Protein AF-0000000078795365 (afdb_homodimer)

pLDDT: mean 94.88, std 12.01, range [21.12, 98.94]

Radius of gyration: 37.44 Å; Cα contacts (8 Å, |Δi|>4): 2704; chains: 2; bounding box: 113×120×120 Å

Nearest PDB structures (foldseek):
  4bei-assembly1_H  TM=3.657E-01  e=3.769E-03  Vibrio cholerae MJ-1236
  5n1t-assembly1_W  TM=3.906E-01  e=2.318E-02  Thioalkalivibrio paradoxus ARh 1
  3bcf-assembly1_A  TM=5.497E-01  e=1.347E-01  Halothermothrix orenii H 168
  4be6-assembly1_A  TM=3.485E-01  e=9.347E-03  Vibrio cholerae MJ-1236
  5n1t-assembly1_M  TM=3.881E-01  e=8.554E-02  Thioalkalivibrio paradoxus ARh 1

Foldseek 3Di:
DPPPPPPPPPPPPPPPPVPQDKAKAFEWAPAVLPFDDDPPIFTDWQWWKDQLFAIDTAHPRRMDMDGHDAQTKIFTAADAQWAADAPPLQFGDTIDTHHQCAADPDFPAGFGHHPHDRDPHDYGHIHGHHADLWAKEWEFEALAAADDVSLVLLLLFALVVQFVNPRHAEYEYQENLYALCLVCLVVSSNRSSRSPHRYAYAYDLRNFRLPDPADSRRCRSVCRRRNDNWDWYDHNLEIETHDEQWGPPDPVPRHGIAGGHDPSNLSRLLNVVVSRDQAGEYEYRHADFLDDDPPRRHDLVRSLSVLQSNLSHQHYEYEYENQLAWDWDWADVVSNRDYPGTYIYIHDHHSCRLPQFAFQDPSRGHQNHHLQRHTHWIWMWIGRRRDIDIQTDHTPDDSQPQKDWDWDQEAEAQDDDQTKIKIQRRHADQPWWKWKDKPPDDIDTWHWDKDWDVVVVVRQVCVVPDPDDGPGHRGDHHDIDRRMTIDGDDRHDDFDKMKMKMWIQHPVRDIHIDMDIHGYDYDD/DPPPCPPPPPPPPPPPPVPQDKAKAFEWAPAVLPFDDDPPIFTDWQWWKDQLFAIDTAHPRRMDMDGHDAQTKIFTAADAQWAADAPPLQFGDTIDTHHQCAADPDFPAGFGHHPHDRDPHDYGHIHGHHADLWAKEWEFEALAAADDVSLVLLLLFALVVQFCNPRHAEYEYQENLYALCLVCLVVSSNRNSRSPHRYAYAYDLRNFRLPDPADSRRCRSVCRRRNDNWDWYDHNLEIETHDEQWGPPDPVPRHGIAGGHDPSNLSRLLNVVVSRDQAGEYEYRHADFLDDDPPRRHDLVRSLSVLQSNLSHQHYEYEYENQLAWDWDWADVVSNRDYPGTYIYIHDHHSCRLPQFAFQDPSRGHQNHHLQRHTHWIWMWIGRRRDIDIQTDHTPDDSQPQKDWDWDQEAEAQDDDQTKIKIQRRHADQPWWKWKDKPPDDTDTWHWDKDWDVVVVVRQVCVVPDPDDGPGHRGDHHDIDRRMTIDGDDRHDDFDKMKMKMWIQHPVRDIHIDMDIHGYDYDD

Structure (mmCIF, N/CA/C/O backbone):
data_AF-0000000078795365-model_v1
#
loop_
_entity.id
_entity.type
_entity.pdbx_description
1 polymer 'Calcineurin-like phosphoesterase'
#
loop_
_atom_site.group_PDB
_atom_site.id
_atom_site.type_symbol
_atom_site.label_atom_id
_atom_site.label_alt_id
_atom_site.label_comp_id
_atom_site.label_asym_id
_atom_site.label_entity_id
_atom_site.label_seq_id
_atom_site.pdbx_PDB_ins_code
_atom_site.Cartn_x
_atom_site.Cartn_y
_atom_site.Cartn_z
_atom_site.occupancy
_atom_site.B_iso_or_equiv
_atom_site.auth_seq_id
_atom_site.auth_comp_id
_atom_site.auth_asym_id
_atom_site.auth_atom_id
_atom_site.pdbx_PDB_model_num
ATOM 1 N N . MET A 1 1 ? -77.75 29.719 0.81 1 22.11 1 MET A N 1
ATOM 2 C CA . MET A 1 1 ? -77.25 31.109 0.881 1 22.11 1 MET A CA 1
ATOM 3 C C . MET A 1 1 ? -76.688 31.422 2.264 1 22.11 1 MET A C 1
ATOM 5 O O . MET A 1 1 ? -76.562 32.594 2.637 1 22.11 1 MET A O 1
ATOM 9 N N . LYS A 1 2 ? -76.938 30.375 3.191 1 27.14 2 LYS A N 1
ATOM 10 C CA . LYS A 1 2 ? -76.375 30.547 4.531 1 27.14 2 LYS A CA 1
ATOM 11 C C . LYS A 1 2 ? -74.938 30.984 4.469 1 27.14 2 LYS A C 1
ATOM 13 O O . LYS A 1 2 ? -74.062 30.234 3.975 1 27.14 2 LYS A O 1
ATOM 18 N N . LYS A 1 3 ? -74.75 32.312 4.152 1 28.48 3 LYS A N 1
ATOM 19 C CA . LYS A 1 3 ? -73.75 33.312 3.922 1 28.48 3 LYS A CA 1
ATOM 20 C C . LYS A 1 3 ? -72.75 33.375 5.113 1 28.48 3 LYS A C 1
ATOM 22 O O . LYS A 1 3 ? -73.125 33.844 6.188 1 28.48 3 LYS A O 1
ATOM 27 N N . LEU A 1 4 ? -72.125 32.219 5.43 1 30.64 4 LEU A N 1
ATOM 28 C CA . LEU A 1 4 ? -71.062 31.984 6.414 1 30.64 4 LEU A CA 1
ATOM 29 C C . LEU A 1 4 ? -70.062 33.125 6.41 1 30.64 4 LEU A C 1
ATOM 31 O O . LEU A 1 4 ? -69.438 33.406 5.383 1 30.64 4 LEU A O 1
ATOM 35 N N . GLN A 1 5 ? -70.375 34.25 7.109 1 31.66 5 GLN A N 1
ATOM 36 C CA . GLN A 1 5 ? -69.5 35.344 7.414 1 31.66 5 GLN A CA 1
ATOM 37 C C . GLN A 1 5 ? -68.188 34.875 7.949 1 31.66 5 GLN A C 1
ATOM 39 O O . GLN A 1 5 ? -68.125 34.312 9.047 1 31.66 5 GLN A O 1
ATOM 44 N N . ILE A 1 6 ? -67.375 34.188 7.109 1 34.75 6 ILE A N 1
ATOM 45 C CA . ILE A 1 6 ? -66.062 33.781 7.449 1 34.75 6 ILE A CA 1
ATOM 46 C C . ILE A 1 6 ? -65.25 35 7.914 1 34.75 6 ILE A C 1
ATOM 48 O O . ILE A 1 6 ? -65.062 35.969 7.152 1 34.75 6 ILE A O 1
ATOM 52 N N . LEU A 1 7 ? -65.562 35.438 9.188 1 35.25 7 LEU A N 1
ATOM 53 C CA . LEU A 1 7 ? -64.688 36.406 9.859 1 35.25 7 LEU A CA 1
ATOM 54 C C . LEU A 1 7 ? -63.219 36.094 9.625 1 35.25 7 LEU A C 1
ATOM 56 O O . LEU A 1 7 ? -62.75 35.031 9.961 1 35.25 7 LEU A O 1
ATOM 60 N N . LEU A 1 8 ? -62.625 36.75 8.617 1 33.62 8 LEU A N 1
ATOM 61 C CA . LEU A 1 8 ? -61.219 36.812 8.289 1 33.62 8 LEU A CA 1
ATOM 62 C C . LEU A 1 8 ? -60.406 37.375 9.461 1 33.62 8 LEU A C 1
ATOM 64 O O . LEU A 1 8 ? -60.5 38.594 9.742 1 33.62 8 LEU A O 1
ATOM 68 N N . ILE A 1 9 ? -60.5 36.875 10.648 1 36 9 ILE A N 1
ATOM 69 C CA . ILE A 1 9 ? -59.531 37.281 11.648 1 36 9 ILE A CA 1
ATOM 70 C C . ILE A 1 9 ? -58.125 37.188 11.078 1 36 9 ILE A C 1
ATOM 72 O O . ILE A 1 9 ? -57.656 36.094 10.742 1 36 9 ILE A O 1
ATOM 76 N N . ALA A 1 10 ? -57.719 38.219 10.297 1 34.53 10 ALA A N 1
ATOM 77 C CA . ALA A 1 10 ? -56.312 38.438 9.914 1 34.53 10 ALA A CA 1
ATOM 78 C C . ALA A 1 10 ? -55.406 38.406 11.133 1 34.53 10 ALA A C 1
ATOM 80 O O . ALA A 1 10 ? -55.531 39.25 12.039 1 34.53 10 ALA A O 1
ATOM 81 N N . LEU A 1 11 ? -55.062 37.25 11.633 1 34.78 11 LEU A N 1
ATOM 82 C CA . LEU A 1 11 ? -53.938 37.094 12.547 1 34.78 11 LEU A CA 1
ATOM 83 C C . LEU A 1 11 ? -52.75 37.906 12.109 1 34.78 11 LEU A C 1
ATOM 85 O O . LEU A 1 11 ? -52.188 37.688 11.039 1 34.78 11 LEU A O 1
ATOM 89 N N . PHE A 1 12 ? -52.781 39.25 12.391 1 35.5 12 PHE A N 1
ATOM 90 C CA . PHE A 1 12 ? -51.562 40.031 12.367 1 35.5 12 PHE A CA 1
ATOM 91 C C . PHE A 1 12 ? -50.438 39.312 13.078 1 35.5 12 PHE A C 1
ATOM 93 O O . PHE A 1 12 ? -50.438 39.188 14.305 1 35.5 12 PHE A O 1
ATOM 100 N N . LEU A 1 13 ? -49.969 38.219 12.547 1 34.09 13 LEU A N 1
ATOM 101 C CA . LEU A 1 13 ? -48.656 37.781 12.953 1 34.09 13 LEU A CA 1
ATOM 102 C C . LEU A 1 13 ? -47.656 38.938 12.961 1 34.09 13 LEU A C 1
ATOM 104 O O . LEU A 1 13 ? -47.281 39.438 11.906 1 34.09 13 LEU A O 1
ATOM 108 N N . THR A 1 14 ? -47.812 39.906 13.883 1 34.31 14 THR A N 1
ATOM 109 C CA . THR A 1 14 ? -46.656 40.75 14.133 1 34.31 14 THR A CA 1
ATOM 110 C C . THR A 1 14 ? -45.375 39.969 14.102 1 34.31 14 THR A C 1
ATOM 112 O O . THR A 1 14 ? -45.156 39.062 14.922 1 34.31 14 THR A O 1
ATOM 115 N N . SER A 1 15 ? -44.969 39.656 12.953 1 35.16 15 SER A N 1
ATOM 116 C CA . SER A 1 15 ? -43.562 39.312 12.891 1 35.16 15 SER A CA 1
ATOM 117 C C . SER A 1 15 ? -42.719 40.219 13.766 1 35.16 15 SER A C 1
ATOM 119 O O . SER A 1 15 ? -42.594 41.406 13.508 1 35.16 15 SER A O 1
ATOM 121 N N . LEU A 1 16 ? -42.812 40.188 15.07 1 32.62 16 LEU A N 1
ATOM 122 C CA . LEU A 1 16 ? -41.688 40.75 15.797 1 32.62 16 LEU A CA 1
ATOM 123 C C . LEU A 1 16 ? -40.375 40.531 15.008 1 32.62 16 LEU A C 1
ATOM 125 O O . LEU A 1 16 ? -39.906 39.406 14.859 1 32.62 16 LEU A O 1
ATOM 129 N N . ALA A 1 17 ? -40.281 41.188 13.984 1 39.09 17 ALA A N 1
ATOM 130 C CA . ALA A 1 17 ? -38.906 41.344 13.492 1 39.09 17 ALA A CA 1
ATOM 131 C C . ALA A 1 17 ? -37.906 41.5 14.648 1 39.09 17 ALA A C 1
ATOM 133 O O . ALA A 1 17 ? -37.875 42.531 15.305 1 39.09 17 ALA A O 1
ATOM 134 N N . LEU A 1 18 ? -37.844 40.594 15.5 1 42.47 18 LEU A N 1
ATOM 135 C CA . LEU A 1 18 ? -36.719 40.656 16.422 1 42.47 18 LEU A CA 1
ATOM 136 C C . LEU A 1 18 ? -35.562 41.5 15.844 1 42.47 18 LEU A C 1
ATOM 138 O O . LEU A 1 18 ? -35.031 41.156 14.789 1 42.47 18 LEU A O 1
ATOM 142 N N . ALA A 1 19 ? -35.625 42.75 15.891 1 53.66 19 ALA A N 1
ATOM 143 C CA . ALA A 1 19 ? -34.594 43.719 15.516 1 53.66 19 ALA A CA 1
ATOM 144 C C . ALA A 1 19 ? -33.219 43.125 15.773 1 53.66 19 ALA A C 1
ATOM 146 O O . ALA A 1 19 ? -32.875 42.75 16.906 1 53.66 19 ALA A O 1
ATOM 147 N N . GLN A 1 20 ? -32.625 42.688 14.781 1 75.88 20 GLN A N 1
ATOM 148 C CA . GLN A 1 20 ? -31.266 42.156 14.859 1 75.88 20 GLN A CA 1
ATOM 149 C C . GLN A 1 20 ? -30.344 43.156 15.547 1 75.88 20 GLN A C 1
ATOM 151 O O . GLN A 1 20 ? -30.281 44.344 15.156 1 75.88 20 GLN A O 1
ATOM 156 N N . GLU A 1 21 ? -29.859 42.875 16.719 1 90.81 21 GLU A N 1
ATOM 157 C CA . GLU A 1 21 ? -28.891 43.688 17.438 1 90.81 21 GLU A CA 1
ATOM 158 C C . GLU A 1 21 ? -27.688 44.031 16.562 1 90.81 21 GLU A C 1
ATOM 160 O O . GLU A 1 21 ? -27.281 43.219 15.719 1 90.81 21 GLU A O 1
ATOM 165 N N . LYS A 1 22 ? -27.266 45.312 16.578 1 96.75 22 LYS A N 1
ATOM 166 C CA . LYS A 1 22 ? -26.109 45.781 15.805 1 96.75 22 LYS A CA 1
ATOM 167 C C . LYS A 1 22 ? -24.969 46.188 16.719 1 96.75 22 LYS A C 1
ATOM 169 O O . LYS A 1 22 ? -25.188 46.844 17.75 1 96.75 22 LYS A O 1
ATOM 174 N N . ALA A 1 23 ? -23.812 45.781 16.406 1 98.12 23 ALA A N 1
ATOM 175 C CA . ALA A 1 23 ? -22.594 46.25 17.047 1 98.12 23 ALA A CA 1
ATOM 176 C C . ALA A 1 23 ? -21.969 47.406 16.25 1 98.12 23 ALA A C 1
ATOM 178 O O . ALA A 1 23 ? -21.984 47.375 15.023 1 98.12 23 ALA A O 1
ATOM 179 N N . SER A 1 24 ? -21.5 48.406 16.906 1 98.19 24 SER A N 1
ATOM 180 C CA . SER A 1 24 ? -20.781 49.5 16.297 1 98.19 24 SER A CA 1
ATOM 181 C C . SER A 1 24 ? -19.484 49.781 17.047 1 98.19 24 SER A C 1
ATOM 183 O O . SER A 1 24 ? -19.344 49.438 18.219 1 98.19 24 SER A O 1
ATOM 185 N N . GLY A 1 25 ? -18.578 50.344 16.375 1 98.38 25 GLY A N 1
ATOM 186 C CA . GLY A 1 25 ? -17.312 50.719 16.969 1 98.38 25 GLY A CA 1
ATOM 187 C C . GLY A 1 25 ? -16.375 51.438 16.016 1 98.38 25 GLY A C 1
ATOM 188 O O . GLY A 1 25 ? -16.797 51.906 14.961 1 98.38 25 GLY A O 1
ATOM 189 N N . ILE A 1 26 ? -15.211 51.688 16.484 1 98.38 26 ILE A N 1
ATOM 190 C CA . ILE A 1 26 ? -14.195 52.406 15.703 1 98.38 26 ILE A CA 1
ATOM 191 C C . ILE A 1 26 ? -12.906 51.594 15.672 1 98.38 26 ILE A C 1
ATOM 193 O O . ILE A 1 26 ? -12.5 51.031 16.703 1 98.38 26 ILE A O 1
ATOM 197 N N . VAL A 1 27 ? -12.328 51.406 14.531 1 98.81 27 VAL A N 1
ATOM 198 C CA . VAL A 1 27 ? -10.945 50.938 14.398 1 98.81 27 VAL A CA 1
ATOM 199 C C . VAL A 1 27 ? -10.008 52.156 14.32 1 98.81 27 VAL A C 1
ATOM 201 O O . VAL A 1 27 ? -10.211 53.031 13.492 1 98.81 27 VAL A O 1
ATOM 204 N N . TYR A 1 28 ? -9.008 52.188 15.195 1 98.38 28 TYR A N 1
ATOM 205 C CA . TYR A 1 28 ? -8.227 53.406 15.297 1 98.38 28 TYR A CA 1
ATOM 206 C C . TYR A 1 28 ? -6.746 53.094 15.477 1 98.38 28 TYR A C 1
ATOM 208 O O . TYR A 1 28 ? -6.371 51.969 15.789 1 98.38 28 TYR A O 1
ATOM 216 N N . GLU A 1 29 ? -5.922 54.125 15.211 1 98 29 GLU A N 1
ATOM 217 C CA . GLU A 1 29 ? -4.488 54.031 15.469 1 98 29 GLU A CA 1
ATOM 218 C C . GLU A 1 29 ? -4.18 54.25 16.953 1 98 29 GLU A C 1
ATOM 220 O O . GLU A 1 29 ? -4.199 55.406 17.438 1 98 29 GLU A O 1
ATOM 225 N N . ASP A 1 30 ? -3.861 53.219 17.625 1 97.31 30 ASP A N 1
ATOM 226 C CA . ASP A 1 30 ? -3.523 53.312 19.031 1 97.31 30 ASP A CA 1
ATOM 227 C C . ASP A 1 30 ? -2.049 53.688 19.219 1 97.31 30 ASP A C 1
ATOM 229 O O . ASP A 1 30 ? -1.241 52.812 19.578 1 97.31 30 ASP A O 1
ATOM 233 N N . LEU A 1 31 ? -1.741 54.875 19.203 1 95.56 31 LEU A N 1
ATOM 234 C CA . LEU A 1 31 ? -0.369 55.375 19.141 1 95.56 31 LEU A CA 1
ATOM 235 C C . LEU A 1 31 ? 0.346 55.156 20.469 1 95.56 31 LEU A C 1
ATOM 237 O O . LEU A 1 31 ? 1.56 54.938 20.5 1 95.56 31 LEU A O 1
ATOM 241 N N . ASN A 1 32 ? -0.431 55.312 21.562 1 94.75 32 ASN A N 1
ATOM 242 C CA . ASN A 1 32 ? 0.206 55.156 22.875 1 94.75 32 ASN A CA 1
ATOM 243 C C . ASN A 1 32 ? 0.044 53.719 23.406 1 94.75 32 ASN A C 1
ATOM 245 O O . ASN A 1 32 ? 0.467 53.438 24.531 1 94.75 32 ASN A O 1
ATOM 249 N N . LYS A 1 33 ? -0.676 52.812 22.672 1 94.81 33 LYS A N 1
ATOM 250 C CA . LYS A 1 33 ? -0.798 51.375 22.891 1 94.81 33 LYS A CA 1
ATOM 251 C C . LYS A 1 33 ? -1.441 51.094 24.25 1 94.81 33 LYS A C 1
ATOM 253 O O . LYS A 1 33 ? -0.994 50.188 24.969 1 94.81 33 LYS A O 1
ATOM 258 N N . ASN A 1 34 ? -2.484 51.938 24.594 1 93.12 34 ASN A N 1
ATOM 259 C CA . ASN A 1 34 ? -3.117 51.719 25.891 1 93.12 34 ASN A CA 1
ATOM 260 C C . ASN A 1 34 ? -4.5 51.094 25.75 1 93.12 34 ASN A C 1
ATOM 262 O O . ASN A 1 34 ? -5.215 50.938 26.75 1 93.12 34 ASN A O 1
ATOM 266 N N . GLY A 1 35 ? -4.945 50.844 24.516 1 91.75 35 GLY A N 1
ATOM 267 C CA . GLY A 1 35 ? -6.191 50.125 24.266 1 91.75 35 GLY A CA 1
ATOM 268 C C . GLY A 1 35 ? -7.41 51.031 24.359 1 91.75 35 GLY A C 1
ATOM 269 O O . GLY A 1 35 ? -8.547 50.531 24.266 1 91.75 35 GLY A O 1
ATOM 270 N N . LYS A 1 36 ? -7.145 52.281 24.5 1 93.06 36 LYS A N 1
ATOM 271 C CA . LYS A 1 36 ? -8.219 53.281 24.562 1 93.06 36 LYS A CA 1
ATOM 272 C C . LYS A 1 36 ? -8.031 54.344 23.5 1 93.06 36 LYS A C 1
ATOM 274 O O . LYS A 1 36 ? -6.918 54.844 23.281 1 93.06 36 LYS A O 1
ATOM 279 N N . LYS A 1 37 ? -9.125 54.625 22.891 1 93.38 37 LYS A N 1
ATOM 280 C CA . LYS A 1 37 ? -9.039 55.656 21.859 1 93.38 37 LYS A CA 1
ATOM 281 C C . LYS A 1 37 ? -9.008 57.062 22.469 1 93.38 37 LYS A C 1
ATOM 283 O O . LYS A 1 37 ? -9.969 57.469 23.125 1 93.38 37 LYS A O 1
ATOM 288 N N . GLU A 1 38 ? -7.988 57.719 22.188 1 92.62 38 GLU A N 1
ATOM 289 C CA . GLU A 1 38 ? -7.91 59.125 22.547 1 92.62 38 GLU A CA 1
ATOM 290 C C . GLU A 1 38 ? -8.414 60.031 21.406 1 92.62 38 GLU A C 1
ATOM 292 O O . GLU A 1 38 ? -8.492 59.594 20.266 1 92.62 38 GLU A O 1
ATOM 297 N N . ARG A 1 39 ? -8.641 61.25 21.797 1 92 39 ARG A N 1
ATOM 298 C CA . ARG A 1 39 ? -9.203 62.188 20.844 1 92 39 ARG A CA 1
ATOM 299 C C . ARG A 1 39 ? -8.266 62.406 19.656 1 92 39 ARG A C 1
ATOM 301 O O . ARG A 1 39 ? -8.719 62.562 18.516 1 92 39 ARG A O 1
ATOM 308 N N . ARG A 1 40 ? -7.02 62.344 19.906 1 93.25 40 ARG A N 1
ATOM 309 C CA . ARG A 1 40 ? -6.047 62.656 18.859 1 93.25 40 ARG A CA 1
ATOM 310 C C . ARG A 1 40 ? -5.77 61.438 17.984 1 93.25 40 ARG A C 1
ATOM 312 O O . ARG A 1 40 ? -5.164 61.562 16.906 1 93.25 40 ARG A O 1
ATOM 319 N N . GLU A 1 41 ? -6.176 60.312 18.391 1 95.75 41 GLU A N 1
ATOM 320 C CA . GLU A 1 41 ? -5.957 59.125 17.594 1 95.75 41 GLU A CA 1
ATOM 321 C C . GLU A 1 41 ? -6.98 59 16.469 1 95.75 41 GLU A C 1
ATOM 323 O O . GLU A 1 41 ? -8.18 59.156 16.688 1 95.75 41 GLU A O 1
ATOM 328 N N . LYS A 1 42 ? -6.496 58.781 15.312 1 96.12 42 LYS A N 1
ATOM 329 C CA . LYS A 1 42 ? -7.332 58.781 14.117 1 96.12 42 LYS A CA 1
ATOM 330 C C . LYS A 1 42 ? -7.961 57.406 13.875 1 96.12 42 LYS A C 1
ATOM 332 O O . LYS A 1 42 ? -7.34 56.375 14.148 1 96.12 42 LYS A O 1
ATOM 337 N N . GLY A 1 43 ? -9.148 57.5 13.281 1 97.69 43 GLY A N 1
ATOM 338 C CA . GLY A 1 43 ? -9.75 56.281 12.75 1 97.69 43 GLY A CA 1
ATOM 339 C C . GLY A 1 43 ? -9.078 55.781 11.492 1 97.69 43 GLY A C 1
ATOM 340 O O . GLY A 1 43 ? -8.555 56.562 10.703 1 97.69 43 GLY A O 1
ATOM 341 N N . ILE A 1 44 ? -9.078 54.5 11.344 1 98.31 44 ILE A N 1
ATOM 342 C CA . ILE A 1 44 ? -8.453 53.906 10.172 1 98.31 44 ILE A CA 1
ATOM 343 C C . ILE A 1 44 ? -9.523 53.5 9.164 1 98.31 44 ILE A C 1
ATOM 345 O O . ILE A 1 44 ? -10.344 52.625 9.43 1 98.31 44 ILE A O 1
ATOM 349 N N . PRO A 1 45 ? -9.562 54.094 7.957 1 98.19 45 PRO A N 1
ATOM 350 C CA . PRO A 1 45 ? -10.562 53.75 6.945 1 98.19 45 PRO A CA 1
ATOM 351 C C . PRO A 1 45 ? -10.25 52.438 6.227 1 98.19 45 PRO A C 1
ATOM 353 O O . PRO A 1 45 ? -9.078 52.125 6.027 1 98.19 45 PRO A O 1
ATOM 356 N N . GLY A 1 46 ? -11.258 51.719 5.852 1 98.19 46 GLY A N 1
ATOM 357 C CA . GLY A 1 46 ? -11.133 50.594 4.938 1 98.19 46 GLY A CA 1
ATOM 358 C C . GLY A 1 46 ? -10.648 49.312 5.617 1 98.19 46 GLY A C 1
ATOM 359 O O . GLY A 1 46 ? -10.117 48.438 4.961 1 98.19 46 GLY A O 1
ATOM 360 N N . VAL A 1 47 ? -10.742 49.312 6.918 1 98.62 47 VAL A N 1
ATOM 361 C CA . VAL A 1 47 ? -10.359 48.094 7.641 1 98.62 47 VAL A CA 1
ATOM 362 C C . VAL A 1 47 ? -11.562 47.156 7.762 1 98.62 47 VAL A C 1
ATOM 364 O O . VAL A 1 47 ? -12.664 47.625 8.094 1 98.62 47 VAL A O 1
ATOM 367 N N . ALA A 1 48 ? -11.328 45.906 7.445 1 98.88 48 ALA A N 1
ATOM 368 C CA . ALA A 1 48 ? -12.414 44.906 7.5 1 98.88 48 ALA A CA 1
ATOM 369 C C . ALA A 1 48 ? -12.68 44.469 8.938 1 98.88 48 ALA A C 1
ATOM 371 O O . ALA A 1 48 ? -11.742 44.25 9.703 1 98.88 48 ALA A O 1
ATOM 372 N N . VAL A 1 49 ? -13.914 44.406 9.367 1 98.88 49 VAL A N 1
ATOM 373 C CA . VAL A 1 49 ? -14.414 43.875 10.641 1 98.88 49 VAL A CA 1
ATOM 374 C C . VAL A 1 49 ? -15.477 42.812 10.383 1 98.88 49 VAL A C 1
ATOM 376 O O . VAL A 1 49 ? -16.312 42.969 9.484 1 98.88 49 VAL A O 1
ATOM 379 N N . SER A 1 50 ? -15.477 41.75 11.156 1 98.88 50 SER A N 1
ATOM 380 C CA . SER A 1 50 ? -16.406 40.656 10.898 1 98.88 50 SER A CA 1
ATOM 381 C C . SER A 1 50 ? -17.031 40.156 12.195 1 98.88 50 SER A C 1
ATOM 383 O O . SER A 1 50 ? -16.438 40.281 13.273 1 98.88 50 SER A O 1
ATOM 385 N N . ASN A 1 51 ? -18.266 39.688 12.078 1 98.38 51 ASN A N 1
ATOM 386 C CA . ASN A 1 51 ? -18.938 39 13.172 1 98.38 51 ASN A CA 1
ATOM 387 C C . ASN A 1 51 ? -18.875 37.469 13 1 98.38 51 ASN A C 1
ATOM 389 O O . ASN A 1 51 ? -19.625 36.75 13.656 1 98.38 51 ASN A O 1
ATOM 393 N N . GLY A 1 52 ? -18.031 37.031 12.031 1 97.94 52 GLY A N 1
ATOM 394 C CA . GLY A 1 52 ? -17.922 35.594 11.758 1 97.94 52 GLY A CA 1
ATOM 395 C C . GLY A 1 52 ? -18.75 35.156 10.57 1 97.94 52 GLY A C 1
ATOM 396 O O . GLY A 1 52 ? -18.672 34 10.156 1 97.94 52 GLY A O 1
ATOM 397 N N . ILE A 1 53 ? -19.547 36.031 10.023 1 98.12 53 ILE A N 1
ATOM 398 C CA . ILE A 1 53 ? -20.359 35.781 8.836 1 98.12 53 ILE A CA 1
ATOM 399 C C . ILE A 1 53 ? -20.219 36.938 7.852 1 98.12 53 ILE A C 1
ATOM 401 O O . ILE A 1 53 ? -19.656 36.781 6.773 1 98.12 53 ILE A O 1
ATOM 405 N N . GLN A 1 54 ? -20.656 38.031 8.289 1 98.38 54 GLN A N 1
ATOM 406 C CA . GLN A 1 54 ? -20.562 39.25 7.477 1 98.38 54 GLN A CA 1
ATOM 407 C C . GLN A 1 54 ? -19.203 39.906 7.652 1 98.38 54 GLN A C 1
ATOM 409 O O . GLN A 1 54 ? -18.562 39.75 8.695 1 98.38 54 GLN A O 1
ATOM 414 N N . VAL A 1 55 ? -18.797 40.625 6.684 1 98.88 55 VAL A N 1
ATOM 415 C CA . VAL A 1 55 ? -17.594 41.469 6.699 1 98.88 55 VAL A CA 1
ATOM 416 C C . VAL A 1 55 ? -17.938 42.875 6.227 1 98.88 55 VAL A C 1
ATOM 418 O O . VAL A 1 55 ? -18.578 43.031 5.188 1 98.88 55 VAL A O 1
ATOM 421 N N . VAL A 1 56 ? -17.594 43.844 6.98 1 98.75 56 VAL A N 1
ATOM 422 C CA . VAL A 1 56 ? -17.812 45.25 6.602 1 98.75 56 VAL A CA 1
ATOM 423 C C . VAL A 1 56 ? -16.5 46.031 6.656 1 98.75 56 VAL A C 1
ATOM 425 O O . VAL A 1 56 ? -15.547 45.594 7.301 1 98.75 56 VAL A O 1
ATOM 428 N N . LEU A 1 57 ? -16.453 47.156 6.012 1 98.81 57 LEU A N 1
ATOM 429 C CA . LEU A 1 57 ? -15.289 48.031 6.043 1 98.81 57 LEU A CA 1
ATOM 430 C C . LEU A 1 57 ? -15.57 49.281 6.867 1 98.81 57 LEU A C 1
ATOM 432 O O . LEU A 1 57 ? -16.672 49.812 6.836 1 98.81 57 LEU A O 1
ATOM 436 N N . THR A 1 58 ? -14.602 49.719 7.559 1 98.81 58 THR A N 1
ATOM 437 C CA . THR A 1 58 ? -14.719 50.969 8.273 1 98.81 58 THR A CA 1
ATOM 438 C C . THR A 1 58 ? -14.844 52.156 7.297 1 98.81 58 THR A C 1
ATOM 440 O O . THR A 1 58 ? -14.32 52.094 6.184 1 98.81 58 THR A O 1
ATOM 443 N N . ASP A 1 59 ? -15.5 53.219 7.707 1 98.56 59 ASP A N 1
ATOM 444 C CA . ASP A 1 59 ? -15.641 54.406 6.887 1 98.56 59 ASP A CA 1
ATOM 445 C C . ASP A 1 59 ? -14.43 55.312 7.039 1 98.56 59 ASP A C 1
ATOM 447 O O . ASP A 1 59 ? -13.391 54.906 7.555 1 98.56 59 ASP A O 1
ATOM 451 N N . ASP A 1 60 ? -14.531 56.531 6.574 1 98 60 ASP A N 1
ATOM 452 C CA . ASP A 1 60 ? -13.422 57.469 6.527 1 98 60 ASP A CA 1
ATOM 453 C C . ASP A 1 60 ? -12.953 57.844 7.934 1 98 60 ASP A C 1
ATOM 455 O O . ASP A 1 60 ? -11.828 58.312 8.117 1 98 60 ASP A O 1
ATOM 459 N N . LYS A 1 61 ? -13.828 57.625 8.953 1 97.62 61 LYS A N 1
ATOM 460 C CA . LYS A 1 61 ? -13.484 57.938 10.336 1 97.62 61 LYS A CA 1
ATOM 461 C C . LYS A 1 61 ? -13.141 56.688 11.133 1 97.62 61 LYS A C 1
ATOM 463 O O . LYS A 1 61 ? -12.977 56.75 12.359 1 97.62 61 LYS A O 1
ATOM 468 N N . GLY A 1 62 ? -13.102 55.531 10.445 1 98.56 62 GLY A N 1
ATOM 469 C CA . GLY A 1 62 ? -12.766 54.281 11.094 1 98.56 62 GLY A CA 1
ATOM 470 C C . GLY A 1 62 ? -13.961 53.594 11.75 1 98.56 62 GLY A C 1
ATOM 471 O O . GLY A 1 62 ? -13.805 52.625 12.469 1 98.56 62 GLY A O 1
ATOM 472 N N . LYS A 1 63 ? -15.172 54.156 11.516 1 98.56 63 LYS A N 1
ATOM 473 C CA . LYS A 1 63 ? -16.375 53.625 12.156 1 98.56 63 LYS A CA 1
ATOM 474 C C . LYS A 1 63 ? -16.953 52.438 11.375 1 98.56 63 LYS A C 1
ATOM 476 O O . LYS A 1 63 ? -16.844 52.406 10.148 1 98.56 63 LYS A O 1
ATOM 481 N N . TYR A 1 64 ? -17.5 51.531 12.078 1 98.69 64 TYR A N 1
ATOM 482 C CA . TYR A 1 64 ? -18.172 50.406 11.453 1 98.69 64 TYR A CA 1
ATOM 483 C C . TYR A 1 64 ? -19.469 50.062 12.188 1 98.69 64 TYR A C 1
ATOM 485 O O . TYR A 1 64 ? -19.672 50.469 13.336 1 98.69 64 TYR A O 1
ATOM 493 N N . GLU A 1 65 ? -20.406 49.438 11.516 1 98.56 65 GLU A N 1
ATOM 494 C CA . GLU A 1 65 ? -21.641 48.844 12.031 1 98.56 65 GLU A CA 1
ATOM 495 C C . GLU A 1 65 ? -21.891 47.469 11.406 1 98.56 65 GLU A C 1
ATOM 497 O O . GLU A 1 65 ? -21.719 47.312 10.203 1 98.56 65 GLU A O 1
ATOM 502 N N . ILE A 1 66 ? -22.25 46.531 12.234 1 98.44 66 ILE A N 1
ATOM 503 C CA . ILE A 1 66 ? -22.438 45.156 11.75 1 98.44 66 ILE A CA 1
ATOM 504 C C . ILE A 1 66 ? -23.469 44.438 12.609 1 98.44 66 ILE A C 1
ATOM 506 O O . ILE A 1 66 ? -23.547 44.688 13.82 1 98.44 66 ILE A O 1
ATOM 510 N N . PRO A 1 67 ? -24.297 43.594 12.008 1 97.94 67 PRO A N 1
ATOM 511 C CA . PRO A 1 67 ? -25.203 42.812 12.859 1 97.94 67 PRO A CA 1
ATOM 512 C C . PRO A 1 67 ? -24.453 41.906 13.836 1 97.94 67 PRO A C 1
ATOM 514 O O . PRO A 1 67 ? -23.344 41.438 13.523 1 97.94 67 PRO A O 1
ATOM 517 N N . ILE A 1 68 ? -25 41.688 15.008 1 97 68 ILE A N 1
ATOM 518 C CA . ILE A 1 68 ? -24.359 40.781 15.961 1 97 68 ILE A CA 1
ATOM 519 C C . ILE A 1 68 ? -25.422 39.938 16.672 1 97 68 ILE A C 1
ATOM 521 O O . ILE A 1 68 ? -26.5 40.438 17 1 97 68 ILE A O 1
ATOM 525 N N . ALA A 1 69 ? -25.188 38.688 16.781 1 95.56 69 ALA A N 1
ATOM 526 C CA . ALA A 1 69 ? -26.047 37.781 17.516 1 95.56 69 ALA A CA 1
ATOM 527 C C . ALA A 1 69 ? -25.312 37.156 18.703 1 95.56 69 ALA A C 1
ATOM 529 O O . ALA A 1 69 ? -24.078 37.219 18.781 1 95.56 69 ALA A O 1
ATOM 530 N N . GLU A 1 70 ? -26.109 36.656 19.609 1 94.06 70 GLU A N 1
ATOM 531 C CA . GLU A 1 70 ? -25.5 35.969 20.766 1 94.06 70 GLU A CA 1
ATOM 532 C C . GLU A 1 70 ? -24.594 34.812 20.312 1 94.06 70 GLU A C 1
ATOM 534 O O . GLU A 1 70 ? -24.938 34.094 19.391 1 94.06 70 GLU A O 1
ATOM 539 N N . HIS A 1 71 ? -23.391 34.719 20.922 1 93.69 71 HIS A N 1
ATOM 540 C CA . HIS A 1 71 ? -22.406 33.656 20.734 1 93.69 71 HIS A CA 1
ATOM 541 C C . HIS A 1 71 ? -21.516 33.938 19.531 1 93.69 71 HIS A C 1
ATOM 543 O O . HIS A 1 71 ? -20.781 33.062 19.094 1 93.69 71 HIS A O 1
ATOM 549 N N . GLN A 1 72 ? -21.641 35.125 18.984 1 96.38 72 GLN A N 1
ATOM 550 C CA . GLN A 1 72 ? -20.703 35.5 17.938 1 96.38 72 GLN A CA 1
ATOM 551 C C . GLN A 1 72 ? -19.5 36.25 18.516 1 96.38 72 GLN A C 1
ATOM 553 O O . GLN A 1 72 ? -19.547 36.781 19.609 1 96.38 72 GLN A O 1
ATOM 558 N N . THR A 1 73 ? -18.438 36.156 17.828 1 97.94 73 THR A N 1
ATOM 559 C CA . THR A 1 73 ? -17.219 36.906 18.141 1 97.94 73 THR A CA 1
ATOM 560 C C . THR A 1 73 ? -16.953 37.938 17.047 1 97.94 73 THR A C 1
ATOM 562 O O . THR A 1 73 ? -16.891 37.594 15.859 1 97.94 73 THR A O 1
ATOM 565 N N . LEU A 1 74 ? -16.891 39.188 17.453 1 98.25 74 LEU A N 1
ATOM 566 C CA . LEU A 1 74 ? -16.484 40.25 16.562 1 98.25 74 LEU A CA 1
ATOM 567 C C . LEU A 1 74 ? -14.961 40.344 16.484 1 98.25 74 LEU A C 1
ATOM 569 O O . LEU A 1 74 ? -14.273 40.25 17.5 1 98.25 74 LEU A O 1
ATOM 573 N N . PHE A 1 75 ? -14.445 40.562 15.289 1 98.81 75 PHE A N 1
ATOM 574 C CA . PHE A 1 75 ? -12.992 40.688 15.203 1 98.81 75 PHE A CA 1
ATOM 575 C C . PHE A 1 75 ? -12.594 41.594 14.039 1 98.81 75 PHE A C 1
ATOM 577 O O . PHE A 1 75 ? -13.344 41.75 13.07 1 98.81 75 PHE A O 1
ATOM 584 N N . VAL A 1 76 ? -11.492 42.219 14.164 1 98.75 76 VAL A N 1
ATOM 585 C CA . VAL A 1 76 ? -10.914 43.031 13.086 1 98.75 76 VAL A CA 1
ATOM 586 C C . VAL A 1 76 ? -9.977 42.156 12.25 1 98.75 76 VAL A C 1
ATOM 588 O O . VAL A 1 76 ? -9.266 41.312 12.781 1 98.75 76 VAL A O 1
ATOM 591 N N . ILE A 1 77 ? -10.023 42.281 10.977 1 98.88 77 ILE A N 1
ATOM 592 C CA . ILE A 1 77 ? -9.086 41.625 10.078 1 98.88 77 ILE A CA 1
ATOM 593 C C . ILE A 1 77 ? -7.855 42.5 9.875 1 98.88 77 ILE A C 1
ATOM 595 O O . ILE A 1 77 ? -7.934 43.531 9.203 1 98.88 77 ILE A O 1
ATOM 599 N N . LYS A 1 78 ? -6.777 42.094 10.492 1 98.12 78 LYS A N 1
ATOM 600 C CA . LYS A 1 78 ? -5.543 42.875 10.547 1 98.12 78 LYS A CA 1
ATOM 601 C C . LYS A 1 78 ? -5.145 43.375 9.156 1 98.12 78 LYS A C 1
ATOM 603 O O . LYS A 1 78 ? -5.031 42.562 8.219 1 98.12 78 LYS A O 1
ATOM 608 N N . PRO A 1 79 ? -4.961 44.688 8.977 1 97.69 79 PRO A N 1
ATOM 609 C CA . PRO A 1 79 ? -4.359 45.156 7.727 1 97.69 79 PRO A CA 1
ATOM 610 C C . PRO A 1 79 ? -2.844 44.969 7.695 1 97.69 79 PRO A C 1
ATOM 612 O O . PRO A 1 79 ? -2.211 44.844 8.75 1 97.69 79 PRO A O 1
ATOM 615 N N . SER A 1 80 ? -2.242 45.031 6.594 1 97.25 80 SER A N 1
ATOM 616 C CA . SER A 1 80 ? -0.837 44.688 6.41 1 97.25 80 SER A CA 1
ATOM 617 C C . SER A 1 80 ? 0.079 45.781 6.984 1 97.25 80 SER A C 1
ATOM 619 O O . SER A 1 80 ? 1.257 45.5 7.242 1 97.25 80 SER A O 1
ATOM 621 N N . ASP A 1 81 ? -0.409 46.969 7.148 1 96.81 81 ASP A N 1
ATOM 622 C CA . ASP A 1 81 ? 0.439 48.062 7.598 1 96.81 81 ASP A CA 1
ATOM 623 C C . ASP A 1 81 ? 0.193 48.375 9.07 1 96.81 81 ASP A C 1
ATOM 625 O O . ASP A 1 81 ? 0.535 49.469 9.547 1 96.81 81 ASP A O 1
ATOM 629 N N . TYR A 1 82 ? -0.438 47.469 9.82 1 97.38 82 TYR A N 1
ATOM 630 C CA . TYR A 1 82 ? -0.664 47.594 11.25 1 97.38 82 TYR A CA 1
ATOM 631 C C . TYR A 1 82 ? -0.35 46.312 11.969 1 97.38 82 TYR A C 1
ATOM 633 O O . TYR A 1 82 ? -0.393 45.219 11.359 1 97.38 82 TYR A O 1
ATOM 641 N N . ASN A 1 83 ? -0.01 46.406 13.188 1 97.31 83 ASN A N 1
ATOM 642 C CA . ASN A 1 83 ? 0.114 45.25 14.078 1 97.31 83 ASN A CA 1
ATOM 643 C C . ASN A 1 83 ? -1.018 45.219 15.102 1 97.31 83 ASN A C 1
ATOM 645 O O . ASN A 1 83 ? -1.646 46.25 15.375 1 97.31 83 ASN A O 1
ATOM 649 N N . LEU A 1 84 ? -1.281 44.094 15.586 1 97.94 84 LEU A N 1
ATOM 650 C CA . LEU A 1 84 ? -2.293 43.875 16.609 1 97.94 84 LEU A CA 1
ATOM 651 C C . LEU A 1 84 ? -1.686 43.969 18.016 1 97.94 84 LEU A C 1
ATOM 653 O O . LEU A 1 84 ? -0.507 43.688 18.203 1 97.94 84 LEU A O 1
ATOM 657 N N . PRO A 1 85 ? -2.449 44.406 18.984 1 97 85 PRO A N 1
ATOM 658 C CA . PRO A 1 85 ? -2.008 44.219 20.359 1 97 85 PRO A CA 1
ATOM 659 C C . PRO A 1 85 ? -1.91 42.719 20.75 1 97 85 PRO A C 1
ATOM 661 O O . PRO A 1 85 ? -2.529 41.875 20.094 1 97 85 PRO A O 1
ATOM 664 N N . HIS A 1 86 ? -1.08 42.438 21.703 1 95.88 86 HIS A N 1
ATOM 665 C CA . HIS A 1 86 ? -0.917 41.062 22.156 1 95.88 86 HIS A CA 1
ATOM 666 C C . HIS A 1 86 ? -0.982 40.969 23.672 1 95.88 86 HIS A C 1
ATOM 668 O O . HIS A 1 86 ? -0.771 41.969 24.375 1 95.88 86 HIS A O 1
ATOM 674 N N . ASP A 1 87 ? -1.239 39.812 24.188 1 96.38 87 ASP A N 1
ATOM 675 C CA . ASP A 1 87 ? -1.127 39.594 25.625 1 96.38 87 ASP A CA 1
ATOM 676 C C . ASP A 1 87 ? 0.313 39.281 26.016 1 96.38 87 ASP A C 1
ATOM 678 O O . ASP A 1 87 ? 1.234 39.438 25.219 1 96.38 87 ASP A O 1
ATOM 682 N N . GLU A 1 88 ? 0.527 38.875 27.234 1 96.62 88 GLU A N 1
ATOM 683 C CA . GLU A 1 88 ? 1.87 38.656 27.766 1 96.62 88 GLU A CA 1
ATOM 684 C C . GLU A 1 88 ? 2.572 37.5 27.078 1 96.62 88 GLU A C 1
ATOM 686 O O . GLU A 1 88 ? 3.799 37.375 27.125 1 96.62 88 GLU A O 1
ATOM 691 N N . ASN A 1 89 ? 1.806 36.594 26.438 1 97.69 89 ASN A N 1
ATOM 692 C CA . ASN A 1 89 ? 2.375 35.438 25.75 1 97.69 89 ASN A CA 1
ATOM 693 C C . ASN A 1 89 ? 2.406 35.656 24.234 1 97.69 89 ASN A C 1
ATOM 695 O O . ASN A 1 89 ? 2.562 34.719 23.469 1 97.69 89 ASN A O 1
ATOM 699 N N . ASN A 1 90 ? 2.193 36.875 23.812 1 97.25 90 ASN A N 1
ATOM 700 C CA . ASN A 1 90 ? 2.252 37.281 22.406 1 97.25 90 ASN A CA 1
ATOM 701 C C . ASN A 1 90 ? 1.07 36.719 21.609 1 97.25 90 ASN A C 1
ATOM 703 O O . ASN A 1 90 ? 1.165 36.531 20.406 1 97.25 90 ASN A O 1
ATOM 707 N N . ILE A 1 91 ? -0.014 36.438 22.266 1 98.19 91 ILE A N 1
ATOM 708 C CA . ILE A 1 91 ? -1.249 36.031 21.594 1 98.19 91 ILE A CA 1
ATOM 709 C C . ILE A 1 91 ? -2.008 37.281 21.141 1 98.19 91 ILE A C 1
ATOM 711 O O . ILE A 1 91 ? -2.348 38.156 21.969 1 98.19 91 ILE A O 1
ATOM 715 N N . PRO A 1 92 ? -2.34 37.344 19.906 1 98.12 92 PRO A N 1
ATOM 716 C CA . PRO A 1 92 ? -2.998 38.562 19.391 1 98.12 92 PRO A CA 1
ATOM 717 C C . PRO A 1 92 ? -4.371 38.812 20.016 1 98.12 92 PRO A C 1
ATOM 719 O O . PRO A 1 92 ? -5.129 37.844 20.219 1 98.12 92 PRO A O 1
ATOM 722 N N . GLN A 1 93 ? -4.621 40.062 20.328 1 97.12 93 GLN A N 1
ATOM 723 C CA . GLN A 1 93 ? -5.898 40.5 20.875 1 97.12 93 GLN A CA 1
ATOM 724 C C . GLN A 1 93 ? -6.668 41.344 19.859 1 97.12 93 GLN A C 1
ATOM 726 O O . GLN A 1 93 ? -6.527 42.562 19.844 1 97.12 93 GLN A O 1
ATOM 731 N N . PHE A 1 94 ? -7.535 40.781 19.094 1 98 94 PHE A N 1
ATOM 732 C CA . PHE A 1 94 ? -8.148 41.469 17.953 1 98 94 PHE A CA 1
ATOM 733 C C . PHE A 1 94 ? -9.648 41.188 17.906 1 98 94 PHE A C 1
ATOM 735 O O . PHE A 1 94 ? -10.273 41.344 16.859 1 98 94 PHE A O 1
ATOM 742 N N . TYR A 1 95 ? -10.234 40.812 19.031 1 98.5 95 TYR A N 1
ATOM 743 C CA . TYR A 1 95 ? -11.617 40.344 18.984 1 98.5 95 TYR A CA 1
ATOM 744 C C . TYR A 1 95 ? -12.375 40.781 20.234 1 98.5 95 TYR A C 1
ATOM 746 O O . TYR A 1 95 ? -11.773 41.219 21.219 1 98.5 95 TYR A O 1
ATOM 754 N N . TYR A 1 96 ? -13.656 40.719 20.109 1 98.31 96 TYR A N 1
ATOM 755 C CA . TYR A 1 96 ? -14.625 40.875 21.188 1 98.31 96 TYR A CA 1
ATOM 756 C C . TYR A 1 96 ? -15.633 39.719 21.172 1 98.31 96 TYR A C 1
ATOM 758 O O . TYR A 1 96 ? -16.359 39.531 20.188 1 98.31 96 TYR A O 1
ATOM 766 N N . ILE A 1 97 ? -15.633 39 22.266 1 98.44 97 ILE A N 1
ATOM 767 C CA . ILE A 1 97 ? -16.578 37.875 22.375 1 98.44 97 ILE A CA 1
ATOM 768 C C . ILE A 1 97 ? -17.922 38.406 22.875 1 98.44 97 ILE A C 1
ATOM 770 O O . ILE A 1 97 ? -17.984 39.062 23.922 1 98.44 97 ILE A O 1
ATOM 774 N N . HIS A 1 98 ? -19.016 38.156 22.062 1 98.12 98 HIS A N 1
ATOM 775 C CA . HIS A 1 98 ? -20.359 38.562 22.469 1 98.12 98 HIS A CA 1
ATOM 776 C C . HIS A 1 98 ? -21.156 37.375 22.984 1 98.12 98 HIS A C 1
ATOM 778 O O . HIS A 1 98 ? -21.859 36.719 22.219 1 98.12 98 HIS A O 1
ATOM 784 N N . LYS A 1 99 ? -20.984 37.188 24.281 1 97.38 99 LYS A N 1
ATOM 785 C CA . LYS A 1 99 ? -21.734 36.156 24.984 1 97.38 99 LYS A CA 1
ATOM 786 C C . LYS A 1 99 ? -22.312 36.719 26.281 1 97.38 99 LYS A C 1
ATOM 788 O O . LYS A 1 99 ? -21.891 36.312 27.375 1 97.38 99 LYS A O 1
ATOM 793 N N . PRO A 1 100 ? -23.391 37.438 26.094 1 97.44 100 PRO A N 1
ATOM 794 C CA . PRO A 1 100 ? -23.922 38.125 27.266 1 97.44 100 PRO A CA 1
ATOM 795 C C . PRO A 1 100 ? -24.25 37.188 28.422 1 97.44 100 PRO A C 1
ATOM 797 O O . PRO A 1 100 ? -24.109 37.562 29.594 1 97.44 100 PRO A O 1
ATOM 800 N N . ASN A 1 101 ? -24.641 35.969 28.141 1 96.25 101 ASN A N 1
ATOM 801 C CA . ASN A 1 101 ? -25 35.031 29.172 1 96.25 101 ASN A CA 1
ATOM 802 C C . ASN A 1 101 ? -23.922 33.938 29.344 1 96.25 101 ASN A C 1
ATOM 804 O O . ASN A 1 101 ? -24.125 32.969 30.047 1 96.25 101 ASN A O 1
ATOM 808 N N . GLY A 1 102 ? -22.812 34.125 28.672 1 96.88 102 GLY A N 1
ATOM 809 C CA . GLY A 1 102 ? -21.703 33.188 28.766 1 96.88 102 GLY A CA 1
ATOM 810 C C . GLY A 1 102 ? -21.938 31.922 27.953 1 96.88 102 GLY A C 1
ATOM 811 O O . GLY A 1 102 ? -22.938 31.812 27.25 1 96.88 102 GLY A O 1
ATOM 812 N N . SER A 1 103 ? -20.969 31.016 28.031 1 96.19 103 SER A N 1
ATOM 813 C CA . SER A 1 103 ? -21.062 29.703 27.406 1 96.19 103 SER A CA 1
ATOM 814 C C . SER A 1 103 ? -22.062 28.812 28.141 1 96.19 103 SER A C 1
ATOM 816 O O . SER A 1 103 ? -22.406 29.078 29.297 1 96.19 103 SER A O 1
ATOM 818 N N . PRO A 1 104 ? -22.5 27.766 27.438 1 93.81 104 PRO A N 1
ATOM 819 C CA . PRO A 1 104 ? -23.375 26.828 28.141 1 93.81 104 PRO A CA 1
ATOM 820 C C . PRO A 1 104 ? -22.781 26.281 29.438 1 93.81 104 PRO A C 1
ATOM 822 O O . PRO A 1 104 ? -21.562 26.031 29.5 1 93.81 104 PRO A O 1
ATOM 825 N N . SER A 1 105 ? -23.625 26.109 30.391 1 90.31 105 SER A N 1
ATOM 826 C CA . SER A 1 105 ? -23.188 25.594 31.688 1 90.31 105 SER A CA 1
ATOM 827 C C . SER A 1 105 ? -22.969 24.078 31.641 1 90.31 105 SER A C 1
ATOM 829 O O . SER A 1 105 ? -23.562 23.391 30.797 1 90.31 105 SER A O 1
ATOM 831 N N . GLY A 1 106 ? -22.062 23.562 32.469 1 91 106 GLY A N 1
ATOM 832 C CA . GLY A 1 106 ? -21.953 22.125 32.656 1 91 106 GLY A CA 1
ATOM 833 C C . GLY A 1 106 ? -20.875 21.5 31.766 1 91 106 GLY A C 1
ATOM 834 O O . GLY A 1 106 ? -20.734 20.266 31.75 1 91 106 GLY A O 1
ATOM 835 N N . LEU A 1 107 ? -20.25 22.297 30.969 1 94.38 107 LEU A N 1
ATOM 836 C CA . LEU A 1 107 ? -19.141 21.75 30.172 1 94.38 107 LEU A CA 1
ATOM 837 C C . LEU A 1 107 ? -18.016 21.266 31.094 1 94.38 107 LEU A C 1
ATOM 839 O O . LEU A 1 107 ? -17.719 21.922 32.094 1 94.38 107 LEU A O 1
ATOM 843 N N . ASN A 1 108 ? -17.391 20.125 30.734 1 96.81 108 ASN A N 1
ATOM 844 C CA . ASN A 1 108 ? -16.25 19.609 31.484 1 96.81 108 ASN A CA 1
ATOM 845 C C . ASN A 1 108 ? -15.133 20.641 31.594 1 96.81 108 ASN A C 1
ATOM 847 O O . ASN A 1 108 ? -14.492 20.766 32.625 1 96.81 108 ASN A O 1
ATOM 851 N N . TYR A 1 109 ? -14.844 21.281 30.5 1 97.56 109 TYR A N 1
ATOM 852 C CA . TYR A 1 109 ? -13.93 22.422 30.469 1 97.56 109 TYR A CA 1
ATOM 853 C C . TYR A 1 109 ? -14.68 23.719 30.203 1 97.56 109 TYR A C 1
ATOM 855 O O . TYR A 1 109 ? -15.359 23.859 29.172 1 97.56 109 TYR A O 1
ATOM 863 N N . PRO A 1 110 ? -14.555 24.625 31.047 1 95.94 110 PRO A N 1
ATOM 864 C CA . PRO A 1 110 ? -15.359 25.859 30.938 1 95.94 110 PRO A CA 1
ATOM 865 C C . PRO A 1 110 ? -15.008 26.688 29.703 1 95.94 110 PRO A C 1
ATOM 867 O O . PRO A 1 110 ? -13.867 26.656 29.25 1 95.94 110 PRO A O 1
ATOM 870 N N . GLY A 1 111 ? -16.062 27.391 29.172 1 97.19 111 GLY A N 1
ATOM 871 C CA . GLY A 1 111 ? -15.867 28.328 28.078 1 97.19 111 GLY A CA 1
ATOM 872 C C . GLY A 1 111 ? -15.766 29.781 28.547 1 97.19 111 GLY A C 1
ATOM 873 O O . GLY A 1 111 ? -15.016 30.078 29.469 1 97.19 111 GLY A O 1
ATOM 874 N N . VAL A 1 112 ? -16.531 30.562 27.875 1 97.5 112 VAL A N 1
ATOM 875 C CA . VAL A 1 112 ? -16.469 32 28.078 1 97.5 112 VAL A CA 1
ATOM 876 C C . VAL A 1 112 ? -17.438 32.406 29.203 1 97.5 112 VAL A C 1
ATOM 878 O O . VAL A 1 112 ? -18.594 31.969 29.219 1 97.5 112 VAL A O 1
ATOM 881 N N . SER A 1 113 ? -16.938 33.156 30.188 1 97 113 SER A N 1
ATOM 882 C CA . SER A 1 113 ? -17.812 33.75 31.203 1 97 113 SER A CA 1
ATOM 883 C C . SER A 1 113 ? -18.75 34.781 30.578 1 97 113 SER A C 1
ATOM 885 O O . SER A 1 113 ? -18.453 35.375 29.531 1 97 113 SER A O 1
ATOM 887 N N . PRO A 1 114 ? -19.906 35.031 31.203 1 97.69 114 PRO A N 1
ATOM 888 C CA . PRO A 1 114 ? -20.812 36.031 30.656 1 97.69 114 PRO A CA 1
ATOM 889 C C . PRO A 1 114 ? -20.109 37.375 30.391 1 97.69 114 PRO A C 1
ATOM 891 O O . PRO A 1 114 ? -19.438 37.906 31.266 1 97.69 114 PRO A O 1
ATOM 894 N N . THR A 1 115 ? -20.266 37.938 29.172 1 97.5 115 THR A N 1
ATOM 895 C CA . THR A 1 115 ? -19.609 39.156 28.781 1 97.5 115 THR A CA 1
ATOM 896 C C . THR A 1 115 ? -20.438 40.375 29.219 1 97.5 115 THR A C 1
ATOM 898 O O . THR A 1 115 ? -19.953 41.5 29.234 1 97.5 115 THR A O 1
ATOM 901 N N . GLY A 1 116 ? -21.719 40.094 29.594 1 97.25 116 GLY A N 1
ATOM 902 C CA . GLY A 1 116 ? -22.641 41.219 29.797 1 97.25 116 GLY A CA 1
ATOM 903 C C . GLY A 1 116 ? -23.203 41.781 28.516 1 97.25 116 GLY A C 1
ATOM 904 O O . GLY A 1 116 ? -22.953 41.25 27.438 1 97.25 116 GLY A O 1
ATOM 905 N N . PRO A 1 117 ? -24.016 42.844 28.609 1 96.06 117 PRO A N 1
ATOM 906 C CA . PRO A 1 117 ? -24.641 43.406 27.406 1 96.06 117 PRO A CA 1
ATOM 907 C C . PRO A 1 117 ? -23.609 44 26.438 1 96.06 117 PRO A C 1
ATOM 909 O O . PRO A 1 117 ? -22.5 44.344 26.844 1 96.06 117 PRO A O 1
ATOM 912 N N . LEU A 1 118 ? -24 44.062 25.203 1 97.38 118 LEU A N 1
ATOM 913 C CA . LEU A 1 118 ? -23.156 44.656 24.172 1 97.38 118 LEU A CA 1
ATOM 914 C C . LEU A 1 118 ? -22.766 46.094 24.562 1 97.38 118 LEU A C 1
ATOM 916 O O . LEU A 1 118 ? -23.625 46.906 24.906 1 97.38 118 LEU A O 1
ATOM 920 N N . PRO A 1 119 ? -21.547 46.406 24.594 1 96.94 119 PRO A N 1
ATOM 921 C CA . PRO A 1 119 ? -21.141 47.781 24.906 1 96.94 119 PRO A CA 1
ATOM 922 C C . PRO A 1 119 ? -21.578 48.781 23.844 1 96.94 119 PRO A C 1
ATOM 924 O O . PRO A 1 119 ? -21.906 48.375 22.719 1 96.94 119 PRO A O 1
ATOM 927 N N . LYS A 1 120 ? -21.562 50.031 24.25 1 96.25 120 LYS A N 1
ATOM 928 C CA . LYS A 1 120 ? -21.969 51.094 23.328 1 96.25 120 LYS A CA 1
ATOM 929 C C . LYS A 1 120 ? -21.062 51.125 22.094 1 96.25 120 LYS A C 1
ATOM 931 O O . LYS A 1 120 ? -21.516 51.5 21 1 96.25 120 LYS A O 1
ATOM 936 N N . SER A 1 121 ? -19.812 50.781 22.328 1 97.38 121 SER A N 1
ATOM 937 C CA . SER A 1 121 ? -18.844 50.75 21.25 1 97.38 121 SER A CA 1
ATOM 938 C C . SER A 1 121 ? -17.844 49.625 21.469 1 97.38 121 SER A C 1
ATOM 940 O O . SER A 1 121 ? -17.344 49.406 22.578 1 97.38 121 SER A O 1
ATOM 942 N N . VAL A 1 122 ? -17.672 48.844 20.438 1 98.06 122 VAL A N 1
ATOM 943 C CA . VAL A 1 122 ? -16.578 47.875 20.422 1 98.06 122 VAL A CA 1
ATOM 944 C C . VAL A 1 122 ? -15.453 48.375 19.531 1 98.06 122 VAL A C 1
ATOM 946 O O . VAL A 1 122 ? -15.523 48.281 18.297 1 98.06 122 VAL A O 1
ATOM 949 N N . ASP A 1 123 ? -14.398 48.875 20.172 1 98.25 123 ASP A N 1
ATOM 950 C CA . ASP A 1 123 ? -13.328 49.531 19.438 1 98.25 123 ASP A CA 1
ATOM 951 C C . ASP A 1 123 ? -12.102 48.625 19.328 1 98.25 123 ASP A C 1
ATOM 953 O O . ASP A 1 123 ? -11.844 47.781 20.219 1 98.25 123 ASP A O 1
ATOM 957 N N . PHE A 1 124 ? -11.422 48.75 18.234 1 98.56 124 PHE A N 1
ATOM 958 C CA . PHE A 1 124 ? -10.188 48 18 1 98.56 124 PHE A CA 1
ATOM 959 C C . PHE A 1 124 ? -9.023 48.969 17.75 1 98.56 124 PHE A C 1
ATOM 961 O O . PHE A 1 124 ? -9.016 49.719 16.766 1 98.56 124 PHE A O 1
ATOM 968 N N . GLY A 1 125 ? -8.031 48.969 18.672 1 98.31 125 GLY A N 1
ATOM 969 C CA . GLY A 1 125 ? -6.812 49.75 18.469 1 98.31 125 GLY A CA 1
ATOM 970 C C . GLY A 1 125 ? -5.719 48.938 17.781 1 98.31 125 GLY A C 1
ATOM 971 O O . GLY A 1 125 ? -5.422 47.812 18.156 1 98.31 125 GLY A O 1
ATOM 972 N N . LEU A 1 126 ? -5.184 49.531 16.719 1 98.38 126 LEU A N 1
ATOM 973 C CA . LEU A 1 126 ? -4.102 48.906 15.969 1 98.38 126 LEU A CA 1
ATOM 974 C C . LEU A 1 126 ? -2.822 49.719 16.062 1 98.38 126 LEU A C 1
ATOM 976 O O . LEU A 1 126 ? -2.875 50.938 16.344 1 98.38 126 LEU A O 1
ATOM 980 N N . TYR A 1 127 ? -1.701 49.094 15.883 1 97.62 127 TYR A N 1
ATOM 981 C CA . TYR A 1 127 ? -0.399 49.75 15.93 1 97.62 127 TYR A CA 1
ATOM 982 C C . TYR A 1 127 ? 0.152 49.969 14.523 1 97.62 127 TYR A C 1
ATOM 984 O O . TYR A 1 127 ? 0.458 49 13.812 1 97.62 127 TYR A O 1
ATOM 992 N N . PRO A 1 128 ? 0.344 51.219 14.203 1 96.06 128 PRO A N 1
ATOM 993 C CA . PRO A 1 128 ? 0.938 51.438 12.883 1 96.06 128 PRO A CA 1
ATOM 994 C C . PRO A 1 128 ? 2.271 50.719 12.703 1 96.06 128 PRO A C 1
ATOM 996 O O . PRO A 1 128 ? 3.076 50.656 13.633 1 96.06 128 PRO A O 1
ATOM 999 N N . SER A 1 129 ? 2.385 50.156 11.523 1 95.5 129 SER A N 1
ATOM 1000 C CA . SER A 1 129 ? 3.598 49.406 11.172 1 95.5 129 SER A CA 1
ATOM 1001 C C . SER A 1 129 ? 3.877 49.5 9.672 1 95.5 129 SER A C 1
ATOM 1003 O O . SER A 1 129 ? 3.004 49.875 8.891 1 95.5 129 SER A O 1
ATOM 1005 N N . GLU A 1 130 ? 5.094 49.156 9.336 1 94.25 130 GLU A N 1
ATOM 1006 C CA . GLU A 1 130 ? 5.449 49.125 7.922 1 94.25 130 GLU A CA 1
ATOM 1007 C C . GLU A 1 130 ? 5.016 47.812 7.289 1 94.25 130 GLU A C 1
ATOM 1009 O O . GLU A 1 130 ? 5.16 46.75 7.898 1 94.25 130 GLU A O 1
ATOM 1014 N N . LYS A 1 131 ? 4.469 47.969 6.145 1 94.31 131 LYS A N 1
ATOM 1015 C CA . LYS A 1 131 ? 4.16 46.75 5.375 1 94.31 131 LYS A CA 1
ATOM 1016 C C . LYS A 1 131 ? 5.434 46.062 4.898 1 94.31 131 LYS A C 1
ATOM 1018 O O . LYS A 1 131 ? 6.277 46.688 4.25 1 94.31 131 LYS A O 1
ATOM 1023 N N . LYS A 1 132 ? 5.586 44.812 5.172 1 92.81 132 LYS A N 1
ATOM 1024 C CA . LYS A 1 132 ? 6.73 44.031 4.738 1 92.81 132 LYS A CA 1
ATOM 1025 C C . LYS A 1 132 ? 6.367 43.156 3.541 1 92.81 132 LYS A C 1
ATOM 1027 O O . LYS A 1 132 ? 5.57 42.219 3.668 1 92.81 132 LYS A O 1
ATOM 1032 N N . SER A 1 133 ? 6.961 43.438 2.434 1 92.88 133 SER A N 1
ATOM 1033 C CA . SER A 1 133 ? 6.672 42.656 1.225 1 92.88 133 SER A CA 1
ATOM 1034 C C . SER A 1 133 ? 7.258 41.25 1.306 1 92.88 133 SER A C 1
ATOM 1036 O O . SER A 1 133 ? 6.75 40.344 0.669 1 92.88 133 SER A O 1
ATOM 1038 N N . SER A 1 134 ? 8.375 41.094 2.004 1 98 134 SER A N 1
ATOM 1039 C CA . SER A 1 134 ? 8.992 39.812 2.254 1 98 134 SER A CA 1
ATOM 1040 C C . SER A 1 134 ? 9.039 39.5 3.746 1 98 134 SER A C 1
ATOM 1042 O O . SER A 1 134 ? 9.43 40.344 4.551 1 98 134 SER A O 1
ATOM 1044 N N . PHE A 1 135 ? 8.57 38.312 4.094 1 98.31 135 PHE A N 1
ATOM 1045 C CA . PHE A 1 135 ? 8.578 37.938 5.496 1 98.31 135 PHE A CA 1
ATOM 1046 C C . PHE A 1 135 ? 8.562 36.406 5.629 1 98.31 135 PHE A C 1
ATOM 1048 O O . PHE A 1 135 ? 8.328 35.688 4.652 1 98.31 135 PHE A O 1
ATOM 1055 N N . THR A 1 136 ? 8.898 35.906 6.789 1 98.75 136 THR A N 1
ATOM 1056 C CA . THR A 1 136 ? 8.867 34.469 7.113 1 98.75 136 THR A CA 1
ATOM 1057 C C . THR A 1 136 ? 7.949 34.219 8.305 1 98.75 136 THR A C 1
ATOM 1059 O O . THR A 1 136 ? 7.969 34.969 9.281 1 98.75 136 THR A O 1
ATOM 1062 N N . ALA A 1 137 ? 7.094 33.281 8.164 1 98.88 137 ALA A N 1
ATOM 1063 C CA . ALA A 1 137 ? 6.281 32.781 9.273 1 98.88 137 ALA A CA 1
ATOM 1064 C C . ALA A 1 137 ? 6.758 31.406 9.734 1 98.88 137 ALA A C 1
ATOM 1066 O O . ALA A 1 137 ? 7.348 30.656 8.961 1 98.88 137 ALA A O 1
ATOM 1067 N N . LEU A 1 138 ? 6.602 31.125 10.961 1 98.88 138 LEU A N 1
ATOM 1068 C CA . LEU A 1 138 ? 6.914 29.828 11.555 1 98.88 138 LEU A CA 1
ATOM 1069 C C . LEU A 1 138 ? 5.641 29.031 11.812 1 98.88 138 LEU A C 1
ATOM 1071 O O . LEU A 1 138 ? 4.77 29.469 12.57 1 98.88 138 LEU A O 1
ATOM 1075 N N . ILE A 1 139 ? 5.508 27.844 11.18 1 98.94 139 ILE A N 1
ATOM 1076 C CA . ILE A 1 139 ? 4.258 27.094 11.227 1 98.94 139 ILE A CA 1
ATOM 1077 C C . ILE A 1 139 ? 4.484 25.766 11.953 1 98.94 139 ILE A C 1
ATOM 1079 O O . ILE A 1 139 ? 5.344 24.969 11.57 1 98.94 139 ILE A O 1
ATOM 1083 N N . PHE A 1 140 ? 3.738 25.609 13.062 1 98.81 140 PHE A N 1
ATOM 1084 C CA . PHE A 1 140 ? 3.703 24.359 13.797 1 98.81 140 PHE A CA 1
ATOM 1085 C C . PHE A 1 140 ? 2.459 23.547 13.438 1 98.81 140 PHE A C 1
ATOM 1087 O O . PHE A 1 140 ? 1.373 24.125 13.289 1 98.81 140 PHE A O 1
ATOM 1094 N N . GLY A 1 141 ? 2.656 22.344 13.266 1 97.56 141 GLY A N 1
ATOM 1095 C CA . GLY A 1 141 ? 1.486 21.469 13.281 1 97.56 141 GLY A CA 1
ATOM 1096 C C . GLY A 1 141 ? 1.081 21.047 14.68 1 97.56 141 GLY A C 1
ATOM 1097 O O . GLY A 1 141 ? 0.933 21.875 15.578 1 97.56 141 GLY A O 1
ATOM 1098 N N . ASP A 1 142 ? 0.596 20.094 15.078 1 98 142 ASP A N 1
ATOM 1099 C CA . ASP A 1 142 ? 0.074 19.375 16.234 1 98 142 ASP A CA 1
ATOM 1100 C C . ASP A 1 142 ? 1.112 19.312 17.359 1 98 142 ASP A C 1
ATOM 1102 O O . ASP A 1 142 ? 1.748 18.281 17.562 1 98 142 ASP A O 1
ATOM 1106 N N . PRO A 1 143 ? 1.228 20.328 18.25 1 98.75 143 PRO A N 1
ATOM 1107 C CA . PRO A 1 143 ? 1.97 20.094 19.484 1 98.75 143 PRO A CA 1
ATOM 1108 C C . PRO A 1 143 ? 1.378 18.969 20.328 1 98.75 143 PRO A C 1
ATOM 1110 O O . PRO A 1 143 ? 2.107 18.078 20.766 1 98.75 143 PRO A O 1
ATOM 1113 N N . GLN A 1 144 ? 0.189 18.922 20.656 1 98.81 144 GLN A N 1
ATOM 1114 C CA . GLN A 1 144 ? -0.764 17.922 21.141 1 98.81 144 GLN A CA 1
ATOM 1115 C C . GLN A 1 144 ? -0.244 17.219 22.391 1 98.81 144 GLN A C 1
ATOM 1117 O O . GLN A 1 144 ? -0.225 15.984 22.453 1 98.81 144 GLN A O 1
ATOM 1122 N N . PRO A 1 145 ? 0.199 17.938 23.406 1 98.75 145 PRO A N 1
ATOM 1123 C CA . PRO A 1 145 ? 0.542 17.281 24.688 1 98.75 145 PRO A CA 1
ATOM 1124 C C . PRO A 1 145 ? -0.684 16.75 25.422 1 98.75 145 PRO A C 1
ATOM 1126 O O . PRO A 1 145 ? -1.693 17.453 25.531 1 98.75 145 PRO A O 1
ATOM 1129 N N . TYR A 1 146 ? -0.611 15.586 25.922 1 97.94 146 TYR A N 1
ATOM 1130 C CA . TYR A 1 146 ? -1.697 14.969 26.688 1 97.94 146 TYR A CA 1
ATOM 1131 C C . TYR A 1 146 ? -1.424 15.023 28.172 1 97.94 146 TYR A C 1
ATOM 1133 O O . TYR A 1 146 ? -2.328 14.812 28.984 1 97.94 146 TYR A O 1
ATOM 1141 N N . ASN A 1 147 ? -0.172 15.266 28.578 1 97.75 147 ASN A N 1
ATOM 1142 C CA . ASN A 1 147 ? 0.22 15.344 29.984 1 97.75 147 ASN A CA 1
ATOM 1143 C C . ASN A 1 147 ? 1.389 16.297 30.188 1 97.75 147 ASN A C 1
ATOM 1145 O O . ASN A 1 147 ? 1.917 16.859 29.219 1 97.75 147 ASN A O 1
ATOM 1149 N N . GLU A 1 148 ? 1.812 16.5 31.359 1 98.12 148 GLU A N 1
ATOM 1150 C CA . GLU A 1 148 ? 2.824 17.484 31.703 1 98.12 148 GLU A CA 1
ATOM 1151 C C . GLU A 1 148 ? 4.18 17.125 31.109 1 98.12 148 GLU A C 1
ATOM 1153 O O . GLU A 1 148 ? 4.941 18 30.688 1 98.12 148 GLU A O 1
ATOM 1158 N N . ASN A 1 149 ? 4.512 15.828 31.078 1 97.5 149 ASN A N 1
ATOM 1159 C CA . ASN A 1 149 ? 5.762 15.398 30.453 1 97.5 149 ASN A CA 1
ATOM 1160 C C . ASN A 1 149 ? 5.816 15.781 28.984 1 97.5 149 ASN A C 1
ATOM 1162 O O . ASN A 1 149 ? 6.863 16.203 28.484 1 97.5 149 ASN A O 1
ATOM 1166 N N . GLU A 1 150 ? 4.699 15.641 28.359 1 98.5 150 GLU A N 1
ATOM 1167 C CA . GLU A 1 150 ? 4.648 15.953 26.938 1 98.5 150 GLU A CA 1
ATOM 1168 C C . GLU A 1 150 ? 4.711 17.453 26.703 1 98.5 150 GLU A C 1
ATOM 1170 O O . GLU A 1 150 ? 5.258 17.906 25.688 1 98.5 150 GLU A O 1
ATOM 1175 N N . LEU A 1 151 ? 4.203 18.297 27.656 1 98.69 151 LEU A N 1
ATOM 1176 C CA . LEU A 1 151 ? 4.43 19.734 27.609 1 98.69 151 LEU A CA 1
ATOM 1177 C C . LEU A 1 151 ? 5.918 20.047 27.672 1 98.69 151 LEU A C 1
ATOM 1179 O O . LEU A 1 151 ? 6.418 20.891 26.922 1 98.69 151 LEU A O 1
ATOM 1183 N N . ASP A 1 152 ? 6.609 19.312 28.562 1 98.56 152 ASP A N 1
ATOM 1184 C CA . ASP A 1 152 ? 8.055 19.5 28.703 1 98.56 152 ASP A CA 1
ATOM 1185 C C . ASP A 1 152 ? 8.789 19.094 27.422 1 98.56 152 ASP A C 1
ATOM 1187 O O . ASP A 1 152 ? 9.719 19.781 27 1 98.56 152 ASP A O 1
ATOM 1191 N N . TRP A 1 153 ? 8.367 17.969 26.859 1 98.69 153 TRP A N 1
ATOM 1192 C CA . TRP A 1 153 ? 9 17.5 25.641 1 98.69 153 TRP A CA 1
ATOM 1193 C C . TRP A 1 153 ? 8.75 18.469 24.484 1 98.69 153 TRP A C 1
ATOM 1195 O O . TRP A 1 153 ? 9.609 18.672 23.625 1 98.69 153 TRP A O 1
ATOM 1205 N N . PHE A 1 154 ? 7.559 19.078 24.484 1 98.69 154 PHE A N 1
ATOM 1206 C CA . PHE A 1 154 ? 7.258 20.094 23.484 1 98.69 154 PHE A CA 1
ATOM 1207 C C . PHE A 1 154 ? 8.219 21.281 23.609 1 98.69 154 PHE A C 1
ATOM 1209 O O . PHE A 1 154 ? 8.789 21.719 22.609 1 98.69 154 PHE A O 1
ATOM 1216 N N . TYR A 1 155 ? 8.406 21.734 24.734 1 98.69 155 TYR A N 1
ATOM 1217 C CA . TYR A 1 155 ? 9.344 22.828 24.938 1 98.69 155 TYR A CA 1
ATOM 1218 C C . TYR A 1 155 ? 10.766 22.406 24.594 1 98.69 155 TYR A C 1
ATOM 1220 O O . TYR A 1 155 ? 11.414 23.031 23.75 1 98.69 155 TYR A O 1
ATOM 1228 N N . GLU A 1 156 ? 11.273 21.266 25.156 1 98.44 156 GLU A N 1
ATOM 1229 C CA . GLU A 1 156 ? 12.672 20.844 25.047 1 98.44 156 GLU A CA 1
ATOM 1230 C C . GLU A 1 156 ? 13.008 20.422 23.625 1 98.44 156 GLU A C 1
ATOM 1232 O O . GLU A 1 156 ? 14.117 20.656 23.141 1 98.44 156 GLU A O 1
ATOM 1237 N N . GLY A 1 157 ? 12.023 19.859 22.969 1 97.81 157 GLY A N 1
ATOM 1238 C CA . GLY A 1 157 ? 12.305 19.25 21.688 1 97.81 157 GLY A CA 1
ATOM 1239 C C . GLY A 1 157 ? 12.016 20.188 20.516 1 97.81 157 GLY A C 1
ATOM 1240 O O . GLY A 1 157 ? 12.469 19.938 19.391 1 97.81 157 GLY A O 1
ATOM 1241 N N . ILE A 1 158 ? 11.227 21.234 20.719 1 98.44 158 ILE A N 1
ATOM 1242 C CA . ILE A 1 158 ? 10.781 22.062 19.594 1 98.44 158 ILE A CA 1
ATOM 1243 C C . ILE A 1 158 ? 10.984 23.531 19.922 1 98.44 158 ILE A C 1
ATOM 1245 O O . ILE A 1 158 ? 11.836 24.188 19.328 1 98.44 158 ILE A O 1
ATOM 1249 N N . VAL A 1 159 ? 10.312 24.078 20.969 1 98.75 159 VAL A N 1
ATOM 1250 C CA . VAL A 1 159 ? 10.211 25.516 21.203 1 98.75 159 VAL A CA 1
ATOM 1251 C C . VAL A 1 159 ? 11.57 26.062 21.625 1 98.75 159 VAL A C 1
ATOM 1253 O O . VAL A 1 159 ? 11.938 27.172 21.234 1 98.75 159 VAL A O 1
ATOM 1256 N N . LYS A 1 160 ? 12.312 25.297 22.359 1 98.25 160 LYS A N 1
ATOM 1257 C CA . LYS A 1 160 ? 13.617 25.734 22.844 1 98.25 160 LYS A CA 1
ATOM 1258 C C . LYS A 1 160 ? 14.523 26.125 21.672 1 98.25 160 LYS A C 1
ATOM 1260 O O . LYS A 1 160 ? 15.266 27.109 21.766 1 98.25 160 LYS A O 1
ATOM 1265 N N . GLU A 1 161 ? 14.406 25.391 20.594 1 96.94 161 GLU A N 1
ATOM 1266 C CA . GLU A 1 161 ? 15.281 25.641 19.453 1 96.94 161 GLU A CA 1
ATOM 1267 C C . GLU A 1 161 ? 14.906 26.922 18.719 1 96.94 161 GLU A C 1
ATOM 1269 O O . GLU A 1 161 ? 15.75 27.531 18.062 1 96.94 161 GLU A O 1
ATOM 1274 N N . VAL A 1 162 ? 13.695 27.391 18.875 1 98.19 162 VAL A N 1
ATOM 1275 C CA . VAL A 1 162 ? 13.266 28.594 18.156 1 98.19 162 VAL A CA 1
ATOM 1276 C C . VAL A 1 162 ? 12.93 29.703 19.156 1 98.19 162 VAL A C 1
ATOM 1278 O O . VAL A 1 162 ? 12.297 30.703 18.797 1 98.19 162 VAL A O 1
ATOM 1281 N N . ALA A 1 163 ? 13.289 29.547 20.422 1 98.31 163 ALA A N 1
ATOM 1282 C CA . ALA A 1 163 ? 13.07 30.578 21.422 1 98.31 163 ALA A CA 1
ATOM 1283 C C . ALA A 1 163 ? 13.828 31.859 21.062 1 98.31 163 ALA A C 1
ATOM 1285 O O . ALA A 1 163 ? 15.047 31.828 20.875 1 98.31 163 ALA A O 1
ATOM 1286 N N . GLY A 1 164 ? 13.148 32.938 20.906 1 97.38 164 GLY A N 1
ATOM 1287 C CA . GLY A 1 164 ? 13.773 34.219 20.609 1 97.38 164 GLY A CA 1
ATOM 1288 C C . GLY A 1 164 ? 14.305 34.281 19.188 1 97.38 164 GLY A C 1
ATOM 1289 O O . GLY A 1 164 ? 15.164 35.125 18.891 1 97.38 164 GLY A O 1
ATOM 1290 N N . ILE A 1 165 ? 13.781 33.438 18.375 1 96.25 165 ILE A N 1
ATOM 1291 C CA . ILE A 1 165 ? 14.258 33.375 17 1 96.25 165 ILE A CA 1
ATOM 1292 C C . ILE A 1 165 ? 14.039 34.75 16.328 1 96.25 165 ILE A C 1
ATOM 1294 O O . ILE A 1 165 ? 13.039 35.406 16.578 1 96.25 165 ILE A O 1
ATOM 1298 N N . GLN A 1 166 ? 14.938 35.125 15.453 1 97.19 166 GLN A N 1
ATOM 1299 C CA . GLN A 1 166 ? 14.867 36.406 14.734 1 97.19 166 GLN A CA 1
ATOM 1300 C C . GLN A 1 166 ? 14.406 36.188 13.297 1 97.19 166 GLN A C 1
ATOM 1302 O O . GLN A 1 166 ? 14.508 35.094 12.758 1 97.19 166 GLN A O 1
ATOM 1307 N N . GLY A 1 167 ? 13.875 37.219 12.773 1 96.88 167 GLY A N 1
ATOM 1308 C CA . GLY A 1 167 ? 13.508 37.188 11.367 1 96.88 167 GLY A CA 1
ATOM 1309 C C . GLY A 1 167 ? 12.156 36.562 11.109 1 96.88 167 GLY A C 1
ATOM 1310 O O . GLY A 1 167 ? 11.805 36.281 9.961 1 96.88 167 GLY A O 1
ATOM 1311 N N . ILE A 1 168 ? 11.453 36.281 12.141 1 98.31 168 ILE A N 1
ATOM 1312 C CA . ILE A 1 168 ? 10.125 35.688 12.031 1 98.31 168 ILE A CA 1
ATOM 1313 C C . ILE A 1 168 ? 9.055 36.719 12.312 1 98.31 168 ILE A C 1
ATOM 1315 O O . ILE A 1 168 ? 9.125 37.438 13.32 1 98.31 168 ILE A O 1
ATOM 1319 N N . SER A 1 169 ? 8.07 36.812 11.453 1 98.06 169 SER A N 1
ATOM 1320 C CA . SER A 1 169 ? 7.035 37.844 11.586 1 98.06 169 SER A CA 1
ATOM 1321 C C . SER A 1 169 ? 5.922 37.406 12.531 1 98.06 169 SER A C 1
ATOM 1323 O O . SER A 1 169 ? 5.379 38.188 13.289 1 98.06 169 SER A O 1
ATOM 1325 N N . PHE A 1 170 ? 5.57 36.125 12.414 1 98.44 170 PHE A N 1
ATOM 1326 C CA . PHE A 1 170 ? 4.562 35.531 13.281 1 98.44 170 PHE A CA 1
ATOM 1327 C C . PHE A 1 170 ? 4.613 34.031 13.203 1 98.44 170 PHE A C 1
ATOM 1329 O O . PHE A 1 170 ? 5.332 33.469 12.367 1 98.44 170 PHE A O 1
ATOM 1336 N N . GLY A 1 171 ? 3.988 33.375 14.109 1 98.75 171 GLY A N 1
ATOM 1337 C CA . GLY A 1 171 ? 3.836 31.938 14.07 1 98.75 171 GLY A CA 1
ATOM 1338 C C . GLY A 1 171 ? 2.387 31.484 14.094 1 98.75 171 GLY A C 1
ATOM 1339 O O . GLY A 1 171 ? 1.493 32.281 14.406 1 98.75 171 GLY A O 1
ATOM 1340 N N . VAL A 1 172 ? 2.17 30.25 13.688 1 98.88 172 VAL A N 1
ATOM 1341 C CA . VAL A 1 172 ? 0.842 29.641 13.703 1 98.88 172 VAL A CA 1
ATOM 1342 C C . VAL A 1 172 ? 0.941 28.188 14.141 1 98.88 172 VAL A C 1
ATOM 1344 O O . VAL A 1 172 ? 1.855 27.469 13.727 1 98.88 172 VAL A O 1
ATOM 1347 N N . SER A 1 173 ? 0.094 27.719 14.977 1 98.81 173 SER A N 1
ATOM 1348 C CA . SER A 1 173 ? -0.124 26.297 15.211 1 98.81 173 SER A CA 1
ATOM 1349 C C . SER A 1 173 ? -1.373 25.812 14.492 1 98.81 173 SER A C 1
ATOM 1351 O O . SER A 1 173 ? -2.459 26.359 14.672 1 98.81 173 SER A O 1
ATOM 1353 N N . LEU A 1 174 ? -1.217 24.734 13.742 1 98.88 174 LEU A N 1
ATOM 1354 C CA . LEU A 1 174 ? -2.283 24.281 12.859 1 98.88 174 LEU A CA 1
ATOM 1355 C C . LEU A 1 174 ? -3.195 23.281 13.562 1 98.88 174 LEU A C 1
ATOM 1357 O O . LEU A 1 174 ? -3.625 22.297 12.969 1 98.88 174 LEU A O 1
ATOM 1361 N N . GLY A 1 175 ? -3.455 23.516 14.805 1 98.69 175 GLY A N 1
ATOM 1362 C CA . GLY A 1 175 ? -4.465 22.734 15.5 1 98.69 175 GLY A CA 1
ATOM 1363 C C . GLY A 1 175 ? -3.881 21.594 16.328 1 98.69 175 GLY A C 1
ATOM 1364 O O . GLY A 1 175 ? -2.674 21.344 16.281 1 98.69 175 GLY A O 1
ATOM 1365 N N . ASP A 1 176 ? -4.816 20.953 17.141 1 98.81 176 ASP A N 1
ATOM 1366 C CA . ASP A 1 176 ? -4.371 19.984 18.141 1 98.81 176 ASP A CA 1
ATOM 1367 C C . ASP A 1 176 ? -3.236 20.562 19 1 98.81 176 ASP A C 1
ATOM 1369 O O . ASP A 1 176 ? -2.176 19.953 19.125 1 98.81 176 ASP A O 1
ATOM 1373 N N . ILE A 1 177 ? -3.625 21.734 19.469 1 98.5 177 ILE A N 1
ATOM 1374 C CA . ILE A 1 177 ? -2.725 22.484 20.328 1 98.5 177 ILE A CA 1
ATOM 1375 C C . ILE A 1 177 ? -2.471 21.688 21.609 1 98.5 177 ILE A C 1
ATOM 1377 O O . ILE A 1 177 ? -1.357 21.703 22.141 1 98.5 177 ILE A O 1
ATOM 1381 N N . VAL A 1 178 ? -3.537 21.062 22.078 1 98.56 178 VAL A N 1
ATOM 1382 C CA . VAL A 1 178 ? -3.473 20.141 23.203 1 98.56 178 VAL A CA 1
ATOM 1383 C C . VAL A 1 178 ? -4.145 18.828 22.828 1 98.56 178 VAL A C 1
ATOM 1385 O O . VAL A 1 178 ? -4.762 18.719 21.766 1 98.56 178 VAL A O 1
ATOM 1388 N N . GLY A 1 179 ? -3.926 17.812 23.719 1 98.5 179 GLY A N 1
ATOM 1389 C CA . GLY A 1 179 ? -4.555 16.516 23.516 1 98.5 179 GLY A CA 1
ATOM 1390 C C . GLY A 1 179 ? -5.742 16.281 24.438 1 98.5 179 GLY A C 1
ATOM 1391 O O . GLY A 1 179 ? -5.598 15.672 25.5 1 98.5 179 GLY A O 1
ATOM 1392 N N . ASP A 1 180 ? -6.875 16.703 24.016 1 97.88 180 ASP A N 1
ATOM 1393 C CA . ASP A 1 180 ? -8.125 16.516 24.75 1 97.88 180 ASP A CA 1
ATOM 1394 C C . ASP A 1 180 ? -8.062 17.156 26.125 1 97.88 180 ASP A C 1
ATOM 1396 O O . ASP A 1 180 ? -8.625 16.641 27.094 1 97.88 180 ASP A O 1
ATOM 1400 N N . ARG A 1 181 ? -7.188 18.141 26.266 1 97.94 181 ARG A N 1
ATOM 1401 C CA . ARG A 1 181 ? -6.945 18.828 27.531 1 97.94 181 ARG A CA 1
ATOM 1402 C C . ARG A 1 181 ? -7.027 20.344 27.375 1 97.94 181 ARG A C 1
ATOM 1404 O O . ARG A 1 181 ? -6.031 21.047 27.562 1 97.94 181 ARG A O 1
ATOM 1411 N N . PRO A 1 182 ? -8.242 20.875 27.172 1 98.25 182 PRO A N 1
ATOM 1412 C CA . PRO A 1 182 ? -8.344 22.344 27.062 1 98.25 182 PRO A CA 1
ATOM 1413 C C . PRO A 1 182 ? -7.805 23.062 28.297 1 98.25 182 PRO A C 1
ATOM 1415 O O . PRO A 1 182 ? -7.41 24.219 28.219 1 98.25 182 PRO A O 1
ATOM 1418 N N . ASP A 1 183 ? -7.77 22.375 29.422 1 98.06 183 ASP A N 1
ATOM 1419 C CA . ASP A 1 183 ? -7.211 22.953 30.641 1 98.06 183 ASP A CA 1
ATOM 1420 C C . ASP A 1 183 ? -5.711 23.188 30.5 1 98.06 183 ASP A C 1
ATOM 1422 O O . ASP A 1 183 ? -5.105 23.891 31.312 1 98.06 183 ASP A O 1
ATOM 1426 N N . PHE A 1 184 ? -5.035 22.688 29.406 1 98.62 184 PHE A N 1
ATOM 1427 C CA . PHE A 1 184 ? -3.607 22.859 29.172 1 98.62 184 PHE A CA 1
ATOM 1428 C C . PHE A 1 184 ? -3.338 24.094 28.328 1 98.62 184 PHE A C 1
ATOM 1430 O O . PHE A 1 184 ? -2.184 24.469 28.125 1 98.62 184 PHE A O 1
ATOM 1437 N N . PHE A 1 185 ? -4.395 24.875 27.891 1 98.62 185 PHE A N 1
ATOM 1438 C CA . PHE A 1 185 ? -4.199 26.047 27.031 1 98.62 185 PHE A CA 1
ATOM 1439 C C . PHE A 1 185 ? -3.301 27.062 27.719 1 98.62 185 PHE A C 1
ATOM 1441 O O . PHE A 1 185 ? -2.393 27.609 27.094 1 98.62 185 PHE A O 1
ATOM 1448 N N . PRO A 1 186 ? -3.451 27.344 29.047 1 98.25 186 PRO A N 1
ATOM 1449 C CA . PRO A 1 186 ? -2.551 28.312 29.672 1 98.25 186 PRO A CA 1
ATOM 1450 C C . PRO A 1 186 ? -1.092 27.859 29.656 1 98.25 186 PRO A C 1
ATOM 1452 O O . PRO A 1 186 ? -0.199 28.656 29.359 1 98.25 186 PRO A O 1
ATOM 1455 N N . ALA A 1 187 ? -0.867 26.594 29.969 1 98.62 187 ALA A N 1
ATOM 1456 C CA . ALA A 1 187 ? 0.498 26.062 29.938 1 98.62 187 ALA A CA 1
ATOM 1457 C C . ALA A 1 187 ? 1.088 26.141 28.531 1 98.62 187 ALA A C 1
ATOM 1459 O O . ALA A 1 187 ? 2.264 26.469 28.359 1 98.62 187 ALA A O 1
ATOM 1460 N N . TYR A 1 188 ? 0.292 25.781 27.594 1 98.5 188 TYR A N 1
ATOM 1461 C CA . TYR A 1 188 ? 0.714 25.891 26.203 1 98.5 188 TYR A CA 1
ATOM 1462 C C . TYR A 1 188 ? 1.089 27.328 25.859 1 98.5 188 TYR A C 1
ATOM 1464 O O . TYR A 1 188 ? 2.115 27.578 25.234 1 98.5 188 TYR A O 1
ATOM 1472 N N . LYS A 1 189 ? 0.249 28.359 26.25 1 98.62 189 LYS A N 1
ATOM 1473 C CA . LYS A 1 189 ? 0.528 29.781 26 1 98.62 189 LYS A CA 1
ATOM 1474 C C . LYS A 1 189 ? 1.879 30.172 26.594 1 98.62 189 LYS A C 1
ATOM 1476 O O . LYS A 1 189 ? 2.645 30.906 25.953 1 98.62 189 LYS A O 1
ATOM 1481 N N . ASP A 1 190 ? 2.141 29.656 27.734 1 98.56 190 ASP A N 1
ATOM 1482 C CA . ASP A 1 190 ? 3.404 29.969 28.391 1 98.56 190 ASP A CA 1
ATOM 1483 C C . ASP A 1 190 ? 4.59 29.469 27.578 1 98.56 190 ASP A C 1
ATOM 1485 O O . ASP A 1 190 ? 5.602 30.172 27.453 1 98.56 190 ASP A O 1
ATOM 1489 N N . ILE A 1 191 ? 4.453 28.297 27.016 1 98.75 191 ILE A N 1
ATOM 1490 C CA . ILE A 1 191 ? 5.543 27.672 26.266 1 98.75 191 ILE A CA 1
ATOM 1491 C C . ILE A 1 191 ? 5.711 28.375 24.922 1 98.75 191 ILE A C 1
ATOM 1493 O O . ILE A 1 191 ? 6.812 28.797 24.562 1 98.75 191 ILE A O 1
ATOM 1497 N N . ILE A 1 192 ? 4.582 28.547 24.203 1 98.56 192 ILE A N 1
ATOM 1498 C CA . ILE A 1 192 ? 4.648 29.094 22.844 1 98.56 192 ILE A CA 1
ATOM 1499 C C . ILE A 1 192 ? 5.105 30.547 22.891 1 98.56 192 ILE A C 1
ATOM 1501 O O . ILE A 1 192 ? 5.766 31.031 21.969 1 98.56 192 ILE A O 1
ATOM 1505 N N . GLY A 1 193 ? 4.754 31.234 23.984 1 98.56 193 GLY A N 1
ATOM 1506 C CA . GLY A 1 193 ? 5.152 32.625 24.156 1 98.56 193 GLY A CA 1
ATOM 1507 C C . GLY A 1 193 ? 6.656 32.812 24.141 1 98.56 193 GLY A C 1
ATOM 1508 O O . GLY A 1 193 ? 7.145 33.906 23.812 1 98.56 193 GLY A O 1
ATOM 1509 N N . LYS A 1 194 ? 7.379 31.766 24.438 1 98.56 194 LYS A N 1
ATOM 1510 C CA . LYS A 1 194 ? 8.836 31.859 24.5 1 98.56 194 LYS A CA 1
ATOM 1511 C C . LYS A 1 194 ? 9.445 32 23.109 1 98.56 194 LYS A C 1
ATOM 1513 O O . LYS A 1 194 ? 10.602 32.438 22.969 1 98.56 194 LYS A O 1
ATOM 1518 N N . VAL A 1 195 ? 8.656 31.641 22.062 1 98.56 195 VAL A N 1
ATOM 1519 C CA . VAL A 1 195 ? 9.156 31.859 20.719 1 98.56 195 VAL A CA 1
ATOM 1520 C C . VAL A 1 195 ? 9.414 33.344 20.5 1 98.56 195 VAL A C 1
ATOM 1522 O O . VAL A 1 195 ? 10.367 33.719 19.812 1 98.56 195 VAL A O 1
ATOM 1525 N N . GLY A 1 196 ? 8.484 34.188 21.062 1 98.06 196 GLY A N 1
ATOM 1526 C CA . GLY A 1 196 ? 8.766 35.594 21.109 1 98.06 196 GLY A CA 1
ATOM 1527 C C . GLY A 1 196 ? 8.148 36.375 19.953 1 98.06 196 GLY A C 1
ATOM 1528 O O . GLY A 1 196 ? 8.477 37.531 19.734 1 98.06 196 GLY A O 1
ATOM 1529 N N . VAL A 1 197 ? 7.301 35.781 19.203 1 97.94 197 VAL A N 1
ATOM 1530 C CA . VAL A 1 197 ? 6.613 36.469 18.109 1 97.94 197 VAL A CA 1
ATOM 1531 C C . VAL A 1 197 ? 5.102 36.312 18.266 1 97.94 197 VAL A C 1
ATOM 1533 O O . VAL A 1 197 ? 4.645 35.438 19.016 1 97.94 197 VAL A O 1
ATOM 1536 N N . SER A 1 198 ? 4.312 37.188 17.578 1 97.88 198 SER A N 1
ATOM 1537 C CA . SER A 1 198 ? 2.865 37.031 17.562 1 97.88 198 SER A CA 1
ATOM 1538 C C . SER A 1 198 ? 2.486 35.625 17.109 1 97.88 198 SER A C 1
ATOM 1540 O O . SER A 1 198 ? 3.027 35.125 16.125 1 97.88 198 SER A O 1
ATOM 1542 N N . TRP A 1 199 ? 1.626 34.969 17.828 1 98.69 199 TRP A N 1
ATOM 1543 C CA . TRP A 1 199 ? 1.336 33.562 17.531 1 98.69 199 TRP A CA 1
ATOM 1544 C C . TRP A 1 199 ? -0.162 33.344 17.328 1 98.69 199 TRP A C 1
ATOM 1546 O O . TRP A 1 199 ? -0.946 33.531 18.266 1 98.69 199 TRP A O 1
ATOM 1556 N N . PHE A 1 200 ? -0.594 32.938 16.141 1 98.62 200 PHE A N 1
ATOM 1557 C CA . PHE A 1 200 ? -1.982 32.656 15.805 1 98.62 200 PHE A CA 1
ATOM 1558 C C . PHE A 1 200 ? -2.285 31.172 15.992 1 98.62 200 PHE A C 1
ATOM 1560 O O . PHE A 1 200 ? -1.377 30.328 15.945 1 98.62 200 PHE A O 1
ATOM 1567 N N . GLN A 1 201 ? -3.586 30.859 16.219 1 98.25 201 GLN A N 1
ATOM 1568 C CA . GLN A 1 201 ? -3.977 29.484 16.5 1 98.25 201 GLN A CA 1
ATOM 1569 C C . GLN A 1 201 ? -5.059 29.016 15.539 1 98.25 201 GLN A C 1
ATOM 1571 O O . GLN A 1 201 ? -5.984 29.766 15.219 1 98.25 201 GLN A O 1
ATOM 1576 N N . VAL A 1 202 ? -4.875 27.812 15.078 1 98.81 202 VAL A N 1
ATOM 1577 C CA . VAL A 1 202 ? -5.926 27.031 14.438 1 98.81 202 VAL A CA 1
ATOM 1578 C C . VAL A 1 202 ? -6.457 25.984 15.414 1 98.81 202 VAL A C 1
ATOM 1580 O O . VAL A 1 202 ? -5.699 25.422 16.219 1 98.81 202 VAL A O 1
ATOM 1583 N N . MET A 1 203 ? -7.754 25.734 15.398 1 98.75 203 MET A N 1
ATOM 1584 C CA . MET A 1 203 ? -8.336 24.719 16.266 1 98.75 203 MET A CA 1
ATOM 1585 C C . MET A 1 203 ? -8.258 23.344 15.625 1 98.75 203 MET A C 1
ATOM 1587 O O . MET A 1 203 ? -8.516 23.203 14.43 1 98.75 203 MET A O 1
ATOM 1591 N N . GLY A 1 204 ? -7.875 22.359 16.391 1 98.75 204 GLY A N 1
ATOM 1592 C CA . GLY A 1 204 ? -7.914 20.969 15.961 1 98.75 204 GLY A CA 1
ATOM 1593 C C . GLY A 1 204 ? -8.953 20.141 16.703 1 98.75 204 GLY A C 1
ATOM 1594 O O . GLY A 1 204 ? -9.547 20.609 17.672 1 98.75 204 GLY A O 1
ATOM 1595 N N . ASN A 1 205 ? -9.195 18.891 16.25 1 98.38 205 ASN A N 1
ATOM 1596 C CA . ASN A 1 205 ? -10.266 18.062 16.812 1 98.38 205 ASN A CA 1
ATOM 1597 C C . ASN A 1 205 ? -9.953 17.641 18.234 1 98.38 205 ASN A C 1
ATOM 1599 O O . ASN A 1 205 ? -10.852 17.203 18.969 1 98.38 205 ASN A O 1
ATOM 1603 N N . HIS A 1 206 ? -8.734 17.812 18.703 1 98.69 206 HIS A N 1
ATOM 1604 C CA . HIS A 1 206 ? -8.398 17.453 20.078 1 98.69 206 HIS A CA 1
ATOM 1605 C C . HIS A 1 206 ? -8.383 18.688 20.984 1 98.69 206 HIS A C 1
ATOM 1607 O O . HIS A 1 206 ? -8.008 18.594 22.156 1 98.69 206 HIS A O 1
ATOM 1613 N N . ASP A 1 207 ? -8.836 19.797 20.453 1 98.69 207 ASP A N 1
ATOM 1614 C CA . ASP A 1 207 ? -8.938 21.047 21.188 1 98.69 207 ASP A CA 1
ATOM 1615 C C . ASP A 1 207 ? -10.383 21.328 21.594 1 98.69 207 ASP A C 1
ATOM 1617 O O . ASP A 1 207 ? -10.672 22.375 22.203 1 98.69 207 ASP A O 1
ATOM 1621 N N . MET A 1 208 ? -11.305 20.453 21.359 1 97.88 208 MET A N 1
ATOM 1622 C CA . MET A 1 208 ? -12.742 20.719 21.438 1 97.88 208 MET A CA 1
ATOM 1623 C C . MET A 1 208 ? -13.281 20.422 22.828 1 97.88 208 MET A C 1
ATOM 1625 O O . MET A 1 208 ? -12.633 19.734 23.609 1 97.88 208 MET A O 1
ATOM 1629 N N . ASN A 1 209 ? -14.5 20.984 23.047 1 97.56 209 ASN A N 1
ATOM 1630 C CA . ASN A 1 209 ? -15.391 20.484 24.094 1 97.56 209 ASN A CA 1
ATOM 1631 C C . ASN A 1 209 ? -16.188 19.281 23.625 1 97.56 209 ASN A C 1
ATOM 1633 O O . ASN A 1 209 ? -17.266 19.422 23.031 1 97.56 209 ASN A O 1
ATOM 1637 N N . PHE A 1 210 ? -15.766 18.125 23.969 1 95.75 210 PHE A N 1
ATOM 1638 C CA . PHE A 1 210 ? -16.359 16.906 23.438 1 95.75 210 PHE A CA 1
ATOM 1639 C C . PHE A 1 210 ? -17.766 16.703 23.984 1 95.75 210 PHE A C 1
ATOM 1641 O O . PHE A 1 210 ? -18.547 15.914 23.438 1 95.75 210 PHE A O 1
ATOM 1648 N N . ASP A 1 211 ? -18.062 17.312 25.094 1 95.31 211 ASP A N 1
ATOM 1649 C CA . ASP A 1 211 ? -19.375 17.156 25.719 1 95.31 211 ASP A CA 1
ATOM 1650 C C . ASP A 1 211 ? -20.344 18.234 25.219 1 95.31 211 ASP A C 1
ATOM 1652 O O . ASP A 1 211 ? -21.422 18.422 25.797 1 95.31 211 ASP A O 1
ATOM 1656 N N . ALA A 1 212 ? -19.969 18.984 24.156 1 93.62 212 ALA A N 1
ATOM 1657 C CA . ALA A 1 212 ? -20.875 19.953 23.562 1 93.62 212 ALA A CA 1
ATOM 1658 C C . ALA A 1 212 ? -22.047 19.266 22.859 1 93.62 212 ALA A C 1
ATOM 1660 O O . ALA A 1 212 ? -21.859 18.203 22.25 1 93.62 212 ALA A O 1
ATOM 1661 N N . SER A 1 213 ? -23.219 19.828 22.891 1 89.12 213 SER A N 1
ATOM 1662 C CA . SER A 1 213 ? -24.422 19.219 22.328 1 89.12 213 SER A CA 1
ATOM 1663 C C . SER A 1 213 ? -24.562 19.531 20.844 1 89.12 213 SER A C 1
ATOM 1665 O O . SER A 1 213 ? -25.281 18.844 20.125 1 89.12 213 SER A O 1
ATOM 1667 N N . SER A 1 214 ? -23.938 20.562 20.484 1 93.19 214 SER A N 1
ATOM 1668 C CA . SER A 1 214 ? -23.969 20.984 19.078 1 93.19 214 SER A CA 1
ATOM 1669 C C . SER A 1 214 ? -22.641 21.578 18.641 1 93.19 214 SER A C 1
ATOM 1671 O O . SER A 1 214 ? -21.828 21.969 19.484 1 93.19 214 SER A O 1
ATOM 1673 N N . ASP A 1 215 ? -22.453 21.641 17.375 1 96.12 215 ASP A N 1
ATOM 1674 C CA . ASP A 1 215 ? -21.188 22.031 16.781 1 96.12 215 ASP A CA 1
ATOM 1675 C C . ASP A 1 215 ? -20.797 23.453 17.203 1 96.12 215 ASP A C 1
ATOM 1677 O O . ASP A 1 215 ? -19.641 23.719 17.5 1 96.12 215 ASP A O 1
ATOM 1681 N N . GLU A 1 216 ? -21.688 24.359 17.266 1 92.56 216 GLU A N 1
ATOM 1682 C CA . GLU A 1 216 ? -21.422 25.781 17.531 1 92.56 216 GLU A CA 1
ATOM 1683 C C . GLU A 1 216 ? -20.828 25.969 18.922 1 92.56 216 GLU A C 1
ATOM 1685 O O . GLU A 1 216 ? -20.219 27 19.203 1 92.56 216 GLU A O 1
ATOM 1690 N N . PHE A 1 217 ? -20.969 24.922 19.812 1 95.12 217 PHE A N 1
ATOM 1691 C CA . PHE A 1 217 ? -20.469 25.031 21.188 1 95.12 217 PHE A CA 1
ATOM 1692 C C . PHE A 1 217 ? -19.281 24.109 21.406 1 95.12 217 PHE A C 1
ATOM 1694 O O . PHE A 1 217 ? -18.828 23.938 22.531 1 95.12 217 PHE A O 1
ATOM 1701 N N . SER A 1 218 ? -18.781 23.531 20.328 1 96.94 218 SER A N 1
ATOM 1702 C CA . SER A 1 218 ? -17.672 22.594 20.453 1 96.94 218 SER A CA 1
ATOM 1703 C C . SER A 1 218 ? -16.344 23.328 20.641 1 96.94 218 SER A C 1
ATOM 1705 O O . SER A 1 218 ? -15.328 22.703 20.969 1 96.94 218 SER A O 1
ATOM 1707 N N . ASP A 1 219 ? -16.312 24.688 20.5 1 97.75 219 ASP A N 1
ATOM 1708 C CA . ASP A 1 219 ? -15.055 25.438 20.578 1 97.75 219 ASP A CA 1
ATOM 1709 C C . ASP A 1 219 ? -15.086 26.438 21.734 1 97.75 219 ASP A C 1
ATOM 1711 O O . ASP A 1 219 ? -14.359 27.438 21.703 1 97.75 219 ASP A O 1
ATOM 1715 N N . GLU A 1 220 ? -15.859 26.219 22.75 1 97.94 220 GLU A N 1
ATOM 1716 C CA . GLU A 1 220 ? -16.078 27.203 23.812 1 97.94 220 GLU A CA 1
ATOM 1717 C C . GLU A 1 220 ? -14.781 27.469 24.578 1 97.94 220 GLU A C 1
ATOM 1719 O O . GLU A 1 220 ? -14.43 28.625 24.828 1 97.94 220 GLU A O 1
ATOM 1724 N N . SER A 1 221 ? -14.109 26.422 25.016 1 98.5 221 SER A N 1
ATOM 1725 C CA . SER A 1 221 ? -12.867 26.609 25.75 1 98.5 221 SER A CA 1
ATOM 1726 C C . SER A 1 221 ? -11.789 27.234 24.875 1 98.5 221 SER A C 1
ATOM 1728 O O . SER A 1 221 ? -10.984 28.047 25.344 1 98.5 221 SER A O 1
ATOM 1730 N N . PHE A 1 222 ? -11.727 26.812 23.594 1 98.69 222 PHE A N 1
ATOM 1731 C CA . PHE A 1 222 ? -10.781 27.391 22.656 1 98.69 222 PHE A CA 1
ATOM 1732 C C . PHE A 1 222 ? -11.039 28.891 22.484 1 98.69 222 PHE A C 1
ATOM 1734 O O . PHE A 1 222 ? -10.109 29.688 22.547 1 98.69 222 PHE A O 1
ATOM 1741 N N . THR A 1 223 ? -12.328 29.234 22.281 1 98.19 223 THR A N 1
ATOM 1742 C CA . THR A 1 223 ? -12.719 30.641 22.109 1 98.19 223 THR A CA 1
ATOM 1743 C C . THR A 1 223 ? -12.344 31.453 23.344 1 98.19 223 THR A C 1
ATOM 1745 O O . THR A 1 223 ? -11.859 32.594 23.219 1 98.19 223 THR A O 1
ATOM 1748 N N . ALA A 1 224 ? -12.531 30.875 24.469 1 97.94 224 ALA A N 1
ATOM 1749 C CA . ALA A 1 224 ? -12.188 31.578 25.703 1 97.94 224 ALA A CA 1
ATOM 1750 C C . ALA A 1 224 ? -10.688 31.844 25.781 1 97.94 224 ALA A C 1
ATOM 1752 O O . ALA A 1 224 ? -10.258 32.875 26.297 1 97.94 224 ALA A O 1
ATOM 1753 N N . ALA A 1 225 ? -9.938 30.953 25.281 1 97.94 225 ALA A N 1
ATOM 1754 C CA . ALA A 1 225 ? -8.484 31.031 25.422 1 97.94 225 ALA A CA 1
ATOM 1755 C C . ALA A 1 225 ? -7.859 31.875 24.312 1 97.94 225 ALA A C 1
ATOM 1757 O O . ALA A 1 225 ? -6.871 32.562 24.531 1 97.94 225 ALA A O 1
ATOM 1758 N N . PHE A 1 226 ? -8.43 31.781 23.047 1 98.19 226 PHE A N 1
ATOM 1759 C CA . PHE A 1 226 ? -7.668 32.281 21.922 1 98.19 226 PHE A CA 1
ATOM 1760 C C . PHE A 1 226 ? -8.531 33.188 21.047 1 98.19 226 PHE A C 1
ATOM 1762 O O . PHE A 1 226 ? -8.023 33.812 20.109 1 98.19 226 PHE A O 1
ATOM 1769 N N . GLY A 1 227 ? -9.883 33.281 21.312 1 97.62 227 GLY A N 1
ATOM 1770 C CA . GLY A 1 227 ? -10.766 34.062 20.453 1 97.62 227 GLY A CA 1
ATOM 1771 C C . GLY A 1 227 ? -11.414 33.188 19.375 1 97.62 227 GLY A C 1
ATOM 1772 O O . GLY A 1 227 ? -11.625 32 19.562 1 97.62 227 GLY A O 1
ATOM 1773 N N . PRO A 1 228 ? -11.82 33.812 18.25 1 97.69 228 PRO A N 1
ATOM 1774 C CA . PRO A 1 228 ? -12.547 33.062 17.219 1 97.69 228 PRO A CA 1
ATOM 1775 C C . PRO A 1 228 ? -11.727 31.938 16.625 1 97.69 228 PRO A C 1
ATOM 1777 O O . PRO A 1 228 ? -10.508 32.062 16.453 1 97.69 228 PRO A O 1
ATOM 1780 N N . ALA A 1 229 ? -12.445 30.875 16.266 1 98.12 229 ALA A N 1
ATOM 1781 C CA . ALA A 1 229 ? -11.797 29.719 15.656 1 98.12 229 ALA A CA 1
ATOM 1782 C C . ALA A 1 229 ? -11.75 29.844 14.141 1 98.12 229 ALA A C 1
ATOM 1784 O O . ALA A 1 229 ? -11 29.125 13.469 1 98.12 229 ALA A O 1
ATOM 1785 N N . THR A 1 230 ? -12.555 30.656 13.531 1 98.62 230 THR A N 1
ATOM 1786 C CA . THR A 1 230 ? -12.531 31.016 12.117 1 98.62 230 THR A CA 1
ATOM 1787 C C . THR A 1 230 ? -12.359 32.531 11.953 1 98.62 230 THR A C 1
ATOM 1789 O O . THR A 1 230 ? -13.172 33.312 12.453 1 98.62 230 THR A O 1
ATOM 1792 N N . TYR A 1 231 ? -11.312 32.938 11.336 1 98.81 231 TYR A N 1
ATOM 1793 C CA . TYR A 1 231 ? -10.992 34.344 11.156 1 98.81 231 TYR A CA 1
ATOM 1794 C C . TYR A 1 231 ? -9.984 34.562 10.031 1 98.81 231 TYR A C 1
ATOM 1796 O O . TYR A 1 231 ? -9.703 33.625 9.273 1 98.81 231 TYR A O 1
ATOM 1804 N N . ALA A 1 232 ? -9.516 35.812 9.875 1 98.94 232 ALA A N 1
ATOM 1805 C CA . ALA A 1 232 ? -8.531 36.125 8.828 1 98.94 232 ALA A CA 1
ATOM 1806 C C . ALA A 1 232 ? -7.633 37.281 9.242 1 98.94 232 ALA A C 1
ATOM 1808 O O . ALA A 1 232 ? -7.922 37.969 10.219 1 98.94 232 ALA A O 1
ATOM 1809 N N . PHE A 1 233 ? -6.523 37.406 8.609 1 98.75 233 PHE A N 1
ATOM 1810 C CA . PHE A 1 233 ? -5.629 38.562 8.797 1 98.75 233 PHE A CA 1
ATOM 1811 C C . PHE A 1 233 ? -4.727 38.75 7.582 1 98.75 233 PHE A C 1
ATOM 1813 O O . PHE A 1 233 ? -4.555 37.812 6.785 1 98.75 233 PHE A O 1
ATOM 1820 N N . ASN A 1 234 ? -4.25 39.938 7.418 1 98.44 234 ASN A N 1
ATOM 1821 C CA . ASN A 1 234 ? -3.287 40.25 6.367 1 98.44 234 ASN A CA 1
ATOM 1822 C C . ASN A 1 234 ? -1.876 40.406 6.926 1 98.44 234 ASN A C 1
ATOM 1824 O O . ASN A 1 234 ? -1.696 40.844 8.062 1 98.44 234 ASN A O 1
ATOM 1828 N N . HIS A 1 235 ? -0.946 40.031 6.195 1 98.31 235 HIS A N 1
ATOM 1829 C CA . HIS A 1 235 ? 0.466 40.344 6.379 1 98.31 235 HIS A CA 1
ATOM 1830 C C . HIS A 1 235 ? 1.188 40.438 5.039 1 98.31 235 HIS A C 1
ATOM 1832 O O . HIS A 1 235 ? 1.144 39.5 4.242 1 98.31 235 HIS A O 1
ATOM 1838 N N . GLY A 1 236 ? 1.846 41.562 4.805 1 97.75 236 GLY A N 1
ATOM 1839 C CA . GLY A 1 236 ? 2.398 41.75 3.475 1 97.75 236 GLY A CA 1
ATOM 1840 C C . GLY A 1 236 ? 1.36 41.625 2.375 1 97.75 236 GLY A C 1
ATOM 1841 O O . GLY A 1 236 ? 0.299 42.25 2.445 1 97.75 236 GLY A O 1
ATOM 1842 N N . ASP A 1 237 ? 1.666 40.969 1.351 1 98.12 237 ASP A N 1
ATOM 1843 C CA . ASP A 1 237 ? 0.759 40.781 0.223 1 98.12 237 ASP A CA 1
ATOM 1844 C C . ASP A 1 237 ? 0.071 39.406 0.295 1 98.12 237 ASP A C 1
ATOM 1846 O O . ASP A 1 237 ? -0.284 38.844 -0.735 1 98.12 237 ASP A O 1
ATOM 1850 N N . ALA A 1 238 ? -0.029 38.938 1.49 1 98.62 238 ALA A N 1
ATOM 1851 C CA . ALA A 1 238 ? -0.72 37.688 1.716 1 98.62 238 ALA A CA 1
ATOM 1852 C C . ALA A 1 238 ? -1.938 37.875 2.615 1 98.62 238 ALA A C 1
ATOM 1854 O O . ALA A 1 238 ? -1.901 38.656 3.559 1 98.62 238 ALA A O 1
ATOM 1855 N N . HIS A 1 239 ? -3.002 37.219 2.23 1 98.81 239 HIS A N 1
ATOM 1856 C CA . HIS A 1 239 ? -4.223 37.125 3.023 1 98.81 239 HIS A CA 1
ATOM 1857 C C . HIS A 1 239 ? -4.406 35.75 3.621 1 98.81 239 HIS A C 1
ATOM 1859 O O . HIS A 1 239 ? -4.562 34.781 2.889 1 98.81 239 HIS A O 1
ATOM 1865 N N . PHE A 1 240 ? -4.359 35.656 4.949 1 98.94 240 PHE A N 1
ATOM 1866 C CA . PHE A 1 240 ? -4.48 34.375 5.664 1 98.94 240 PHE A CA 1
ATOM 1867 C C . PHE A 1 240 ? -5.91 34.188 6.148 1 98.94 240 PHE A C 1
ATOM 1869 O O . PHE A 1 240 ? -6.52 35.094 6.719 1 98.94 240 PHE A O 1
ATOM 1876 N N . ILE A 1 241 ? -6.418 33.062 5.887 1 98.94 241 ILE A N 1
ATOM 1877 C CA . ILE A 1 241 ? -7.723 32.656 6.402 1 98.94 241 ILE A CA 1
ATOM 1878 C C . ILE A 1 241 ? -7.57 31.422 7.297 1 98.94 241 ILE A C 1
ATOM 1880 O O . ILE A 1 241 ? -7.078 30.375 6.852 1 98.94 241 ILE A O 1
ATOM 1884 N N . VAL A 1 242 ? -7.949 31.547 8.531 1 98.94 242 VAL A N 1
ATOM 1885 C CA . VAL A 1 242 ? -7.914 30.453 9.508 1 98.94 242 VAL A CA 1
ATOM 1886 C C . VAL A 1 242 ? -9.281 29.781 9.57 1 98.94 242 VAL A C 1
ATOM 1888 O O . VAL A 1 242 ? -10.297 30.438 9.797 1 98.94 242 VAL A O 1
ATOM 1891 N N . LEU A 1 243 ? -9.312 28.469 9.383 1 98.81 243 LEU A N 1
ATOM 1892 C CA . LEU A 1 243 ? -10.562 27.734 9.273 1 98.81 243 LEU A CA 1
ATOM 1893 C C . LEU A 1 243 ? -10.656 26.656 10.352 1 98.81 243 LEU A C 1
ATOM 1895 O O . LEU A 1 243 ? -9.836 25.734 10.391 1 98.81 243 LEU A O 1
ATOM 1899 N N . GLU A 1 244 ? -11.641 26.797 11.211 1 98.56 244 GLU A N 1
ATOM 1900 C CA . GLU A 1 244 ? -12.062 25.641 12 1 98.56 244 GLU A CA 1
ATOM 1901 C C . GLU A 1 244 ? -12.859 24.656 11.156 1 98.56 244 GLU A C 1
ATOM 1903 O O . GLU A 1 244 ? -14.07 24.828 10.961 1 98.56 244 GLU A O 1
ATOM 1908 N N . ASN A 1 245 ? -12.203 23.578 10.703 1 98.62 245 ASN A N 1
ATOM 1909 C CA . ASN A 1 245 ? -12.836 22.688 9.734 1 98.62 245 ASN A CA 1
ATOM 1910 C C . ASN A 1 245 ? -13.18 21.344 10.344 1 98.62 245 ASN A C 1
ATOM 1912 O O . ASN A 1 245 ? -12.883 20.297 9.758 1 98.62 245 ASN A O 1
ATOM 1916 N N . ILE A 1 246 ? -13.844 21.359 11.492 1 98.62 246 ILE A N 1
ATOM 1917 C CA . ILE A 1 246 ? -14.281 20.172 12.211 1 98.62 246 ILE A CA 1
ATOM 1918 C C . ILE A 1 246 ? -15.797 20.188 12.375 1 98.62 246 ILE A C 1
ATOM 1920 O O . ILE A 1 246 ? -16.344 21.109 13 1 98.62 246 ILE A O 1
ATOM 1924 N N . LEU A 1 247 ? -16.469 19.234 11.859 1 98.19 247 LEU A N 1
ATOM 1925 C CA . LEU A 1 247 ? -17.875 19.016 12.117 1 98.19 247 LEU A CA 1
ATOM 1926 C C . LEU A 1 247 ? -18.078 18.047 13.266 1 98.19 247 LEU A C 1
ATOM 1928 O O . LEU A 1 247 ? -17.688 16.875 13.172 1 98.19 247 LEU A O 1
ATOM 1932 N N . TYR A 1 248 ? -18.688 18.641 14.258 1 97.31 248 TYR A N 1
ATOM 1933 C CA . TYR A 1 248 ? -18.875 17.828 15.453 1 97.31 248 TYR A CA 1
ATOM 1934 C C . TYR A 1 248 ? -20.219 18.141 16.109 1 97.31 248 TYR A C 1
ATOM 1936 O O . TYR A 1 248 ? -20.578 19.297 16.297 1 97.31 248 TYR A O 1
ATOM 1944 N N . PRO A 1 249 ? -21.141 17.188 16.594 1 95.69 249 PRO A N 1
ATOM 1945 C CA . PRO A 1 249 ? -20.906 15.781 16.234 1 95.69 249 PRO A CA 1
ATOM 1946 C C . PRO A 1 249 ? -21.047 15.523 14.734 1 95.69 249 PRO A C 1
ATOM 1948 O O . PRO A 1 249 ? -21.641 16.328 14.016 1 95.69 249 PRO A O 1
ATOM 1951 N N . ASP A 1 250 ? -20.344 14.492 14.312 1 95.44 250 ASP A N 1
ATOM 1952 C CA . ASP A 1 250 ? -20.438 14.133 12.898 1 95.44 250 ASP A CA 1
ATOM 1953 C C . ASP A 1 250 ? -21.891 14.117 12.438 1 95.44 250 ASP A C 1
ATOM 1955 O O . ASP A 1 250 ? -22.719 13.344 12.945 1 95.44 250 ASP A O 1
ATOM 1959 N N . PRO A 1 251 ? -22.219 14.93 11.555 1 94.88 251 PRO A N 1
ATOM 1960 C CA . PRO A 1 251 ? -23.625 15.047 11.164 1 94.88 251 PRO A CA 1
ATOM 1961 C C . PRO A 1 251 ? -24.141 13.812 10.43 1 94.88 251 PRO A C 1
ATOM 1963 O O . PRO A 1 251 ? -25.344 13.68 10.211 1 94.88 251 PRO A O 1
ATOM 1966 N N . ARG A 1 252 ? -23.344 12.922 10.016 1 94.44 252 ARG A N 1
ATOM 1967 C CA . ARG A 1 252 ? -23.75 11.742 9.266 1 94.44 252 ARG A CA 1
ATOM 1968 C C . ARG A 1 252 ? -24.359 10.695 10.188 1 94.44 252 ARG A C 1
ATOM 1970 O O . ARG A 1 252 ? -25.344 10.039 9.828 1 94.44 252 ARG A O 1
ATOM 1977 N N . ASP A 1 253 ? -23.766 10.508 11.523 1 92.69 253 ASP A N 1
ATOM 1978 C CA . ASP A 1 253 ? -24.203 9.422 12.391 1 92.69 253 ASP A CA 1
ATOM 1979 C C . ASP A 1 253 ? -24.156 9.836 13.859 1 92.69 253 ASP A C 1
ATOM 1981 O O . ASP A 1 253 ? -24.531 9.062 14.742 1 92.69 253 ASP A O 1
ATOM 1985 N N . GLY A 1 254 ? -23.641 11.008 14.094 1 92 254 GLY A N 1
ATOM 1986 C CA . GLY A 1 254 ? -23.625 11.547 15.445 1 92 254 GLY A CA 1
ATOM 1987 C C . GLY A 1 254 ? -22.453 11.047 16.266 1 92 254 GLY A C 1
ATOM 1988 O O . GLY A 1 254 ? -22.344 11.375 17.453 1 92 254 GLY A O 1
ATOM 1989 N N . GLN A 1 255 ? -21.531 10.344 15.594 1 90.88 255 GLN A N 1
ATOM 1990 C CA . GLN A 1 255 ? -20.391 9.758 16.297 1 90.88 255 GLN A CA 1
ATOM 1991 C C . GLN A 1 255 ? -19.078 10.336 15.812 1 90.88 255 GLN A C 1
ATOM 1993 O O . GLN A 1 255 ? -18.797 10.336 14.609 1 90.88 255 GLN A O 1
ATOM 1998 N N . GLY A 1 256 ? -18.312 10.922 16.766 1 94.25 256 GLY A N 1
ATOM 1999 C CA . GLY A 1 256 ? -17.016 11.461 16.375 1 94.25 256 GLY A CA 1
ATOM 2000 C C . GLY A 1 256 ? -17.109 12.758 15.602 1 94.25 256 GLY A C 1
ATOM 2001 O O . GLY A 1 256 ? -17.984 13.578 15.859 1 94.25 256 GLY A O 1
ATOM 2002 N N . TYR A 1 257 ? -16.078 12.977 14.75 1 96.81 257 TYR A N 1
ATOM 2003 C CA . TYR A 1 257 ? -16.031 14.211 13.977 1 96.81 257 TYR A CA 1
ATOM 2004 C C . TYR A 1 257 ? -15.844 13.922 12.492 1 96.81 257 TYR A C 1
ATOM 2006 O O . TYR A 1 257 ? -15.547 12.781 12.109 1 96.81 257 TYR A O 1
ATOM 2014 N N . TRP A 1 258 ? -16.141 14.844 11.68 1 97.25 258 TRP A N 1
ATOM 2015 C CA . TRP A 1 258 ? -15.93 14.836 10.234 1 97.25 258 TRP A CA 1
ATOM 2016 C C . TRP A 1 258 ? -15.25 16.125 9.781 1 97.25 258 TRP A C 1
ATOM 2018 O O . TRP A 1 258 ? -15.367 17.156 10.43 1 97.25 258 TRP A O 1
ATOM 2028 N N . GLY A 1 259 ? -14.383 16.078 8.781 1 98.38 259 GLY A N 1
ATOM 2029 C CA . GLY A 1 259 ? -13.836 17.297 8.203 1 98.38 259 GLY A CA 1
ATOM 2030 C C . GLY A 1 259 ? -14.844 18.062 7.387 1 98.38 259 GLY A C 1
ATOM 2031 O O . GLY A 1 259 ? -15.617 17.484 6.625 1 98.38 259 GLY A O 1
ATOM 2032 N N . GLY A 1 260 ? -14.859 19.297 7.543 1 98.38 260 GLY A N 1
ATOM 2033 C CA . GLY A 1 260 ? -15.781 20.156 6.812 1 98.38 260 GLY A CA 1
ATOM 2034 C C . GLY A 1 260 ? -16.016 21.5 7.484 1 98.38 260 GLY A C 1
ATOM 2035 O O . GLY A 1 260 ? -15.328 21.844 8.445 1 98.38 260 GLY A O 1
ATOM 2036 N N . LEU A 1 261 ? -16.938 22.281 6.93 1 98.25 261 LEU A N 1
ATOM 2037 C CA . LEU A 1 261 ? -17.25 23.609 7.43 1 98.25 261 LEU A CA 1
ATOM 2038 C C . LEU A 1 261 ? -18.766 23.781 7.617 1 98.25 261 LEU A C 1
ATOM 2040 O O . LEU A 1 261 ? -19.547 23.281 6.816 1 98.25 261 LEU A O 1
ATOM 2044 N N . ARG A 1 262 ? -19.125 24.438 8.625 1 97.25 262 ARG A N 1
ATOM 2045 C CA . ARG A 1 262 ? -20.516 24.844 8.758 1 97.25 262 ARG A CA 1
ATOM 2046 C C . ARG A 1 262 ? -20.875 25.906 7.719 1 97.25 262 ARG A C 1
ATOM 2048 O O . ARG A 1 262 ? -19.984 26.531 7.141 1 97.25 262 ARG A O 1
ATOM 2055 N N . LYS A 1 263 ? -22.156 26.156 7.539 1 97.06 263 LYS A N 1
ATOM 2056 C CA . LYS A 1 263 ? -22.656 27.125 6.562 1 97.06 263 LYS A CA 1
ATOM 2057 C C . LYS A 1 263 ? -22.172 28.531 6.895 1 97.06 263 LYS A C 1
ATOM 2059 O O . LYS A 1 263 ? -21.859 29.312 6 1 97.06 263 LYS A O 1
ATOM 2064 N N . ASP A 1 264 ? -22.156 28.891 8.18 1 97.38 264 ASP A N 1
ATOM 2065 C CA . ASP A 1 264 ? -21.75 30.234 8.586 1 97.38 264 ASP A CA 1
ATOM 2066 C C . ASP A 1 264 ? -20.266 30.469 8.281 1 97.38 264 ASP A C 1
ATOM 2068 O O . ASP A 1 264 ? -19.875 31.562 7.883 1 97.38 264 ASP A O 1
ATOM 2072 N N . GLN A 1 265 ? -19.438 29.469 8.43 1 97.88 265 GLN A N 1
ATOM 2073 C CA . GLN A 1 265 ? -18.016 29.578 8.133 1 97.88 265 GLN A CA 1
ATOM 2074 C C . GLN A 1 265 ? -17.766 29.781 6.645 1 97.88 265 GLN A C 1
ATOM 2076 O O . GLN A 1 265 ? -16.938 30.609 6.25 1 97.88 265 GLN A O 1
ATOM 2081 N N . LEU A 1 266 ? -18.516 29.031 5.824 1 98.31 266 LEU A N 1
ATOM 2082 C CA . LEU A 1 266 ? -18.391 29.203 4.379 1 98.31 266 LEU A CA 1
ATOM 2083 C C . LEU A 1 266 ? -18.844 30.594 3.951 1 98.31 266 LEU A C 1
ATOM 2085 O O . LEU A 1 266 ? -18.219 31.203 3.072 1 98.31 266 LEU A O 1
ATOM 2089 N N . ALA A 1 267 ? -19.891 31.031 4.551 1 98.56 267 ALA A N 1
ATOM 2090 C CA . ALA A 1 267 ? -20.359 32.375 4.258 1 98.56 267 ALA A CA 1
ATOM 2091 C C . ALA A 1 267 ? -19.297 33.438 4.609 1 98.56 267 ALA A C 1
ATOM 2093 O O . ALA A 1 267 ? -19.094 34.375 3.861 1 98.56 267 ALA A O 1
ATOM 2094 N N . PHE A 1 268 ? -18.703 33.25 5.699 1 98.62 268 PHE A N 1
ATOM 2095 C CA . PHE A 1 268 ? -17.625 34.156 6.082 1 98.62 268 PHE A CA 1
ATOM 2096 C C . PHE A 1 268 ? -16.531 34.188 5.02 1 98.62 268 PHE A C 1
ATOM 2098 O O . PHE A 1 268 ? -16.062 35.25 4.617 1 98.62 268 PHE A O 1
ATOM 2105 N N . VAL A 1 269 ? -16.062 33 4.586 1 98.88 269 VAL A N 1
ATOM 2106 C CA . VAL A 1 269 ? -14.984 32.906 3.598 1 98.88 269 VAL A CA 1
ATOM 2107 C C . VAL A 1 269 ? -15.391 33.656 2.33 1 98.88 269 VAL A C 1
ATOM 2109 O O . VAL A 1 269 ? -14.602 34.438 1.788 1 98.88 269 VAL A O 1
ATOM 2112 N N . GLU A 1 270 ? -16.594 33.406 1.915 1 98.62 270 GLU A N 1
ATOM 2113 C CA . GLU A 1 270 ? -17.094 34.062 0.715 1 98.62 270 GLU A CA 1
ATOM 2114 C C . GLU A 1 270 ? -17.109 35.594 0.877 1 98.62 270 GLU A C 1
ATOM 2116 O O . GLU A 1 270 ? -16.578 36.312 0.033 1 98.62 270 GLU A O 1
ATOM 2121 N N . ASN A 1 271 ? -17.703 36.094 1.998 1 98.88 271 ASN A N 1
ATOM 2122 C CA . ASN A 1 271 ? -17.812 37.531 2.26 1 98.88 271 ASN A CA 1
ATOM 2123 C C . ASN A 1 271 ? -16.438 38.156 2.424 1 98.88 271 ASN A C 1
ATOM 2125 O O . ASN A 1 271 ? -16.219 39.281 1.961 1 98.88 271 ASN A O 1
ATOM 2129 N N . ASN A 1 272 ? -15.602 37.5 3.084 1 98.81 272 ASN A N 1
ATOM 2130 C CA . ASN A 1 272 ? -14.242 38 3.32 1 98.81 272 ASN A CA 1
ATOM 2131 C C . ASN A 1 272 ? -13.477 38.156 2.016 1 98.81 272 ASN A C 1
ATOM 2133 O O . ASN A 1 272 ? -12.859 39.219 1.785 1 98.81 272 ASN A O 1
ATOM 2137 N N . LEU A 1 273 ? -13.516 37.188 1.119 1 98.75 273 LEU A N 1
ATOM 2138 C CA . LEU A 1 273 ? -12.727 37.156 -0.108 1 98.75 273 LEU A CA 1
ATOM 2139 C C . LEU A 1 273 ? -13.211 38.219 -1.088 1 98.75 273 LEU A C 1
ATOM 2141 O O . LEU A 1 273 ? -12.492 38.594 -2.025 1 98.75 273 LEU A O 1
ATOM 2145 N N . GLU A 1 274 ? -14.414 38.75 -0.857 1 98 274 GLU A N 1
ATOM 2146 C CA . GLU A 1 274 ? -14.922 39.844 -1.695 1 98 274 GLU A CA 1
ATOM 2147 C C . GLU A 1 274 ? -14.055 41.094 -1.569 1 98 274 GLU A C 1
ATOM 2149 O O . GLU A 1 274 ? -13.953 41.875 -2.514 1 98 274 GLU A O 1
ATOM 2154 N N . PHE A 1 275 ? -13.422 41.188 -0.425 1 98.12 275 PHE A N 1
ATOM 2155 C CA . PHE A 1 275 ? -12.672 42.406 -0.159 1 98.12 275 PHE A CA 1
ATOM 2156 C C . PHE A 1 275 ? -11.172 42.188 -0.33 1 98.12 275 PHE A C 1
ATOM 2158 O O . PHE A 1 275 ? -10.359 43.031 0.026 1 98.12 275 PHE A O 1
ATOM 2165 N N . VAL A 1 276 ? -10.703 41.094 -0.864 1 98.5 276 VAL A N 1
ATOM 2166 C CA . VAL A 1 276 ? -9.297 40.75 -1.035 1 98.5 276 VAL A CA 1
ATOM 2167 C C . VAL A 1 276 ? -8.898 40.938 -2.498 1 98.5 276 VAL A C 1
ATOM 2169 O O . VAL A 1 276 ? -9.484 40.312 -3.389 1 98.5 276 VAL A O 1
ATOM 2172 N N . PRO A 1 277 ? -7.961 41.75 -2.732 1 97.69 277 PRO A N 1
ATOM 2173 C CA . PRO A 1 277 ? -7.5 41.906 -4.117 1 97.69 277 PRO A CA 1
ATOM 2174 C C . PRO A 1 277 ? -7.039 40.562 -4.719 1 97.69 277 PRO A C 1
ATOM 2176 O O . PRO A 1 277 ? -6.418 39.75 -4.027 1 97.69 277 PRO A O 1
ATOM 2179 N N . LYS A 1 278 ? -7.273 40.406 -5.984 1 97.19 278 LYS A N 1
ATOM 2180 C CA . LYS A 1 278 ? -7.125 39.125 -6.637 1 97.19 278 LYS A CA 1
ATOM 2181 C C . LYS A 1 278 ? -5.652 38.781 -6.879 1 97.19 278 LYS A C 1
ATOM 2183 O O . LYS A 1 278 ? -5.309 37.625 -7.172 1 97.19 278 LYS A O 1
ATOM 2188 N N . ASP A 1 279 ? -4.75 39.75 -6.727 1 96.5 279 ASP A N 1
ATOM 2189 C CA . ASP A 1 279 ? -3.328 39.531 -6.961 1 96.5 279 ASP A CA 1
ATOM 2190 C C . ASP A 1 279 ? -2.619 39.094 -5.68 1 96.5 279 ASP A C 1
ATOM 2192 O O . ASP A 1 279 ? -1.423 38.781 -5.699 1 96.5 279 ASP A O 1
ATOM 2196 N N . LYS A 1 280 ? -3.348 39.031 -4.535 1 97.69 280 LYS A N 1
ATOM 2197 C CA . LYS A 1 280 ? -2.768 38.625 -3.262 1 97.69 280 LYS A CA 1
ATOM 2198 C C . LYS A 1 280 ? -2.578 37.125 -3.217 1 97.69 280 LYS A C 1
ATOM 2200 O O . LYS A 1 280 ? -3.266 36.375 -3.922 1 97.69 280 LYS A O 1
ATOM 2205 N N . LEU A 1 281 ? -1.555 36.688 -2.443 1 98.5 281 LEU A N 1
ATOM 2206 C CA . LEU A 1 281 ? -1.474 35.281 -2.037 1 98.5 281 LEU A CA 1
ATOM 2207 C C . LEU A 1 281 ? -2.529 34.969 -0.986 1 98.5 281 LEU A C 1
ATOM 2209 O O . LEU A 1 281 ? -2.609 35.625 0.046 1 98.5 281 LEU A O 1
ATOM 2213 N N . VAL A 1 282 ? -3.414 34.031 -1.269 1 98.81 282 VAL A N 1
ATOM 2214 C CA . VAL A 1 282 ? -4.383 33.562 -0.28 1 98.81 282 VAL A CA 1
ATOM 2215 C C . VAL A 1 282 ? -3.881 32.281 0.373 1 98.81 282 VAL A C 1
ATOM 2217 O O . VAL A 1 282 ? -3.613 31.297 -0.313 1 98.81 282 VAL A O 1
ATOM 2220 N N . VAL A 1 283 ? -3.697 32.281 1.675 1 98.94 283 VAL A N 1
ATOM 2221 C CA . VAL A 1 283 ? -3.227 31.125 2.432 1 98.94 283 VAL A CA 1
ATOM 2222 C C . VAL A 1 283 ? -4.332 30.641 3.363 1 98.94 283 VAL A C 1
ATOM 2224 O O . VAL A 1 283 ? -4.781 31.375 4.246 1 98.94 283 VAL A O 1
ATOM 2227 N N . LEU A 1 284 ? -4.777 29.422 3.123 1 98.94 284 LEU A N 1
ATOM 2228 C CA . LEU A 1 284 ? -5.73 28.797 4.023 1 98.94 284 LEU A CA 1
ATOM 2229 C C . LEU A 1 284 ? -5.008 27.984 5.094 1 98.94 284 LEU A C 1
ATOM 2231 O O . LEU A 1 284 ? -4.164 27.141 4.777 1 98.94 284 LEU A O 1
ATOM 2235 N N . LEU A 1 285 ? -5.293 28.266 6.332 1 98.94 285 LEU A N 1
ATOM 2236 C CA . LEU A 1 285 ? -4.77 27.531 7.477 1 98.94 285 LEU A CA 1
ATOM 2237 C C . LEU A 1 285 ? -5.863 26.703 8.133 1 98.94 285 LEU A C 1
ATOM 2239 O O . LEU A 1 285 ? -6.895 27.234 8.547 1 98.94 285 LEU A O 1
ATOM 2243 N N . MET A 1 286 ? -5.664 25.391 8.156 1 98.88 286 MET A N 1
ATOM 2244 C CA . MET A 1 286 ? -6.664 24.484 8.711 1 98.88 286 MET A CA 1
ATOM 2245 C C . MET A 1 286 ? -6 23.281 9.383 1 98.88 286 MET A C 1
ATOM 2247 O O . MET A 1 286 ? -4.777 23.141 9.328 1 98.88 286 MET A O 1
ATOM 2251 N N . HIS A 1 287 ? -6.824 22.516 10.07 1 98.81 287 HIS A N 1
ATOM 2252 C CA . HIS A 1 287 ? -6.281 21.375 10.773 1 98.81 287 HIS A CA 1
ATOM 2253 C C . HIS A 1 287 ? -6.438 20.094 9.953 1 98.81 287 HIS A C 1
ATOM 2255 O O . HIS A 1 287 ? -5.445 19.422 9.641 1 98.81 287 HIS A O 1
ATOM 2261 N N . ILE A 1 288 ? -7.684 19.75 9.531 1 98.75 288 ILE A N 1
ATOM 2262 C CA . ILE A 1 288 ? -7.977 18.531 8.781 1 98.75 288 ILE A CA 1
ATOM 2263 C C . ILE A 1 288 ? -7.676 18.766 7.301 1 98.75 288 ILE A C 1
ATOM 2265 O O . ILE A 1 288 ? -8.141 19.734 6.707 1 98.75 288 ILE A O 1
ATOM 2269 N N . PRO A 1 289 ? -6.879 17.938 6.715 1 98.62 289 PRO A N 1
ATOM 2270 C CA . PRO A 1 289 ? -6.5 18.156 5.316 1 98.62 289 PRO A CA 1
ATOM 2271 C C . PRO A 1 289 ? -7.684 18.031 4.359 1 98.62 289 PRO A C 1
ATOM 2273 O O . PRO A 1 289 ? -8.648 17.312 4.645 1 98.62 289 PRO A O 1
ATOM 2276 N N . LEU A 1 290 ? -7.547 18.641 3.209 1 98.25 290 LEU A N 1
ATOM 2277 C CA . LEU A 1 290 ? -8.578 18.641 2.178 1 98.25 290 LEU A CA 1
ATOM 2278 C C . LEU A 1 290 ? -8.625 17.297 1.446 1 98.25 290 LEU A C 1
ATOM 2280 O O . LEU A 1 290 ? -9.609 16.984 0.786 1 98.25 290 LEU A O 1
ATOM 2284 N N . PHE A 1 291 ? -7.523 16.516 1.494 1 96.94 291 PHE A N 1
ATOM 2285 C CA . PHE A 1 291 ? -7.516 15.219 0.825 1 96.94 291 PHE A CA 1
ATOM 2286 C C . PHE A 1 291 ? -8.133 14.148 1.713 1 96.94 291 PHE A C 1
ATOM 2288 O O . PHE A 1 291 ? -8.281 14.344 2.922 1 96.94 291 PHE A O 1
ATOM 2295 N N . GLU A 1 292 ? -8.531 13.031 1.111 1 92.25 292 GLU A N 1
ATOM 2296 C CA . GLU A 1 292 ? -9.133 11.914 1.839 1 92.25 292 GLU A CA 1
ATOM 2297 C C . GLU A 1 292 ? -8.062 11.062 2.512 1 92.25 292 GLU A C 1
ATOM 2299 O O . GLU A 1 292 ? -7.035 10.75 1.907 1 92.25 292 GLU A O 1
ATOM 2304 N N . GLU A 1 293 ? -8.266 10.789 3.711 1 84.25 293 GLU A N 1
ATOM 2305 C CA . GLU A 1 293 ? -7.438 9.875 4.492 1 84.25 293 GLU A CA 1
ATOM 2306 C C . GLU A 1 293 ? -8.219 8.625 4.895 1 84.25 293 GLU A C 1
ATOM 2308 O O . GLU A 1 293 ? -9.141 8.695 5.715 1 84.25 293 GLU A O 1
ATOM 2313 N N . ASN A 1 294 ? -7.844 7.383 4.461 1 79.56 294 ASN A N 1
ATOM 2314 C CA . ASN A 1 294 ? -8.438 6.117 4.883 1 79.56 294 ASN A CA 1
ATOM 2315 C C . ASN A 1 294 ? -9.953 6.117 4.695 1 79.56 294 ASN A C 1
ATOM 2317 O O . ASN A 1 294 ? -10.688 5.73 5.605 1 79.56 294 ASN A O 1
ATOM 2321 N N . GLY A 1 295 ? -10.422 6.699 3.658 1 82.94 295 GLY A N 1
ATOM 2322 C CA . GLY A 1 295 ? -11.852 6.73 3.42 1 82.94 295 GLY A CA 1
ATOM 2323 C C . GLY A 1 295 ? -12.398 8.141 3.279 1 82.94 295 GLY A C 1
ATOM 2324 O O . GLY A 1 295 ? -11.758 9.008 2.684 1 82.94 295 GLY A O 1
ATOM 2325 N N . ASP A 1 296 ? -13.656 8.367 3.832 1 89.62 296 ASP A N 1
ATOM 2326 C CA . ASP A 1 296 ? -14.375 9.633 3.713 1 89.62 296 ASP A CA 1
ATOM 2327 C C . ASP A 1 296 ? -14.102 10.531 4.914 1 89.62 296 ASP A C 1
ATOM 2329 O O . ASP A 1 296 ? -14.938 10.656 5.809 1 89.62 296 ASP A O 1
ATOM 2333 N N . SER A 1 297 ? -12.898 11.211 4.895 1 95.06 297 SER A N 1
ATOM 2334 C CA . SER A 1 297 ? -12.438 11.945 6.066 1 95.06 297 SER A CA 1
ATOM 2335 C C . SER A 1 297 ? -12.812 13.422 5.969 1 95.06 297 SER A C 1
ATOM 2337 O O . SER A 1 297 ? -12.703 14.156 6.949 1 95.06 297 SER A O 1
ATOM 2339 N N . PHE A 1 298 ? -13.242 13.875 4.793 1 97.81 298 PHE A N 1
ATOM 2340 C CA . PHE A 1 298 ? -13.586 15.273 4.57 1 97.81 298 PHE A CA 1
ATOM 2341 C C . PHE A 1 298 ? -14.797 15.391 3.65 1 97.81 298 PHE A C 1
ATOM 2343 O O . PHE A 1 298 ? -14.859 14.727 2.615 1 97.81 298 PHE A O 1
ATOM 2350 N N . ARG A 1 299 ? -15.742 16.188 4.004 1 97.19 299 ARG A N 1
ATOM 2351 C CA . ARG A 1 299 ? -16.953 16.359 3.207 1 97.19 299 ARG A CA 1
ATOM 2352 C C . ARG A 1 299 ? -16.625 16.922 1.824 1 97.19 299 ARG A C 1
ATOM 2354 O O . ARG A 1 299 ? -16.141 18.047 1.7 1 97.19 299 ARG A O 1
ATOM 2361 N N . ASN A 1 300 ? -16.922 16.234 0.806 1 96.31 300 ASN A N 1
ATOM 2362 C CA . ASN A 1 300 ? -16.547 16.562 -0.564 1 96.31 300 ASN A CA 1
ATOM 2363 C C . ASN A 1 300 ? -17.109 17.906 -0.992 1 96.31 300 ASN A C 1
ATOM 2365 O O . ASN A 1 300 ? -16.422 18.703 -1.627 1 96.31 300 ASN A O 1
ATOM 2369 N N . ALA A 1 301 ? -18.359 18.188 -0.641 1 96.56 301 ALA A N 1
ATOM 2370 C CA . ALA A 1 301 ? -19.016 19.422 -1.068 1 96.56 301 ALA A CA 1
ATOM 2371 C C . ALA A 1 301 ? -18.312 20.656 -0.504 1 96.56 301 ALA A C 1
ATOM 2373 O O . ALA A 1 301 ? -18.25 21.688 -1.165 1 96.56 301 ALA A O 1
ATOM 2374 N N . ASP A 1 302 ? -17.875 20.578 0.682 1 98.12 302 ASP A N 1
ATOM 2375 C CA . ASP A 1 302 ? -17.188 21.719 1.305 1 98.12 302 ASP A CA 1
ATOM 2376 C C . ASP A 1 302 ? -15.828 21.953 0.66 1 98.12 302 ASP A C 1
ATOM 2378 O O . ASP A 1 302 ? -15.43 23.094 0.45 1 98.12 302 ASP A O 1
ATOM 2382 N N . ARG A 1 303 ? -15.07 20.859 0.375 1 97.94 303 ARG A N 1
ATOM 2383 C CA . ARG A 1 303 ? -13.805 20.984 -0.343 1 97.94 303 ARG A CA 1
ATOM 2384 C C . ARG A 1 303 ? -14.008 21.688 -1.681 1 97.94 303 ARG A C 1
ATOM 2386 O O . ARG A 1 303 ? -13.266 22.609 -2.02 1 97.94 303 ARG A O 1
ATOM 2393 N N . GLU A 1 304 ? -15.016 21.281 -2.428 1 97.19 304 GLU A N 1
ATOM 2394 C CA . GLU A 1 304 ? -15.312 21.859 -3.73 1 97.19 304 GLU A CA 1
ATOM 2395 C C . GLU A 1 304 ? -15.641 23.344 -3.604 1 97.19 304 GLU A C 1
ATOM 2397 O O . GLU A 1 304 ? -15.18 24.156 -4.406 1 97.19 304 GLU A O 1
ATOM 2402 N N . LYS A 1 305 ? -16.422 23.672 -2.607 1 98 305 LYS A N 1
ATOM 2403 C CA . LYS A 1 305 ? -16.828 25.062 -2.41 1 98 305 LYS A CA 1
ATOM 2404 C C . LYS A 1 305 ? -15.625 25.938 -2.049 1 98 305 LYS A C 1
ATOM 2406 O O . LYS A 1 305 ? -15.492 27.062 -2.543 1 98 305 LYS A O 1
ATOM 2411 N N . ILE A 1 306 ? -14.773 25.438 -1.179 1 98.56 306 ILE A N 1
ATOM 2412 C CA . ILE A 1 306 ? -13.562 26.172 -0.805 1 98.56 306 ILE A CA 1
ATOM 2413 C C . ILE A 1 306 ? -12.727 26.453 -2.049 1 98.56 306 ILE A C 1
ATOM 2415 O O . ILE A 1 306 ? -12.297 27.594 -2.271 1 98.56 306 ILE A O 1
ATOM 2419 N N . LEU A 1 307 ? -12.5 25.438 -2.85 1 98.5 307 LEU A N 1
ATOM 2420 C CA . LEU A 1 307 ? -11.68 25.562 -4.047 1 98.5 307 LEU A CA 1
ATOM 2421 C C . LEU A 1 307 ? -12.305 26.516 -5.047 1 98.5 307 LEU A C 1
ATOM 2423 O O . LEU A 1 307 ? -11.609 27.312 -5.676 1 98.5 307 LEU A O 1
ATOM 2427 N N . GLU A 1 308 ? -13.625 26.453 -5.137 1 97.88 308 GLU A N 1
ATOM 2428 C CA . GLU A 1 308 ? -14.344 27.391 -5.992 1 97.88 308 GLU A CA 1
ATOM 2429 C C . GLU A 1 308 ? -14.148 28.828 -5.531 1 97.88 308 GLU A C 1
ATOM 2431 O O . GLU A 1 308 ? -13.891 29.719 -6.344 1 97.88 308 GLU A O 1
ATOM 2436 N N . LEU A 1 309 ? -14.25 29.062 -4.25 1 98.38 309 LEU A N 1
ATOM 2437 C CA . LEU A 1 309 ? -14.18 30.406 -3.678 1 98.38 309 LEU A CA 1
ATOM 2438 C C . LEU A 1 309 ? -12.797 31.016 -3.887 1 98.38 309 LEU A C 1
ATOM 2440 O O . LEU A 1 309 ? -12.664 32.219 -4.055 1 98.38 309 LEU A O 1
ATOM 2444 N N . ILE A 1 310 ? -11.719 30.188 -3.965 1 98.5 310 ILE A N 1
ATOM 2445 C CA . ILE A 1 310 ? -10.383 30.75 -4.086 1 98.5 310 ILE A CA 1
ATOM 2446 C C . ILE A 1 310 ? -9.938 30.719 -5.547 1 98.5 310 ILE A C 1
ATOM 2448 O O . ILE A 1 310 ? -8.859 31.219 -5.887 1 98.5 310 ILE A O 1
ATOM 2452 N N . SER A 1 311 ? -10.711 30.219 -6.438 1 97.81 311 SER A N 1
ATOM 2453 C CA . SER A 1 311 ? -10.383 30.047 -7.848 1 97.81 311 SER A CA 1
ATOM 2454 C C . SER A 1 311 ? -10.055 31.375 -8.508 1 97.81 311 SER A C 1
ATOM 2456 O O . SER A 1 311 ? -9.266 31.438 -9.453 1 97.81 311 SER A O 1
ATOM 2458 N N . PRO A 1 312 ? -10.68 32.531 -8.078 1 97.5 312 PRO A N 1
ATOM 2459 C CA . PRO A 1 312 ? -10.336 33.781 -8.711 1 97.5 312 PRO A CA 1
ATOM 2460 C C . PRO A 1 312 ? -8.914 34.25 -8.398 1 97.5 312 PRO A C 1
ATOM 2462 O O . PRO A 1 312 ? -8.414 35.188 -9.016 1 97.5 312 PRO A O 1
ATOM 2465 N N . PHE A 1 313 ? -8.289 33.688 -7.43 1 97.69 313 PHE A N 1
ATOM 2466 C CA . PHE A 1 313 ? -6.934 34.062 -7.031 1 97.69 313 PHE A CA 1
ATOM 2467 C C . PHE A 1 313 ? -5.918 33.125 -7.676 1 97.69 313 PHE A C 1
ATOM 2469 O O . PHE A 1 313 ? -6.047 31.891 -7.582 1 97.69 313 PHE A O 1
ATOM 2476 N N . SER A 1 314 ? -4.879 33.625 -8.266 1 94.06 314 SER A N 1
ATOM 2477 C CA . SER A 1 314 ? -3.92 32.812 -9.016 1 94.06 314 SER A CA 1
ATOM 2478 C C . SER A 1 314 ? -2.852 32.25 -8.094 1 94.06 314 SER A C 1
ATOM 2480 O O . SER A 1 314 ? -2.146 31.297 -8.469 1 94.06 314 SER A O 1
ATOM 2482 N N . ASN A 1 315 ? -2.664 32.875 -6.961 1 96.62 315 ASN A N 1
ATOM 2483 C CA . ASN A 1 315 ? -1.692 32.406 -5.98 1 96.62 315 ASN A CA 1
ATOM 2484 C C . ASN A 1 315 ? -2.369 31.953 -4.691 1 96.62 315 ASN A C 1
ATOM 2486 O O . ASN A 1 315 ? -2.875 32.781 -3.93 1 96.62 315 ASN A O 1
ATOM 2490 N N . THR A 1 316 ? -2.373 30.594 -4.473 1 98.44 316 THR A N 1
ATOM 2491 C CA . THR A 1 316 ? -3.059 30.062 -3.299 1 98.44 316 THR A CA 1
ATOM 2492 C C . THR A 1 316 ? -2.25 28.938 -2.664 1 98.44 316 THR A C 1
ATOM 2494 O O . THR A 1 316 ? -1.48 28.25 -3.348 1 98.44 316 THR A O 1
ATOM 2497 N N . LEU A 1 317 ? -2.365 28.766 -1.374 1 98.75 317 LEU A N 1
ATOM 2498 C CA . LEU A 1 317 ? -1.743 27.719 -0.556 1 98.75 317 LEU A CA 1
ATOM 2499 C C . LEU A 1 317 ? -2.656 27.328 0.596 1 98.75 317 LEU A C 1
ATOM 2501 O O . LEU A 1 317 ? -3.334 28.172 1.184 1 98.75 317 LEU A O 1
ATOM 2505 N N . SER A 1 318 ? -2.754 26.094 0.833 1 98.88 318 SER A N 1
ATOM 2506 C CA . SER A 1 318 ? -3.373 25.656 2.08 1 98.88 318 SER A CA 1
ATOM 2507 C C . SER A 1 318 ? -2.432 24.75 2.879 1 98.88 318 SER A C 1
ATOM 2509 O O . SER A 1 318 ? -1.692 23.953 2.303 1 98.88 318 SER A O 1
ATOM 2511 N N . LEU A 1 319 ? -2.41 24.906 4.168 1 98.88 319 LEU A N 1
ATOM 2512 C CA . LEU A 1 319 ? -1.605 24.125 5.102 1 98.88 319 LEU A CA 1
ATOM 2513 C C . LEU A 1 319 ? -2.49 23.406 6.109 1 98.88 319 LEU A C 1
ATOM 2515 O O . LEU A 1 319 ? -3.48 23.969 6.586 1 98.88 319 LEU A O 1
ATOM 2519 N N . SER A 1 320 ? -2.184 22.156 6.34 1 98.81 320 SER A N 1
ATOM 2520 C CA . SER A 1 320 ? -2.859 21.344 7.348 1 98.81 320 SER A CA 1
ATOM 2521 C C . SER A 1 320 ? -1.867 20.484 8.125 1 98.81 320 SER A C 1
ATOM 2523 O O . SER A 1 320 ? -0.659 20.562 7.891 1 98.81 320 SER A O 1
ATOM 2525 N N . ALA A 1 321 ? -2.32 19.672 9.102 1 98.56 321 ALA A N 1
ATOM 2526 C CA . ALA A 1 321 ? -1.562 18.703 9.891 1 98.56 321 ALA A CA 1
ATOM 2527 C C . ALA A 1 321 ? -2.408 17.469 10.219 1 98.56 321 ALA A C 1
ATOM 2529 O O . ALA A 1 321 ? -2.789 16.719 9.328 1 98.56 321 ALA A O 1
ATOM 2530 N N . HIS A 1 322 ? -2.797 17.219 11.461 1 98.19 322 HIS A N 1
ATOM 2531 C CA . HIS A 1 322 ? -3.852 16.266 11.828 1 98.19 322 HIS A CA 1
ATOM 2532 C C . HIS A 1 322 ? -3.4 14.828 11.625 1 98.19 322 HIS A C 1
ATOM 2534 O O . HIS A 1 322 ? -3.635 13.977 12.477 1 98.19 322 HIS A O 1
ATOM 2540 N N . THR A 1 323 ? -2.625 14.453 10.555 1 97.75 323 THR A N 1
ATOM 2541 C CA . THR A 1 323 ? -2.418 13.07 10.125 1 97.75 323 THR A CA 1
ATOM 2542 C C . THR A 1 323 ? -1.135 12.508 10.727 1 97.75 323 THR A C 1
ATOM 2544 O O . THR A 1 323 ? -0.938 11.289 10.742 1 97.75 323 THR A O 1
ATOM 2547 N N . HIS A 1 324 ? -0.187 13.391 11.156 1 98.12 324 HIS A N 1
ATOM 2548 C CA . HIS A 1 324 ? 1.116 13.008 11.688 1 98.12 324 HIS A CA 1
ATOM 2549 C C . HIS A 1 324 ? 1.955 12.297 10.633 1 98.12 324 HIS A C 1
ATOM 2551 O O . HIS A 1 324 ? 2.641 11.312 10.938 1 98.12 324 HIS A O 1
ATOM 2557 N N . TYR A 1 325 ? 1.787 12.656 9.422 1 98 325 TYR A N 1
ATOM 2558 C CA . TYR A 1 325 ? 2.646 12.414 8.266 1 98 325 TYR A CA 1
ATOM 2559 C C . TYR A 1 325 ? 2.545 13.555 7.262 1 98 325 TYR A C 1
ATOM 2561 O O . TYR A 1 325 ? 1.622 14.375 7.332 1 98 325 TYR A O 1
ATOM 2569 N N . MET A 1 326 ? 3.51 13.703 6.414 1 98.19 326 MET A N 1
ATOM 2570 C CA . MET A 1 326 ? 3.508 14.812 5.469 1 98.19 326 MET A CA 1
ATOM 2571 C C . MET A 1 326 ? 3.008 14.359 4.102 1 98.19 326 MET A C 1
ATOM 2573 O O . MET A 1 326 ? 3.209 13.211 3.709 1 98.19 326 MET A O 1
ATOM 2577 N N . LYS A 1 327 ? 2.377 15.273 3.422 1 97.94 327 LYS A N 1
ATOM 2578 C CA . LYS A 1 327 ? 1.862 14.992 2.084 1 97.94 327 LYS A CA 1
ATOM 2579 C C . LYS A 1 327 ? 1.61 16.281 1.309 1 97.94 327 LYS A C 1
ATOM 2581 O O . LYS A 1 327 ? 1.057 17.234 1.85 1 97.94 327 LYS A O 1
ATOM 2586 N N . GLN A 1 328 ? 2.109 16.375 0.121 1 98 328 GLN A N 1
ATOM 2587 C CA . GLN A 1 328 ? 1.786 17.438 -0.823 1 98 328 GLN A CA 1
ATOM 2588 C C . GLN A 1 328 ? 0.712 17 -1.811 1 98 328 GLN A C 1
ATOM 2590 O O . GLN A 1 328 ? 0.852 15.961 -2.459 1 98 328 GLN A O 1
ATOM 2595 N N . THR A 1 329 ? -0.342 17.734 -1.887 1 97.88 329 THR A N 1
ATOM 2596 C CA . THR A 1 329 ? -1.436 17.453 -2.809 1 97.88 329 THR A CA 1
ATOM 2597 C C . THR A 1 329 ? -1.729 18.656 -3.693 1 97.88 329 THR A C 1
ATOM 2599 O O . THR A 1 329 ? -1.63 19.797 -3.242 1 97.88 329 THR A O 1
ATOM 2602 N N . PHE A 1 330 ? -2.131 18.406 -4.891 1 98.06 330 PHE A N 1
ATOM 2603 C CA . PHE A 1 330 ? -2.436 19.453 -5.859 1 98.06 330 PHE A CA 1
ATOM 2604 C C . PHE A 1 330 ? -3.836 19.281 -6.43 1 98.06 330 PHE A C 1
ATOM 2606 O O . PHE A 1 330 ? -4.148 18.234 -7 1 98.06 330 PHE A O 1
ATOM 2613 N N . PHE A 1 331 ? -4.676 20.25 -6.223 1 98.06 331 PHE A N 1
ATOM 2614 C CA . PHE A 1 331 ? -6.055 20.203 -6.703 1 98.06 331 PHE A CA 1
ATOM 2615 C C . PHE A 1 331 ? -6.215 21.031 -7.973 1 98.06 331 PHE A C 1
ATOM 2617 O O . PHE A 1 331 ? -5.91 22.219 -7.988 1 98.06 331 PHE A O 1
ATOM 2624 N N . GLY A 1 332 ? -6.695 20.359 -9.016 1 97.25 332 GLY A N 1
ATOM 2625 C CA . GLY A 1 332 ? -6.883 21.031 -10.289 1 97.25 332 GLY A CA 1
ATOM 2626 C C . GLY A 1 332 ? -8.344 21.234 -10.648 1 97.25 332 GLY A C 1
ATOM 2627 O O . GLY A 1 332 ? -9.203 21.266 -9.773 1 97.25 332 GLY A O 1
ATOM 2628 N N . LYS A 1 333 ? -8.555 21.406 -11.93 1 95.44 333 LYS A N 1
ATOM 2629 C CA . LYS A 1 333 ? -9.883 21.703 -12.453 1 95.44 333 LYS A CA 1
ATOM 2630 C C . LYS A 1 333 ? -10.867 20.578 -12.133 1 95.44 333 LYS A C 1
ATOM 2632 O O . LYS A 1 333 ? -12.039 20.844 -11.836 1 95.44 333 LYS A O 1
ATOM 2637 N N . GLU A 1 334 ? -10.344 19.406 -12.156 1 94.38 334 GLU A N 1
ATOM 2638 C CA . GLU A 1 334 ? -11.203 18.25 -11.883 1 94.38 334 GLU A CA 1
ATOM 2639 C C . GLU A 1 334 ? -11.688 18.25 -10.438 1 94.38 334 GLU A C 1
ATOM 2641 O O . GLU A 1 334 ? -12.695 17.609 -10.117 1 94.38 334 GLU A O 1
ATOM 2646 N N . ASP A 1 335 ? -11.023 19.016 -9.617 1 94.75 335 ASP A N 1
ATOM 2647 C CA . ASP A 1 335 ? -11.375 19.094 -8.203 1 94.75 335 ASP A CA 1
ATOM 2648 C C . ASP A 1 335 ? -12.234 20.328 -7.918 1 94.75 335 ASP A C 1
ATOM 2650 O O . ASP A 1 335 ? -12.711 20.516 -6.797 1 94.75 335 ASP A O 1
ATOM 2654 N N . GLY A 1 336 ? -12.344 21.219 -8.867 1 94.38 336 GLY A N 1
ATOM 2655 C CA . GLY A 1 336 ? -13.148 22.422 -8.711 1 94.38 336 GLY A CA 1
ATOM 2656 C C . GLY A 1 336 ? -12.328 23.703 -8.656 1 94.38 336 GLY A C 1
ATOM 2657 O O . GLY A 1 336 ? -12.875 24.797 -8.531 1 94.38 336 GLY A O 1
ATOM 2658 N N . TYR A 1 337 ? -11.008 23.609 -8.664 1 96.19 337 TYR A N 1
ATOM 2659 C CA . TYR A 1 337 ? -10.148 24.781 -8.703 1 96.19 337 TYR A CA 1
ATOM 2660 C C . TYR A 1 337 ? -9.891 25.219 -10.141 1 96.19 337 TYR A C 1
ATOM 2662 O O . TYR A 1 337 ? -9.203 24.531 -10.898 1 96.19 337 TYR A O 1
ATOM 2670 N N . ASN A 1 338 ? -10.281 26.422 -10.523 1 94.19 338 ASN A N 1
ATOM 2671 C CA . ASN A 1 338 ? -10.336 26.812 -11.922 1 94.19 338 ASN A CA 1
ATOM 2672 C C . ASN A 1 338 ? -9.188 27.75 -12.289 1 94.19 338 ASN A C 1
ATOM 2674 O O . ASN A 1 338 ? -9.414 28.859 -12.75 1 94.19 338 ASN A O 1
ATOM 2678 N N . GLN A 1 339 ? -7.973 27.391 -12 1 93.62 339 GLN A N 1
ATOM 2679 C CA . GLN A 1 339 ? -6.773 28.094 -12.445 1 93.62 339 GLN A CA 1
ATOM 2680 C C . GLN A 1 339 ? -5.848 27.156 -13.211 1 93.62 339 GLN A C 1
ATOM 2682 O O . GLN A 1 339 ? -6.012 25.922 -13.156 1 93.62 339 GLN A O 1
ATOM 2687 N N . GLU A 1 340 ? -4.973 27.688 -13.961 1 92.88 340 GLU A N 1
ATOM 2688 C CA . GLU A 1 340 ? -4.016 26.906 -14.734 1 92.88 340 GLU A CA 1
ATOM 2689 C C . GLU A 1 340 ? -3.08 26.125 -13.82 1 92.88 340 GLU A C 1
ATOM 2691 O O . GLU A 1 340 ? -2.873 24.922 -14.016 1 92.88 340 GLU A O 1
ATOM 2696 N N . LYS A 1 341 ? -2.57 26.859 -12.859 1 94.81 341 LYS A N 1
ATOM 2697 C CA . LYS A 1 341 ? -1.738 26.203 -11.859 1 94.81 341 LYS A CA 1
ATOM 2698 C C . LYS A 1 341 ? -2.59 25.609 -10.742 1 94.81 341 LYS A C 1
ATOM 2700 O O . LYS A 1 341 ? -3.453 26.281 -10.18 1 94.81 341 LYS A O 1
ATOM 2705 N N . PRO A 1 342 ? -2.414 24.328 -10.422 1 97.5 342 PRO A N 1
ATOM 2706 C CA . PRO A 1 342 ? -3.23 23.719 -9.375 1 97.5 342 PRO A CA 1
ATOM 2707 C C . PRO A 1 342 ? -3.014 24.344 -8.008 1 97.5 342 PRO A C 1
ATOM 2709 O O . PRO A 1 342 ? -1.956 24.938 -7.75 1 97.5 342 PRO A O 1
ATOM 2712 N N . HIS A 1 343 ? -4.023 24.25 -7.156 1 98.38 343 HIS A N 1
ATOM 2713 C CA . HIS A 1 343 ? -3.916 24.688 -5.766 1 98.38 343 HIS A CA 1
ATOM 2714 C C . HIS A 1 343 ? -3.023 23.734 -4.965 1 98.38 343 HIS A C 1
ATOM 2716 O O . HIS A 1 343 ? -3.242 22.531 -4.961 1 98.38 343 HIS A O 1
ATOM 2722 N N . HIS A 1 344 ? -2.029 24.328 -4.324 1 98.25 344 HIS A N 1
ATOM 2723 C CA . HIS A 1 344 ? -1.065 23.594 -3.523 1 98.25 344 HIS A CA 1
ATOM 2724 C C . HIS A 1 344 ? -1.568 23.406 -2.096 1 98.25 344 HIS A C 1
ATOM 2726 O O . HIS A 1 344 ? -1.865 24.375 -1.402 1 98.25 344 HIS A O 1
ATOM 2732 N N . HIS A 1 345 ? -1.8 22.141 -1.703 1 98.69 345 HIS A N 1
ATOM 2733 C CA . HIS A 1 345 ? -2.133 21.781 -0.327 1 98.69 345 HIS A CA 1
ATOM 2734 C C . HIS A 1 345 ? -1 21 0.333 1 98.69 345 HIS A C 1
ATOM 2736 O O . HIS A 1 345 ? -0.657 19.906 -0.106 1 98.69 345 HIS A O 1
ATOM 2742 N N . PHE A 1 346 ? -0.432 21.547 1.375 1 98.69 346 PHE A N 1
ATOM 2743 C CA . PHE A 1 346 ? 0.678 20.906 2.078 1 98.69 346 PHE A CA 1
ATOM 2744 C C . PHE A 1 346 ? 0.267 20.516 3.49 1 98.69 346 PHE A C 1
ATOM 2746 O O . PHE A 1 346 ? 0.019 21.375 4.336 1 98.69 346 PHE A O 1
ATOM 2753 N N . ASN A 1 347 ? 0.085 19.219 3.76 1 98.75 347 ASN A N 1
ATOM 2754 C CA . ASN A 1 347 ? -0.042 18.672 5.102 1 98.75 347 ASN A CA 1
ATOM 2755 C C . ASN A 1 347 ? 1.318 18.516 5.777 1 98.75 347 ASN A C 1
ATOM 2757 O O . ASN A 1 347 ? 2.113 17.656 5.395 1 98.75 347 ASN A O 1
ATOM 2761 N N . ILE A 1 348 ? 1.579 19.297 6.77 1 98.62 348 ILE A N 1
ATOM 2762 C CA . ILE A 1 348 ? 2.951 19.469 7.234 1 98.62 348 ILE A CA 1
ATOM 2763 C C . ILE A 1 348 ? 3.232 18.516 8.391 1 98.62 348 ILE A C 1
ATOM 2765 O O . ILE A 1 348 ? 2.309 17.922 8.953 1 98.62 348 ILE A O 1
ATOM 2769 N N . GLY A 1 349 ? 4.512 18.359 8.695 1 98.12 349 GLY A N 1
ATOM 2770 C CA . GLY A 1 349 ? 4.934 17.594 9.844 1 98.12 349 GLY A CA 1
ATOM 2771 C C . GLY A 1 349 ? 4.621 18.266 11.172 1 98.12 349 GLY A C 1
ATOM 2772 O O . GLY A 1 349 ? 4.254 19.438 11.195 1 98.12 349 GLY A O 1
ATOM 2773 N N . THR A 1 350 ? 4.816 17.516 12.258 1 98.44 350 THR A N 1
ATOM 2774 C CA . THR A 1 350 ? 4.312 18 13.531 1 98.44 350 THR A CA 1
ATOM 2775 C C . THR A 1 350 ? 5.43 18.062 14.57 1 98.44 350 THR A C 1
ATOM 2777 O O . THR A 1 350 ? 6.355 17.25 14.547 1 98.44 350 THR A O 1
ATOM 2780 N N . PRO A 1 351 ? 5.297 18.969 15.5 1 98.56 351 PRO A N 1
ATOM 2781 C CA . PRO A 1 351 ? 6.188 19.016 16.656 1 98.56 351 PRO A CA 1
ATOM 2782 C C . PRO A 1 351 ? 6.133 17.75 17.5 1 98.56 351 PRO A C 1
ATOM 2784 O O . PRO A 1 351 ? 7.145 17.344 18.078 1 98.56 351 PRO A O 1
ATOM 2787 N N . SER A 1 352 ? 4.984 17.141 17.547 1 98.75 352 SER A N 1
ATOM 2788 C CA . SER A 1 352 ? 4.848 15.953 18.391 1 98.75 352 SER A CA 1
ATOM 2789 C C . SER A 1 352 ? 5.215 14.688 17.625 1 98.75 352 SER A C 1
ATOM 2791 O O . SER A 1 352 ? 5.254 13.594 18.188 1 98.75 352 SER A O 1
ATOM 2793 N N . GLY A 1 353 ? 5.512 14.867 16.328 1 98.62 353 GLY A N 1
ATOM 2794 C CA . GLY A 1 353 ? 5.809 13.703 15.508 1 98.62 353 GLY A CA 1
ATOM 2795 C C . GLY A 1 353 ? 4.738 12.625 15.594 1 98.62 353 GLY A C 1
ATOM 2796 O O . GLY A 1 353 ? 3.561 12.898 15.352 1 98.62 353 GLY A O 1
ATOM 2797 N N . ASP A 1 354 ? 5.156 11.453 15.906 1 98.31 354 ASP A N 1
ATOM 2798 C CA . ASP A 1 354 ? 4.258 10.336 16.172 1 98.31 354 ASP A CA 1
ATOM 2799 C C . ASP A 1 354 ? 3.834 10.312 17.641 1 98.31 354 ASP A C 1
ATOM 2801 O O . ASP A 1 354 ? 4.082 9.336 18.344 1 98.31 354 ASP A O 1
ATOM 2805 N N . TRP A 1 355 ? 3.184 11.453 18.125 1 98.19 355 TRP A N 1
ATOM 2806 C CA . TRP A 1 355 ? 2.617 11.625 19.453 1 98.19 355 TRP A CA 1
ATOM 2807 C C . TRP A 1 355 ? 3.637 11.266 20.531 1 98.19 355 TRP A C 1
ATOM 2809 O O . TRP A 1 355 ? 3.34 10.484 21.438 1 98.19 355 TRP A O 1
ATOM 2819 N N . TYR A 1 356 ? 4.785 11.797 20.375 1 98.19 356 TYR A N 1
ATOM 2820 C CA . TYR A 1 356 ? 5.863 11.727 21.359 1 98.19 356 TYR A CA 1
ATOM 2821 C C . TYR A 1 356 ? 6.27 10.281 21.609 1 98.19 356 TYR A C 1
ATOM 2823 O O . TYR A 1 356 ? 6.621 9.914 22.734 1 98.19 356 TYR A O 1
ATOM 2831 N N . SER A 1 357 ? 6.156 9.383 20.594 1 98 357 SER A N 1
ATOM 2832 C CA . SER A 1 357 ? 6.59 7.996 20.719 1 98 357 SER A CA 1
ATOM 2833 C C . SER A 1 357 ? 8.031 7.828 20.25 1 98 357 SER A C 1
ATOM 2835 O O . SER A 1 357 ? 8.648 8.781 19.766 1 98 357 SER A O 1
ATOM 2837 N N . GLY A 1 358 ? 8.57 6.633 20.469 1 97.81 358 GLY A N 1
ATOM 2838 C CA . GLY A 1 358 ? 9.922 6.305 20.062 1 97.81 358 GLY A CA 1
ATOM 2839 C C . GLY A 1 358 ? 10.914 6.297 21.203 1 97.81 358 GLY A C 1
ATOM 2840 O O . GLY A 1 358 ? 10.547 6.562 22.359 1 97.81 358 GLY A O 1
ATOM 2841 N N . LYS A 1 359 ? 12.133 5.996 20.891 1 97.75 359 LYS A N 1
ATOM 2842 C CA . LYS A 1 359 ? 13.211 5.941 21.875 1 97.75 359 LYS A CA 1
ATOM 2843 C C . LYS A 1 359 ? 13.531 7.332 22.422 1 97.75 359 LYS A C 1
ATOM 2845 O O . LYS A 1 359 ? 13.469 8.32 21.688 1 97.75 359 LYS A O 1
ATOM 2850 N N . ILE A 1 360 ? 13.859 7.352 23.656 1 97.69 360 ILE A N 1
ATOM 2851 C CA . ILE A 1 360 ? 14.312 8.609 24.25 1 97.69 360 ILE A CA 1
ATOM 2852 C C . ILE A 1 360 ? 15.719 8.938 23.75 1 97.69 360 ILE A C 1
ATOM 2854 O O . ILE A 1 360 ? 16.625 8.109 23.859 1 97.69 360 ILE A O 1
ATOM 2858 N N . LEU A 1 361 ? 15.828 10.078 23.203 1 95.88 361 LEU A N 1
ATOM 2859 C CA . LEU A 1 361 ? 17.094 10.539 22.625 1 95.88 361 LEU A CA 1
ATOM 2860 C C . LEU A 1 361 ? 18.016 11.094 23.703 1 95.88 361 LEU A C 1
ATOM 2862 O O . LEU A 1 361 ? 17.625 11.148 24.875 1 95.88 361 LEU A O 1
ATOM 2866 N N . ALA A 1 362 ? 19.234 11.516 23.25 1 93.81 362 ALA A N 1
ATOM 2867 C CA . ALA A 1 362 ? 20.25 12.008 24.172 1 93.81 362 ALA A CA 1
ATOM 2868 C C . ALA A 1 362 ? 19.797 13.289 24.875 1 93.81 362 ALA A C 1
ATOM 2870 O O . ALA A 1 362 ? 20.156 13.539 26.016 1 93.81 362 ALA A O 1
ATOM 2871 N N . ASP A 1 363 ? 18.922 14.039 24.25 1 92.62 363 ASP A N 1
ATOM 2872 C CA . ASP A 1 363 ? 18.453 15.297 24.828 1 92.62 363 ASP A CA 1
ATOM 2873 C C . ASP A 1 363 ? 17.281 15.062 25.781 1 92.62 363 ASP A C 1
ATOM 2875 O O . ASP A 1 363 ? 16.688 16.016 26.297 1 92.62 363 ASP A O 1
ATOM 2879 N N . GLY A 1 364 ? 16.906 13.836 25.906 1 96.12 364 GLY A N 1
ATOM 2880 C CA . GLY A 1 364 ? 15.875 13.484 26.859 1 96.12 364 GLY A CA 1
ATOM 2881 C C . GLY A 1 364 ? 14.484 13.461 26.266 1 96.12 364 GLY A C 1
ATOM 2882 O O . GLY A 1 364 ? 13.508 13.141 26.938 1 96.12 364 GLY A O 1
ATOM 2883 N N . THR A 1 365 ? 14.312 13.836 25 1 97.75 365 THR A N 1
ATOM 2884 C CA . THR A 1 365 ? 13.008 13.828 24.359 1 97.75 365 THR A CA 1
ATOM 2885 C C . THR A 1 365 ? 12.852 12.609 23.453 1 97.75 365 THR A C 1
ATOM 2887 O O . THR A 1 365 ? 13.844 12.016 23.031 1 97.75 365 THR A O 1
ATOM 2890 N N . PRO A 1 366 ? 11.672 12.172 23.188 1 98.19 366 PRO A N 1
ATOM 2891 C CA . PRO A 1 366 ? 11.477 11.039 22.266 1 98.19 366 PRO A CA 1
ATOM 2892 C C . PRO A 1 366 ? 11.812 11.383 20.828 1 98.19 366 PRO A C 1
ATOM 2894 O O . PRO A 1 366 ? 11.648 12.531 20.406 1 98.19 366 PRO A O 1
ATOM 2897 N N . ALA A 1 367 ? 12.188 10.367 20.078 1 98.06 367 ALA A N 1
ATOM 2898 C CA . ALA A 1 367 ? 12.508 10.539 18.656 1 98.06 367 ALA A CA 1
ATOM 2899 C C . ALA A 1 367 ? 11.297 11.047 17.875 1 98.06 367 ALA A C 1
ATOM 2901 O O . ALA A 1 367 ? 11.414 11.953 17.047 1 98.06 367 ALA A O 1
ATOM 2902 N N . SER A 1 368 ? 10.141 10.477 18.094 1 98.5 368 SER A N 1
ATOM 2903 C CA . SER A 1 368 ? 8.852 10.891 17.562 1 98.5 368 SER A CA 1
ATOM 2904 C C . SER A 1 368 ? 8.867 10.906 16.031 1 98.5 368 SER A C 1
ATOM 2906 O O . SER A 1 368 ? 8.352 11.844 15.414 1 98.5 368 SER A O 1
ATOM 2908 N N . THR A 1 369 ? 9.555 9.875 15.422 1 98.62 369 THR A N 1
ATOM 2909 C CA . THR A 1 369 ? 9.492 9.742 13.969 1 98.62 369 THR A CA 1
ATOM 2910 C C . THR A 1 369 ? 8.055 9.523 13.508 1 98.62 369 THR A C 1
ATOM 2912 O O . THR A 1 369 ? 7.348 8.664 14.047 1 98.62 369 THR A O 1
ATOM 2915 N N . MET A 1 370 ? 7.633 10.375 12.562 1 98.62 370 MET A N 1
ATOM 2916 C CA . MET A 1 370 ? 6.25 10.266 12.102 1 98.62 370 MET A CA 1
ATOM 2917 C C . MET A 1 370 ? 6.043 8.992 11.289 1 98.62 370 MET A C 1
ATOM 2919 O O . MET A 1 370 ? 7.004 8.32 10.93 1 98.62 370 MET A O 1
ATOM 2923 N N . ARG A 1 371 ? 4.812 8.617 10.977 1 97.62 371 ARG A N 1
ATOM 2924 C CA . ARG A 1 371 ? 4.434 7.32 10.422 1 97.62 371 ARG A CA 1
ATOM 2925 C C . ARG A 1 371 ? 4.938 7.168 8.992 1 97.62 371 ARG A C 1
ATOM 2927 O O . ARG A 1 371 ? 5.008 6.055 8.469 1 97.62 371 ARG A O 1
ATOM 2934 N N . ASP A 1 372 ? 5.281 8.258 8.32 1 98.25 372 ASP A N 1
ATOM 2935 C CA . ASP A 1 372 ? 5.816 8.234 6.961 1 98.25 372 ASP A CA 1
ATOM 2936 C C . ASP A 1 372 ? 7.34 8.148 6.973 1 98.25 372 ASP A C 1
ATOM 2938 O O . ASP A 1 372 ? 7.98 8.211 5.918 1 98.25 372 ASP A O 1
ATOM 2942 N N . GLY A 1 373 ? 7.902 8.086 8.125 1 98.56 373 GLY A N 1
ATOM 2943 C CA . GLY A 1 373 ? 9.344 7.98 8.258 1 98.56 373 GLY A CA 1
ATOM 2944 C C . GLY A 1 373 ? 10.031 9.328 8.414 1 98.56 373 GLY A C 1
ATOM 2945 O O . GLY A 1 373 ? 11.25 9.391 8.578 1 98.56 373 GLY A O 1
ATOM 2946 N N . SER A 1 374 ? 9.344 10.445 8.43 1 98.56 374 SER A N 1
ATOM 2947 C CA . SER A 1 374 ? 9.945 11.766 8.578 1 98.56 374 SER A CA 1
ATOM 2948 C C . SER A 1 374 ? 10.133 12.133 10.047 1 98.56 374 SER A C 1
ATOM 2950 O O . SER A 1 374 ? 9.344 11.719 10.898 1 98.56 374 SER A O 1
ATOM 2952 N N . PRO A 1 375 ? 11.148 12.922 10.352 1 98.44 375 PRO A N 1
ATOM 2953 C CA . PRO A 1 375 ? 11.344 13.367 11.727 1 98.44 375 PRO A CA 1
ATOM 2954 C C . PRO A 1 375 ? 10.312 14.414 12.156 1 98.44 375 PRO A C 1
ATOM 2956 O O . PRO A 1 375 ? 9.695 15.062 11.312 1 98.44 375 PRO A O 1
ATOM 2959 N N . LYS A 1 376 ? 10.117 14.531 13.508 1 98.62 376 LYS A N 1
ATOM 2960 C CA . LYS A 1 376 ? 9.328 15.648 14.008 1 98.62 376 LYS A CA 1
ATOM 2961 C C . LYS A 1 376 ? 9.961 16.984 13.633 1 98.62 376 LYS A C 1
ATOM 2963 O O . LYS A 1 376 ? 11.18 17.062 13.43 1 98.62 376 LYS A O 1
ATOM 2968 N N . GLY A 1 377 ? 9.125 18.016 13.508 1 98.62 377 GLY A N 1
ATOM 2969 C CA . GLY A 1 377 ? 9.68 19.297 13.117 1 98.62 377 GLY A CA 1
ATOM 2970 C C . GLY A 1 377 ? 8.617 20.359 12.883 1 98.62 377 GLY A C 1
ATOM 2971 O O . GLY A 1 377 ? 7.598 20.391 13.57 1 98.62 377 GLY A O 1
ATOM 2972 N N . TYR A 1 378 ? 8.977 21.328 12.086 1 98.69 378 TYR A N 1
ATOM 2973 C CA . TYR A 1 378 ? 8.133 22.484 11.797 1 98.69 378 TYR A CA 1
ATOM 2974 C C . TYR A 1 378 ? 8.492 23.094 10.453 1 98.69 378 TYR A C 1
ATOM 2976 O O . TYR A 1 378 ? 9.43 22.641 9.781 1 98.69 378 TYR A O 1
ATOM 2984 N N . VAL A 1 379 ? 7.715 24.094 10.023 1 98.75 379 VAL A N 1
ATOM 2985 C CA . VAL A 1 379 ? 7.883 24.641 8.68 1 98.75 379 VAL A CA 1
ATOM 2986 C C . VAL A 1 379 ? 8.156 26.141 8.766 1 98.75 379 VAL A C 1
ATOM 2988 O O . VAL A 1 379 ? 7.52 26.844 9.547 1 98.75 379 VAL A O 1
ATOM 2991 N N . PHE A 1 380 ? 9.141 26.641 8.016 1 98.69 380 PHE A N 1
ATOM 2992 C CA . PHE A 1 380 ? 9.266 28.047 7.676 1 98.69 380 PHE A CA 1
ATOM 2993 C C . PHE A 1 380 ? 8.5 28.359 6.395 1 98.69 380 PHE A C 1
ATOM 2995 O O . PHE A 1 380 ? 8.766 27.781 5.344 1 98.69 380 PHE A O 1
ATOM 3002 N N . LEU A 1 381 ? 7.535 29.172 6.465 1 98.88 381 LEU A N 1
ATOM 3003 C CA . LEU A 1 381 ? 6.832 29.703 5.301 1 98.88 381 LEU A CA 1
ATOM 3004 C C . LEU A 1 381 ? 7.414 31.047 4.875 1 98.88 381 LEU A C 1
ATOM 3006 O O . LEU A 1 381 ? 7.203 32.062 5.547 1 98.88 381 LEU A O 1
ATOM 3010 N N . GLU A 1 382 ? 8.117 31.031 3.809 1 98.69 382 GLU A N 1
ATOM 3011 C CA . GLU A 1 382 ? 8.75 32.219 3.285 1 98.69 382 GLU A CA 1
ATOM 3012 C C . GLU A 1 382 ? 7.906 32.875 2.18 1 98.69 382 GLU A C 1
ATOM 3014 O O . GLU A 1 382 ? 7.629 32.219 1.163 1 98.69 382 GLU A O 1
ATOM 3019 N N . ILE A 1 383 ? 7.559 34.094 2.393 1 98.56 383 ILE A N 1
ATOM 3020 C CA . ILE A 1 383 ? 6.715 34.812 1.427 1 98.56 383 ILE A CA 1
ATOM 3021 C C . ILE A 1 383 ? 7.473 36 0.854 1 98.56 383 ILE A C 1
ATOM 3023 O O . ILE A 1 383 ? 8.141 36.719 1.59 1 98.56 383 ILE A O 1
ATOM 3027 N N . ASP A 1 384 ? 7.457 36.188 -0.414 1 98.38 384 ASP A N 1
ATOM 3028 C CA . ASP A 1 384 ? 7.969 37.312 -1.168 1 98.38 384 ASP A CA 1
ATOM 3029 C C . ASP A 1 384 ? 6.918 37.844 -2.143 1 98.38 384 ASP A C 1
ATOM 3031 O O . ASP A 1 384 ? 6.688 37.25 -3.197 1 98.38 384 ASP A O 1
ATOM 3035 N N . GLY A 1 385 ? 6.355 39 -1.771 1 97.62 385 GLY A N 1
ATOM 3036 C CA . GLY A 1 385 ? 5.184 39.438 -2.512 1 97.62 385 GLY A CA 1
ATOM 3037 C C . GLY A 1 385 ? 4.008 38.469 -2.396 1 97.62 385 GLY A C 1
ATOM 3038 O O . GLY A 1 385 ? 3.557 38.156 -1.29 1 97.62 385 GLY A O 1
ATOM 3039 N N . ASN A 1 386 ? 3.594 38.031 -3.576 1 97.44 386 ASN A N 1
ATOM 3040 C CA . ASN A 1 386 ? 2.459 37.094 -3.568 1 97.44 386 ASN A CA 1
ATOM 3041 C C . ASN A 1 386 ? 2.889 35.688 -3.9 1 97.44 386 ASN A C 1
ATOM 3043 O O . ASN A 1 386 ? 2.07 34.875 -4.324 1 97.44 386 ASN A O 1
ATOM 3047 N N . THR A 1 387 ? 4.203 35.375 -3.73 1 97.12 387 THR A N 1
ATOM 3048 C CA . THR A 1 387 ? 4.746 34.031 -3.918 1 97.12 387 THR A CA 1
ATOM 3049 C C . THR A 1 387 ? 5.234 33.438 -2.592 1 97.12 387 THR A C 1
ATOM 3051 O O . THR A 1 387 ? 5.324 34.156 -1.593 1 97.12 387 THR A O 1
ATOM 3054 N N . TYR A 1 388 ? 5.441 32.156 -2.604 1 98.44 388 TYR A N 1
ATOM 3055 C CA . TYR A 1 388 ? 5.855 31.547 -1.344 1 98.44 388 TYR A CA 1
ATOM 3056 C C . TYR A 1 388 ? 6.805 30.375 -1.587 1 98.44 388 TYR A C 1
ATOM 3058 O O . TYR A 1 388 ? 6.898 29.859 -2.705 1 98.44 388 TYR A O 1
ATOM 3066 N N . GLN A 1 389 ? 7.547 29.984 -0.562 1 98.06 389 GLN A N 1
ATOM 3067 C CA . GLN A 1 389 ? 8.305 28.75 -0.416 1 98.06 389 GLN A CA 1
ATOM 3068 C C . GLN A 1 389 ? 8.188 28.203 1.001 1 98.06 389 GLN A C 1
ATOM 3070 O O . GLN A 1 389 ? 7.992 28.953 1.955 1 98.06 389 GLN A O 1
ATOM 3075 N N . THR A 1 390 ? 8.227 26.906 1.056 1 98.06 390 THR A N 1
ATOM 3076 C CA . THR A 1 390 ? 8.203 26.25 2.361 1 98.06 390 THR A CA 1
ATOM 3077 C C . THR A 1 390 ? 9.492 25.469 2.602 1 98.06 390 THR A C 1
ATOM 3079 O O . THR A 1 390 ? 10.047 24.875 1.675 1 98.06 390 THR A O 1
ATOM 3082 N N . LYS A 1 391 ? 9.914 25.531 3.801 1 97.38 391 LYS A N 1
ATOM 3083 C CA . LYS A 1 391 ? 11.078 24.75 4.223 1 97.38 391 LYS A CA 1
ATOM 3084 C C . LYS A 1 391 ? 10.805 24.016 5.527 1 97.38 391 LYS A C 1
ATOM 3086 O O . LYS A 1 391 ? 10.547 24.641 6.559 1 97.38 391 LYS A O 1
ATOM 3091 N N . TYR A 1 392 ? 10.883 22.703 5.418 1 98.12 392 TYR A N 1
ATOM 3092 C CA . TYR A 1 392 ? 10.719 21.906 6.621 1 98.12 392 TYR A CA 1
ATOM 3093 C C . TYR A 1 392 ? 12.016 21.828 7.41 1 98.12 392 TYR A C 1
ATOM 3095 O O . TYR A 1 392 ? 13.102 21.719 6.828 1 98.12 392 TYR A O 1
ATOM 3103 N N . LYS A 1 393 ? 11.938 22.016 8.703 1 98.44 393 LYS A N 1
ATOM 3104 C CA . LYS A 1 393 ? 13.07 21.891 9.617 1 98.44 393 LYS A CA 1
ATOM 3105 C C . LYS A 1 393 ? 12.852 20.734 10.602 1 98.44 393 LYS A C 1
ATOM 3107 O O . LYS A 1 393 ? 12.047 20.859 11.531 1 98.44 393 LYS A O 1
ATOM 3112 N N . ALA A 1 394 ? 13.625 19.672 10.359 1 98 394 ALA A N 1
ATOM 3113 C CA . ALA A 1 394 ? 13.625 18.578 11.336 1 98 394 ALA A CA 1
ATOM 3114 C C . ALA A 1 394 ? 14.219 19.047 12.664 1 98 394 ALA A C 1
ATOM 3116 O O . ALA A 1 394 ? 15.312 19.609 12.703 1 98 394 ALA A O 1
ATOM 3117 N N . ALA A 1 395 ? 13.516 18.812 13.719 1 97.44 395 ALA A N 1
ATOM 3118 C CA . ALA A 1 395 ? 13.961 19.281 15.031 1 97.44 395 ALA A CA 1
ATOM 3119 C C . ALA A 1 395 ? 15.281 18.625 15.43 1 97.44 395 ALA A C 1
ATOM 3121 O O . ALA A 1 395 ? 15.445 17.406 15.281 1 97.44 395 ALA A O 1
ATOM 3122 N N . GLY A 1 396 ? 16.141 19.422 15.906 1 95.94 396 GLY A N 1
ATOM 3123 C CA . GLY A 1 396 ? 17.406 18.938 16.406 1 95.94 396 GLY A CA 1
ATOM 3124 C C . GLY A 1 396 ? 18.391 18.578 15.305 1 95.94 396 GLY A C 1
ATOM 3125 O O . GLY A 1 396 ? 19.484 18.094 15.586 1 95.94 396 GLY A O 1
ATOM 3126 N N . LYS A 1 397 ? 18.016 18.797 14.062 1 96.19 397 LYS A N 1
ATOM 3127 C CA . LYS A 1 397 ? 18.891 18.484 12.922 1 96.19 397 LYS A CA 1
ATOM 3128 C C . LYS A 1 397 ? 19.25 19.766 12.164 1 96.19 397 LYS A C 1
ATOM 3130 O O . LYS A 1 397 ? 18.672 20.828 12.398 1 96.19 397 LYS A O 1
ATOM 3135 N N . SER A 1 398 ? 20.266 19.594 11.328 1 95.62 398 SER A N 1
ATOM 3136 C CA . SER A 1 398 ? 20.609 20.703 10.445 1 95.62 398 SER A CA 1
ATOM 3137 C C . SER A 1 398 ? 19.484 21.031 9.484 1 95.62 398 SER A C 1
ATOM 3139 O O . SER A 1 398 ? 18.688 20.156 9.133 1 95.62 398 SER A O 1
ATOM 3141 N N . SER A 1 399 ? 19.406 22.312 9.102 1 94.38 399 SER A N 1
ATOM 3142 C CA . SER A 1 399 ? 18.391 22.734 8.141 1 94.38 399 SER A CA 1
ATOM 3143 C C . SER A 1 399 ? 18.578 22.031 6.801 1 94.38 399 SER A C 1
ATOM 3145 O O . SER A 1 399 ? 17.672 22.031 5.969 1 94.38 399 SER A O 1
ATOM 3147 N N . GLU A 1 400 ? 19.719 21.406 6.625 1 95.94 400 GLU A N 1
ATOM 3148 C CA . GLU A 1 400 ? 20.016 20.734 5.363 1 95.94 400 GLU A CA 1
ATOM 3149 C C . GLU A 1 400 ? 19.484 19.312 5.352 1 95.94 400 GLU A C 1
ATOM 3151 O O . GLU A 1 400 ? 19.438 18.656 4.305 1 95.94 400 GLU A O 1
ATOM 3156 N N . HIS A 1 401 ? 19.109 18.828 6.461 1 97.44 401 HIS A N 1
ATOM 3157 C CA . HIS A 1 401 ? 18.578 17.469 6.543 1 97.44 401 HIS A CA 1
ATOM 3158 C C . HIS A 1 401 ? 17.156 17.391 6.008 1 97.44 401 HIS A C 1
ATOM 3160 O O . HIS A 1 401 ? 16.203 17.703 6.727 1 97.44 401 HIS A O 1
ATOM 3166 N N . GLN A 1 402 ? 17.016 16.984 4.703 1 98.19 402 GLN A N 1
ATOM 3167 C CA . GLN A 1 402 ? 15.711 16.984 4.055 1 98.19 402 GLN A CA 1
ATOM 3168 C C . GLN A 1 402 ? 15.344 15.594 3.545 1 98.19 402 GLN A C 1
ATOM 3170 O O . GLN A 1 402 ? 14.234 15.383 3.057 1 98.19 402 GLN A O 1
ATOM 3175 N N . LEU A 1 403 ? 16.25 14.656 3.59 1 97.62 403 LEU A N 1
ATOM 3176 C CA . LEU A 1 403 ? 15.945 13.305 3.121 1 97.62 403 LEU A CA 1
ATOM 3177 C C . LEU A 1 403 ? 16.797 12.273 3.85 1 97.62 403 LEU A C 1
ATOM 3179 O O . LEU A 1 403 ? 17.828 12.617 4.438 1 97.62 403 LEU A O 1
ATOM 3183 N N . ASN A 1 404 ? 16.312 11.086 3.949 1 98.06 404 ASN A N 1
ATOM 3184 C CA . ASN A 1 404 ? 17.016 9.914 4.461 1 98.06 404 ASN A CA 1
ATOM 3185 C C . ASN A 1 404 ? 17.203 8.852 3.377 1 98.06 404 ASN A C 1
ATOM 3187 O O . ASN A 1 404 ? 16.328 8.672 2.521 1 98.06 404 ASN A O 1
ATOM 3191 N N . ILE A 1 405 ? 18.344 8.203 3.379 1 98.62 405 ILE A N 1
ATOM 3192 C CA . ILE A 1 405 ? 18.625 7.133 2.426 1 98.62 405 ILE A CA 1
ATOM 3193 C C . ILE A 1 405 ? 18.625 5.789 3.146 1 98.62 405 ILE A C 1
ATOM 3195 O O . ILE A 1 405 ? 19.234 5.648 4.211 1 98.62 405 ILE A O 1
ATOM 3199 N N . HIS A 1 406 ? 17.891 4.84 2.631 1 98.62 406 HIS A N 1
ATOM 3200 C CA . HIS A 1 406 ? 18.016 3.441 3.029 1 98.62 406 HIS A CA 1
ATOM 3201 C C . HIS A 1 406 ? 18.688 2.613 1.942 1 98.62 406 HIS A C 1
ATOM 3203 O O . HIS A 1 406 ? 18.266 2.631 0.786 1 98.62 406 HIS A O 1
ATOM 3209 N N . ALA A 1 407 ? 19.703 1.959 2.246 1 98.31 407 ALA A N 1
ATOM 3210 C CA . ALA A 1 407 ? 20.422 1.036 1.379 1 98.31 407 ALA A CA 1
ATOM 3211 C C . ALA A 1 407 ? 21.203 0.012 2.199 1 98.31 407 ALA A C 1
ATOM 3213 O O . ALA A 1 407 ? 21.438 0.211 3.395 1 98.31 407 ALA A O 1
ATOM 3214 N N . PRO A 1 408 ? 21.594 -1.105 1.594 1 97.69 408 PRO A N 1
ATOM 3215 C CA . PRO A 1 408 ? 22.328 -2.117 2.346 1 97.69 408 PRO A CA 1
ATOM 3216 C C . PRO A 1 408 ? 23.688 -1.614 2.828 1 97.69 408 PRO A C 1
ATOM 3218 O O . PRO A 1 408 ? 24.281 -0.736 2.199 1 97.69 408 PRO A O 1
ATOM 3221 N N . LYS A 1 409 ? 24.156 -2.232 3.918 1 98 409 LYS A N 1
ATOM 3222 C CA . LYS A 1 409 ? 25.5 -1.932 4.434 1 98 409 LYS A CA 1
ATOM 3223 C C . LYS A 1 409 ? 26.578 -2.66 3.633 1 98 409 LYS A C 1
ATOM 3225 O O . LYS A 1 409 ? 27.688 -2.15 3.469 1 98 409 LYS A O 1
ATOM 3230 N N . ILE A 1 410 ? 26.203 -3.879 3.189 1 97.38 410 ILE A N 1
ATOM 3231 C CA . ILE A 1 410 ? 27.172 -4.605 2.383 1 97.38 410 ILE A CA 1
ATOM 3232 C C . ILE A 1 410 ? 26.484 -5.273 1.202 1 97.38 410 ILE A C 1
ATOM 3234 O O . ILE A 1 410 ? 25.281 -5.555 1.262 1 97.38 410 ILE A O 1
ATOM 3238 N N . LEU A 1 411 ? 27.156 -5.488 0.128 1 97 411 LEU A N 1
ATOM 3239 C CA . LEU A 1 411 ? 26.844 -6.344 -1.01 1 97 411 LEU A CA 1
ATOM 3240 C C . LEU A 1 411 ? 27.938 -7.391 -1.217 1 97 411 LEU A C 1
ATOM 3242 O O . LEU A 1 411 ? 29.062 -7.238 -0.712 1 97 411 LEU A O 1
ATOM 3246 N N . ILE A 1 412 ? 27.609 -8.414 -1.853 1 96 412 ILE A N 1
ATOM 3247 C CA . ILE A 1 412 ? 28.562 -9.469 -2.141 1 96 412 ILE A CA 1
ATOM 3248 C C . ILE A 1 412 ? 28.969 -9.414 -3.611 1 96 412 ILE A C 1
ATOM 3250 O O . ILE A 1 412 ? 28.109 -9.438 -4.5 1 96 412 ILE A O 1
ATOM 3254 N N . GLU A 1 413 ? 30.281 -9.367 -3.812 1 96.19 413 GLU A N 1
ATOM 3255 C CA . GLU A 1 413 ? 30.797 -9.273 -5.172 1 96.19 413 GLU A CA 1
ATOM 3256 C C . GLU A 1 413 ? 30.312 -10.438 -6.027 1 96.19 413 GLU A C 1
ATOM 3258 O O . GLU A 1 413 ? 30.453 -11.602 -5.645 1 96.19 413 GLU A O 1
ATOM 3263 N N . GLY A 1 414 ? 29.734 -10.117 -7.164 1 91.62 414 GLY A N 1
ATOM 3264 C CA . GLY A 1 414 ? 29.344 -11.133 -8.125 1 91.62 414 GLY A CA 1
ATOM 3265 C C . GLY A 1 414 ? 27.984 -11.75 -7.824 1 91.62 414 GLY A C 1
ATOM 3266 O O . GLY A 1 414 ? 27.531 -12.641 -8.539 1 91.62 414 GLY A O 1
ATOM 3267 N N . VAL A 1 415 ? 27.375 -11.344 -6.812 1 91.12 415 VAL A N 1
ATOM 3268 C CA . VAL A 1 415 ? 26.062 -11.891 -6.461 1 91.12 415 VAL A CA 1
ATOM 3269 C C . VAL A 1 415 ? 24.984 -10.867 -6.785 1 91.12 415 VAL A C 1
ATOM 3271 O O . VAL A 1 415 ? 25.047 -9.719 -6.332 1 91.12 415 VAL A O 1
ATOM 3274 N N . ARG A 1 416 ? 24 -11.352 -7.551 1 89.25 416 ARG A N 1
ATOM 3275 C CA . ARG A 1 416 ? 22.875 -10.5 -7.891 1 89.25 416 ARG A CA 1
ATOM 3276 C C . ARG A 1 416 ? 22.062 -10.141 -6.645 1 89.25 416 ARG A C 1
ATOM 3278 O O . ARG A 1 416 ? 21.938 -10.961 -5.73 1 89.25 416 ARG A O 1
ATOM 3285 N N . THR A 1 417 ? 21.531 -8.875 -6.652 1 94 417 THR A N 1
ATOM 3286 C CA . THR A 1 417 ? 20.781 -8.445 -5.484 1 94 417 THR A CA 1
ATOM 3287 C C . THR A 1 417 ? 19.469 -7.789 -5.906 1 94 417 THR A C 1
ATOM 3289 O O . THR A 1 417 ? 19.359 -7.227 -6.996 1 94 417 THR A O 1
ATOM 3292 N N . THR A 1 418 ? 18.438 -7.949 -5.098 1 95.44 418 THR A N 1
ATOM 3293 C CA . THR A 1 418 ? 17.156 -7.285 -5.277 1 95.44 418 THR A CA 1
ATOM 3294 C C . THR A 1 418 ? 17.062 -6.031 -4.41 1 95.44 418 THR A C 1
ATOM 3296 O O . THR A 1 418 ? 16 -5.41 -4.312 1 95.44 418 THR A O 1
ATOM 3299 N N . ALA A 1 419 ? 18.172 -5.688 -3.73 1 97 419 ALA A N 1
ATOM 3300 C CA . ALA A 1 419 ? 18.203 -4.523 -2.846 1 97 419 ALA A CA 1
ATOM 3301 C C . ALA A 1 419 ? 17.984 -3.234 -3.631 1 97 419 ALA A C 1
ATOM 3303 O O . ALA A 1 419 ? 18.266 -3.174 -4.832 1 97 419 ALA A O 1
ATOM 3304 N N . GLN A 1 420 ? 17.469 -2.275 -2.922 1 97.94 420 GLN A N 1
ATOM 3305 C CA . GLN A 1 420 ? 17.203 -0.971 -3.518 1 97.94 420 GLN A CA 1
ATOM 3306 C C . GLN A 1 420 ? 17.859 0.147 -2.703 1 97.94 420 GLN A C 1
ATOM 3308 O O . GLN A 1 420 ? 18.141 -0.026 -1.517 1 97.94 420 GLN A O 1
ATOM 3313 N N . ILE A 1 421 ? 18.172 1.226 -3.416 1 98.56 421 ILE A N 1
ATOM 3314 C CA . ILE A 1 421 ? 18.344 2.525 -2.777 1 98.56 421 ILE A CA 1
ATOM 3315 C C . ILE A 1 421 ? 17 3.207 -2.615 1 98.56 421 ILE A C 1
ATOM 3317 O O . ILE A 1 421 ? 16.281 3.414 -3.598 1 98.56 421 ILE A O 1
ATOM 3321 N N . VAL A 1 422 ? 16.609 3.488 -1.375 1 98.75 422 VAL A N 1
ATOM 3322 C CA . VAL A 1 422 ? 15.359 4.184 -1.128 1 98.75 422 VAL A CA 1
ATOM 3323 C C . VAL A 1 422 ? 15.633 5.543 -0.49 1 98.75 422 VAL A C 1
ATOM 3325 O O . VAL A 1 422 ? 16.328 5.629 0.528 1 98.75 422 VAL A O 1
ATOM 3328 N N . ALA A 1 423 ? 15.172 6.574 -1.114 1 98.88 423 ALA A N 1
ATOM 3329 C CA . ALA A 1 423 ? 15.258 7.922 -0.564 1 98.88 423 ALA A CA 1
ATOM 3330 C C . ALA A 1 423 ? 13.891 8.391 -0.051 1 98.88 423 ALA A C 1
ATOM 3332 O O . ALA A 1 423 ? 12.906 8.383 -0.793 1 98.88 423 ALA A O 1
ATOM 3333 N N . ASN A 1 424 ? 13.852 8.648 1.19 1 98.81 424 ASN A N 1
ATOM 3334 C CA . ASN A 1 424 ? 12.703 9.344 1.757 1 98.81 424 ASN A CA 1
ATOM 3335 C C . ASN A 1 424 ? 12.906 10.859 1.747 1 98.81 424 ASN A C 1
ATOM 3337 O O . ASN A 1 424 ? 13.602 11.398 2.607 1 98.81 424 ASN A O 1
ATOM 3341 N N . PHE A 1 425 ? 12.359 11.555 0.729 1 98.81 425 PHE A N 1
ATOM 3342 C CA . PHE A 1 425 ? 12.406 13.008 0.607 1 98.81 425 PHE A CA 1
ATOM 3343 C C . PHE A 1 425 ? 11.227 13.641 1.326 1 98.81 425 PHE A C 1
ATOM 3345 O O . PHE A 1 425 ? 10.125 13.734 0.771 1 98.81 425 PHE A O 1
ATOM 3352 N N . PHE A 1 426 ? 11.422 14.094 2.549 1 98.38 426 PHE A N 1
ATOM 3353 C CA . PHE A 1 426 ? 10.375 14.336 3.539 1 98.38 426 PHE A CA 1
ATOM 3354 C C . PHE A 1 426 ? 9.258 15.18 2.945 1 98.38 426 PHE A C 1
ATOM 3356 O O . PHE A 1 426 ? 8.078 14.898 3.164 1 98.38 426 PHE A O 1
ATOM 3363 N N . THR A 1 427 ? 9.586 16.203 2.203 1 97.94 427 THR A N 1
ATOM 3364 C CA . THR A 1 427 ? 8.578 17.109 1.672 1 97.94 427 THR A CA 1
ATOM 3365 C C . THR A 1 427 ? 8.43 16.938 0.164 1 97.94 427 THR A C 1
ATOM 3367 O O . THR A 1 427 ? 8.016 17.859 -0.541 1 97.94 427 THR A O 1
ATOM 3370 N N . GLY A 1 428 ? 8.859 15.773 -0.34 1 98.19 428 GLY A N 1
ATOM 3371 C CA . GLY A 1 428 ? 8.805 15.539 -1.774 1 98.19 428 GLY A CA 1
ATOM 3372 C C . GLY A 1 428 ? 7.391 15.414 -2.309 1 98.19 428 GLY A C 1
ATOM 3373 O O . GLY A 1 428 ? 6.527 14.82 -1.662 1 98.19 428 GLY A O 1
ATOM 3374 N N . ALA A 1 429 ? 7.191 16.047 -3.459 1 97.06 429 ALA A N 1
ATOM 3375 C CA . ALA A 1 429 ? 6.008 15.789 -4.277 1 97.06 429 ALA A CA 1
ATOM 3376 C C . ALA A 1 429 ? 6.301 14.773 -5.371 1 97.06 429 ALA A C 1
ATOM 3378 O O . ALA A 1 429 ? 7.449 14.617 -5.789 1 97.06 429 ALA A O 1
ATOM 3379 N N . THR A 1 430 ? 5.254 14.109 -5.898 1 95.06 430 THR A N 1
ATOM 3380 C CA . THR A 1 430 ? 5.422 12.984 -6.82 1 95.06 430 THR A CA 1
ATOM 3381 C C . THR A 1 430 ? 6.141 13.438 -8.086 1 95.06 430 THR A C 1
ATOM 3383 O O . THR A 1 430 ? 6.82 12.641 -8.742 1 95.06 430 THR A O 1
ATOM 3386 N N . GLN A 1 431 ? 6.086 14.711 -8.414 1 94.31 431 GLN A N 1
ATOM 3387 C CA . GLN A 1 431 ? 6.645 15.203 -9.672 1 94.31 431 GLN A CA 1
ATOM 3388 C C . GLN A 1 431 ? 8.086 15.672 -9.492 1 94.31 431 GLN A C 1
ATOM 3390 O O . GLN A 1 431 ? 8.758 16.031 -10.461 1 94.31 431 GLN A O 1
ATOM 3395 N N . ASP A 1 432 ? 8.578 15.703 -8.273 1 97.88 432 ASP A N 1
ATOM 3396 C CA . ASP A 1 432 ? 9.938 16.172 -8.016 1 97.88 432 ASP A CA 1
ATOM 3397 C C . ASP A 1 432 ? 10.969 15.211 -8.602 1 97.88 432 ASP A C 1
ATOM 3399 O O . ASP A 1 432 ? 10.68 14.031 -8.812 1 97.88 432 ASP A O 1
ATOM 3403 N N . GLU A 1 433 ? 12.086 15.773 -8.859 1 98.12 433 GLU A N 1
ATOM 3404 C CA . GLU A 1 433 ? 13.172 14.969 -9.406 1 98.12 433 GLU A CA 1
ATOM 3405 C C . GLU A 1 433 ? 14.141 14.539 -8.312 1 98.12 433 GLU A C 1
ATOM 3407 O O . GLU A 1 433 ? 14.617 15.367 -7.531 1 98.12 433 GLU A O 1
ATOM 3412 N N . VAL A 1 434 ? 14.391 13.273 -8.234 1 98.81 434 VAL A N 1
ATOM 3413 C CA . VAL A 1 434 ? 15.398 12.711 -7.34 1 98.81 434 VAL A CA 1
ATOM 3414 C C . VAL A 1 434 ? 16.375 11.852 -8.133 1 98.81 434 VAL A C 1
ATOM 3416 O O . VAL A 1 434 ? 15.961 11.023 -8.953 1 98.81 434 VAL A O 1
ATOM 3419 N N . LYS A 1 435 ? 17.656 12.086 -7.969 1 98.81 435 LYS A N 1
ATOM 3420 C CA . LYS A 1 435 ? 18.719 11.352 -8.656 1 98.81 435 LYS A CA 1
ATOM 3421 C C . LYS A 1 435 ? 19.734 10.789 -7.656 1 98.81 435 LYS A C 1
ATOM 3423 O O . LYS A 1 435 ? 19.797 11.234 -6.508 1 98.81 435 LYS A O 1
ATOM 3428 N N . PHE A 1 436 ? 20.438 9.805 -8.094 1 98.75 436 PHE A N 1
ATOM 3429 C CA . PHE A 1 436 ? 21.516 9.266 -7.273 1 98.75 436 PHE A CA 1
ATOM 3430 C C . PHE A 1 436 ? 22.75 8.961 -8.125 1 98.75 436 PHE A C 1
ATOM 3432 O O . PHE A 1 436 ? 22.656 8.883 -9.352 1 98.75 436 PHE A O 1
ATOM 3439 N N . ARG A 1 437 ? 23.859 8.898 -7.523 1 98.31 437 ARG A N 1
ATOM 3440 C CA . ARG A 1 437 ? 25.078 8.391 -8.133 1 98.31 437 ARG A CA 1
ATOM 3441 C C . ARG A 1 437 ? 25.938 7.652 -7.109 1 98.31 437 ARG A C 1
ATOM 3443 O O . ARG A 1 437 ? 25.734 7.789 -5.902 1 98.31 437 ARG A O 1
ATOM 3450 N N . ILE A 1 438 ? 26.812 6.816 -7.566 1 97.94 438 ILE A N 1
ATOM 3451 C CA . ILE A 1 438 ? 27.734 6.059 -6.734 1 97.94 438 ILE A CA 1
ATOM 3452 C C . ILE A 1 438 ? 29.172 6.445 -7.078 1 97.94 438 ILE A C 1
ATOM 3454 O O . ILE A 1 438 ? 29.562 6.426 -8.25 1 97.94 438 ILE A O 1
ATOM 3458 N N . ASN A 1 439 ? 30.031 6.727 -6.117 1 94.5 439 ASN A N 1
ATOM 3459 C CA . ASN A 1 439 ? 31.422 7.117 -6.227 1 94.5 439 ASN A CA 1
ATOM 3460 C C . ASN A 1 439 ? 31.641 8.133 -7.344 1 94.5 439 ASN A C 1
ATOM 3462 O O . ASN A 1 439 ? 32.531 7.969 -8.188 1 94.5 439 ASN A O 1
ATOM 3466 N N . GLN A 1 440 ? 30.859 9.164 -7.418 1 91.56 440 GLN A N 1
ATOM 3467 C CA . GLN A 1 440 ? 30.969 10.289 -8.336 1 91.56 440 GLN A CA 1
ATOM 3468 C C . GLN A 1 440 ? 30.766 9.844 -9.781 1 91.56 440 GLN A C 1
ATOM 3470 O O . GLN A 1 440 ? 31.312 10.445 -10.711 1 91.56 440 GLN A O 1
ATOM 3475 N N . GLY A 1 441 ? 30.109 8.742 -9.891 1 95.25 441 GLY A N 1
ATOM 3476 C CA . GLY A 1 441 ? 29.719 8.305 -11.227 1 95.25 441 GLY A CA 1
ATOM 3477 C C . GLY A 1 441 ? 28.641 9.156 -11.844 1 95.25 441 GLY A C 1
ATOM 3478 O O . GLY A 1 441 ? 28.469 10.32 -11.469 1 95.25 441 GLY A O 1
ATOM 3479 N N . GLU A 1 442 ? 28 8.641 -12.828 1 96.81 442 GLU A N 1
ATOM 3480 C CA . GLU A 1 442 ? 26.938 9.352 -13.531 1 96.81 442 GLU A CA 1
ATOM 3481 C C . GLU A 1 442 ? 25.656 9.414 -12.688 1 96.81 442 GLU A C 1
ATOM 3483 O O . GLU A 1 442 ? 25.312 8.438 -12.016 1 96.81 442 GLU A O 1
ATOM 3488 N N . TRP A 1 443 ? 25 10.562 -12.734 1 98.06 443 TRP A N 1
ATOM 3489 C CA . TRP A 1 443 ? 23.719 10.703 -12.078 1 98.06 443 TRP A CA 1
ATOM 3490 C C . TRP A 1 443 ? 22.656 9.867 -12.781 1 98.06 443 TRP A C 1
ATOM 3492 O O . TRP A 1 443 ? 22.562 9.875 -14.016 1 98.06 443 TRP A O 1
ATOM 3502 N N . LYS A 1 444 ? 21.938 9.133 -12.023 1 98.25 444 LYS A N 1
ATOM 3503 C CA . LYS A 1 444 ? 20.812 8.344 -12.523 1 98.25 444 LYS A CA 1
ATOM 3504 C C . LYS A 1 444 ? 19.5 8.742 -11.836 1 98.25 444 LYS A C 1
ATOM 3506 O O . LYS A 1 444 ? 19.5 9.062 -10.641 1 98.25 444 LYS A O 1
ATOM 3511 N N . SER A 1 445 ? 18.422 8.703 -12.57 1 98.44 445 SER A N 1
ATOM 3512 C CA . SER A 1 445 ? 17.125 9.07 -12.023 1 98.44 445 SER A CA 1
ATOM 3513 C C . SER A 1 445 ? 16.594 7.984 -11.086 1 98.44 445 SER A C 1
ATOM 3515 O O . SER A 1 445 ? 16.766 6.793 -11.344 1 98.44 445 SER A O 1
ATOM 3517 N N . MET A 1 446 ? 16.047 8.367 -10.047 1 98.56 446 MET A N 1
ATOM 3518 C CA . MET A 1 446 ? 15.281 7.477 -9.188 1 98.56 446 MET A CA 1
ATOM 3519 C C . MET A 1 446 ? 13.797 7.547 -9.516 1 98.56 446 MET A C 1
ATOM 3521 O O . MET A 1 446 ? 13.336 8.516 -10.117 1 98.56 446 MET A O 1
ATOM 3525 N N . TYR A 1 447 ? 13.055 6.508 -9.102 1 97.94 447 TYR A N 1
ATOM 3526 C CA . TYR A 1 447 ? 11.641 6.43 -9.438 1 97.94 447 TYR A CA 1
ATOM 3527 C C . TYR A 1 447 ? 10.773 6.602 -8.195 1 97.94 447 TYR A C 1
ATOM 3529 O O . TYR A 1 447 ? 10.969 5.914 -7.191 1 97.94 447 TYR A O 1
ATOM 3537 N N . ASN A 1 448 ? 9.805 7.547 -8.305 1 98.38 448 ASN A N 1
ATOM 3538 C CA . ASN A 1 448 ? 8.852 7.758 -7.219 1 98.38 448 ASN A CA 1
ATOM 3539 C C . ASN A 1 448 ? 7.902 6.57 -7.07 1 98.38 448 ASN A C 1
ATOM 3541 O O . ASN A 1 448 ? 7.48 5.977 -8.062 1 98.38 448 ASN A O 1
ATOM 3545 N N . TYR A 1 449 ? 7.578 6.242 -5.84 1 96.12 449 TYR A N 1
ATOM 3546 C CA . TYR A 1 449 ? 6.598 5.191 -5.594 1 96.12 449 TYR A CA 1
ATOM 3547 C C . TYR A 1 449 ? 5.91 5.391 -4.25 1 96.12 449 TYR A C 1
ATOM 3549 O O . TYR A 1 449 ? 6.438 6.078 -3.371 1 96.12 449 TYR A O 1
ATOM 3557 N N . GLU A 1 450 ? 4.68 4.867 -4.125 1 95.5 450 GLU A N 1
ATOM 3558 C CA . GLU A 1 450 ? 3.986 4.84 -2.842 1 95.5 450 GLU A CA 1
ATOM 3559 C C . GLU A 1 450 ? 4.312 3.564 -2.066 1 95.5 450 GLU A C 1
ATOM 3561 O O . GLU A 1 450 ? 4.223 2.461 -2.609 1 95.5 450 GLU A O 1
ATOM 3566 N N . GLY A 1 451 ? 4.777 3.658 -0.905 1 95.94 451 GLY A N 1
ATOM 3567 C CA . GLY A 1 451 ? 5.121 2.535 -0.048 1 95.94 451 GLY A CA 1
ATOM 3568 C C . GLY A 1 451 ? 5.375 2.938 1.393 1 95.94 451 GLY A C 1
ATOM 3569 O O . GLY A 1 451 ? 4.926 3.996 1.835 1 95.94 451 GLY A O 1
ATOM 3570 N N . THR A 1 452 ? 5.934 2.02 2.189 1 97.31 452 THR A N 1
ATOM 3571 C CA . THR A 1 452 ? 6.328 2.318 3.562 1 97.31 452 THR A CA 1
ATOM 3572 C C . THR A 1 452 ? 7.844 2.438 3.674 1 97.31 452 THR A C 1
ATOM 3574 O O . THR A 1 452 ? 8.578 1.775 2.939 1 97.31 452 THR A O 1
ATOM 3577 N N . ASP A 1 453 ? 8.289 3.316 4.508 1 98.06 453 ASP A N 1
ATOM 3578 C CA . ASP A 1 453 ? 9.711 3.605 4.66 1 98.06 453 ASP A CA 1
ATOM 3579 C C . ASP A 1 453 ? 10.438 2.445 5.336 1 98.06 453 ASP A C 1
ATOM 3581 O O . ASP A 1 453 ? 10.203 2.156 6.512 1 98.06 453 ASP A O 1
ATOM 3585 N N . PRO A 1 454 ? 11.43 1.8 4.645 1 98.19 454 PRO A N 1
ATOM 3586 C CA . PRO A 1 454 ? 12.133 0.669 5.254 1 98.19 454 PRO A CA 1
ATOM 3587 C C . PRO A 1 454 ? 12.906 1.062 6.512 1 98.19 454 PRO A C 1
ATOM 3589 O O . PRO A 1 454 ? 13.008 0.268 7.449 1 98.19 454 PRO A O 1
ATOM 3592 N N . SER A 1 455 ? 13.453 2.281 6.52 1 97.81 455 SER A N 1
ATOM 3593 C CA . SER A 1 455 ? 14.18 2.73 7.703 1 97.81 455 SER A CA 1
ATOM 3594 C C . SER A 1 455 ? 13.258 2.848 8.914 1 97.81 455 SER A C 1
ATOM 3596 O O . SER A 1 455 ? 13.664 2.566 10.039 1 97.81 455 SER A O 1
ATOM 3598 N N . PHE A 1 456 ? 12.062 3.256 8.664 1 98.38 456 PHE A N 1
ATOM 3599 C CA . PHE A 1 456 ? 11.117 3.363 9.773 1 98.38 456 PHE A CA 1
ATOM 3600 C C . PHE A 1 456 ? 10.688 1.982 10.258 1 98.38 456 PHE A C 1
ATOM 3602 O O . PHE A 1 456 ? 10.5 1.768 11.453 1 98.38 456 PHE A O 1
ATOM 3609 N N . TRP A 1 457 ? 10.492 1.018 9.328 1 98.19 457 TRP A N 1
ATOM 3610 C CA . TRP A 1 457 ? 10.234 -0.365 9.719 1 98.19 457 TRP A CA 1
ATOM 3611 C C . TRP A 1 457 ? 11.297 -0.866 10.688 1 98.19 457 TRP A C 1
ATOM 3613 O O . TRP A 1 457 ? 10.984 -1.533 11.68 1 98.19 457 TRP A O 1
ATOM 3623 N N . LEU A 1 458 ? 12.57 -0.579 10.398 1 97.44 458 LEU A N 1
ATOM 3624 C CA . LEU A 1 458 ? 13.664 -0.995 11.273 1 97.44 458 LEU A CA 1
ATOM 3625 C C . LEU A 1 458 ? 13.461 -0.468 12.688 1 97.44 458 LEU A C 1
ATOM 3627 O O . LEU A 1 458 ? 13.633 -1.206 13.656 1 97.44 458 LEU A O 1
ATOM 3631 N N . GLU A 1 459 ? 13.031 0.796 12.766 1 96.94 459 GLU A N 1
ATOM 3632 C CA . GLU A 1 459 ? 12.805 1.417 14.07 1 96.94 459 GLU A CA 1
ATOM 3633 C C . GLU A 1 459 ? 11.656 0.733 14.812 1 96.94 459 GLU A C 1
ATOM 3635 O O . GLU A 1 459 ? 11.781 0.415 15.992 1 96.94 459 GLU A O 1
ATOM 3640 N N . VAL A 1 460 ? 10.578 0.492 14.125 1 97.94 460 VAL A N 1
ATOM 3641 C CA . VAL A 1 460 ? 9.367 -0.036 14.742 1 97.94 460 VAL A CA 1
ATOM 3642 C C . VAL A 1 460 ? 9.594 -1.486 15.164 1 97.94 460 VAL A C 1
ATOM 3644 O O . VAL A 1 460 ? 9.219 -1.883 16.266 1 97.94 460 VAL A O 1
ATOM 3647 N N . LEU A 1 461 ? 10.258 -2.279 14.297 1 98 461 LEU A N 1
ATOM 3648 C CA . LEU A 1 461 ? 10.383 -3.715 14.516 1 98 461 LEU A CA 1
ATOM 3649 C C . LEU A 1 461 ? 11.359 -4.008 15.648 1 98 461 LEU A C 1
ATOM 3651 O O . LEU A 1 461 ? 11.336 -5.098 16.219 1 98 461 LEU A O 1
ATOM 3655 N N . GLU A 1 462 ? 12.219 -3.041 15.961 1 97.69 462 GLU A N 1
ATOM 3656 C CA . GLU A 1 462 ? 13.055 -3.184 17.156 1 97.69 462 GLU A CA 1
ATOM 3657 C C . GLU A 1 462 ? 12.195 -3.379 18.406 1 97.69 462 GLU A C 1
ATOM 3659 O O . GLU A 1 462 ? 12.523 -4.207 19.25 1 97.69 462 GLU A O 1
ATOM 3664 N N . TRP A 1 463 ? 11.102 -2.658 18.5 1 97.62 463 TRP A N 1
ATOM 3665 C CA . TRP A 1 463 ? 10.211 -2.709 19.656 1 97.62 463 TRP A CA 1
ATOM 3666 C C . TRP A 1 463 ? 9.469 -4.043 19.703 1 97.62 463 TRP A C 1
ATOM 3668 O O . TRP A 1 463 ? 9.086 -4.5 20.781 1 97.62 463 TRP A O 1
ATOM 3678 N N . ASP A 1 464 ? 9.242 -4.695 18.531 1 97.88 464 ASP A N 1
ATOM 3679 C CA . ASP A 1 464 ? 8.492 -5.945 18.484 1 97.88 464 ASP A CA 1
ATOM 3680 C C . ASP A 1 464 ? 9.406 -7.141 18.75 1 97.88 464 ASP A C 1
ATOM 3682 O O . ASP A 1 464 ? 8.93 -8.227 19.094 1 97.88 464 ASP A O 1
ATOM 3686 N N . THR A 1 465 ? 10.75 -6.945 18.547 1 97.94 465 THR A N 1
ATOM 3687 C CA . THR A 1 465 ? 11.648 -8.086 18.625 1 97.94 465 THR A CA 1
ATOM 3688 C C . THR A 1 465 ? 12.508 -8.023 19.891 1 97.94 465 THR A C 1
ATOM 3690 O O . THR A 1 465 ? 13.156 -9 20.266 1 97.94 465 THR A O 1
ATOM 3693 N N . THR A 1 466 ? 12.555 -6.848 20.578 1 97.44 466 THR A N 1
ATOM 3694 C CA . THR A 1 466 ? 13.383 -6.688 21.766 1 97.44 466 THR A CA 1
ATOM 3695 C C . THR A 1 466 ? 12.938 -7.645 22.875 1 97.44 466 THR A C 1
ATOM 3697 O O . THR A 1 466 ? 11.758 -7.969 22.969 1 97.44 466 THR A O 1
ATOM 3700 N N . GLU A 1 467 ? 13.898 -8.086 23.688 1 96 467 GLU A N 1
ATOM 3701 C CA . GLU A 1 467 ? 13.633 -8.891 24.875 1 96 467 GLU A CA 1
ATOM 3702 C C . GLU A 1 467 ? 13.852 -8.094 26.141 1 96 467 GLU A C 1
ATOM 3704 O O . GLU A 1 467 ? 13.727 -8.625 27.25 1 96 467 GLU A O 1
ATOM 3709 N N . TYR A 1 468 ? 14.172 -6.773 25.891 1 95.25 468 TYR A N 1
ATOM 3710 C CA . TYR A 1 468 ? 14.492 -5.914 27.016 1 95.25 468 TYR A CA 1
ATOM 3711 C C . TYR A 1 468 ? 13.719 -4.602 26.938 1 95.25 468 TYR A C 1
ATOM 3713 O O . TYR A 1 468 ? 13.219 -4.234 25.875 1 95.25 468 TYR A O 1
ATOM 3721 N N . PHE A 1 469 ? 13.719 -3.912 28.109 1 95.81 469 PHE A N 1
ATOM 3722 C CA . PHE A 1 469 ? 13.039 -2.625 28.203 1 95.81 469 PHE A CA 1
ATOM 3723 C C . PHE A 1 469 ? 13.773 -1.562 27.406 1 95.81 469 PHE A C 1
ATOM 3725 O O . PHE A 1 469 ? 14.992 -1.418 27.516 1 95.81 469 PHE A O 1
ATOM 3732 N N . ILE A 1 470 ? 13.078 -0.873 26.531 1 96.25 470 ILE A N 1
ATOM 3733 C CA . ILE A 1 470 ? 13.57 0.298 25.812 1 96.25 470 ILE A CA 1
ATOM 3734 C C . ILE A 1 470 ? 12.875 1.553 26.328 1 96.25 470 ILE A C 1
ATOM 3736 O O . ILE A 1 470 ? 11.641 1.654 26.281 1 96.25 470 ILE A O 1
ATOM 3740 N N . PRO A 1 471 ? 13.625 2.529 26.906 1 95.69 471 PRO A N 1
ATOM 3741 C CA . PRO A 1 471 ? 12.977 3.768 27.328 1 95.69 471 PRO A CA 1
ATOM 3742 C C . PRO A 1 471 ? 12.211 4.457 26.203 1 95.69 471 PRO A C 1
ATOM 3744 O O . PRO A 1 471 ? 12.719 4.578 25.094 1 95.69 471 PRO A O 1
ATOM 3747 N N . GLY A 1 472 ? 11.016 4.918 26.562 1 95.81 472 GLY A N 1
ATOM 3748 C CA . GLY A 1 472 ? 10.102 5.477 25.594 1 95.81 472 GLY A CA 1
ATOM 3749 C C . GLY A 1 472 ? 8.867 4.625 25.375 1 95.81 472 GLY A C 1
ATOM 3750 O O . GLY A 1 472 ? 8.422 3.924 26.281 1 95.81 472 GLY A O 1
ATOM 3751 N N . ARG A 1 473 ? 8.305 4.789 24.188 1 95.5 473 ARG A N 1
ATOM 3752 C CA . ARG A 1 473 ? 7.098 4.047 23.828 1 95.5 473 ARG A CA 1
ATOM 3753 C C . ARG A 1 473 ? 7.133 3.617 22.375 1 95.5 473 ARG A C 1
ATOM 3755 O O . ARG A 1 473 ? 7.598 4.363 21.516 1 95.5 473 ARG A O 1
ATOM 3762 N N . ARG A 1 474 ? 6.594 2.402 22.078 1 96.88 474 ARG A N 1
ATOM 3763 C CA . ARG A 1 474 ? 6.582 1.888 20.719 1 96.88 474 ARG A CA 1
ATOM 3764 C C . ARG A 1 474 ? 5.887 2.859 19.766 1 96.88 474 ARG A C 1
ATOM 3766 O O . ARG A 1 474 ? 4.793 3.348 20.062 1 96.88 474 ARG A O 1
ATOM 3773 N N . PRO A 1 475 ? 6.461 3.182 18.625 1 98.06 475 PRO A N 1
ATOM 3774 C CA . PRO A 1 475 ? 5.805 4.039 17.625 1 98.06 475 PRO A CA 1
ATOM 3775 C C . PRO A 1 475 ? 4.625 3.352 16.953 1 98.06 475 PRO A C 1
ATOM 3777 O O . PRO A 1 475 ? 4.461 2.135 17.062 1 98.06 475 PRO A O 1
ATOM 3780 N N . SER A 1 476 ? 3.822 4.168 16.266 1 97.38 476 SER A N 1
ATOM 3781 C CA . SER A 1 476 ? 2.793 3.641 15.375 1 97.38 476 SER A CA 1
ATOM 3782 C C . SER A 1 476 ? 3.404 2.822 14.242 1 97.38 476 SER A C 1
ATOM 3784 O O . SER A 1 476 ? 4.594 2.955 13.945 1 97.38 476 SER A O 1
ATOM 3786 N N . ASN A 1 477 ? 2.602 1.925 13.695 1 96.5 477 ASN A N 1
ATOM 3787 C CA . ASN A 1 477 ? 3.053 1.195 12.516 1 96.5 477 ASN A CA 1
ATOM 3788 C C . ASN A 1 477 ? 3.246 2.125 11.32 1 96.5 477 ASN A C 1
ATOM 3790 O O . ASN A 1 477 ? 2.568 3.148 11.211 1 96.5 477 ASN A O 1
ATOM 3794 N N . PRO A 1 478 ? 4.188 1.795 10.414 1 97.25 478 PRO A N 1
ATOM 3795 C CA . PRO A 1 478 ? 4.438 2.656 9.258 1 97.25 478 PRO A CA 1
ATOM 3796 C C . PRO A 1 478 ? 3.203 2.84 8.383 1 97.25 478 PRO A C 1
ATOM 3798 O O . PRO A 1 478 ? 2.439 1.893 8.18 1 97.25 478 PRO A O 1
ATOM 3801 N N . ALA A 1 479 ? 3.053 4.055 7.898 1 94.94 479 ALA A N 1
ATOM 3802 C CA . ALA A 1 479 ? 1.962 4.379 6.984 1 94.94 479 ALA A CA 1
ATOM 3803 C C . ALA A 1 479 ? 2.465 4.48 5.547 1 94.94 479 ALA A C 1
ATOM 3805 O O . ALA A 1 479 ? 3.637 4.789 5.312 1 94.94 479 ALA A O 1
ATOM 3806 N N . LEU A 1 480 ? 1.563 4.23 4.594 1 94.19 480 LEU A N 1
ATOM 3807 C CA . LEU A 1 480 ? 1.888 4.457 3.189 1 94.19 480 LEU A CA 1
ATOM 3808 C C . LEU A 1 480 ? 2.182 5.934 2.934 1 94.19 480 LEU A C 1
ATOM 3810 O O . LEU A 1 480 ? 1.494 6.809 3.463 1 94.19 480 LEU A O 1
ATOM 3814 N N . THR A 1 481 ? 3.213 6.195 2.215 1 96.5 481 THR A N 1
ATOM 3815 C CA . THR A 1 481 ? 3.574 7.559 1.841 1 96.5 481 THR A CA 1
ATOM 3816 C C . THR A 1 481 ? 4 7.621 0.377 1 96.5 481 THR A C 1
ATOM 3818 O O . THR A 1 481 ? 4.508 6.641 -0.171 1 96.5 481 THR A O 1
ATOM 3821 N N . ASP A 1 482 ? 3.812 8.75 -0.283 1 96.75 482 ASP A N 1
ATOM 3822 C CA . ASP A 1 482 ? 4.125 8.898 -1.701 1 96.75 482 ASP A CA 1
ATOM 3823 C C . ASP A 1 482 ? 5.391 9.727 -1.901 1 96.75 482 ASP A C 1
ATOM 3825 O O . ASP A 1 482 ? 5.699 10.141 -3.021 1 96.75 482 ASP A O 1
ATOM 3829 N N . HIS A 1 483 ? 6.137 10.031 -0.834 1 98.5 483 HIS A N 1
ATOM 3830 C CA . HIS A 1 483 ? 7.367 10.797 -1.009 1 98.5 483 HIS A CA 1
ATOM 3831 C C . HIS A 1 483 ? 8.594 9.906 -0.836 1 98.5 483 HIS A C 1
ATOM 3833 O O . HIS A 1 483 ? 9.57 10.312 -0.192 1 98.5 483 HIS A O 1
ATOM 3839 N N . LEU A 1 484 ? 8.484 8.719 -1.414 1 98.62 484 LEU A N 1
ATOM 3840 C CA . LEU A 1 484 ? 9.609 7.797 -1.526 1 98.62 484 LEU A CA 1
ATOM 3841 C C . LEU A 1 484 ? 10.078 7.688 -2.973 1 98.62 484 LEU A C 1
ATOM 3843 O O . LEU A 1 484 ? 9.258 7.711 -3.898 1 98.62 484 LEU A O 1
ATOM 3847 N N . TRP A 1 485 ? 11.359 7.605 -3.166 1 98.81 485 TRP A N 1
ATOM 3848 C CA . TRP A 1 485 ? 11.984 7.305 -4.449 1 98.81 485 TRP A CA 1
ATOM 3849 C C . TRP A 1 485 ? 12.914 6.094 -4.332 1 98.81 485 TRP A C 1
ATOM 3851 O O . TRP A 1 485 ? 13.578 5.914 -3.314 1 98.81 485 TRP A O 1
ATOM 3861 N N . ARG A 1 486 ? 12.961 5.301 -5.418 1 98.62 486 ARG A N 1
ATOM 3862 C CA . ARG A 1 486 ? 13.789 4.102 -5.344 1 98.62 486 ARG A CA 1
ATOM 3863 C C . ARG A 1 486 ? 14.609 3.92 -6.617 1 98.62 486 ARG A C 1
ATOM 3865 O O . ARG A 1 486 ? 14.266 4.469 -7.664 1 98.62 486 ARG A O 1
ATOM 3872 N N . ALA A 1 487 ? 15.68 3.236 -6.527 1 98.31 487 ALA A N 1
ATOM 3873 C CA . ALA A 1 487 ? 16.516 2.732 -7.609 1 98.31 487 ALA A CA 1
ATOM 3874 C C . ALA A 1 487 ? 17.141 1.388 -7.242 1 98.31 487 ALA A C 1
ATOM 3876 O O . ALA A 1 487 ? 17.359 1.098 -6.062 1 98.31 487 ALA A O 1
ATOM 3877 N N . ALA A 1 488 ? 17.422 0.567 -8.25 1 97.12 488 ALA A N 1
ATOM 3878 C CA . ALA A 1 488 ? 18.062 -0.729 -8.016 1 97.12 488 ALA A CA 1
ATOM 3879 C C . ALA A 1 488 ? 19.516 -0.562 -7.609 1 97.12 488 ALA A C 1
ATOM 3881 O O . ALA A 1 488 ? 20.234 0.278 -8.164 1 97.12 488 ALA A O 1
ATOM 3882 N N . MET A 1 489 ? 19.969 -1.355 -6.652 1 96.25 489 MET A N 1
ATOM 3883 C CA . MET A 1 489 ? 21.406 -1.434 -6.375 1 96.25 489 MET A CA 1
ATOM 3884 C C . MET A 1 489 ? 22.156 -2.057 -7.547 1 96.25 489 MET A C 1
ATOM 3886 O O . MET A 1 489 ? 21.688 -3.018 -8.156 1 96.25 489 MET A O 1
ATOM 3890 N N . PRO A 1 490 ? 23.266 -1.5 -7.84 1 91 490 PRO A N 1
ATOM 3891 C CA . PRO A 1 490 ? 24.047 -2.15 -8.898 1 91 490 PRO A CA 1
ATOM 3892 C C . PRO A 1 490 ? 24.547 -3.533 -8.492 1 91 490 PRO A C 1
ATOM 3894 O O . PRO A 1 490 ? 24.922 -3.742 -7.336 1 91 490 PRO A O 1
ATOM 3897 N N . GLY A 1 491 ? 24.547 -4.473 -9.414 1 85.69 491 GLY A N 1
ATOM 3898 C CA . GLY A 1 491 ? 24.969 -5.836 -9.125 1 85.69 491 GLY A CA 1
ATOM 3899 C C . GLY A 1 491 ? 26.375 -6.137 -9.594 1 85.69 491 GLY A C 1
ATOM 3900 O O . GLY A 1 491 ? 26.875 -7.25 -9.406 1 85.69 491 GLY A O 1
ATOM 3901 N N . ASP A 1 492 ? 27.078 -5.234 -10.164 1 89.44 492 ASP A N 1
ATOM 3902 C CA . ASP A 1 492 ? 28.359 -5.539 -10.812 1 89.44 492 ASP A CA 1
ATOM 3903 C C . ASP A 1 492 ? 29.5 -4.746 -10.172 1 89.44 492 ASP A C 1
ATOM 3905 O O . ASP A 1 492 ? 30.516 -4.488 -10.82 1 89.44 492 ASP A O 1
ATOM 3909 N N . LEU A 1 493 ? 29.422 -4.434 -8.938 1 94.81 493 LEU A N 1
ATOM 3910 C CA . LEU A 1 493 ? 30.484 -3.682 -8.266 1 94.81 493 LEU A CA 1
ATOM 3911 C C . LEU A 1 493 ? 31.547 -4.617 -7.727 1 94.81 493 LEU A C 1
ATOM 3913 O O . LEU A 1 493 ? 31.25 -5.703 -7.227 1 94.81 493 LEU A O 1
ATOM 3917 N N . SER A 1 494 ? 32.781 -4.203 -7.848 1 96.31 494 SER A N 1
ATOM 3918 C CA . SER A 1 494 ? 33.906 -4.941 -7.262 1 96.31 494 SER A CA 1
ATOM 3919 C C . SER A 1 494 ? 34.031 -4.676 -5.766 1 96.31 494 SER A C 1
ATOM 3921 O O . SER A 1 494 ? 33.531 -3.666 -5.27 1 96.31 494 SER A O 1
ATOM 3923 N N . ALA A 1 495 ? 34.719 -5.59 -5.094 1 97.62 495 ALA A N 1
ATOM 3924 C CA . ALA A 1 495 ? 34.938 -5.406 -3.662 1 97.62 495 ALA A CA 1
ATOM 3925 C C . ALA A 1 495 ? 35.594 -4.051 -3.381 1 97.62 495 ALA A C 1
ATOM 3927 O O . ALA A 1 495 ? 36.469 -3.621 -4.105 1 97.62 495 ALA A O 1
ATOM 3928 N N . GLY A 1 496 ? 35.062 -3.322 -2.43 1 97.75 496 GLY A N 1
ATOM 3929 C CA . GLY A 1 496 ? 35.531 -1.989 -2.104 1 97.75 496 GLY A CA 1
ATOM 3930 C C . GLY A 1 496 ? 34.531 -1.18 -1.291 1 97.75 496 GLY A C 1
ATOM 3931 O O . GLY A 1 496 ? 33.531 -1.711 -0.828 1 97.75 496 GLY A O 1
ATOM 3932 N N . GLU A 1 497 ? 34.938 0.037 -1.038 1 98 497 GLU A N 1
ATOM 3933 C CA . GLU A 1 497 ? 34.094 0.985 -0.322 1 98 497 GLU A CA 1
ATOM 3934 C C . GLU A 1 497 ? 33.406 1.945 -1.286 1 98 497 GLU A C 1
ATOM 3936 O O . GLU A 1 497 ? 34 2.418 -2.246 1 98 497 GLU A O 1
ATOM 3941 N N . TYR A 1 498 ? 32.125 2.156 -1.043 1 98.31 498 TYR A N 1
ATOM 3942 C CA . TYR A 1 498 ? 31.328 2.977 -1.957 1 98.31 498 TYR A CA 1
ATOM 3943 C C . TYR A 1 498 ? 30.5 3.99 -1.191 1 98.31 498 TYR A C 1
ATOM 3945 O O . TYR A 1 498 ? 30.156 3.773 -0.025 1 98.31 498 TYR A O 1
ATOM 3953 N N . ILE A 1 499 ? 30.219 5.105 -1.849 1 98.44 499 ILE A N 1
ATOM 3954 C CA . ILE A 1 499 ? 29.328 6.133 -1.314 1 98.44 499 ILE A CA 1
ATOM 3955 C C . ILE A 1 499 ? 28.188 6.387 -2.293 1 98.44 499 ILE A C 1
ATOM 3957 O O . ILE A 1 499 ? 28.422 6.656 -3.475 1 98.44 499 ILE A O 1
ATOM 3961 N N . ILE A 1 500 ? 26.938 6.219 -1.83 1 98.56 500 ILE A N 1
ATOM 3962 C CA . ILE A 1 500 ? 25.75 6.652 -2.561 1 98.56 500 ILE A CA 1
ATOM 3963 C C . ILE A 1 500 ? 25.469 8.125 -2.262 1 98.56 500 ILE A C 1
ATOM 3965 O O . ILE A 1 500 ? 25.406 8.523 -1.098 1 98.56 500 ILE A O 1
ATOM 3969 N N . GLU A 1 501 ? 25.391 8.922 -3.238 1 98.62 501 GLU A N 1
ATOM 3970 C CA . GLU A 1 501 ? 24.906 10.297 -3.107 1 98.62 501 GLU A CA 1
ATOM 3971 C C . GLU A 1 501 ? 23.516 10.461 -3.746 1 98.62 501 GLU A C 1
ATOM 3973 O O . GLU A 1 501 ? 23.297 10.016 -4.875 1 98.62 501 GLU A O 1
ATOM 3978 N N . VAL A 1 502 ? 22.578 11.055 -3.027 1 98.81 502 VAL A N 1
ATOM 3979 C CA . VAL A 1 502 ? 21.25 11.352 -3.545 1 98.81 502 VAL A CA 1
ATOM 3980 C C . VAL A 1 502 ? 21.031 12.859 -3.592 1 98.81 502 VAL A C 1
ATOM 3982 O O . VAL A 1 502 ? 21.406 13.578 -2.658 1 98.81 502 VAL A O 1
ATOM 3985 N N . GLU A 1 503 ? 20.5 13.359 -4.664 1 98.75 503 GLU A N 1
ATOM 3986 C CA . GLU A 1 503 ? 20.094 14.758 -4.824 1 98.75 503 GLU A CA 1
ATOM 3987 C C . GLU A 1 503 ? 18.625 14.875 -5.188 1 98.75 503 GLU A C 1
ATOM 3989 O O . GLU A 1 503 ? 18.156 14.242 -6.141 1 98.75 503 GLU A O 1
ATOM 3994 N N . ALA A 1 504 ? 17.906 15.594 -4.414 1 98.75 504 ALA A N 1
ATOM 3995 C CA . ALA A 1 504 ? 16.484 15.852 -4.648 1 98.75 504 ALA A CA 1
ATOM 3996 C C . ALA A 1 504 ? 16.234 17.328 -4.926 1 98.75 504 ALA A C 1
ATOM 3998 O O . ALA A 1 504 ? 16.734 18.203 -4.207 1 98.75 504 ALA A O 1
ATOM 3999 N N . THR A 1 505 ? 15.531 17.609 -5.945 1 98.62 505 THR A N 1
ATOM 4000 C CA . THR A 1 505 ? 15.094 18.969 -6.246 1 98.62 505 THR A CA 1
ATOM 4001 C C . THR A 1 505 ? 13.617 19.156 -5.922 1 98.62 505 THR A C 1
ATOM 4003 O O . THR A 1 505 ? 12.766 18.484 -6.496 1 98.62 505 THR A O 1
ATOM 4006 N N . ASP A 1 506 ? 13.336 20.062 -5.02 1 97.56 506 ASP A N 1
ATOM 4007 C CA . ASP A 1 506 ? 11.953 20.219 -4.586 1 97.56 506 ASP A CA 1
ATOM 4008 C C . ASP A 1 506 ? 11.172 21.109 -5.559 1 97.56 506 ASP A C 1
ATOM 4010 O O . ASP A 1 506 ? 11.719 21.562 -6.566 1 97.56 506 ASP A O 1
ATOM 4014 N N . MET A 1 507 ? 9.906 21.328 -5.332 1 96.94 507 MET A N 1
ATOM 4015 C CA . MET A 1 507 ? 9 22 -6.258 1 96.94 507 MET A CA 1
ATOM 4016 C C . MET A 1 507 ? 9.375 23.469 -6.406 1 96.94 507 MET A C 1
ATOM 4018 O O . MET A 1 507 ? 8.891 24.156 -7.312 1 96.94 507 MET A O 1
ATOM 4022 N N . PHE A 1 508 ? 10.289 24 -5.562 1 97.12 508 PHE A N 1
ATOM 4023 C CA . PHE A 1 508 ? 10.711 25.391 -5.621 1 97.12 508 PHE A CA 1
ATOM 4024 C C . PHE A 1 508 ? 12.07 25.516 -6.285 1 97.12 508 PHE A C 1
ATOM 4026 O O . PHE A 1 508 ? 12.633 26.609 -6.355 1 97.12 508 PHE A O 1
ATOM 4033 N N . GLY A 1 509 ? 12.617 24.406 -6.66 1 97.44 509 GLY A N 1
ATOM 4034 C CA . GLY A 1 509 ? 13.883 24.406 -7.371 1 97.44 509 GLY A CA 1
ATOM 4035 C C . GLY A 1 509 ? 15.086 24.281 -6.453 1 97.44 509 GLY A C 1
ATOM 4036 O O . GLY A 1 509 ? 16.234 24.328 -6.906 1 97.44 509 GLY A O 1
ATOM 4037 N N . LYS A 1 510 ? 14.859 24.125 -5.172 1 97.19 510 LYS A N 1
ATOM 4038 C CA . LYS A 1 510 ? 15.953 23.969 -4.219 1 97.19 510 LYS A CA 1
ATOM 4039 C C . LYS A 1 510 ? 16.484 22.531 -4.219 1 97.19 510 LYS A C 1
ATOM 4041 O O . LYS A 1 510 ? 15.711 21.578 -4.289 1 97.19 510 LYS A O 1
ATOM 4046 N N . LYS A 1 511 ? 17.781 22.422 -4.082 1 98 511 LYS A N 1
ATOM 4047 C CA . LYS A 1 511 ? 18.422 21.109 -4.09 1 98 511 LYS A CA 1
ATOM 4048 C C . LYS A 1 511 ? 18.797 20.672 -2.674 1 98 511 LYS A C 1
ATOM 4050 O O . LYS A 1 511 ? 19.25 21.484 -1.864 1 98 511 LYS A O 1
ATOM 4055 N N . HIS A 1 512 ? 18.531 19.453 -2.402 1 98.25 512 HIS A N 1
ATOM 4056 C CA . HIS A 1 512 ? 18.859 18.812 -1.141 1 98.25 512 HIS A CA 1
ATOM 4057 C C . HIS A 1 512 ? 19.656 17.531 -1.375 1 98.25 512 HIS A C 1
ATOM 4059 O O . HIS A 1 512 ? 19.438 16.828 -2.367 1 98.25 512 HIS A O 1
ATOM 4065 N N . ALA A 1 513 ? 20.562 17.266 -0.459 1 97.81 513 ALA A N 1
ATOM 4066 C CA . ALA A 1 513 ? 21.438 16.125 -0.705 1 97.81 513 ALA A CA 1
ATOM 4067 C C . ALA A 1 513 ? 21.641 15.305 0.569 1 97.81 513 ALA A C 1
ATOM 4069 O O . ALA A 1 513 ? 21.5 15.828 1.677 1 97.81 513 ALA A O 1
ATOM 4070 N N . ALA A 1 514 ? 21.922 14.047 0.436 1 97.81 514 ALA A N 1
ATOM 4071 C CA . ALA A 1 514 ? 22.312 13.125 1.493 1 97.81 514 ALA A CA 1
ATOM 4072 C C . ALA A 1 514 ? 23.266 12.055 0.958 1 97.81 514 ALA A C 1
ATOM 4074 O O . ALA A 1 514 ? 23.391 11.875 -0.256 1 97.81 514 ALA A O 1
ATOM 4075 N N . LYS A 1 515 ? 23.953 11.414 1.851 1 97.88 515 LYS A N 1
ATOM 4076 C CA . LYS A 1 515 ? 24.906 10.391 1.48 1 97.88 515 LYS A CA 1
ATOM 4077 C C . LYS A 1 515 ? 24.734 9.133 2.326 1 97.88 515 LYS A C 1
ATOM 4079 O O . LYS A 1 515 ? 24.188 9.195 3.43 1 97.88 515 LYS A O 1
ATOM 4084 N N . HIS A 1 516 ? 25.062 7.992 1.791 1 97.62 516 HIS A N 1
ATOM 4085 C CA . HIS A 1 516 ? 25.094 6.699 2.465 1 97.62 516 HIS A CA 1
ATOM 4086 C C . HIS A 1 516 ? 26.297 5.871 2.035 1 97.62 516 HIS A C 1
ATOM 4088 O O . HIS A 1 516 ? 26.562 5.738 0.841 1 97.62 516 HIS A O 1
ATOM 4094 N N . SER A 1 517 ? 27.016 5.355 2.988 1 98.06 517 SER A N 1
ATOM 4095 C CA . SER A 1 517 ? 28.188 4.527 2.695 1 98.06 517 SER A CA 1
ATOM 4096 C C . SER A 1 517 ? 27.844 3.043 2.756 1 98.06 517 SER A C 1
ATOM 4098 O O . SER A 1 517 ? 27.031 2.623 3.588 1 98.06 517 SER A O 1
ATOM 4100 N N . PHE A 1 518 ? 28.391 2.252 1.853 1 97.81 518 PHE A N 1
ATOM 4101 C CA . PHE A 1 518 ? 28.281 0.799 1.897 1 97.81 518 PHE A CA 1
ATOM 4102 C C . PHE A 1 518 ? 29.547 0.132 1.377 1 97.81 518 PHE A C 1
ATOM 4104 O O . PHE A 1 518 ? 30.422 0.799 0.818 1 97.81 518 PHE A O 1
ATOM 4111 N N . LYS A 1 519 ? 29.641 -1.207 1.635 1 98 519 LYS A N 1
ATOM 4112 C CA . LYS A 1 519 ? 30.812 -1.974 1.207 1 98 519 LYS A CA 1
ATOM 4113 C C . LYS A 1 519 ? 30.391 -3.156 0.333 1 98 519 LYS A C 1
ATOM 4115 O O . LYS A 1 519 ? 29.328 -3.734 0.525 1 98 519 LYS A O 1
ATOM 4120 N N . VAL A 1 520 ? 31.172 -3.436 -0.663 1 97.81 520 VAL A N 1
ATOM 4121 C CA . VAL A 1 520 ? 31.094 -4.695 -1.396 1 97.81 520 VAL A CA 1
ATOM 4122 C C . VAL A 1 520 ? 32.219 -5.633 -0.944 1 97.81 520 VAL A C 1
ATOM 4124 O O . VAL A 1 520 ? 33.375 -5.258 -0.957 1 97.81 520 VAL A O 1
ATOM 4127 N N . ILE A 1 521 ? 31.844 -6.781 -0.544 1 97.19 521 ILE A N 1
ATOM 4128 C CA . ILE A 1 521 ? 32.844 -7.707 -0.044 1 97.19 521 ILE A CA 1
ATOM 4129 C C . ILE A 1 521 ? 32.875 -8.969 -0.908 1 97.19 521 ILE A C 1
ATOM 4131 O O . ILE A 1 521 ? 31.906 -9.258 -1.615 1 97.19 521 ILE A O 1
ATOM 4135 N N . LYS A 1 522 ? 33.969 -9.688 -0.854 1 95.56 522 LYS A N 1
ATOM 4136 C CA . LYS A 1 522 ? 34.094 -10.961 -1.559 1 95.56 522 LYS A CA 1
ATOM 4137 C C . LYS A 1 522 ? 33.375 -12.078 -0.781 1 95.56 522 LYS A C 1
ATOM 4139 O O . LYS A 1 522 ? 33.312 -12.023 0.448 1 95.56 522 LYS A O 1
ATOM 4144 N N . GLN A 1 523 ? 32.875 -12.961 -1.566 1 91.5 523 GLN A N 1
ATOM 4145 C CA . GLN A 1 523 ? 32.344 -14.141 -0.897 1 91.5 523 GLN A CA 1
ATOM 4146 C C . GLN A 1 523 ? 33.469 -14.898 -0.164 1 91.5 523 GLN A C 1
ATOM 4148 O O . GLN A 1 523 ? 34.562 -15.086 -0.7 1 91.5 523 GLN A O 1
ATOM 4153 N N . PRO A 1 524 ? 33.188 -15.281 1.087 1 87.69 524 PRO A N 1
ATOM 4154 C CA . PRO A 1 524 ? 34.25 -16.016 1.802 1 87.69 524 PRO A CA 1
ATOM 4155 C C . PRO A 1 524 ? 34.531 -17.391 1.192 1 87.69 524 PRO A C 1
ATOM 4157 O O . PRO A 1 524 ? 33.656 -17.984 0.582 1 87.69 524 PRO A O 1
ATOM 4160 N N . MET B 1 1 ? -22.859 1.569 -84 1 21.12 1 MET B N 1
ATOM 4161 C CA . MET B 1 1 ? -22.094 0.34 -84.188 1 21.12 1 MET B CA 1
ATOM 4162 C C . MET B 1 1 ? -20.953 0.236 -83.188 1 21.12 1 MET B C 1
ATOM 4164 O O . MET B 1 1 ? -20.531 -0.867 -82.875 1 21.12 1 MET B O 1
ATOM 4168 N N . LYS B 1 2 ? -20.031 1.305 -83.375 1 25.56 2 LYS B N 1
ATOM 4169 C CA . LYS B 1 2 ? -18.688 0.893 -82.938 1 25.56 2 LYS B CA 1
ATOM 4170 C C . LYS B 1 2 ? -18.641 0.543 -81.5 1 25.56 2 LYS B C 1
ATOM 4172 O O . LYS B 1 2 ? -18.484 1.427 -80.625 1 25.56 2 LYS B O 1
ATOM 4177 N N . LYS B 1 3 ? -19.766 -0.177 -81.062 1 31.08 3 LYS B N 1
ATOM 4178 C CA . LYS B 1 3 ? -20.141 -0.777 -79.812 1 31.08 3 LYS B CA 1
ATOM 4179 C C . LYS B 1 3 ? -19.031 -1.69 -79.312 1 31.08 3 LYS B C 1
ATOM 4181 O O . LYS B 1 3 ? -18.703 -2.693 -79.938 1 31.08 3 LYS B O 1
ATOM 4186 N N . LEU B 1 4 ? -17.922 -0.969 -78.812 1 30.81 4 LEU B N 1
ATOM 4187 C CA . LEU B 1 4 ? -16.672 -1.512 -78.312 1 30.81 4 LEU B CA 1
ATOM 4188 C C . LEU B 1 4 ? -16.922 -2.756 -77.438 1 30.81 4 LEU B C 1
ATOM 4190 O O . LEU B 1 4 ? -17.797 -2.752 -76.562 1 30.81 4 LEU B O 1
ATOM 4194 N N . GLN B 1 5 ? -16.609 -3.941 -77.938 1 30.42 5 GLN B N 1
ATOM 4195 C CA . GLN B 1 5 ? -16.531 -5.328 -77.5 1 30.42 5 GLN B CA 1
ATOM 4196 C C . GLN B 1 5 ? -15.695 -5.445 -76.25 1 30.42 5 GLN B C 1
ATOM 4198 O O . GLN B 1 5 ? -14.469 -5.449 -76.312 1 30.42 5 GLN B O 1
ATOM 4203 N N . ILE B 1 6 ? -15.844 -4.543 -75.312 1 36.5 6 ILE B N 1
ATOM 4204 C CA . ILE B 1 6 ? -15.008 -4.773 -74.125 1 36.5 6 ILE B CA 1
ATOM 4205 C C . ILE B 1 6 ? -15.203 -6.203 -73.625 1 36.5 6 ILE B C 1
ATOM 4207 O O . ILE B 1 6 ? -16.312 -6.602 -73.25 1 36.5 6 ILE B O 1
ATOM 4211 N N . LEU B 1 7 ? -14.414 -7.145 -74.25 1 33.75 7 LEU B N 1
ATOM 4212 C CA . LEU B 1 7 ? -14.227 -8.531 -73.812 1 33.75 7 LEU B CA 1
ATOM 4213 C C . LEU B 1 7 ? -14.07 -8.617 -72.312 1 33.75 7 LEU B C 1
ATOM 4215 O O . LEU B 1 7 ? -13.219 -7.941 -71.75 1 33.75 7 LEU B O 1
ATOM 4219 N N . LEU B 1 8 ? -15.117 -9.062 -71.625 1 33.91 8 LEU B N 1
ATOM 4220 C CA . LEU B 1 8 ? -15.289 -9.484 -70.25 1 33.91 8 LEU B CA 1
ATOM 4221 C C . LEU B 1 8 ? -14.32 -10.617 -69.875 1 33.91 8 LEU B C 1
ATOM 4223 O O . LEU B 1 8 ? -14.523 -11.758 -70.312 1 33.91 8 LEU B O 1
ATOM 4227 N N . ILE B 1 9 ? -13.016 -10.508 -70.125 1 35.72 9 ILE B N 1
ATOM 4228 C CA . ILE B 1 9 ? -12.148 -11.547 -69.562 1 35.72 9 ILE B CA 1
ATOM 4229 C C . ILE B 1 9 ? -12.453 -11.758 -68.125 1 35.72 9 ILE B C 1
ATOM 4231 O O . ILE B 1 9 ? -12.242 -10.859 -67.25 1 35.72 9 ILE B O 1
ATOM 4235 N N . ALA B 1 10 ? -13.539 -12.508 -67.812 1 34.91 10 ALA B N 1
ATOM 4236 C CA . ALA B 1 10 ? -13.797 -13.039 -66.438 1 34.91 10 ALA B CA 1
ATOM 4237 C C . ALA B 1 10 ? -12.586 -13.812 -65.938 1 34.91 10 ALA B C 1
ATOM 4239 O O . ALA B 1 10 ? -12.18 -14.812 -66.5 1 34.91 10 ALA B O 1
ATOM 4240 N N . LEU B 1 11 ? -11.586 -13.172 -65.375 1 35.06 11 LEU B N 1
ATOM 4241 C CA . LEU B 1 11 ? -10.547 -13.789 -64.562 1 35.06 11 LEU B CA 1
ATOM 4242 C C . LEU B 1 11 ? -11.148 -14.797 -63.625 1 35.06 11 LEU B C 1
ATOM 4244 O O . LEU B 1 11 ? -11.93 -14.43 -62.719 1 35.06 11 LEU B O 1
ATOM 4248 N N . PHE B 1 12 ? -11.461 -16.031 -64.125 1 35.44 12 PHE B N 1
ATOM 4249 C CA . PHE B 1 12 ? -11.664 -17.156 -63.219 1 35.44 12 PHE B CA 1
ATOM 4250 C C . PHE B 1 12 ? -10.555 -17.219 -62.188 1 35.44 12 PHE B C 1
ATOM 4252 O O . PHE B 1 12 ? -9.414 -17.562 -62.5 1 35.44 12 PHE B O 1
ATOM 4259 N N . LEU B 1 13 ? -10.469 -16.312 -61.281 1 34.75 13 LEU B N 1
ATOM 4260 C CA . LEU B 1 13 ? -9.711 -16.578 -60.062 1 34.75 13 LEU B CA 1
ATOM 4261 C C . LEU B 1 13 ? -10.07 -17.953 -59.5 1 34.75 13 LEU B C 1
ATOM 4263 O O . LEU B 1 13 ? -11.188 -18.141 -59 1 34.75 13 LEU B O 1
ATOM 4267 N N . THR B 1 14 ? -9.688 -19.062 -60.188 1 34.09 14 THR B N 1
ATOM 4268 C CA . THR B 1 14 ? -9.68 -20.328 -59.469 1 34.09 14 THR B CA 1
ATOM 4269 C C . THR B 1 14 ? -9.203 -20.141 -58.031 1 34.09 14 THR B C 1
ATOM 4271 O O . THR B 1 14 ? -8.062 -19.734 -57.781 1 34.09 14 THR B O 1
ATOM 4274 N N . SER B 1 15 ? -10.039 -19.656 -57.25 1 35.38 15 SER B N 1
ATOM 4275 C CA . SER B 1 15 ? -9.766 -19.891 -55.844 1 35.38 15 SER B CA 1
ATOM 4276 C C . SER B 1 15 ? -9.273 -21.312 -55.594 1 35.38 15 SER B C 1
ATOM 4278 O O . SER B 1 15 ? -10.016 -22.281 -55.812 1 35.38 15 SER B O 1
ATOM 4280 N N . LEU B 1 16 ? -8.109 -21.703 -56.062 1 32.78 16 LEU B N 1
ATOM 4281 C CA . LEU B 1 16 ? -7.559 -22.891 -55.406 1 32.78 16 LEU B CA 1
ATOM 4282 C C . LEU B 1 16 ? -8.016 -22.969 -53.969 1 32.78 16 LEU B C 1
ATOM 4284 O O . LEU B 1 16 ? -7.594 -22.172 -53.125 1 32.78 16 LEU B O 1
ATOM 4288 N N . ALA B 1 17 ? -9.188 -23.234 -53.781 1 39.34 17 ALA B N 1
ATOM 4289 C CA . ALA B 1 17 ? -9.523 -23.75 -52.469 1 39.34 17 ALA B CA 1
ATOM 4290 C C . ALA B 1 17 ? -8.422 -24.688 -51.938 1 39.34 17 ALA B C 1
ATOM 4292 O O . ALA B 1 17 ? -8.266 -25.797 -52.438 1 39.34 17 ALA B O 1
ATOM 4293 N N . LEU B 1 18 ? -7.258 -24.266 -51.812 1 42.81 18 LEU B N 1
ATOM 4294 C CA . LEU B 1 18 ? -6.32 -25.109 -51.094 1 42.81 18 LEU B CA 1
ATOM 4295 C C . LEU B 1 18 ? -7.062 -26.078 -50.188 1 42.81 18 LEU B C 1
ATOM 4297 O O . LEU B 1 18 ? -7.793 -25.672 -49.281 1 42.81 18 LEU B O 1
ATOM 4301 N N . ALA B 1 19 ? -7.551 -27.141 -50.656 1 53.75 19 ALA B N 1
ATOM 4302 C CA . ALA B 1 19 ? -8.172 -28.25 -49.938 1 53.75 19 ALA B CA 1
ATOM 4303 C C . ALA B 1 19 ? -7.523 -28.422 -48.562 1 53.75 19 ALA B C 1
ATOM 4305 O O . ALA B 1 19 ? -6.312 -28.609 -48.438 1 53.75 19 ALA B O 1
ATOM 4306 N N . GLN B 1 20 ? -8.156 -27.922 -47.594 1 75.81 20 GLN B N 1
ATOM 4307 C CA . GLN B 1 20 ? -7.707 -28.078 -46.219 1 75.81 20 GLN B CA 1
ATOM 4308 C C . GLN B 1 20 ? -7.391 -29.547 -45.906 1 75.81 20 GLN B C 1
ATOM 4310 O O . GLN B 1 20 ? -8.219 -30.422 -46.125 1 75.81 20 GLN B O 1
ATOM 4315 N N . GLU B 1 21 ? -6.145 -29.891 -45.688 1 90.69 21 GLU B N 1
ATOM 4316 C CA . GLU B 1 21 ? -5.727 -31.219 -45.281 1 90.69 21 GLU B CA 1
ATOM 4317 C C . GLU B 1 21 ? -6.508 -31.703 -44.062 1 90.69 21 GLU B C 1
ATOM 4319 O O . GLU B 1 21 ? -6.883 -30.906 -43.219 1 90.69 21 GLU B O 1
ATOM 4324 N N . LYS B 1 22 ? -6.969 -33 -44.125 1 96.75 22 LYS B N 1
ATOM 4325 C CA . LYS B 1 22 ? -7.711 -33.594 -43.031 1 96.75 22 LYS B CA 1
ATOM 4326 C C . LYS B 1 22 ? -6.922 -34.719 -42.375 1 96.75 22 LYS B C 1
ATOM 4328 O O . LYS B 1 22 ? -6.285 -35.5 -43.062 1 96.75 22 LYS B O 1
ATOM 4333 N N . ALA B 1 23 ? -6.887 -34.75 -41.125 1 98.12 23 ALA B N 1
ATOM 4334 C CA . ALA B 1 23 ? -6.352 -35.844 -40.344 1 98.12 23 ALA B CA 1
ATOM 4335 C C . ALA B 1 23 ? -7.461 -36.812 -39.938 1 98.12 23 ALA B C 1
ATOM 4337 O O . ALA B 1 23 ? -8.57 -36.406 -39.594 1 98.12 23 ALA B O 1
ATOM 4338 N N . SER B 1 24 ? -7.215 -38.062 -40.031 1 98.19 24 SER B N 1
ATOM 4339 C CA . SER B 1 24 ? -8.141 -39.094 -39.562 1 98.19 24 SER B CA 1
ATOM 4340 C C . SER B 1 24 ? -7.426 -40.125 -38.688 1 98.19 24 SER B C 1
ATOM 4342 O O . SER B 1 24 ? -6.203 -40.281 -38.781 1 98.19 24 SER B O 1
ATOM 4344 N N . GLY B 1 25 ? -8.148 -40.75 -37.875 1 98.31 25 GLY B N 1
ATOM 4345 C CA . GLY B 1 25 ? -7.598 -41.781 -37.031 1 98.31 25 GLY B CA 1
ATOM 4346 C C . GLY B 1 25 ? -8.648 -42.469 -36.156 1 98.31 25 GLY B C 1
ATOM 4347 O O . GLY B 1 25 ? -9.844 -42.344 -36.406 1 98.31 25 GLY B O 1
ATOM 4348 N N . ILE B 1 26 ? -8.188 -43.312 -35.312 1 98.38 26 ILE B N 1
ATOM 4349 C CA . ILE B 1 26 ? -9.055 -44.062 -34.406 1 98.38 26 ILE B CA 1
ATOM 4350 C C . ILE B 1 26 ? -8.586 -43.875 -32.969 1 98.38 26 ILE B C 1
ATOM 4352 O O . ILE B 1 26 ? -7.387 -43.938 -32.688 1 98.38 26 ILE B O 1
ATOM 4356 N N . VAL B 1 27 ? -9.477 -43.594 -32.062 1 98.75 27 VAL B N 1
ATOM 4357 C CA . VAL B 1 27 ? -9.234 -43.719 -30.641 1 98.75 27 VAL B CA 1
ATOM 4358 C C . VAL B 1 27 ? -9.688 -45.125 -30.172 1 98.75 27 VAL B C 1
ATOM 4360 O O . VAL B 1 27 ? -10.828 -45.531 -30.422 1 98.75 27 VAL B O 1
ATOM 4363 N N . TYR B 1 28 ? -8.781 -45.844 -29.516 1 98.38 28 TYR B N 1
ATOM 4364 C CA . TYR B 1 28 ? -9.102 -47.219 -29.234 1 98.38 28 TYR B CA 1
ATOM 4365 C C . TYR B 1 28 ? -8.633 -47.625 -27.844 1 98.38 28 TYR B C 1
ATOM 4367 O O . TYR B 1 28 ? -7.836 -46.938 -27.219 1 98.38 28 TYR B O 1
ATOM 4375 N N . GLU B 1 29 ? -9.195 -48.75 -27.359 1 97.94 29 GLU B N 1
ATOM 4376 C CA . GLU B 1 29 ? -8.742 -49.344 -26.109 1 97.94 29 GLU B CA 1
ATOM 4377 C C . GLU B 1 29 ? -7.465 -50.156 -26.297 1 97.94 29 GLU B C 1
ATOM 4379 O O . GLU B 1 29 ? -7.504 -51.281 -26.812 1 97.94 29 GLU B O 1
ATOM 4384 N N . ASP B 1 30 ? -6.395 -49.625 -25.859 1 97.25 30 ASP B N 1
ATOM 4385 C CA . ASP B 1 30 ? -5.117 -50.312 -25.969 1 97.25 30 ASP B CA 1
ATOM 4386 C C . ASP B 1 30 ? -4.91 -51.281 -24.812 1 97.25 30 ASP B C 1
ATOM 4388 O O . ASP B 1 30 ? -4.133 -51 -23.891 1 97.25 30 ASP B O 1
ATOM 4392 N N . LEU B 1 31 ? -5.379 -52.406 -24.922 1 95.44 31 LEU B N 1
ATOM 4393 C CA . LEU B 1 31 ? -5.469 -53.375 -23.828 1 95.44 31 LEU B CA 1
ATOM 4394 C C . LEU B 1 31 ? -4.09 -53.906 -23.469 1 95.44 31 LEU B C 1
ATOM 4396 O O . LEU B 1 31 ? -3.83 -54.25 -22.297 1 95.44 31 LEU B O 1
ATOM 4400 N N . ASN B 1 32 ? -3.256 -54.094 -24.516 1 94.5 32 ASN B N 1
ATOM 4401 C CA . ASN B 1 32 ? -1.937 -54.656 -24.234 1 94.5 32 ASN B CA 1
ATOM 4402 C C . ASN B 1 32 ? -0.886 -53.562 -24.062 1 94.5 32 ASN B C 1
ATOM 4404 O O . ASN B 1 32 ? 0.299 -53.844 -23.891 1 94.5 32 ASN B O 1
ATOM 4408 N N . LYS B 1 33 ? -1.279 -52.25 -24.219 1 94.62 33 LYS B N 1
ATOM 4409 C CA . LYS B 1 33 ? -0.499 -51.062 -23.922 1 94.62 33 LYS B CA 1
ATOM 4410 C C . LYS B 1 33 ? 0.762 -51 -24.781 1 94.62 33 LYS B C 1
ATOM 4412 O O . LYS B 1 33 ? 1.839 -50.656 -24.281 1 94.62 33 LYS B O 1
ATOM 4417 N N . ASN B 1 34 ? 0.607 -51.406 -26.094 1 92.81 34 ASN B N 1
ATOM 4418 C CA . ASN B 1 34 ? 1.782 -51.406 -26.953 1 92.81 34 ASN B CA 1
ATOM 4419 C C . ASN B 1 34 ? 1.742 -50.25 -27.953 1 92.81 34 ASN B C 1
ATOM 4421 O O . ASN B 1 34 ? 2.619 -50.125 -28.812 1 92.81 34 ASN B O 1
ATOM 4425 N N . GLY B 1 35 ? 0.671 -49.406 -27.922 1 91.5 35 GLY B N 1
ATOM 4426 C CA . GLY B 1 35 ? 0.583 -48.219 -28.75 1 91.5 35 GLY B CA 1
ATOM 4427 C C . GLY B 1 35 ? 0.141 -48.531 -30.172 1 91.5 35 GLY B C 1
ATOM 4428 O O . GLY B 1 35 ? 0.112 -47.625 -31.016 1 91.5 35 GLY B O 1
ATOM 4429 N N . LYS B 1 36 ? -0.199 -49.75 -30.391 1 92.75 36 LYS B N 1
ATOM 4430 C CA . LYS B 1 36 ? -0.68 -50.188 -31.719 1 92.75 36 LYS B CA 1
ATOM 4431 C C . LYS B 1 36 ? -2.059 -50.812 -31.609 1 92.75 36 LYS B C 1
ATOM 4433 O O . LYS B 1 36 ? -2.303 -51.625 -30.719 1 92.75 36 LYS B O 1
ATOM 4438 N N . LYS B 1 37 ? -2.846 -50.406 -32.531 1 93.12 37 LYS B N 1
ATOM 4439 C CA . LYS B 1 37 ? -4.191 -50.969 -32.5 1 93.12 37 LYS B CA 1
ATOM 4440 C C . LYS B 1 37 ? -4.215 -52.375 -33.094 1 93.12 37 LYS B C 1
ATOM 4442 O O . LYS B 1 37 ? -3.91 -52.562 -34.281 1 93.12 37 LYS B O 1
ATOM 4447 N N . GLU B 1 38 ? -4.621 -53.281 -32.312 1 92.31 38 GLU B N 1
ATOM 4448 C CA . GLU B 1 38 ? -4.871 -54.625 -32.812 1 92.31 38 GLU B CA 1
ATOM 4449 C C . GLU B 1 38 ? -6.324 -54.781 -33.25 1 92.31 38 GLU B C 1
ATOM 4451 O O . GLU B 1 38 ? -7.188 -54 -32.844 1 92.31 38 GLU B O 1
ATOM 4456 N N . ARG B 1 39 ? -6.504 -55.844 -33.969 1 91.81 39 ARG B N 1
ATOM 4457 C CA . ARG B 1 39 ? -7.82 -56.125 -34.531 1 91.81 39 ARG B CA 1
ATOM 4458 C C . ARG B 1 39 ? -8.859 -56.281 -33.438 1 91.81 39 ARG B C 1
ATOM 4460 O O . ARG B 1 39 ? -10 -55.844 -33.562 1 91.81 39 ARG B O 1
ATOM 4467 N N . ARG B 1 40 ? -8.453 -56.812 -32.344 1 93.06 40 ARG B N 1
ATOM 4468 C CA . ARG B 1 40 ? -9.406 -57.156 -31.281 1 93.06 40 ARG B CA 1
ATOM 4469 C C . ARG B 1 40 ? -9.68 -55.938 -30.391 1 93.06 40 ARG B C 1
ATOM 4471 O O . ARG B 1 40 ? -10.617 -55.938 -29.594 1 93.06 40 ARG B O 1
ATOM 4478 N N . GLU B 1 41 ? -8.898 -54.969 -30.5 1 95.56 41 GLU B N 1
ATOM 4479 C CA . GLU B 1 41 ? -9.086 -53.781 -29.688 1 95.56 41 GLU B CA 1
ATOM 4480 C C . GLU B 1 41 ? -10.188 -52.875 -30.266 1 95.56 41 GLU B C 1
ATOM 4482 O O . GLU B 1 41 ? -10.188 -52.594 -31.453 1 95.56 41 GLU B O 1
ATOM 4487 N N . LYS B 1 42 ? -11.086 -52.5 -29.422 1 96.06 42 LYS B N 1
ATOM 4488 C CA . LYS B 1 42 ? -12.273 -51.781 -29.859 1 96.06 42 LYS B CA 1
ATOM 4489 C C . LYS B 1 42 ? -12.008 -50.281 -29.906 1 96.06 42 LYS B C 1
ATOM 4491 O O . LYS B 1 42 ? -11.258 -49.75 -29.094 1 96.06 42 LYS B O 1
ATOM 4496 N N . GLY B 1 43 ? -12.719 -49.656 -30.859 1 97.69 43 GLY B N 1
ATOM 4497 C CA . GLY B 1 43 ? -12.773 -48.188 -30.859 1 97.69 43 GLY B CA 1
ATOM 4498 C C . GLY B 1 43 ? -13.625 -47.625 -29.75 1 97.69 43 GLY B C 1
ATOM 4499 O O . GLY B 1 43 ? -14.594 -48.25 -29.312 1 97.69 43 GLY B O 1
ATOM 4500 N N . ILE B 1 44 ? -13.234 -46.5 -29.281 1 98.31 44 ILE B N 1
ATOM 4501 C CA . ILE B 1 44 ? -13.953 -45.875 -28.188 1 98.31 44 ILE B CA 1
ATOM 4502 C C . ILE B 1 44 ? -14.844 -44.75 -28.75 1 98.31 44 ILE B C 1
ATOM 4504 O O . ILE B 1 44 ? -14.344 -43.75 -29.281 1 98.31 44 ILE B O 1
ATOM 4508 N N . PRO B 1 45 ? -16.172 -44.844 -28.656 1 98.19 45 PRO B N 1
ATOM 4509 C CA . PRO B 1 45 ? -17.078 -43.812 -29.172 1 98.19 45 PRO B CA 1
ATOM 4510 C C . PRO B 1 45 ? -17.141 -42.594 -28.266 1 98.19 45 PRO B C 1
ATOM 4512 O O . PRO B 1 45 ? -17.047 -42.719 -27.047 1 98.19 45 PRO B O 1
ATOM 4515 N N . GLY B 1 46 ? -17.312 -41.438 -28.828 1 98.19 46 GLY B N 1
ATOM 4516 C CA . GLY B 1 46 ? -17.656 -40.219 -28.094 1 98.19 46 GLY B CA 1
ATOM 4517 C C . GLY B 1 46 ? -16.469 -39.562 -27.438 1 98.19 46 GLY B C 1
ATOM 4518 O O . GLY B 1 46 ? -16.625 -38.812 -26.469 1 98.19 46 GLY B O 1
ATOM 4519 N N . VAL B 1 47 ? -15.297 -39.938 -27.859 1 98.69 47 VAL B N 1
ATOM 4520 C CA . VAL B 1 47 ? -14.102 -39.312 -27.328 1 98.69 47 VAL B CA 1
ATOM 4521 C C . VAL B 1 47 ? -13.758 -38.062 -28.141 1 98.69 47 VAL B C 1
ATOM 4523 O O . VAL B 1 47 ? -13.773 -38.094 -29.375 1 98.69 47 VAL B O 1
ATOM 4526 N N . ALA B 1 48 ? -13.5 -36.969 -27.422 1 98.88 48 ALA B N 1
ATOM 4527 C CA . ALA B 1 48 ? -13.18 -35.719 -28.094 1 98.88 48 ALA B CA 1
ATOM 4528 C C . ALA B 1 48 ? -11.734 -35.719 -28.594 1 98.88 48 ALA B C 1
ATOM 4530 O O . ALA B 1 48 ? -10.828 -36.125 -27.875 1 98.88 48 ALA B O 1
ATOM 4531 N N . VAL B 1 49 ? -11.461 -35.281 -29.797 1 98.88 49 VAL B N 1
ATOM 4532 C CA . VAL B 1 49 ? -10.164 -35.062 -30.422 1 98.88 49 VAL B CA 1
ATOM 4533 C C . VAL B 1 49 ? -10.086 -33.625 -30.969 1 98.88 49 VAL B C 1
ATOM 4535 O O . VAL B 1 49 ? -11.062 -33.125 -31.516 1 98.88 49 VAL B O 1
ATOM 4538 N N . SER B 1 50 ? -8.953 -33 -30.828 1 98.88 50 SER B N 1
ATOM 4539 C CA . SER B 1 50 ? -8.852 -31.594 -31.234 1 98.88 50 SER B CA 1
ATOM 4540 C C . SER B 1 50 ? -7.547 -31.344 -31.984 1 98.88 50 SER B C 1
ATOM 4542 O O . SER B 1 50 ? -6.555 -32.031 -31.781 1 98.88 50 SER B O 1
ATOM 4544 N N . ASN B 1 51 ? -7.617 -30.391 -32.906 1 98.38 51 ASN B N 1
ATOM 4545 C CA . ASN B 1 51 ? -6.43 -29.891 -33.594 1 98.38 51 ASN B CA 1
ATOM 4546 C C . ASN B 1 51 ? -5.957 -28.578 -33 1 98.38 51 ASN B C 1
ATOM 4548 O O . ASN B 1 51 ? -5.156 -27.859 -33.625 1 98.38 51 ASN B O 1
ATOM 4552 N N . GLY B 1 52 ? -6.527 -28.203 -31.828 1 97.94 52 GLY B N 1
ATOM 4553 C CA . GLY B 1 52 ? -6.176 -26.953 -31.172 1 97.94 52 GLY B CA 1
ATOM 4554 C C . GLY B 1 52 ? -7.168 -25.844 -31.453 1 97.94 52 GLY B C 1
ATOM 4555 O O . GLY B 1 52 ? -7.055 -24.75 -30.891 1 97.94 52 GLY B O 1
ATOM 4556 N N . ILE B 1 53 ? -8.125 -26.078 -32.312 1 98.12 53 ILE B N 1
ATOM 4557 C CA . ILE B 1 53 ? -9.188 -25.141 -32.625 1 98.12 53 ILE B CA 1
ATOM 4558 C C . ILE B 1 53 ? -10.539 -25.844 -32.625 1 98.12 53 ILE B C 1
ATOM 4560 O O . ILE B 1 53 ? -11.383 -25.594 -31.766 1 98.12 53 ILE B O 1
ATOM 4564 N N . GLN B 1 54 ? -10.648 -26.75 -33.5 1 98.38 54 GLN B N 1
ATOM 4565 C CA . GLN B 1 54 ? -11.867 -27.547 -33.594 1 98.38 54 GLN B CA 1
ATOM 4566 C C . GLN B 1 54 ? -11.812 -28.734 -32.656 1 98.38 54 GLN B C 1
ATOM 4568 O O . GLN B 1 54 ? -10.734 -29.219 -32.312 1 98.38 54 GLN B O 1
ATOM 4573 N N . VAL B 1 55 ? -12.93 -29.188 -32.219 1 98.88 55 VAL B N 1
ATOM 4574 C CA . VAL B 1 55 ? -13.109 -30.391 -31.422 1 98.88 55 VAL B CA 1
ATOM 4575 C C . VAL B 1 55 ? -14.164 -31.297 -32.062 1 98.88 55 VAL B C 1
ATOM 4577 O O . VAL B 1 55 ? -15.25 -30.828 -32.438 1 98.88 55 VAL B O 1
ATOM 4580 N N . VAL B 1 56 ? -13.836 -32.531 -32.281 1 98.75 56 VAL B N 1
ATOM 4581 C CA . VAL B 1 56 ? -14.781 -33.469 -32.844 1 98.75 56 VAL B CA 1
ATOM 4582 C C . VAL B 1 56 ? -14.891 -34.688 -31.922 1 98.75 56 VAL B C 1
ATOM 4584 O O . VAL B 1 56 ? -14.016 -34.938 -31.094 1 98.75 56 VAL B O 1
ATOM 4587 N N . LEU B 1 57 ? -15.938 -35.469 -32.094 1 98.81 57 LEU B N 1
ATOM 4588 C CA . LEU B 1 57 ? -16.125 -36.719 -31.312 1 98.81 57 LEU B CA 1
ATOM 4589 C C . LEU B 1 57 ? -15.93 -37.938 -32.219 1 98.81 57 LEU B C 1
ATOM 4591 O O . LEU B 1 57 ? -16.312 -37.938 -33.375 1 98.81 57 LEU B O 1
ATOM 4595 N N . THR B 1 58 ? -15.367 -38.938 -31.672 1 98.81 58 THR B N 1
ATOM 4596 C CA . THR B 1 58 ? -15.25 -40.188 -32.406 1 98.81 58 THR B CA 1
ATOM 4597 C C . THR B 1 58 ? -16.625 -40.812 -32.625 1 98.81 58 THR B C 1
ATOM 4599 O O . THR B 1 58 ? -17.547 -40.594 -31.828 1 98.81 58 THR B O 1
ATOM 4602 N N . ASP B 1 59 ? -16.766 -41.562 -33.688 1 98.56 59 ASP B N 1
ATOM 4603 C CA . ASP B 1 59 ? -18.016 -42.25 -33.969 1 98.56 59 ASP B CA 1
ATOM 4604 C C . ASP B 1 59 ? -18.109 -43.594 -33.219 1 98.56 59 ASP B C 1
ATOM 4606 O O . ASP B 1 59 ? -17.328 -43.812 -32.281 1 98.56 59 ASP B O 1
ATOM 4610 N N . ASP B 1 60 ? -19.031 -44.438 -33.562 1 98 60 ASP B N 1
ATOM 4611 C CA . ASP B 1 60 ? -19.328 -45.656 -32.875 1 98 60 ASP B CA 1
ATOM 4612 C C . ASP B 1 60 ? -18.141 -46.625 -32.938 1 98 60 ASP B C 1
ATOM 4614 O O . ASP B 1 60 ? -18.031 -47.562 -32.125 1 98 60 ASP B O 1
ATOM 4618 N N . LYS B 1 61 ? -17.25 -46.406 -33.938 1 97.62 61 LYS B N 1
ATOM 4619 C CA . LYS B 1 61 ? -16.094 -47.281 -34.125 1 97.62 61 LYS B CA 1
ATOM 4620 C C . LYS B 1 61 ? -14.812 -46.625 -33.625 1 97.62 61 LYS B C 1
ATOM 4622 O O . LYS B 1 61 ? -13.719 -47.156 -33.844 1 97.62 61 LYS B O 1
ATOM 4627 N N . GLY B 1 62 ? -14.953 -45.438 -33 1 98.56 62 GLY B N 1
ATOM 4628 C CA . GLY B 1 62 ? -13.812 -44.719 -32.469 1 98.56 62 GLY B CA 1
ATOM 4629 C C . GLY B 1 62 ? -13.094 -43.875 -33.531 1 98.56 62 GLY B C 1
ATOM 4630 O O . GLY B 1 62 ? -12.016 -43.344 -33.25 1 98.56 62 GLY B O 1
ATOM 4631 N N . LYS B 1 63 ? -13.672 -43.781 -34.719 1 98.56 63 LYS B N 1
ATOM 4632 C CA . LYS B 1 63 ? -13.031 -43.062 -35.812 1 98.56 63 LYS B CA 1
ATOM 4633 C C . LYS B 1 63 ? -13.328 -41.562 -35.719 1 98.56 63 LYS B C 1
ATOM 4635 O O . LYS B 1 63 ? -14.398 -41.156 -35.281 1 98.56 63 LYS B O 1
ATOM 4640 N N . TYR B 1 64 ? -12.383 -40.781 -36.125 1 98.69 64 TYR B N 1
ATOM 4641 C CA . TYR B 1 64 ? -12.562 -39.312 -36.188 1 98.69 64 TYR B CA 1
ATOM 4642 C C . TYR B 1 64 ? -11.93 -38.75 -37.438 1 98.69 64 TYR B C 1
ATOM 4644 O O . TYR B 1 64 ? -11.086 -39.406 -38.062 1 98.69 64 TYR B O 1
ATOM 4652 N N . GLU B 1 65 ? -12.398 -37.625 -37.906 1 98.56 65 GLU B N 1
ATOM 4653 C CA . GLU B 1 65 ? -11.828 -36.781 -38.969 1 98.56 65 GLU B CA 1
ATOM 4654 C C . GLU B 1 65 ? -11.867 -35.312 -38.562 1 98.56 65 GLU B C 1
ATOM 4656 O O . GLU B 1 65 ? -12.867 -34.844 -38.031 1 98.56 65 GLU B O 1
ATOM 4661 N N . ILE B 1 66 ? -10.773 -34.625 -38.812 1 98.44 66 ILE B N 1
ATOM 4662 C CA . ILE B 1 66 ? -10.672 -33.25 -38.406 1 98.44 66 ILE B CA 1
ATOM 4663 C C . ILE B 1 66 ? -9.727 -32.5 -39.344 1 98.44 66 ILE B C 1
ATOM 4665 O O . ILE B 1 66 ? -8.734 -33.062 -39.812 1 98.44 66 ILE B O 1
ATOM 4669 N N . PRO B 1 67 ? -10.023 -31.219 -39.656 1 97.94 67 PRO B N 1
ATOM 4670 C CA . PRO B 1 67 ? -9.039 -30.453 -40.438 1 97.94 67 PRO B CA 1
ATOM 4671 C C . PRO B 1 67 ? -7.699 -30.328 -39.719 1 97.94 67 PRO B C 1
ATOM 4673 O O . PRO B 1 67 ? -7.648 -30.266 -38.5 1 97.94 67 PRO B O 1
ATOM 4676 N N . ILE B 1 68 ? -6.617 -30.312 -40.469 1 97 68 ILE B N 1
ATOM 4677 C CA . ILE B 1 68 ? -5.309 -30.125 -39.844 1 97 68 ILE B CA 1
ATOM 4678 C C . ILE B 1 68 ? -4.449 -29.219 -40.719 1 97 68 ILE B C 1
ATOM 4680 O O . ILE B 1 68 ? -4.496 -29.312 -41.969 1 97 68 ILE B O 1
ATOM 4684 N N . ALA B 1 69 ? -3.805 -28.266 -40.125 1 95.5 69 ALA B N 1
ATOM 4685 C CA . ALA B 1 69 ? -2.867 -27.375 -40.812 1 95.5 69 ALA B CA 1
ATOM 4686 C C . ALA B 1 69 ? -1.451 -27.547 -40.281 1 95.5 69 ALA B C 1
ATOM 4688 O O . ALA B 1 69 ? -1.26 -28.125 -39.188 1 95.5 69 ALA B O 1
ATOM 4689 N N . GLU B 1 70 ? -0.52 -27.078 -41.062 1 94.06 70 GLU B N 1
ATOM 4690 C CA . GLU B 1 70 ? 0.867 -27.141 -40.625 1 94.06 70 GLU B CA 1
ATOM 4691 C C . GLU B 1 70 ? 1.051 -26.391 -39.312 1 94.06 70 GLU B C 1
ATOM 4693 O O . GLU B 1 70 ? 0.481 -25.312 -39.125 1 94.06 70 GLU B O 1
ATOM 4698 N N . HIS B 1 71 ? 1.777 -27 -38.344 1 93.69 71 HIS B N 1
ATOM 4699 C CA . HIS B 1 71 ? 2.168 -26.438 -37.062 1 93.69 71 HIS B CA 1
ATOM 4700 C C . HIS B 1 71 ? 1.079 -26.641 -36 1 93.69 71 HIS B C 1
ATOM 4702 O O . HIS B 1 71 ? 1.134 -26.047 -34.938 1 93.69 71 HIS B O 1
ATOM 4708 N N . GLN B 1 72 ? 0.091 -27.406 -36.344 1 96.44 72 GLN B N 1
ATOM 4709 C CA . GLN B 1 72 ? -0.908 -27.766 -35.344 1 96.44 72 GLN B CA 1
ATOM 4710 C C . GLN B 1 72 ? -0.536 -29.078 -34.656 1 96.44 72 GLN B C 1
ATOM 4712 O O . GLN B 1 72 ? 0.242 -29.875 -35.188 1 96.44 72 GLN B O 1
ATOM 4717 N N . THR B 1 73 ? -0.989 -29.203 -33.469 1 97.94 73 THR B N 1
ATOM 4718 C CA . THR B 1 73 ? -0.881 -30.453 -32.719 1 97.94 73 THR B CA 1
ATOM 4719 C C . THR B 1 73 ? -2.256 -31.078 -32.5 1 97.94 73 THR B C 1
ATOM 4721 O O . THR B 1 73 ? -3.184 -30.422 -32.031 1 97.94 73 THR B O 1
ATOM 4724 N N . LEU B 1 74 ? -2.381 -32.281 -32.969 1 98.25 74 LEU B N 1
ATOM 4725 C CA . LEU B 1 74 ? -3.578 -33.094 -32.719 1 98.25 74 LEU B CA 1
ATOM 4726 C C . LEU B 1 74 ? -3.496 -33.75 -31.344 1 98.25 74 LEU B C 1
ATOM 4728 O O . LEU B 1 74 ? -2.443 -34.281 -30.969 1 98.25 74 LEU B O 1
ATOM 4732 N N . PHE B 1 75 ? -4.609 -33.75 -30.625 1 98.81 75 PHE B N 1
ATOM 4733 C CA . PHE B 1 75 ? -4.555 -34.438 -29.328 1 98.81 75 PHE B CA 1
ATOM 4734 C C . PHE B 1 75 ? -5.93 -34.969 -28.938 1 98.81 75 PHE B C 1
ATOM 4736 O O . PHE B 1 75 ? -6.953 -34.469 -29.406 1 98.81 75 PHE B O 1
ATOM 4743 N N . VAL B 1 76 ? -5.934 -36 -28.203 1 98.75 76 VAL B N 1
ATOM 4744 C CA . VAL B 1 76 ? -7.16 -36.562 -27.641 1 98.75 76 VAL B CA 1
ATOM 4745 C C . VAL B 1 76 ? -7.449 -35.938 -26.281 1 98.75 76 VAL B C 1
ATOM 4747 O O . VAL B 1 76 ? -6.527 -35.656 -25.5 1 98.75 76 VAL B O 1
ATOM 4750 N N . ILE B 1 77 ? -8.656 -35.594 -26.016 1 98.88 77 ILE B N 1
ATOM 4751 C CA . ILE B 1 77 ? -9.086 -35.125 -24.703 1 98.88 77 ILE B CA 1
ATOM 4752 C C . ILE B 1 77 ? -9.477 -36.312 -23.828 1 98.88 77 ILE B C 1
ATOM 4754 O O . ILE B 1 77 ? -10.523 -36.938 -24.062 1 98.88 77 ILE B O 1
ATOM 4758 N N . LYS B 1 78 ? -8.617 -36.594 -22.891 1 98.06 78 LYS B N 1
ATOM 4759 C CA . LYS B 1 78 ? -8.734 -37.781 -22.047 1 98.06 78 LYS B CA 1
ATOM 4760 C C . LYS B 1 78 ? -10.141 -37.906 -21.469 1 98.06 78 LYS B C 1
ATOM 4762 O O . LYS B 1 78 ? -10.641 -36.969 -20.844 1 98.06 78 LYS B O 1
ATOM 4767 N N . PRO B 1 79 ? -10.828 -39.062 -21.688 1 97.69 79 PRO B N 1
ATOM 4768 C CA . PRO B 1 79 ? -12.078 -39.281 -20.969 1 97.69 79 PRO B CA 1
ATOM 4769 C C . PRO B 1 79 ? -11.844 -39.75 -19.531 1 97.69 79 PRO B C 1
ATOM 4771 O O . PRO B 1 79 ? -10.766 -40.25 -19.203 1 97.69 79 PRO B O 1
ATOM 4774 N N . SER B 1 80 ? -12.789 -39.688 -18.703 1 97.25 80 SER B N 1
ATOM 4775 C CA . SER B 1 80 ? -12.641 -39.906 -17.266 1 97.25 80 SER B CA 1
ATOM 4776 C C . SER B 1 80 ? -12.453 -41.375 -16.938 1 97.25 80 SER B C 1
ATOM 4778 O O . SER B 1 80 ? -11.969 -41.75 -15.867 1 97.25 80 SER B O 1
ATOM 4780 N N . ASP B 1 81 ? -12.859 -42.25 -17.828 1 96.81 81 ASP B N 1
ATOM 4781 C CA . ASP B 1 81 ? -12.805 -43.688 -17.547 1 96.81 81 ASP B CA 1
ATOM 4782 C C . ASP B 1 81 ? -11.633 -44.344 -18.281 1 96.81 81 ASP B C 1
ATOM 4784 O O . ASP B 1 81 ? -11.609 -45.562 -18.453 1 96.81 81 ASP B O 1
ATOM 4788 N N . TYR B 1 82 ? -10.664 -43.562 -18.75 1 97.38 82 TYR B N 1
ATOM 4789 C CA . TYR B 1 82 ? -9.445 -44.062 -19.391 1 97.38 82 TYR B CA 1
ATOM 4790 C C . TYR B 1 82 ? -8.227 -43.312 -18.875 1 97.38 82 TYR B C 1
ATOM 4792 O O . TYR B 1 82 ? -8.336 -42.156 -18.391 1 97.38 82 TYR B O 1
ATOM 4800 N N . ASN B 1 83 ? -7.117 -43.938 -18.922 1 97.31 83 ASN B N 1
ATOM 4801 C CA . ASN B 1 83 ? -5.824 -43.312 -18.672 1 97.31 83 ASN B CA 1
ATOM 4802 C C . ASN B 1 83 ? -5.023 -43.156 -19.969 1 97.31 83 ASN B C 1
ATOM 4804 O O . ASN B 1 83 ? -5.277 -43.844 -20.953 1 97.31 83 ASN B O 1
ATOM 4808 N N . LEU B 1 84 ? -4.156 -42.25 -19.969 1 97.94 84 LEU B N 1
ATOM 4809 C CA . LEU B 1 84 ? -3.266 -41.969 -21.094 1 97.94 84 LEU B CA 1
ATOM 4810 C C . LEU B 1 84 ? -1.977 -42.781 -20.953 1 97.94 84 LEU B C 1
ATOM 4812 O O . LEU B 1 84 ? -1.527 -43.062 -19.844 1 97.94 84 LEU B O 1
ATOM 4816 N N . PRO B 1 85 ? -1.369 -43.156 -22.062 1 97 85 PRO B N 1
ATOM 4817 C CA . PRO B 1 85 ? 0.017 -43.625 -21.969 1 97 85 PRO B CA 1
ATOM 4818 C C . PRO B 1 85 ? 0.977 -42.531 -21.5 1 97 85 PRO B C 1
ATOM 4820 O O . PRO B 1 85 ? 0.665 -41.344 -21.609 1 97 85 PRO B O 1
ATOM 4823 N N . HIS B 1 86 ? 2.061 -42.938 -20.922 1 95.81 86 HIS B N 1
ATOM 4824 C CA . HIS B 1 86 ? 3.059 -41.969 -20.438 1 95.81 86 HIS B CA 1
ATOM 4825 C C . HIS B 1 86 ? 4.461 -42.375 -20.891 1 95.81 86 HIS B C 1
ATOM 4827 O O . HIS B 1 86 ? 4.703 -43.531 -21.203 1 95.81 86 HIS B O 1
ATOM 4833 N N . ASP B 1 87 ? 5.363 -41.469 -20.875 1 96.31 87 ASP B N 1
ATOM 4834 C CA . ASP B 1 87 ? 6.77 -41.781 -21.094 1 96.31 87 ASP B CA 1
ATOM 4835 C C . ASP B 1 87 ? 7.434 -42.219 -19.797 1 96.31 87 ASP B C 1
ATOM 4837 O O . ASP B 1 87 ? 6.754 -42.5 -18.797 1 96.31 87 ASP B O 1
ATOM 4841 N N . GLU B 1 88 ? 8.734 -42.375 -19.797 1 96.69 88 GLU B N 1
ATOM 4842 C CA . GLU B 1 88 ? 9.461 -42.938 -18.672 1 96.69 88 GLU B CA 1
ATOM 4843 C C . GLU B 1 88 ? 9.406 -42 -17.469 1 96.69 88 GLU B C 1
ATOM 4845 O O . GLU B 1 88 ? 9.648 -42.438 -16.328 1 96.69 88 GLU B O 1
ATOM 4850 N N . ASN B 1 89 ? 9.094 -40.719 -17.688 1 97.69 89 ASN B N 1
ATOM 4851 C CA . ASN B 1 89 ? 9.016 -39.75 -16.594 1 97.69 89 ASN B CA 1
ATOM 4852 C C . ASN B 1 89 ? 7.566 -39.438 -16.219 1 97.69 89 ASN B C 1
ATOM 4854 O O . ASN B 1 89 ? 7.293 -38.438 -15.555 1 97.69 89 ASN B O 1
ATOM 4858 N N . ASN B 1 90 ? 6.66 -40.25 -16.703 1 97.31 90 ASN B N 1
ATOM 4859 C CA . ASN B 1 90 ? 5.234 -40.156 -16.406 1 97.31 90 ASN B CA 1
ATOM 4860 C C . ASN B 1 90 ? 4.598 -38.938 -17.078 1 97.31 90 ASN B C 1
ATOM 4862 O O . ASN B 1 90 ? 3.592 -38.406 -16.594 1 97.31 90 ASN B O 1
ATOM 4866 N N . ILE B 1 91 ? 5.176 -38.438 -18.125 1 98.19 91 ILE B N 1
ATOM 4867 C CA . ILE B 1 91 ? 4.578 -37.375 -18.938 1 98.19 91 ILE B CA 1
ATOM 4868 C C . ILE B 1 91 ? 3.564 -38 -19.906 1 98.19 91 ILE B C 1
ATOM 4870 O O . ILE B 1 91 ? 3.91 -38.844 -20.719 1 98.19 91 ILE B O 1
ATOM 4874 N N . PRO B 1 92 ? 2.379 -37.5 -19.891 1 98.12 92 PRO B N 1
ATOM 4875 C CA . PRO B 1 92 ? 1.337 -38.094 -20.75 1 98.12 92 PRO B CA 1
ATOM 4876 C C . PRO B 1 92 ? 1.634 -37.938 -22.234 1 98.12 92 PRO B C 1
ATOM 4878 O O . PRO B 1 92 ? 2.123 -36.875 -22.672 1 98.12 92 PRO B O 1
ATOM 4881 N N . GLN B 1 93 ? 1.358 -39 -22.953 1 97.12 93 GLN B N 1
ATOM 4882 C CA . GLN B 1 93 ? 1.516 -39.031 -24.406 1 97.12 93 GLN B CA 1
ATOM 4883 C C . GLN B 1 93 ? 0.161 -39.125 -25.109 1 97.12 93 GLN B C 1
ATOM 4885 O O . GLN B 1 93 ? -0.343 -40.219 -25.375 1 97.12 93 GLN B O 1
ATOM 4890 N N . PHE B 1 94 ? -0.412 -38 -25.484 1 98 94 PHE B N 1
ATOM 4891 C CA . PHE B 1 94 ? -1.792 -37.969 -25.953 1 98 94 PHE B CA 1
ATOM 4892 C C . PHE B 1 94 ? -1.907 -37.125 -27.203 1 98 94 PHE B C 1
ATOM 4894 O O . PHE B 1 94 ? -2.99 -36.625 -27.531 1 98 94 PHE B O 1
ATOM 4901 N N . TYR B 1 95 ? -0.804 -36.906 -27.922 1 98.5 95 TYR B N 1
ATOM 4902 C CA . TYR B 1 95 ? -0.823 -35.938 -29 1 98.5 95 TYR B CA 1
ATOM 4903 C C . TYR B 1 95 ? 0.024 -36.438 -30.188 1 98.5 95 TYR B C 1
ATOM 4905 O O . TYR B 1 95 ? 0.813 -37.375 -30.047 1 98.5 95 TYR B O 1
ATOM 4913 N N . TYR B 1 96 ? -0.215 -35.781 -31.281 1 98.31 96 TYR B N 1
ATOM 4914 C CA . TYR B 1 96 ? 0.58 -35.875 -32.5 1 98.31 96 TYR B CA 1
ATOM 4915 C C . TYR B 1 96 ? 0.909 -34.469 -33.031 1 98.31 96 TYR B C 1
ATOM 4917 O O . TYR B 1 96 ? 0.008 -33.688 -33.344 1 98.31 96 TYR B O 1
ATOM 4925 N N . ILE B 1 97 ? 2.188 -34.219 -33.094 1 98.44 97 ILE B N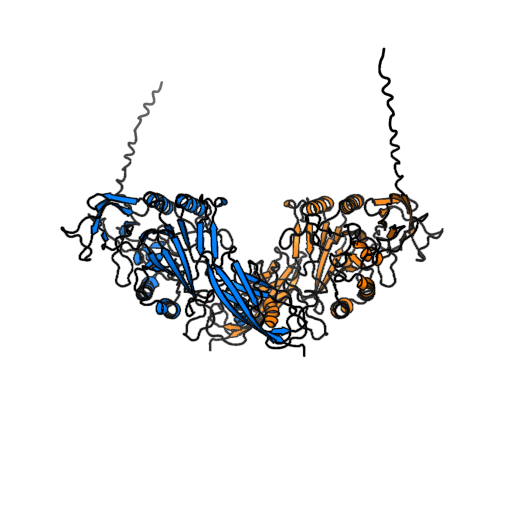 1
ATOM 4926 C CA . ILE B 1 97 ? 2.621 -32.938 -33.625 1 98.44 97 ILE B CA 1
ATOM 4927 C C . ILE B 1 97 ? 2.701 -33 -35.125 1 98.44 97 ILE B C 1
ATOM 4929 O O . ILE B 1 97 ? 3.371 -33.875 -35.688 1 98.44 97 ILE B O 1
ATOM 4933 N N . HIS B 1 98 ? 1.941 -32.062 -35.812 1 98.12 98 HIS B N 1
ATOM 4934 C CA . HIS B 1 98 ? 1.979 -32 -37.281 1 98.12 98 HIS B CA 1
ATOM 4935 C C . HIS B 1 98 ? 2.836 -30.828 -37.75 1 98.12 98 HIS B C 1
ATOM 4937 O O . HIS B 1 98 ? 2.324 -29.734 -37.969 1 98.12 98 HIS B O 1
ATOM 4943 N N . LYS B 1 99 ? 4.094 -31.156 -37.875 1 97.44 99 LYS B N 1
ATOM 4944 C CA . LYS B 1 99 ? 5.066 -30.219 -38.406 1 97.44 99 LYS B CA 1
ATOM 4945 C C . LYS B 1 99 ? 5.941 -30.875 -39.469 1 97.44 99 LYS B C 1
ATOM 4947 O O . LYS B 1 99 ? 7.137 -31.078 -39.25 1 97.44 99 LYS B O 1
ATOM 4952 N N . PRO B 1 100 ? 5.355 -31 -40.625 1 97.38 100 PRO B N 1
ATOM 4953 C CA . PRO B 1 100 ? 6.059 -31.75 -41.656 1 97.38 100 PRO B CA 1
ATOM 4954 C C . PRO B 1 100 ? 7.453 -31.203 -41.969 1 97.38 100 PRO B C 1
ATOM 4956 O O . PRO B 1 100 ? 8.367 -31.969 -42.281 1 97.38 100 PRO B O 1
ATOM 4959 N N . ASN B 1 101 ? 7.637 -29.938 -41.844 1 96.31 101 ASN B N 1
ATOM 4960 C CA . ASN B 1 101 ? 8.922 -29.312 -42.125 1 96.31 101 ASN B CA 1
ATOM 4961 C C . ASN B 1 101 ? 9.648 -28.891 -40.844 1 96.31 101 ASN B C 1
ATOM 4963 O O . ASN B 1 101 ? 10.672 -28.203 -40.906 1 96.31 101 ASN B O 1
ATOM 4967 N N . GLY B 1 102 ? 9.102 -29.281 -39.719 1 96.94 102 GLY B N 1
ATOM 4968 C CA . GLY B 1 102 ? 9.711 -28.969 -38.438 1 96.94 102 GLY B CA 1
ATOM 4969 C C . GLY B 1 102 ? 9.477 -27.531 -38.031 1 96.94 102 GLY B C 1
ATOM 4970 O O . GLY B 1 102 ? 8.766 -26.781 -38.688 1 96.94 102 GLY B O 1
ATOM 4971 N N . SER B 1 103 ? 10.039 -27.172 -36.875 1 96.31 103 SER B N 1
ATOM 4972 C CA . SER B 1 103 ? 10 -25.812 -36.344 1 96.31 103 SER B CA 1
ATOM 4973 C C . SER B 1 103 ? 10.914 -24.891 -37.156 1 96.31 103 SER B C 1
ATOM 4975 O O . SER B 1 103 ? 11.805 -25.359 -37.875 1 96.31 103 SER B O 1
ATOM 4977 N N . PRO B 1 104 ? 10.656 -23.594 -37.031 1 93.94 104 PRO B N 1
ATOM 4978 C CA . PRO B 1 104 ? 11.562 -22.656 -37.688 1 93.94 104 PRO B CA 1
ATOM 4979 C C . PRO B 1 104 ? 13.023 -22.891 -37.312 1 93.94 104 PRO B C 1
ATOM 4981 O O . PRO B 1 104 ? 13.328 -23.188 -36.156 1 93.94 104 PRO B O 1
ATOM 4984 N N . SER B 1 105 ? 13.875 -22.703 -38.281 1 90.56 105 SER B N 1
ATOM 4985 C CA . SER B 1 105 ? 15.305 -22.875 -38.062 1 90.56 105 SER B CA 1
ATOM 4986 C C . SER B 1 105 ? 15.906 -21.656 -37.375 1 90.56 105 SER B C 1
ATOM 4988 O O . SER B 1 105 ? 15.359 -20.562 -37.438 1 90.56 105 SER B O 1
ATOM 4990 N N . GLY B 1 106 ? 16.969 -21.859 -36.594 1 91.12 106 GLY B N 1
ATOM 4991 C CA . GLY B 1 106 ? 17.734 -20.75 -36.062 1 91.12 106 GLY B CA 1
ATOM 4992 C C . GLY B 1 106 ? 17.328 -20.359 -34.656 1 91.12 106 GLY B C 1
ATOM 4993 O O . GLY B 1 106 ? 17.812 -19.359 -34.125 1 91.12 106 GLY B O 1
ATOM 4994 N N . LEU B 1 107 ? 16.344 -21.031 -34.125 1 94.5 107 LEU B N 1
ATOM 4995 C CA . LEU B 1 107 ? 16 -20.75 -32.75 1 94.5 107 LEU B CA 1
ATOM 4996 C C . LEU B 1 107 ? 17.156 -21.109 -31.812 1 94.5 107 LEU B C 1
ATOM 4998 O O . LEU B 1 107 ? 17.844 -22.109 -32 1 94.5 107 LEU B O 1
ATOM 5002 N N . ASN B 1 108 ? 17.375 -20.266 -30.766 1 96.81 108 ASN B N 1
ATOM 5003 C CA . ASN B 1 108 ? 18.406 -20.531 -29.766 1 96.81 108 ASN B CA 1
ATOM 5004 C C . ASN B 1 108 ? 18.219 -21.906 -29.125 1 96.81 108 ASN B C 1
ATOM 5006 O O . ASN B 1 108 ? 19.188 -22.625 -28.875 1 96.81 108 ASN B O 1
ATOM 5010 N N . TYR B 1 109 ? 17 -22.219 -28.797 1 97.56 109 TYR B N 1
ATOM 5011 C CA . TYR B 1 109 ? 16.609 -23.547 -28.328 1 97.56 109 TYR B CA 1
ATOM 5012 C C . TYR B 1 109 ? 15.75 -24.25 -29.359 1 97.56 109 TYR B C 1
ATOM 5014 O O . TYR B 1 109 ? 14.688 -23.75 -29.734 1 97.56 109 TYR B O 1
ATOM 5022 N N . PRO B 1 110 ? 16.156 -25.359 -29.781 1 96 110 PRO B N 1
ATOM 5023 C CA . PRO B 1 110 ? 15.461 -26.031 -30.875 1 96 110 PRO B CA 1
ATOM 5024 C C . PRO B 1 110 ? 14.047 -26.469 -30.5 1 96 110 PRO B C 1
ATOM 5026 O O . PRO B 1 110 ? 13.781 -26.766 -29.328 1 96 110 PRO B O 1
ATOM 5029 N N . GLY B 1 111 ? 13.148 -26.484 -31.547 1 97.25 111 GLY B N 1
ATOM 5030 C CA . GLY B 1 111 ? 11.805 -27 -31.391 1 97.25 111 GLY B CA 1
ATOM 5031 C C . GLY B 1 111 ? 11.641 -28.422 -31.891 1 97.25 111 GLY B C 1
ATOM 5032 O O . GLY B 1 111 ? 12.461 -29.281 -31.578 1 97.25 111 GLY B O 1
ATOM 5033 N N . VAL B 1 112 ? 10.617 -28.562 -32.656 1 97.5 112 VAL B N 1
ATOM 5034 C CA . VAL B 1 112 ? 10.211 -29.875 -33.125 1 97.5 112 VAL B CA 1
ATOM 5035 C C . VAL B 1 112 ? 10.945 -30.188 -34.438 1 97.5 112 VAL B C 1
ATOM 5037 O O . VAL B 1 112 ? 10.992 -29.359 -35.344 1 97.5 112 VAL B O 1
ATOM 5040 N N . SER B 1 113 ? 11.586 -31.375 -34.531 1 97 113 SER B N 1
ATOM 5041 C CA . SER B 1 113 ? 12.141 -31.844 -35.781 1 97 113 SER B CA 1
ATOM 5042 C C . SER B 1 113 ? 11.039 -32.125 -36.781 1 97 113 SER B C 1
ATOM 5044 O O . SER B 1 113 ? 9.891 -32.375 -36.438 1 97 113 SER B O 1
ATOM 5046 N N . PRO B 1 114 ? 11.375 -32.062 -38.062 1 97.69 114 PRO B N 1
ATOM 5047 C CA . PRO B 1 114 ? 10.352 -32.375 -39.094 1 97.69 114 PRO B CA 1
ATOM 5048 C C . PRO B 1 114 ? 9.641 -33.688 -38.812 1 97.69 114 PRO B C 1
ATOM 5050 O O . PRO B 1 114 ? 10.297 -34.719 -38.625 1 97.69 114 PRO B O 1
ATOM 5053 N N . THR B 1 115 ? 8.297 -33.688 -38.812 1 97.56 115 THR B N 1
ATOM 5054 C CA . THR B 1 115 ? 7.516 -34.906 -38.531 1 97.56 115 THR B CA 1
ATOM 5055 C C . THR B 1 115 ? 7.301 -35.719 -39.781 1 97.56 115 THR B C 1
ATOM 5057 O O . THR B 1 115 ? 6.91 -36.875 -39.719 1 97.56 115 THR B O 1
ATOM 5060 N N . GLY B 1 116 ? 7.59 -35.094 -40.969 1 97.25 116 GLY B N 1
ATOM 5061 C CA . GLY B 1 116 ? 7.219 -35.719 -42.219 1 97.25 116 GLY B CA 1
ATOM 5062 C C . GLY B 1 116 ? 5.75 -35.562 -42.562 1 97.25 116 GLY B C 1
ATOM 5063 O O . GLY B 1 116 ? 5.027 -34.844 -41.875 1 97.25 116 GLY B O 1
ATOM 5064 N N . PRO B 1 117 ? 5.309 -36.188 -43.656 1 96.12 117 PRO B N 1
ATOM 5065 C CA . PRO B 1 117 ? 3.916 -36 -44.094 1 96.12 117 PRO B CA 1
ATOM 5066 C C . PRO B 1 117 ? 2.922 -36.594 -43.094 1 96.12 117 PRO B C 1
ATOM 5068 O O . PRO B 1 117 ? 3.279 -37.469 -42.312 1 96.12 117 PRO B O 1
ATOM 5071 N N . LEU B 1 118 ? 1.736 -36.094 -43.125 1 97.38 118 LEU B N 1
ATOM 5072 C CA . LEU B 1 118 ? 0.663 -36.594 -42.281 1 97.38 118 LEU B CA 1
ATOM 5073 C C . LEU B 1 118 ? 0.473 -38.094 -42.5 1 97.38 118 LEU B C 1
ATOM 5075 O O . LEU B 1 118 ? 0.338 -38.562 -43.625 1 97.38 118 LEU B O 1
ATOM 5079 N N . PRO B 1 119 ? 0.523 -38.875 -41.5 1 96.94 119 PRO B N 1
ATOM 5080 C CA . PRO B 1 119 ? 0.288 -40.312 -41.656 1 96.94 119 PRO B CA 1
ATOM 5081 C C . PRO B 1 119 ? -1.136 -40.625 -42.125 1 96.94 119 PRO B C 1
ATOM 5083 O O . PRO B 1 119 ? -2.031 -39.781 -41.969 1 96.94 119 PRO B O 1
ATOM 5086 N N . LYS B 1 120 ? -1.284 -41.875 -42.625 1 96.25 120 LYS B N 1
ATOM 5087 C CA . LYS B 1 120 ? -2.598 -42.312 -43.094 1 96.25 120 LYS B CA 1
ATOM 5088 C C . LYS B 1 120 ? -3.611 -42.281 -41.938 1 96.25 120 LYS B C 1
ATOM 5090 O O . LYS B 1 120 ? -4.801 -42.062 -42.156 1 96.25 120 LYS B O 1
ATOM 5095 N N . SER B 1 121 ? -3.109 -42.594 -40.781 1 97.31 121 SER B N 1
ATOM 5096 C CA . SER B 1 121 ? -3.949 -42.594 -39.562 1 97.31 121 SER B CA 1
ATOM 5097 C C . SER B 1 121 ? -3.168 -42.094 -38.344 1 97.31 121 SER B C 1
ATOM 5099 O O . SER B 1 121 ? -2.02 -42.5 -38.156 1 97.31 121 SER B O 1
ATOM 5101 N N . VAL B 1 122 ? -3.752 -41.156 -37.688 1 98 122 VAL B N 1
ATOM 5102 C CA . VAL B 1 122 ? -3.234 -40.781 -36.375 1 98 122 VAL B CA 1
ATOM 5103 C C . VAL B 1 122 ? -4.102 -41.375 -35.25 1 98 122 VAL B C 1
ATOM 5105 O O . VAL B 1 122 ? -5.188 -40.875 -34.969 1 98 122 VAL B O 1
ATOM 5108 N N . ASP B 1 123 ? -3.596 -42.438 -34.656 1 98.25 123 ASP B N 1
ATOM 5109 C CA . ASP B 1 123 ? -4.395 -43.188 -33.688 1 98.25 123 ASP B CA 1
ATOM 5110 C C . ASP B 1 123 ? -3.969 -42.875 -32.25 1 98.25 123 ASP B C 1
ATOM 5112 O O . ASP B 1 123 ? -2.799 -42.594 -32 1 98.25 123 ASP B O 1
ATOM 5116 N N . PHE B 1 124 ? -4.93 -42.938 -31.391 1 98.5 124 PHE B N 1
ATOM 5117 C CA . PHE B 1 124 ? -4.684 -42.719 -29.969 1 98.5 124 PHE B CA 1
ATOM 5118 C C . PHE B 1 124 ? -5.156 -43.938 -29.156 1 98.5 124 PHE B C 1
ATOM 5120 O O . PHE B 1 124 ? -6.352 -44.25 -29.125 1 98.5 124 PHE B O 1
ATOM 5127 N N . GLY B 1 125 ? -4.219 -44.625 -28.516 1 98.31 125 GLY B N 1
ATOM 5128 C CA . GLY B 1 125 ? -4.559 -45.719 -27.609 1 98.31 125 GLY B CA 1
ATOM 5129 C C . GLY B 1 125 ? -4.727 -45.281 -26.172 1 98.31 125 GLY B C 1
ATOM 5130 O O . GLY B 1 125 ? -3.873 -44.562 -25.641 1 98.31 125 GLY B O 1
ATOM 5131 N N . LEU B 1 126 ? -5.867 -45.625 -25.594 1 98.38 126 LEU B N 1
ATOM 5132 C CA . LEU B 1 126 ? -6.145 -45.281 -24.203 1 98.38 126 LEU B CA 1
ATOM 5133 C C . LEU B 1 126 ? -6.242 -46.562 -23.344 1 98.38 126 LEU B C 1
ATOM 5135 O O . LEU B 1 126 ? -6.484 -47.656 -23.859 1 98.38 126 LEU B O 1
ATOM 5139 N N . TYR B 1 127 ? -5.996 -46.406 -22.062 1 97.56 127 TYR B N 1
ATOM 5140 C CA . TYR B 1 127 ? -6.059 -47.5 -21.125 1 97.56 127 TYR B CA 1
ATOM 5141 C C . TYR B 1 127 ? -7.352 -47.469 -20.312 1 97.56 127 TYR B C 1
ATOM 5143 O O . TYR B 1 127 ? -7.562 -46.531 -19.531 1 97.56 127 TYR B O 1
ATOM 5151 N N . PRO B 1 128 ? -8.133 -48.5 -20.453 1 96 128 PRO B N 1
ATOM 5152 C CA . PRO B 1 128 ? -9.344 -48.5 -19.641 1 96 128 PRO B CA 1
ATOM 5153 C C . PRO B 1 128 ? -9.047 -48.375 -18.141 1 96 128 PRO B C 1
ATOM 5155 O O . PRO B 1 128 ? -8.078 -48.969 -17.656 1 96 128 PRO B O 1
ATOM 5158 N N . SER B 1 129 ? -9.875 -47.531 -17.531 1 95.5 129 SER B N 1
ATOM 5159 C CA . SER B 1 129 ? -9.734 -47.281 -16.094 1 95.5 129 SER B CA 1
ATOM 5160 C C . SER B 1 129 ? -11.086 -46.969 -15.461 1 95.5 129 SER B C 1
ATOM 5162 O O . SER B 1 129 ? -12.055 -46.656 -16.156 1 95.5 129 SER B O 1
ATOM 5164 N N . GLU B 1 130 ? -11.102 -47.062 -14.164 1 94.25 130 GLU B N 1
ATOM 5165 C CA . GLU B 1 130 ? -12.32 -46.719 -13.438 1 94.25 130 GLU B CA 1
ATOM 5166 C C . GLU B 1 130 ? -12.398 -45.219 -13.227 1 94.25 130 GLU B C 1
ATOM 5168 O O . GLU B 1 130 ? -11.398 -44.562 -12.914 1 94.25 130 GLU B O 1
ATOM 5173 N N . LYS B 1 131 ? -13.57 -44.75 -13.469 1 94.38 131 LYS B N 1
ATOM 5174 C CA . LYS B 1 131 ? -13.812 -43.344 -13.148 1 94.38 131 LYS B CA 1
ATOM 5175 C C . LYS B 1 131 ? -13.805 -43.125 -11.633 1 94.38 131 LYS B C 1
ATOM 5177 O O . LYS B 1 131 ? -14.539 -43.781 -10.898 1 94.38 131 LYS B O 1
ATOM 5182 N N . LYS B 1 132 ? -13.023 -42.219 -11.156 1 92.81 132 LYS B N 1
ATOM 5183 C CA . LYS B 1 132 ? -12.953 -41.875 -9.742 1 92.81 132 LYS B CA 1
ATOM 5184 C C . LYS B 1 132 ? -13.719 -40.594 -9.461 1 92.81 132 LYS B C 1
ATOM 5186 O O . LYS B 1 132 ? -13.312 -39.5 -9.906 1 92.81 132 LYS B O 1
ATOM 5191 N N . SER B 1 133 ? -14.758 -40.688 -8.719 1 92.94 133 SER B N 1
ATOM 5192 C CA . SER B 1 133 ? -15.57 -39.531 -8.406 1 92.94 133 SER B CA 1
ATOM 5193 C C . SER B 1 133 ? -14.852 -38.594 -7.43 1 92.94 133 SER B C 1
ATOM 5195 O O . SER B 1 133 ? -15.102 -37.375 -7.41 1 92.94 1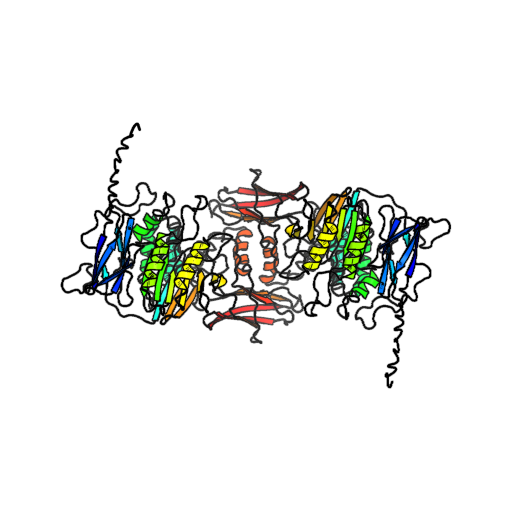33 SER B O 1
ATOM 5197 N N . SER B 1 134 ? -14.031 -39.156 -6.559 1 98 134 SER B N 1
ATOM 5198 C CA . SER B 1 134 ? -13.195 -38.406 -5.637 1 98 134 SER B CA 1
ATOM 5199 C C . SER B 1 134 ? -11.711 -38.625 -5.902 1 98 134 SER B C 1
ATOM 5201 O O . SER B 1 134 ? -11.281 -39.781 -6.047 1 98 134 SER B O 1
ATOM 5203 N N . PHE B 1 135 ? -10.969 -37.562 -6.031 1 98.31 135 PHE B N 1
ATOM 5204 C CA . PHE B 1 135 ? -9.539 -37.688 -6.281 1 98.31 135 PHE B CA 1
ATOM 5205 C C . PHE B 1 135 ? -8.797 -36.438 -5.836 1 98.31 135 PHE B C 1
ATOM 5207 O O . PHE B 1 135 ? -9.414 -35.406 -5.539 1 98.31 135 PHE B O 1
ATOM 5214 N N . THR B 1 136 ? -7.492 -36.531 -5.676 1 98.75 136 THR B N 1
ATOM 5215 C CA . THR B 1 136 ? -6.621 -35.406 -5.328 1 98.75 136 THR B CA 1
ATOM 5216 C C . THR B 1 136 ? -5.551 -35.219 -6.395 1 98.75 136 THR B C 1
ATOM 5218 O O . THR B 1 136 ? -4.969 -36.188 -6.895 1 98.75 136 THR B O 1
ATOM 5221 N N . ALA B 1 137 ? -5.395 -34 -6.82 1 98.88 137 ALA B N 1
ATOM 5222 C CA . ALA B 1 137 ? -4.293 -33.625 -7.695 1 98.88 137 ALA B CA 1
ATOM 5223 C C . ALA B 1 137 ? -3.252 -32.812 -6.941 1 98.88 137 ALA B C 1
ATOM 5225 O O . ALA B 1 137 ? -3.574 -32.156 -5.949 1 98.88 137 ALA B O 1
ATOM 5226 N N . LEU B 1 138 ? -2.049 -32.906 -7.328 1 98.88 138 LEU B N 1
ATOM 5227 C CA . LEU B 1 138 ? -0.942 -32.125 -6.785 1 98.88 138 LEU B CA 1
ATOM 5228 C C . LEU B 1 138 ? -0.538 -31.016 -7.742 1 98.88 138 LEU B C 1
ATOM 5230 O O . LEU B 1 138 ? -0.136 -31.281 -8.875 1 98.88 138 LEU B O 1
ATOM 5234 N N . ILE B 1 139 ? -0.641 -29.734 -7.297 1 98.94 139 ILE B N 1
ATOM 5235 C CA .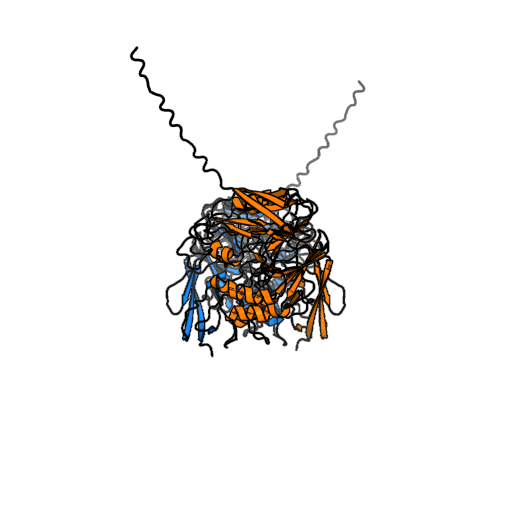 ILE B 1 139 ? -0.439 -28.594 -8.195 1 98.94 139 ILE B CA 1
ATOM 5236 C C . ILE B 1 139 ? 0.791 -27.812 -7.754 1 98.94 139 ILE B C 1
ATOM 5238 O O . ILE B 1 139 ? 0.872 -27.359 -6.605 1 98.94 139 ILE B O 1
ATOM 5242 N N . PHE B 1 140 ? 1.759 -27.75 -8.672 1 98.81 140 PHE B N 1
ATOM 5243 C CA . PHE B 1 140 ? 2.934 -26.906 -8.492 1 98.81 140 PHE B CA 1
ATOM 5244 C C . PHE B 1 140 ? 2.777 -25.594 -9.25 1 98.81 140 PHE B C 1
ATOM 5246 O O . PHE B 1 140 ? 2.279 -25.578 -10.383 1 98.81 140 PHE B O 1
ATOM 5253 N N . GLY B 1 141 ? 3.15 -24.547 -8.641 1 97.44 141 GLY B N 1
ATOM 5254 C CA . GLY B 1 141 ? 3.354 -23.344 -9.422 1 97.44 141 GLY B CA 1
ATOM 5255 C C . GLY B 1 141 ? 4.727 -23.266 -10.07 1 97.44 141 GLY B C 1
ATOM 5256 O O . GLY B 1 141 ? 5.117 -24.172 -10.805 1 97.44 141 GLY B O 1
ATOM 5257 N N . ASP B 1 142 ? 5.477 -22.422 -10.195 1 98.06 142 ASP B N 1
ATOM 5258 C CA . ASP B 1 142 ? 6.75 -22.016 -10.773 1 98.06 142 ASP B CA 1
ATOM 5259 C C . ASP B 1 142 ? 7.914 -22.75 -10.125 1 98.06 142 ASP B C 1
ATOM 5261 O O . ASP B 1 142 ? 8.602 -22.219 -9.258 1 98.06 142 ASP B O 1
ATOM 5265 N N . PRO B 1 143 ? 8.312 -23.938 -10.609 1 98.75 143 PRO B N 1
ATOM 5266 C CA . PRO B 1 143 ? 9.617 -24.469 -10.203 1 98.75 143 PRO B CA 1
ATOM 5267 C C . PRO B 1 143 ? 10.766 -23.531 -10.594 1 98.75 143 PRO B C 1
ATOM 5269 O O . PRO B 1 143 ? 11.625 -23.219 -9.766 1 98.75 143 PRO B O 1
ATOM 5272 N N . GLN B 1 144 ? 10.945 -23.125 -11.742 1 98.81 144 GLN B N 1
ATOM 5273 C CA . GLN B 1 144 ? 11.672 -22.047 -12.406 1 98.81 144 GLN B CA 1
ATOM 5274 C C . GLN B 1 144 ? 13.148 -22.062 -12.039 1 98.81 144 GLN B C 1
ATOM 5276 O O . GLN B 1 144 ? 13.711 -21.047 -11.641 1 98.81 144 GLN B O 1
ATOM 5281 N N . PRO B 1 145 ? 13.844 -23.203 -12.164 1 98.75 145 PRO B N 1
ATOM 5282 C CA . PRO B 1 145 ? 15.297 -23.203 -11.984 1 98.75 145 PRO B CA 1
ATOM 5283 C C . PRO B 1 145 ? 16.031 -22.484 -13.117 1 98.75 145 PRO B C 1
ATOM 5285 O O . PRO B 1 145 ? 15.711 -22.703 -14.289 1 98.75 145 PRO B O 1
ATOM 5288 N N . TYR B 1 146 ? 16.969 -21.703 -12.797 1 98 146 TYR B N 1
ATOM 5289 C CA . TYR B 1 146 ? 17.766 -20.969 -13.781 1 98 146 TYR B CA 1
ATOM 5290 C C . TYR B 1 146 ? 19.125 -21.625 -13.961 1 98 146 TYR B C 1
ATOM 5292 O O . TYR B 1 146 ? 19.844 -21.344 -14.93 1 98 146 TYR B O 1
ATOM 5300 N N . ASN B 1 147 ? 19.547 -22.484 -13.023 1 97.75 147 ASN B N 1
ATOM 5301 C CA . ASN B 1 147 ? 20.828 -23.172 -13.078 1 97.75 147 ASN B CA 1
ATOM 5302 C C . ASN B 1 147 ? 20.766 -24.531 -12.391 1 97.75 147 ASN B C 1
ATOM 5304 O O . ASN B 1 147 ? 19.734 -24.906 -11.836 1 97.75 147 ASN B O 1
ATOM 5308 N N . GLU B 1 148 ? 21.797 -25.25 -12.391 1 98.12 148 GLU B N 1
ATOM 5309 C CA . GLU B 1 148 ? 21.828 -26.625 -11.898 1 98.12 148 GLU B CA 1
ATOM 5310 C C . GLU B 1 148 ? 21.609 -26.672 -10.383 1 98.12 148 GLU B C 1
ATOM 5312 O O . GLU B 1 148 ? 20.969 -27.594 -9.875 1 98.12 148 GLU B O 1
ATOM 5317 N N . ASN B 1 149 ? 22.156 -25.703 -9.656 1 97.5 149 ASN B N 1
ATOM 5318 C CA . ASN B 1 149 ? 21.922 -25.641 -8.219 1 97.5 149 ASN B CA 1
ATOM 5319 C C . ASN B 1 149 ? 20.438 -25.5 -7.891 1 97.5 149 ASN B C 1
ATOM 5321 O O . ASN B 1 149 ? 19.953 -26.125 -6.953 1 97.5 149 ASN B O 1
ATOM 5325 N N . GLU B 1 150 ? 19.797 -24.719 -8.688 1 98.5 150 GLU B N 1
ATOM 5326 C CA . GLU B 1 150 ? 18.375 -24.484 -8.445 1 98.5 150 GLU B CA 1
ATOM 5327 C C . GLU B 1 150 ? 17.547 -25.719 -8.82 1 98.5 150 GLU B C 1
ATOM 5329 O O . GLU B 1 150 ? 16.516 -26 -8.203 1 98.5 150 GLU B O 1
ATOM 5334 N N . LEU B 1 151 ? 18 -26.531 -9.805 1 98.69 151 LEU B N 1
ATOM 5335 C CA . LEU B 1 151 ? 17.391 -27.828 -10.062 1 98.69 151 LEU B CA 1
ATOM 5336 C C . LEU B 1 151 ? 17.516 -28.734 -8.844 1 98.69 151 LEU B C 1
ATOM 5338 O O . LEU B 1 151 ? 16.547 -29.406 -8.461 1 98.69 151 LEU B O 1
ATOM 5342 N N . ASP B 1 152 ? 18.703 -28.688 -8.227 1 98.56 152 ASP B N 1
ATOM 5343 C CA . ASP B 1 152 ? 18.938 -29.484 -7.023 1 98.56 152 ASP B CA 1
ATOM 5344 C C . ASP B 1 152 ? 18.047 -29.016 -5.879 1 98.56 152 ASP B C 1
ATOM 5346 O O . ASP B 1 152 ? 17.484 -29.844 -5.148 1 98.56 152 ASP B O 1
ATOM 5350 N N . TRP B 1 153 ? 17.953 -27.703 -5.734 1 98.69 153 TRP B N 1
ATOM 5351 C CA . TRP B 1 153 ? 17.109 -27.156 -4.676 1 98.69 153 TRP B CA 1
ATOM 5352 C C . TRP B 1 153 ? 15.641 -27.516 -4.906 1 98.69 153 TRP B C 1
ATOM 5354 O O . TRP B 1 153 ? 14.891 -27.734 -3.955 1 98.69 153 TRP B O 1
ATOM 5364 N N . PHE B 1 154 ? 15.234 -27.531 -6.176 1 98.69 154 PHE B N 1
ATOM 5365 C CA . PHE B 1 154 ? 13.875 -27.938 -6.508 1 98.69 154 PHE B CA 1
ATOM 5366 C C . PHE B 1 154 ? 13.617 -29.375 -6.062 1 98.69 154 PHE B C 1
ATOM 5368 O O . PHE B 1 154 ? 12.609 -29.672 -5.418 1 98.69 154 PHE B O 1
ATOM 5375 N N . TYR B 1 155 ? 14.477 -30.219 -6.352 1 98.75 155 TYR B N 1
ATOM 5376 C CA . TYR B 1 155 ? 14.336 -31.609 -5.922 1 98.75 155 TYR B CA 1
ATOM 5377 C C . TYR B 1 155 ? 14.359 -31.719 -4.402 1 98.75 155 TYR B C 1
ATOM 5379 O O . TYR B 1 155 ? 13.422 -32.219 -3.791 1 98.75 155 TYR B O 1
ATOM 5387 N N . GLU B 1 156 ? 15.406 -31.125 -3.721 1 98.44 156 GLU B N 1
ATOM 5388 C CA . GLU B 1 156 ? 15.648 -31.312 -2.291 1 98.44 156 GLU B CA 1
ATOM 5389 C C . GLU B 1 156 ? 14.57 -30.625 -1.461 1 98.44 156 GLU B C 1
ATOM 5391 O O . GLU B 1 156 ? 14.18 -31.125 -0.403 1 98.44 156 GLU B O 1
ATOM 5396 N N . GLY B 1 157 ? 14.094 -29.531 -1.998 1 97.81 157 GLY B N 1
ATOM 5397 C CA . GLY B 1 157 ? 13.211 -28.703 -1.191 1 97.81 157 GLY B CA 1
ATOM 5398 C C . GLY B 1 157 ? 11.742 -28.984 -1.438 1 97.81 157 GLY B C 1
ATOM 5399 O O . GLY B 1 157 ? 10.883 -28.594 -0.644 1 97.81 157 GLY B O 1
ATOM 5400 N N . ILE B 1 158 ? 11.398 -29.625 -2.555 1 98.44 158 ILE B N 1
ATOM 5401 C CA . ILE B 1 158 ? 9.992 -29.766 -2.928 1 98.44 158 ILE B CA 1
ATOM 5402 C C . ILE B 1 158 ? 9.703 -31.219 -3.314 1 98.44 158 ILE B C 1
ATOM 5404 O O . ILE B 1 158 ? 9 -31.938 -2.6 1 98.44 158 ILE B O 1
ATOM 5408 N N . VAL B 1 159 ? 10.352 -31.75 -4.379 1 98.75 159 VAL B N 1
ATOM 5409 C CA . VAL B 1 159 ? 9.969 -33 -5.008 1 98.75 159 VAL B CA 1
ATOM 5410 C C . VAL B 1 159 ? 10.273 -34.156 -4.07 1 98.75 159 VAL B C 1
ATOM 5412 O O . VAL B 1 159 ? 9.516 -35.125 -3.998 1 98.75 159 VAL B O 1
ATOM 5415 N N . LYS B 1 160 ? 11.344 -34.062 -3.357 1 98.25 160 LYS B N 1
ATOM 5416 C CA . LYS B 1 160 ? 11.766 -35.125 -2.455 1 98.25 160 LYS B CA 1
ATOM 5417 C C . LYS B 1 160 ? 10.672 -35.438 -1.441 1 98.25 160 LYS B C 1
ATOM 5419 O O . LYS B 1 160 ? 10.438 -36.625 -1.119 1 98.25 160 LYS B O 1
ATOM 5424 N N . GLU B 1 161 ? 9.977 -34.438 -1.019 1 96.94 161 GLU B N 1
ATOM 5425 C CA . GLU B 1 161 ? 8.961 -34.625 0.011 1 96.94 161 GLU B CA 1
ATOM 5426 C C . GLU B 1 161 ? 7.723 -35.312 -0.555 1 96.94 161 GLU B C 1
ATOM 5428 O O . GLU B 1 161 ? 6.977 -35.969 0.183 1 96.94 161 GLU B O 1
ATOM 5433 N N . VAL B 1 162 ? 7.512 -35.281 -1.849 1 98.19 162 VAL B N 1
ATOM 5434 C CA . VAL B 1 162 ? 6.32 -35.875 -2.434 1 98.19 162 VAL B CA 1
ATOM 5435 C C . VAL B 1 162 ? 6.719 -37 -3.375 1 98.19 162 VAL B C 1
ATOM 5437 O O . VAL B 1 162 ? 5.906 -37.469 -4.172 1 98.19 162 VAL B O 1
ATOM 5440 N N . ALA B 1 163 ? 7.969 -37.438 -3.336 1 98.31 163 ALA B N 1
ATOM 5441 C CA . ALA B 1 163 ? 8.414 -38.562 -4.152 1 98.31 163 ALA B CA 1
ATOM 5442 C C . ALA B 1 163 ? 7.66 -39.844 -3.785 1 98.31 163 ALA B C 1
ATOM 5444 O O . ALA B 1 163 ? 7.648 -40.25 -2.623 1 98.31 163 ALA B O 1
ATOM 5445 N N . GLY B 1 164 ? 6.996 -40.406 -4.715 1 97.38 164 GLY B N 1
ATOM 5446 C CA . GLY B 1 164 ? 6.27 -41.656 -4.492 1 97.38 164 GLY B CA 1
ATOM 5447 C C . GLY B 1 164 ? 5.02 -41.469 -3.65 1 97.38 164 GLY B C 1
ATOM 5448 O O . GLY B 1 164 ? 4.516 -42.438 -3.064 1 97.38 164 GLY B O 1
ATOM 5449 N N . ILE B 1 165 ? 4.578 -40.281 -3.617 1 96.31 165 ILE B N 1
ATOM 5450 C CA . ILE B 1 165 ? 3.414 -39.969 -2.791 1 96.31 165 ILE B CA 1
ATOM 5451 C C . ILE B 1 165 ? 2.223 -40.812 -3.244 1 96.31 165 ILE B C 1
ATOM 5453 O O . ILE B 1 165 ? 2.047 -41.031 -4.441 1 96.31 165 ILE B O 1
ATOM 5457 N N . GLN B 1 166 ? 1.384 -41.219 -2.326 1 97.12 166 GLN B N 1
ATOM 5458 C CA . GLN B 1 166 ? 0.205 -42.031 -2.607 1 97.12 166 GLN B CA 1
ATOM 5459 C C . GLN B 1 166 ? -1.067 -41.188 -2.566 1 97.12 166 GLN B C 1
ATOM 5461 O O . GLN B 1 166 ? -1.083 -40.094 -1.977 1 97.12 166 GLN B O 1
ATOM 5466 N N . GLY B 1 167 ? -2.027 -41.656 -3.244 1 96.94 167 GLY B N 1
ATOM 5467 C CA . GLY B 1 167 ? -3.332 -41.031 -3.182 1 96.94 167 GLY B CA 1
ATOM 5468 C C . GLY B 1 167 ? -3.465 -39.844 -4.125 1 96.94 167 GLY B C 1
ATOM 5469 O O . GLY B 1 167 ? -4.438 -39.094 -4.051 1 96.94 167 GLY B O 1
ATOM 5470 N N . ILE B 1 168 ? -2.5 -39.656 -4.957 1 98.31 168 ILE B N 1
ATOM 5471 C CA . ILE B 1 168 ? -2.514 -38.562 -5.918 1 98.31 168 ILE B CA 1
ATOM 5472 C C . ILE B 1 168 ? -2.82 -39.125 -7.312 1 98.31 168 ILE B C 1
ATOM 5474 O O . ILE B 1 168 ? -2.199 -40.094 -7.762 1 98.31 168 ILE B O 1
ATOM 5478 N N . SER B 1 169 ? -3.764 -38.531 -8 1 98.06 169 SER B N 1
ATOM 5479 C CA . SER B 1 169 ? -4.191 -39 -9.312 1 98.06 169 SER B CA 1
ATOM 5480 C C . SER B 1 169 ? -3.293 -38.469 -10.422 1 98.06 169 SER B C 1
ATOM 5482 O O . SER B 1 169 ? -3.004 -39.188 -11.383 1 98.06 169 SER B O 1
ATOM 5484 N N . PHE B 1 170 ? -2.926 -37.219 -10.305 1 98.44 170 PHE B N 1
ATOM 5485 C CA . PHE B 1 170 ? -2.018 -36.594 -11.25 1 98.44 170 PHE B CA 1
ATOM 5486 C C . PHE B 1 170 ? -1.459 -35.281 -10.688 1 98.44 170 PHE B C 1
ATOM 5488 O O . PHE B 1 170 ? -1.894 -34.844 -9.625 1 98.44 170 PHE B O 1
ATOM 5495 N N . GLY B 1 171 ? -0.463 -34.781 -11.289 1 98.75 171 GLY B N 1
ATOM 5496 C CA . GLY B 1 171 ? 0.075 -33.5 -10.938 1 98.75 171 GLY B CA 1
ATOM 5497 C C . GLY B 1 171 ? 0.114 -32.531 -12.109 1 98.75 171 GLY B C 1
ATOM 5498 O O . GLY B 1 171 ? -0.039 -32.938 -13.266 1 98.75 171 GLY B O 1
ATOM 5499 N N . VAL B 1 172 ? 0.227 -31.25 -11.781 1 98.88 172 VAL B N 1
ATOM 5500 C CA . VAL B 1 172 ? 0.326 -30.188 -12.789 1 98.88 172 VAL B CA 1
ATOM 5501 C C . VAL B 1 172 ? 1.335 -29.141 -12.336 1 98.88 172 VAL B C 1
ATOM 5503 O O . VAL B 1 172 ? 1.369 -28.766 -11.164 1 98.88 172 VAL B O 1
ATOM 5506 N N . SER B 1 173 ? 2.178 -28.688 -13.18 1 98.81 173 SER B N 1
ATOM 5507 C CA . SER B 1 173 ? 2.949 -27.469 -12.977 1 98.81 173 SER B CA 1
ATOM 5508 C C . SER B 1 17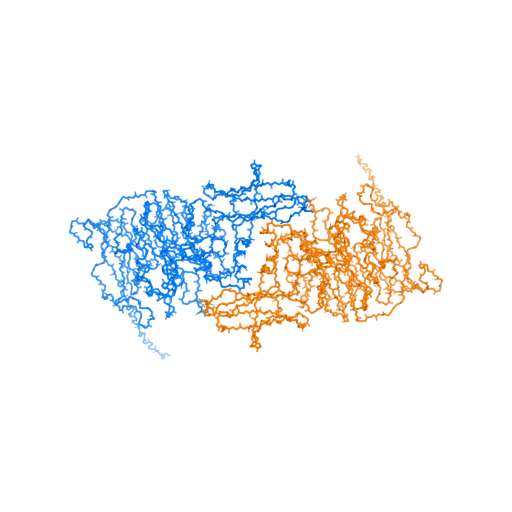3 ? 2.35 -26.297 -13.75 1 98.81 173 SER B C 1
ATOM 5510 O O . SER B 1 173 ? 2.146 -26.375 -14.961 1 98.81 173 SER B O 1
ATOM 5512 N N . LEU B 1 174 ? 2.133 -25.188 -13.047 1 98.88 174 LEU B N 1
ATOM 5513 C CA . LEU B 1 174 ? 1.385 -24.078 -13.625 1 98.88 174 LEU B CA 1
ATOM 5514 C C . LEU B 1 174 ? 2.322 -23.094 -14.32 1 98.88 174 LEU B C 1
ATOM 5516 O O . LEU B 1 174 ? 2.131 -21.875 -14.227 1 98.88 174 LEU B O 1
ATOM 5520 N N . GLY B 1 175 ? 3.318 -23.594 -14.961 1 98.69 175 GLY B N 1
ATOM 5521 C CA . GLY B 1 175 ? 4.148 -22.75 -15.805 1 98.69 175 GLY B CA 1
ATOM 5522 C C . GLY B 1 175 ? 5.426 -22.297 -15.117 1 98.69 175 GLY B C 1
ATOM 5523 O O . GLY B 1 175 ? 5.637 -22.578 -13.938 1 98.69 175 GLY B O 1
ATOM 5524 N N . ASP B 1 176 ? 6.32 -21.641 -15.984 1 98.81 176 ASP B N 1
ATOM 5525 C CA . ASP B 1 176 ? 7.672 -21.328 -15.531 1 98.81 176 ASP B CA 1
ATOM 5526 C C . ASP B 1 176 ? 8.336 -22.562 -14.93 1 98.81 176 ASP B C 1
ATOM 5528 O O . ASP B 1 176 ? 8.828 -22.516 -13.797 1 98.81 176 ASP B O 1
ATOM 5532 N N . ILE B 1 177 ? 8.234 -23.562 -15.797 1 98.5 177 ILE B N 1
ATOM 5533 C CA . ILE B 1 177 ? 8.836 -24.844 -15.477 1 98.5 177 ILE B CA 1
ATOM 5534 C C . ILE B 1 177 ? 10.344 -24.703 -15.328 1 98.5 177 ILE B C 1
ATOM 5536 O O . ILE B 1 177 ? 10.961 -25.328 -14.469 1 98.5 177 ILE B O 1
ATOM 5540 N N . VAL B 1 178 ? 10.883 -23.875 -16.219 1 98.62 178 VAL B N 1
ATOM 5541 C CA . VAL B 1 178 ? 12.289 -23.484 -16.156 1 98.62 178 VAL B CA 1
ATOM 5542 C C . VAL B 1 178 ? 12.406 -21.969 -16.219 1 98.62 178 VAL B C 1
ATOM 5544 O O . VAL B 1 178 ? 11.414 -21.266 -16.453 1 98.62 178 VAL B O 1
ATOM 5547 N N . GLY B 1 179 ? 13.648 -21.484 -15.93 1 98.5 179 GLY B N 1
ATOM 5548 C CA . GLY B 1 179 ? 13.922 -20.062 -16.016 1 98.5 179 GLY B CA 1
ATOM 5549 C C . GLY B 1 179 ? 14.703 -19.688 -17.266 1 98.5 179 GLY B C 1
ATOM 5550 O O . GLY B 1 179 ? 15.93 -19.562 -17.219 1 98.5 179 GLY B O 1
ATOM 5551 N N . ASP B 1 180 ? 14.016 -19.438 -18.312 1 97.94 180 ASP B N 1
ATOM 5552 C CA . ASP B 1 180 ? 14.602 -19 -19.562 1 97.94 180 ASP B CA 1
ATOM 5553 C C . ASP B 1 180 ? 15.594 -20.047 -20.109 1 97.94 180 ASP B C 1
ATOM 5555 O O . ASP B 1 180 ? 16.609 -19.688 -20.703 1 97.94 180 ASP B O 1
ATOM 5559 N N . ARG B 1 181 ? 15.406 -21.281 -19.672 1 98 181 ARG B N 1
ATOM 5560 C CA . ARG B 1 181 ? 16.312 -22.375 -20.031 1 98 181 ARG B CA 1
ATOM 5561 C C . ARG B 1 181 ? 15.531 -23.578 -20.562 1 98 181 ARG B C 1
ATOM 5563 O O . ARG B 1 181 ? 15.531 -24.641 -19.938 1 98 181 ARG B O 1
ATOM 5570 N N . PRO B 1 182 ? 14.977 -23.469 -21.781 1 98.25 182 PRO B N 1
ATOM 5571 C CA . PRO B 1 182 ? 14.273 -24.641 -22.328 1 98.25 182 PRO B CA 1
ATOM 5572 C C . PRO B 1 182 ? 15.164 -25.875 -22.406 1 98.25 182 PRO B C 1
ATOM 5574 O O . PRO B 1 182 ? 14.664 -27 -22.422 1 98.25 182 PRO B O 1
ATOM 5577 N N . ASP B 1 183 ? 16.453 -25.688 -22.453 1 98.12 183 ASP B N 1
ATOM 5578 C CA . ASP B 1 183 ? 17.391 -26.812 -22.484 1 98.12 183 ASP B CA 1
ATOM 5579 C C . ASP B 1 183 ? 17.344 -27.578 -21.172 1 98.12 183 ASP B C 1
ATOM 5581 O O . ASP B 1 183 ? 17.875 -28.688 -21.078 1 98.12 183 ASP B O 1
ATOM 5585 N N . PHE B 1 184 ? 16.656 -27.062 -20.109 1 98.62 184 PHE B N 1
ATOM 5586 C CA . PHE B 1 184 ? 16.547 -27.719 -18.812 1 98.62 184 PHE B CA 1
ATOM 5587 C C . PHE B 1 184 ? 15.312 -28.609 -18.734 1 98.62 184 PHE B C 1
ATOM 5589 O O . PHE B 1 184 ? 15.109 -29.328 -17.766 1 98.62 184 PHE B O 1
ATOM 5596 N N . PHE B 1 185 ? 14.469 -28.688 -19.812 1 98.62 185 PHE B N 1
ATOM 5597 C CA . PHE B 1 185 ? 13.242 -29.484 -19.797 1 98.62 185 PHE B CA 1
ATOM 5598 C C . PHE B 1 185 ? 13.547 -30.938 -19.516 1 98.62 185 PHE B C 1
ATOM 5600 O O . PHE B 1 185 ? 12.875 -31.578 -18.703 1 98.62 185 PHE B O 1
ATOM 5607 N N . PRO B 1 186 ? 14.609 -31.562 -20.094 1 98.25 186 PRO B N 1
ATOM 5608 C CA . PRO B 1 186 ? 14.898 -32.969 -19.766 1 98.25 186 PRO B CA 1
ATOM 5609 C C . PRO B 1 186 ? 15.234 -33.156 -18.297 1 98.25 186 PRO B C 1
ATOM 5611 O O . PRO B 1 186 ? 14.758 -34.125 -17.672 1 98.25 186 PRO B O 1
ATOM 5614 N N . ALA B 1 187 ? 16.062 -32.281 -17.766 1 98.62 187 ALA B N 1
ATOM 5615 C CA . ALA B 1 187 ? 16.422 -32.375 -16.359 1 98.62 187 ALA B CA 1
ATOM 5616 C C . ALA B 1 187 ? 15.195 -32.219 -15.461 1 98.62 187 ALA B C 1
ATOM 5618 O O . ALA B 1 187 ? 15.055 -32.938 -14.461 1 98.62 187 ALA B O 1
ATOM 5619 N N . TYR B 1 188 ? 14.406 -31.281 -15.797 1 98.5 188 TYR B N 1
ATOM 5620 C CA . TYR B 1 188 ? 13.156 -31.094 -15.078 1 98.5 188 TYR B CA 1
ATOM 5621 C C . TYR B 1 188 ? 12.305 -32.375 -15.117 1 98.5 188 TYR B C 1
ATOM 5623 O O . TYR B 1 188 ? 11.758 -32.781 -14.102 1 98.5 188 TYR B O 1
ATOM 5631 N N . LYS B 1 189 ? 12.125 -33.031 -16.328 1 98.62 189 LYS B N 1
ATOM 5632 C CA . LYS B 1 189 ? 11.359 -34.25 -16.469 1 98.62 189 LYS B CA 1
ATOM 5633 C C . LYS B 1 189 ? 11.883 -35.344 -15.539 1 98.62 189 LYS B C 1
ATOM 5635 O O . LYS B 1 189 ? 11.102 -36.062 -14.906 1 98.62 189 LYS B O 1
ATOM 5640 N N . ASP B 1 190 ? 13.172 -35.375 -15.445 1 98.56 190 ASP B N 1
ATOM 5641 C CA . ASP B 1 190 ? 13.789 -36.375 -14.586 1 98.56 190 ASP B CA 1
ATOM 5642 C C . ASP B 1 190 ? 13.398 -36.188 -13.125 1 98.56 190 ASP B C 1
ATOM 5644 O O . ASP B 1 190 ? 13.125 -37.125 -12.406 1 98.56 190 ASP B O 1
ATOM 5648 N N . ILE B 1 191 ? 13.359 -34.938 -12.719 1 98.75 191 ILE B N 1
ATOM 5649 C CA . ILE B 1 191 ? 13.078 -34.625 -11.32 1 98.75 191 ILE B CA 1
ATOM 5650 C C . ILE B 1 191 ? 11.594 -34.812 -11.031 1 98.75 191 ILE B C 1
ATOM 5652 O O . ILE B 1 191 ? 11.234 -35.5 -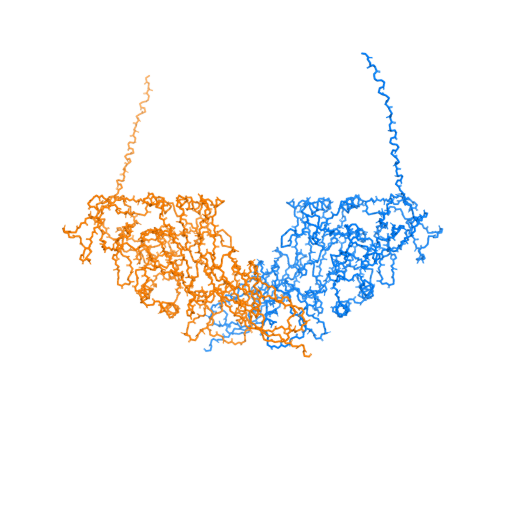10.07 1 98.75 191 ILE B O 1
ATOM 5656 N N . ILE B 1 192 ? 10.727 -34.281 -11.914 1 98.56 192 ILE B N 1
ATOM 5657 C CA . ILE B 1 192 ? 9.289 -34.312 -11.656 1 98.56 192 ILE B CA 1
ATOM 5658 C C . ILE B 1 192 ? 8.789 -35.75 -11.742 1 98.56 192 ILE B C 1
ATOM 5660 O O . ILE B 1 192 ? 7.836 -36.125 -11.047 1 98.56 192 ILE B O 1
ATOM 5664 N N . GLY B 1 193 ? 9.453 -36.562 -12.578 1 98.62 193 GLY B N 1
ATOM 5665 C CA . GLY B 1 193 ? 9.086 -37.938 -12.727 1 98.62 193 GLY B CA 1
ATOM 5666 C C . GLY B 1 193 ? 9.164 -38.719 -11.422 1 98.62 193 GLY B C 1
ATOM 5667 O O . GLY B 1 193 ? 8.484 -39.75 -11.25 1 98.62 193 GLY B O 1
ATOM 5668 N N . LYS B 1 194 ? 9.953 -38.219 -10.508 1 98.56 194 LYS B N 1
ATOM 5669 C CA . LYS B 1 194 ? 10.156 -38.938 -9.242 1 98.56 194 LYS B CA 1
ATOM 5670 C C . LYS B 1 194 ? 8.914 -38.844 -8.359 1 98.56 194 LYS B C 1
ATOM 5672 O O . LYS B 1 194 ? 8.766 -39.625 -7.414 1 98.56 194 LYS B O 1
ATOM 5677 N N . VAL B 1 195 ? 8.031 -37.844 -8.664 1 98.56 195 VAL B N 1
ATOM 5678 C CA . VAL B 1 195 ? 6.781 -37.812 -7.914 1 98.56 195 VAL B CA 1
ATOM 5679 C C . VAL B 1 195 ? 6.008 -39.094 -8.109 1 98.56 195 VAL B C 1
ATOM 5681 O O . VAL B 1 195 ? 5.352 -39.594 -7.188 1 98.56 195 VAL B O 1
ATOM 5684 N N . GLY B 1 196 ? 6.051 -39.625 -9.383 1 98.06 196 GLY B N 1
ATOM 5685 C CA . GLY B 1 196 ? 5.547 -40.969 -9.609 1 98.06 196 GLY B CA 1
ATOM 5686 C C . GLY B 1 196 ? 4.113 -40.969 -10.109 1 98.06 196 GLY B C 1
ATOM 5687 O O . GLY B 1 196 ? 3.475 -42.031 -10.133 1 98.06 196 GLY B O 1
ATOM 5688 N N . VAL B 1 197 ? 3.568 -39.906 -10.469 1 97.88 197 VAL B N 1
ATOM 5689 C CA . VAL B 1 197 ? 2.219 -39.844 -11.023 1 97.88 197 VAL B CA 1
ATOM 5690 C C . VAL B 1 197 ? 2.242 -39.125 -12.375 1 97.88 197 VAL B C 1
ATOM 5692 O O . VAL B 1 197 ? 3.219 -38.438 -12.703 1 97.88 197 VAL B O 1
ATOM 5695 N N . SER B 1 198 ? 1.158 -39.312 -13.195 1 97.88 198 SER B N 1
ATOM 5696 C CA . SER B 1 198 ? 1.034 -38.562 -14.438 1 97.88 198 SER B CA 1
ATOM 5697 C C . SER B 1 198 ? 1.151 -37.062 -14.195 1 97.88 198 SER B C 1
ATOM 5699 O O . SER B 1 198 ? 0.533 -36.531 -13.273 1 97.88 198 SER B O 1
ATOM 5701 N N . TRP B 1 199 ? 1.974 -36.406 -14.953 1 98.69 199 TRP B N 1
ATOM 5702 C CA . TRP B 1 199 ? 2.236 -35 -14.672 1 98.69 199 TRP B CA 1
ATOM 5703 C C . TRP B 1 199 ? 1.971 -34.125 -15.906 1 98.69 199 TRP B C 1
ATOM 5705 O O . TRP B 1 199 ? 2.637 -34.281 -16.938 1 98.69 199 TRP B O 1
ATOM 5715 N N . PHE B 1 200 ? 1.004 -33.219 -15.844 1 98.62 200 PHE B N 1
ATOM 5716 C CA . PHE B 1 200 ? 0.648 -32.281 -16.922 1 98.62 200 PHE B CA 1
ATOM 5717 C C . PHE B 1 200 ? 1.387 -30.969 -16.75 1 98.62 200 PHE B C 1
ATOM 5719 O O . PHE B 1 200 ? 1.802 -30.609 -15.648 1 98.62 200 PHE B O 1
ATOM 5726 N N . GLN B 1 201 ? 1.56 -30.266 -17.891 1 98.25 201 GLN B N 1
ATOM 5727 C CA . GLN B 1 201 ? 2.336 -29.016 -17.875 1 98.25 201 GLN B CA 1
ATOM 5728 C C . GLN B 1 201 ? 1.527 -27.859 -18.422 1 98.25 201 GLN B C 1
ATOM 5730 O O . GLN B 1 201 ? 0.821 -28 -19.422 1 98.25 201 GLN B O 1
ATOM 5735 N N . VAL B 1 202 ? 1.62 -26.75 -17.734 1 98.81 202 VAL B N 1
ATOM 5736 C CA . VAL B 1 202 ? 1.235 -25.453 -18.25 1 98.81 202 VAL B CA 1
ATOM 5737 C C . VAL B 1 202 ? 2.482 -24.656 -18.656 1 98.81 202 VAL B C 1
ATOM 5739 O O . VAL B 1 202 ? 3.525 -24.766 -18.016 1 98.81 202 VAL B O 1
ATOM 5742 N N . MET B 1 203 ? 2.41 -23.906 -19.734 1 98.75 203 MET B N 1
ATOM 5743 C CA . MET B 1 203 ? 3.545 -23.094 -20.172 1 98.75 203 MET B CA 1
ATOM 5744 C C . MET B 1 203 ? 3.537 -21.75 -19.469 1 98.75 203 MET B C 1
ATOM 5746 O O . MET B 1 203 ? 2.482 -21.125 -19.328 1 98.75 203 MET B O 1
ATOM 5750 N N . GLY B 1 204 ? 4.684 -21.312 -19 1 98.75 204 GLY B N 1
ATOM 5751 C CA . GLY B 1 204 ? 4.859 -19.984 -18.469 1 98.75 204 GLY B CA 1
ATOM 5752 C C . GLY B 1 204 ? 5.734 -19.094 -19.344 1 98.75 204 GLY B C 1
ATOM 5753 O O . GLY B 1 204 ? 6.344 -19.578 -20.297 1 98.75 204 GLY B O 1
ATOM 5754 N N . ASN B 1 205 ? 5.816 -17.781 -19.031 1 98.38 205 ASN B N 1
ATOM 5755 C CA . ASN B 1 205 ? 6.523 -16.828 -19.875 1 98.38 205 ASN B CA 1
ATOM 5756 C C . ASN B 1 205 ? 8.031 -17.062 -19.844 1 98.38 205 ASN B C 1
ATOM 5758 O O . ASN B 1 205 ? 8.758 -16.562 -20.703 1 98.38 205 ASN B O 1
ATOM 5762 N N . HIS B 1 206 ? 8.531 -17.875 -18.922 1 98.69 206 HIS B N 1
ATOM 5763 C CA . HIS B 1 206 ? 9.961 -18.156 -18.875 1 98.69 206 HIS B CA 1
ATOM 5764 C C . HIS B 1 206 ? 10.273 -19.516 -19.516 1 98.69 206 HIS B C 1
ATOM 5766 O O . HIS B 1 206 ? 11.414 -19.969 -19.469 1 98.69 206 HIS B O 1
ATOM 5772 N N . ASP B 1 207 ? 9.273 -20.094 -20.141 1 98.75 207 ASP B N 1
ATOM 5773 C CA . ASP B 1 207 ? 9.422 -21.359 -20.844 1 98.75 207 ASP B CA 1
ATOM 5774 C C . ASP B 1 207 ? 9.492 -21.141 -22.359 1 98.75 207 ASP B C 1
ATOM 5776 O O . ASP B 1 207 ? 9.578 -22.109 -23.125 1 98.75 207 ASP B O 1
ATOM 5780 N N . MET B 1 208 ? 9.523 -19.953 -22.828 1 97.88 208 MET B N 1
ATOM 5781 C CA . MET B 1 208 ? 9.305 -19.609 -24.234 1 97.88 208 MET B CA 1
ATOM 5782 C C . MET B 1 208 ? 10.625 -19.594 -25 1 97.88 208 MET B C 1
ATOM 5784 O O . MET B 1 208 ? 11.695 -19.531 -24.406 1 97.88 208 MET B O 1
ATOM 5788 N N . ASN B 1 209 ? 10.445 -19.656 -26.359 1 97.62 209 ASN B N 1
ATOM 5789 C CA . ASN B 1 209 ? 11.484 -19.203 -27.266 1 97.62 209 ASN B CA 1
ATOM 5790 C C . ASN B 1 209 ? 11.453 -17.688 -27.469 1 97.62 209 ASN B C 1
ATOM 5792 O O . ASN B 1 209 ? 10.734 -17.188 -28.312 1 97.62 209 ASN B O 1
ATOM 5796 N N . PHE B 1 210 ? 12.289 -17.016 -26.797 1 95.81 210 PHE B N 1
ATOM 5797 C CA . PHE B 1 210 ? 12.242 -15.555 -26.781 1 95.81 210 PHE B CA 1
ATOM 5798 C C . PHE B 1 210 ? 12.641 -14.984 -28.141 1 95.81 210 PHE B C 1
ATOM 5800 O O . PHE B 1 210 ? 12.383 -13.812 -28.422 1 95.81 210 PHE B O 1
ATOM 5807 N N . ASP B 1 211 ? 13.359 -15.742 -28.922 1 95.38 211 ASP B N 1
ATOM 5808 C CA . ASP B 1 211 ? 13.828 -15.281 -30.219 1 95.38 211 ASP B CA 1
ATOM 5809 C C . ASP B 1 211 ? 12.82 -15.625 -31.312 1 95.38 211 ASP B C 1
ATOM 5811 O O . ASP B 1 211 ? 13.133 -15.523 -32.5 1 95.38 211 ASP B O 1
ATOM 5815 N N . ALA B 1 212 ? 11.602 -16.078 -30.922 1 93.88 212 ALA B N 1
ATOM 5816 C CA . ALA B 1 212 ? 10.547 -16.328 -31.906 1 93.88 212 ALA B CA 1
ATOM 5817 C C . ALA B 1 212 ? 10.062 -15.023 -32.531 1 93.88 212 ALA B C 1
ATOM 5819 O O . ALA B 1 212 ? 9.961 -14 -31.859 1 93.88 212 ALA B O 1
ATOM 5820 N N . SER B 1 213 ? 9.719 -15.039 -33.812 1 89.38 213 SER B N 1
ATOM 5821 C CA . SER B 1 213 ? 9.312 -13.844 -34.531 1 89.38 213 SER B CA 1
ATOM 5822 C C . SER B 1 213 ? 7.824 -13.562 -34.344 1 89.38 213 SER B C 1
ATOM 5824 O O . SER B 1 213 ? 7.367 -12.438 -34.594 1 89.38 213 SER B O 1
ATOM 5826 N N . SER B 1 214 ? 7.133 -14.562 -34.031 1 93.31 214 SER B N 1
ATOM 5827 C CA . SER B 1 214 ? 5.695 -14.438 -33.812 1 93.31 214 SER B CA 1
ATOM 5828 C C . SER B 1 214 ? 5.227 -15.352 -32.688 1 93.31 214 SER B C 1
ATOM 5830 O O . SER B 1 214 ? 5.926 -16.297 -32.312 1 93.31 214 SER B O 1
ATOM 5832 N N . ASP B 1 215 ? 4.066 -15.062 -32.219 1 96.19 215 ASP B N 1
ATOM 5833 C CA . ASP B 1 215 ? 3.527 -15.734 -31.047 1 96.19 215 ASP B CA 1
ATOM 5834 C C . ASP B 1 215 ? 3.373 -17.234 -31.281 1 96.19 215 ASP B C 1
ATOM 5836 O O . ASP B 1 215 ? 3.676 -18.047 -30.391 1 96.19 215 ASP B O 1
ATOM 5840 N N . GLU B 1 216 ? 2.957 -17.656 -32.406 1 92.56 216 GLU B N 1
ATOM 5841 C CA . GLU B 1 216 ? 2.654 -19.062 -32.688 1 92.56 216 GLU B CA 1
ATOM 5842 C C . GLU B 1 216 ? 3.908 -19.922 -32.594 1 92.56 216 GLU B C 1
ATOM 5844 O O . GLU B 1 216 ? 3.816 -21.141 -32.469 1 92.56 216 GLU B O 1
ATOM 5849 N N . PHE B 1 217 ? 5.117 -19.266 -32.625 1 95.12 217 PHE B N 1
ATOM 5850 C CA . PHE B 1 217 ? 6.363 -20.016 -32.594 1 95.12 217 PHE B CA 1
ATOM 5851 C C . PHE B 1 217 ? 7.09 -19.797 -31.266 1 95.12 217 PHE B C 1
ATOM 5853 O O . PHE B 1 217 ? 8.25 -20.188 -31.109 1 95.12 217 PHE B O 1
ATOM 5860 N N . SER B 1 218 ? 6.418 -19.172 -30.328 1 96.94 218 SER B N 1
ATOM 5861 C CA . SER B 1 218 ? 7.051 -18.859 -29.047 1 96.94 218 SER B CA 1
ATOM 5862 C C . SER B 1 218 ? 7.078 -20.078 -28.141 1 96.94 218 SER B C 1
ATOM 5864 O O . SER B 1 218 ? 7.746 -20.078 -27.094 1 96.94 218 SER B O 1
ATOM 5866 N N . ASP B 1 219 ? 6.41 -21.219 -28.516 1 97.75 219 ASP B N 1
ATOM 5867 C CA . ASP B 1 219 ? 6.332 -22.391 -27.656 1 97.75 219 ASP B CA 1
ATOM 5868 C C . ASP B 1 219 ? 6.949 -23.609 -28.328 1 97.75 219 ASP B C 1
ATOM 5870 O O . ASP B 1 219 ? 6.621 -24.75 -27.984 1 97.75 219 ASP B O 1
ATOM 5874 N N . GLU B 1 220 ? 7.871 -23.453 -29.234 1 98 220 GLU B N 1
ATOM 5875 C CA . GLU B 1 220 ? 8.398 -24.547 -30.031 1 98 220 GLU B CA 1
ATOM 5876 C C . GLU B 1 220 ? 9.141 -25.562 -29.156 1 98 220 GLU B C 1
ATOM 5878 O O . GLU B 1 220 ? 8.938 -26.766 -29.297 1 98 220 GLU B O 1
ATOM 5883 N N . SER B 1 221 ? 10.039 -25.078 -28.328 1 98.5 221 SER B N 1
ATOM 5884 C CA . SER B 1 221 ? 10.781 -25.984 -27.469 1 98.5 221 SER B CA 1
ATOM 5885 C C . SER B 1 221 ? 9.867 -26.672 -26.453 1 98.5 221 SER B C 1
ATOM 5887 O O . SER B 1 221 ? 10.062 -27.844 -26.125 1 98.5 221 SER B O 1
ATOM 5889 N N . PHE B 1 222 ? 8.898 -25.906 -25.906 1 98.69 222 PHE B N 1
ATOM 5890 C CA . PHE B 1 222 ? 7.922 -26.484 -25 1 98.69 222 PHE B CA 1
ATOM 5891 C C . PHE B 1 222 ? 7.121 -27.594 -25.672 1 98.69 222 PHE B C 1
ATOM 5893 O O . PHE B 1 222 ? 6.969 -28.672 -25.109 1 98.69 222 PHE B O 1
ATOM 5900 N N . THR B 1 223 ? 6.641 -27.297 -26.891 1 98.25 223 THR B N 1
ATOM 5901 C CA . THR B 1 223 ? 5.863 -28.266 -27.656 1 98.25 223 THR B CA 1
ATOM 5902 C C . THR B 1 223 ? 6.684 -29.531 -27.922 1 98.25 223 THR B C 1
ATOM 5904 O O . THR B 1 223 ? 6.168 -30.641 -27.812 1 98.25 223 THR B O 1
ATOM 5907 N N . ALA B 1 224 ? 7.91 -29.328 -28.219 1 97.94 224 ALA B N 1
ATOM 5908 C CA . ALA B 1 224 ? 8.789 -30.469 -28.469 1 97.94 224 ALA B CA 1
ATOM 5909 C C . ALA B 1 224 ? 8.93 -31.344 -27.219 1 97.94 224 ALA B C 1
ATOM 5911 O O . ALA B 1 224 ? 9.016 -32.562 -27.312 1 97.94 224 ALA B O 1
ATOM 5912 N N . ALA B 1 225 ? 8.922 -30.734 -26.125 1 97.94 225 ALA B N 1
ATOM 5913 C CA . ALA B 1 225 ? 9.211 -31.438 -24.875 1 97.94 225 ALA B CA 1
ATOM 5914 C C . ALA B 1 225 ? 7.938 -32.031 -24.281 1 97.94 225 ALA B C 1
ATOM 5916 O O . ALA B 1 225 ? 7.973 -33.094 -23.672 1 97.94 225 ALA B O 1
ATOM 5917 N N . PHE B 1 226 ? 6.766 -31.312 -24.422 1 98.19 226 PHE B N 1
ATOM 5918 C CA . PHE B 1 226 ? 5.625 -31.672 -23.578 1 98.19 226 PHE B CA 1
ATOM 5919 C C . PHE B 1 226 ? 4.359 -31.797 -24.422 1 98.19 226 PHE B C 1
ATOM 5921 O O . PHE B 1 226 ? 3.32 -32.25 -23.922 1 98.19 226 PHE B O 1
ATOM 5928 N N . GLY B 1 227 ? 4.402 -31.422 -25.75 1 97.56 227 GLY B N 1
ATOM 5929 C CA . GLY B 1 227 ? 3.193 -31.422 -26.562 1 97.56 227 GLY B CA 1
ATOM 5930 C C . GLY B 1 227 ? 2.488 -30.078 -26.578 1 97.56 227 GLY B C 1
ATOM 5931 O O . GLY B 1 227 ? 3.127 -29.031 -26.422 1 97.56 227 GLY B O 1
ATOM 5932 N N . PRO B 1 228 ? 1.162 -30.062 -26.844 1 97.69 228 PRO B N 1
ATOM 5933 C CA . PRO B 1 228 ? 0.449 -28.797 -26.969 1 97.69 228 PRO B CA 1
ATOM 5934 C C . PRO B 1 228 ? 0.487 -27.969 -25.688 1 97.69 228 PRO B C 1
ATOM 5936 O O . PRO B 1 228 ? 0.421 -28.516 -24.594 1 97.69 228 PRO B O 1
ATOM 5939 N N . ALA B 1 229 ? 0.502 -26.656 -25.906 1 98.12 229 ALA B N 1
ATOM 5940 C CA . ALA B 1 229 ? 0.515 -25.734 -24.781 1 98.12 229 ALA B CA 1
ATOM 5941 C C . ALA B 1 229 ? -0.904 -25.359 -24.359 1 98.12 229 ALA B C 1
ATOM 5943 O O . ALA B 1 229 ? -1.117 -24.828 -23.266 1 98.12 229 ALA B O 1
ATOM 5944 N N . THR B 1 230 ? -1.884 -25.516 -25.188 1 98.62 230 THR B N 1
ATOM 5945 C CA . THR B 1 230 ? -3.307 -25.375 -24.906 1 98.62 230 THR B CA 1
ATOM 5946 C C . THR B 1 230 ? -4.051 -26.672 -25.203 1 98.62 230 THR B C 1
ATOM 5948 O O . THR B 1 230 ? -4.012 -27.172 -26.328 1 98.62 230 THR B O 1
ATOM 5951 N N . TYR B 1 231 ? -4.656 -27.25 -24.203 1 98.81 231 TYR B N 1
ATOM 5952 C CA . TYR B 1 231 ? -5.355 -28.516 -24.344 1 98.81 231 TYR B CA 1
ATOM 5953 C C . TYR B 1 231 ? -6.332 -28.734 -23.188 1 98.81 231 TYR B C 1
ATOM 5955 O O . TYR B 1 231 ? -6.605 -27.797 -22.422 1 98.81 231 TYR B O 1
ATOM 5963 N N . ALA B 1 232 ? -6.934 -29.938 -23.141 1 98.94 232 ALA B N 1
ATOM 5964 C CA . ALA B 1 232 ? -7.879 -30.25 -22.062 1 98.94 232 ALA B CA 1
ATOM 5965 C C . ALA B 1 232 ? -7.871 -31.734 -21.734 1 98.94 232 ALA B C 1
ATOM 5967 O O . ALA B 1 232 ? -7.32 -32.531 -22.5 1 98.94 232 ALA B O 1
ATOM 5968 N N . PHE B 1 233 ? -8.367 -32.125 -20.609 1 98.75 233 PHE B N 1
ATOM 5969 C CA . PHE B 1 233 ? -8.562 -33.5 -20.219 1 98.75 233 PHE B CA 1
ATOM 5970 C C . PHE B 1 233 ? -9.625 -33.625 -19.141 1 98.75 233 PHE B C 1
ATOM 5972 O O . PHE B 1 233 ? -9.945 -32.656 -18.469 1 98.75 233 PHE B O 1
ATOM 5979 N N . ASN B 1 234 ? -10.203 -34.781 -19.062 1 98.44 234 ASN B N 1
ATOM 5980 C CA . ASN B 1 234 ? -11.164 -35.094 -18.016 1 98.44 234 ASN B CA 1
ATOM 5981 C C . ASN B 1 234 ? -10.547 -35.969 -16.938 1 98.44 234 ASN B C 1
ATOM 5983 O O . ASN B 1 234 ? -9.688 -36.812 -17.234 1 98.44 234 ASN B O 1
ATOM 5987 N N . HIS B 1 235 ? -10.945 -35.812 -15.781 1 98.25 235 HIS B N 1
ATOM 5988 C CA . HIS B 1 235 ? -10.734 -36.719 -14.656 1 98.25 235 HIS B CA 1
ATOM 5989 C C . HIS B 1 235 ? -11.891 -36.656 -13.672 1 98.25 235 HIS B C 1
ATOM 5991 O O . HIS B 1 235 ? -12.242 -35.594 -13.18 1 98.25 235 HIS B O 1
ATOM 5997 N N . GLY B 1 236 ? -12.484 -37.781 -13.375 1 97.75 236 GLY B N 1
ATOM 5998 C CA . GLY B 1 236 ? -13.695 -37.75 -12.578 1 97.75 236 GLY B CA 1
ATOM 5999 C C . GLY B 1 236 ? -14.766 -36.844 -13.172 1 97.75 236 GLY B C 1
ATOM 6000 O O . GLY B 1 236 ? -15.094 -36.969 -14.359 1 97.75 236 GLY B O 1
ATOM 6001 N N . ASP B 1 237 ? -15.383 -36.062 -12.398 1 98.06 237 ASP B N 1
ATOM 6002 C CA . ASP B 1 237 ? -16.438 -35.156 -12.844 1 98.06 237 ASP B CA 1
ATOM 6003 C C . ASP B 1 237 ? -15.891 -33.75 -13.031 1 98.06 237 ASP B C 1
ATOM 6005 O O . ASP B 1 237 ? -16.625 -32.781 -12.867 1 98.06 237 ASP B O 1
ATOM 6009 N N . ALA B 1 238 ? -14.633 -33.719 -13.305 1 98.62 238 ALA B N 1
ATOM 6010 C CA . ALA B 1 238 ? -13.992 -32.438 -13.57 1 98.62 238 ALA B CA 1
ATOM 6011 C C . ALA B 1 238 ? -13.406 -32.375 -14.977 1 98.62 238 ALA B C 1
ATOM 6013 O O . ALA B 1 238 ? -12.867 -33.375 -15.461 1 98.62 238 ALA B O 1
ATOM 6014 N N . HIS B 1 239 ? -13.625 -31.266 -15.617 1 98.81 239 HIS B N 1
ATOM 6015 C CA . HIS B 1 239 ? -13.023 -30.969 -16.922 1 98.81 239 HIS B CA 1
ATOM 6016 C C . HIS B 1 239 ? -11.93 -29.906 -16.781 1 98.81 239 HIS B C 1
ATOM 6018 O O . HIS B 1 239 ? -12.203 -28.766 -16.391 1 98.81 239 HIS B O 1
ATOM 6024 N N . PHE B 1 240 ? -10.688 -30.281 -17.078 1 98.94 240 PHE B N 1
ATOM 6025 C CA . PHE B 1 240 ? -9.531 -29.406 -16.969 1 98.94 240 PHE B CA 1
ATOM 6026 C C . PHE B 1 240 ? -9.18 -28.797 -18.328 1 98.94 240 PHE B C 1
ATOM 6028 O O . PHE B 1 240 ? -9.117 -29.516 -19.328 1 98.94 240 PHE B O 1
ATOM 6035 N N . ILE B 1 241 ? -9.016 -27.547 -18.344 1 98.94 241 ILE B N 1
ATOM 6036 C CA . ILE B 1 241 ? -8.547 -26.844 -19.531 1 98.94 241 ILE B CA 1
ATOM 6037 C C . ILE B 1 241 ? -7.215 -26.156 -19.234 1 98.94 241 ILE B C 1
ATOM 6039 O O . ILE B 1 241 ? -7.129 -25.328 -18.328 1 98.94 241 ILE B O 1
ATOM 6043 N N . VAL B 1 242 ? -6.195 -26.516 -19.953 1 98.94 242 VAL B N 1
ATOM 6044 C CA . VAL B 1 242 ? -4.867 -25.922 -19.828 1 98.94 242 VAL B CA 1
ATOM 6045 C C . VAL B 1 242 ? -4.703 -24.812 -20.859 1 98.94 242 VAL B C 1
ATOM 6047 O O . VAL B 1 242 ? -4.902 -25.016 -22.062 1 98.94 242 VAL B O 1
ATOM 6050 N N . LEU B 1 243 ? -4.34 -23.609 -20.406 1 98.81 243 LEU B N 1
ATOM 6051 C CA . LEU B 1 243 ? -4.289 -22.422 -21.266 1 98.81 243 LEU B CA 1
ATOM 6052 C C . LEU B 1 243 ? -2.887 -21.828 -21.297 1 98.81 243 LEU B C 1
ATOM 6054 O O . LEU B 1 243 ? -2.371 -21.391 -20.266 1 98.81 243 LEU B O 1
ATOM 6058 N N . GLU B 1 244 ? -2.287 -21.844 -22.453 1 98.56 244 GLU B N 1
ATOM 6059 C CA . GLU B 1 244 ? -1.15 -20.969 -22.672 1 98.56 244 GLU B CA 1
ATOM 6060 C C . GLU B 1 244 ? -1.606 -19.516 -22.844 1 98.56 244 GLU B C 1
ATOM 6062 O O . GLU B 1 244 ? -2.004 -19.109 -23.938 1 98.56 244 GLU B O 1
ATOM 6067 N N . ASN B 1 245 ? -1.475 -18.719 -21.766 1 98.62 245 ASN B N 1
ATOM 6068 C CA . ASN B 1 245 ? -2.07 -17.375 -21.781 1 98.62 245 ASN B CA 1
ATOM 6069 C C . ASN B 1 245 ? -1.003 -16.297 -21.812 1 98.62 245 ASN B C 1
ATOM 6071 O O . ASN B 1 245 ? -1.064 -15.336 -21.047 1 98.62 245 ASN B O 1
ATOM 6075 N N . ILE B 1 246 ? -0.054 -16.438 -22.734 1 98.62 246 ILE B N 1
ATOM 6076 C CA . ILE B 1 246 ? 1.032 -15.477 -22.938 1 98.62 246 ILE B CA 1
ATOM 6077 C C . ILE B 1 246 ? 0.985 -14.93 -24.359 1 98.62 246 ILE B C 1
ATOM 6079 O O . ILE B 1 246 ? 1.098 -15.688 -25.328 1 98.62 246 ILE B O 1
ATOM 6083 N N . LEU B 1 247 ? 0.819 -13.664 -24.516 1 98.19 247 LEU B N 1
ATOM 6084 C CA . LEU B 1 247 ? 0.968 -12.984 -25.797 1 98.19 247 LEU B CA 1
ATOM 6085 C C . LEU B 1 247 ? 2.385 -12.453 -25.969 1 98.19 247 LEU B C 1
ATOM 6087 O O . LEU B 1 247 ? 2.824 -11.594 -25.203 1 98.19 247 LEU B O 1
ATOM 6091 N N . TYR B 1 248 ? 2.957 -13.047 -26.969 1 97.38 248 TYR B N 1
ATOM 6092 C CA . TYR B 1 248 ? 4.348 -12.68 -27.203 1 97.38 248 TYR B CA 1
ATOM 6093 C C . TYR B 1 248 ? 4.645 -12.602 -28.703 1 97.38 248 TYR B C 1
ATOM 6095 O O . TYR B 1 248 ? 4.301 -13.516 -29.453 1 97.38 248 TYR B O 1
ATOM 6103 N N . PRO B 1 249 ? 5.359 -11.578 -29.344 1 95.75 249 PRO B N 1
ATOM 6104 C CA . PRO B 1 249 ? 5.645 -10.367 -28.578 1 95.75 249 PRO B CA 1
ATOM 6105 C C . PRO B 1 249 ? 4.383 -9.594 -28.203 1 95.75 249 PRO B C 1
ATOM 6107 O O . PRO B 1 249 ? 3.332 -9.789 -28.812 1 95.75 249 PRO B O 1
ATOM 6110 N N . ASP B 1 250 ? 4.512 -8.867 -27.125 1 95.56 250 ASP B N 1
ATOM 6111 C CA . ASP B 1 250 ? 3.371 -8.055 -26.703 1 95.56 250 ASP B CA 1
ATOM 6112 C C . ASP B 1 250 ? 2.779 -7.293 -27.891 1 95.56 250 ASP B C 1
ATOM 6114 O O . ASP B 1 250 ? 3.459 -6.469 -28.5 1 95.56 250 ASP B O 1
ATOM 6118 N N . PRO B 1 251 ? 1.617 -7.551 -28.203 1 94.94 251 PRO B N 1
ATOM 6119 C CA . PRO B 1 251 ? 1.037 -6.949 -29.391 1 94.94 251 PRO B CA 1
ATOM 6120 C C . PRO B 1 251 ? 0.822 -5.441 -29.25 1 94.94 251 PRO B C 1
ATOM 6122 O O . PRO B 1 251 ? 0.537 -4.758 -30.25 1 94.94 251 PRO B O 1
ATOM 6125 N N . ARG B 1 252 ? 0.899 -4.875 -28.125 1 94.5 252 ARG B N 1
ATOM 6126 C CA . ARG B 1 252 ? 0.656 -3.451 -27.906 1 94.5 252 ARG B CA 1
ATOM 6127 C C . ARG B 1 252 ? 1.847 -2.615 -28.359 1 94.5 252 ARG B C 1
ATOM 6129 O O . ARG B 1 252 ? 1.673 -1.535 -28.938 1 94.5 252 ARG B O 1
ATOM 6136 N N . ASP B 1 253 ? 3.205 -3.139 -28.109 1 92.75 253 ASP B N 1
ATOM 6137 C CA . ASP B 1 253 ? 4.379 -2.322 -28.406 1 92.75 253 ASP B CA 1
ATOM 6138 C C . ASP B 1 253 ? 5.539 -3.182 -28.891 1 92.75 253 ASP B C 1
ATOM 6140 O O . ASP B 1 253 ? 6.613 -2.664 -29.219 1 92.75 253 ASP B O 1
ATOM 6144 N N . GLY B 1 254 ? 5.328 -4.465 -28.891 1 92.12 254 GLY B N 1
ATOM 6145 C CA . GLY B 1 254 ? 6.328 -5.379 -29.422 1 92.12 254 GLY B CA 1
ATOM 6146 C C . GLY B 1 254 ? 7.422 -5.715 -28.422 1 92.12 254 GLY B C 1
ATOM 6147 O O . GLY B 1 254 ? 8.375 -6.43 -28.75 1 92.12 254 GLY B O 1
ATOM 6148 N N . GLN B 1 255 ? 7.219 -5.258 -27.172 1 91 255 GLN B N 1
ATOM 6149 C CA . GLN B 1 255 ? 8.242 -5.457 -26.141 1 91 255 GLN B CA 1
ATOM 6150 C C . GLN B 1 255 ? 7.723 -6.328 -25.016 1 91 255 GLN B C 1
ATOM 6152 O O . GLN B 1 255 ? 6.684 -6.035 -24.422 1 91 255 GLN B O 1
ATOM 6157 N N . GLY B 1 256 ? 8.43 -7.453 -24.781 1 94.31 256 GLY B N 1
ATOM 6158 C CA . GLY B 1 256 ? 8.023 -8.312 -23.672 1 94.31 256 GLY B CA 1
ATOM 6159 C C . GLY B 1 256 ? 6.777 -9.125 -23.984 1 94.31 256 GLY B C 1
ATOM 6160 O O . GLY B 1 256 ? 6.566 -9.547 -25.125 1 94.31 256 GLY B O 1
ATOM 6161 N N . TYR B 1 257 ? 6.047 -9.453 -22.891 1 96.88 257 TYR B N 1
ATOM 6162 C CA . TYR B 1 257 ? 4.848 -10.266 -23.031 1 96.88 257 TYR B CA 1
ATOM 6163 C C . TYR B 1 257 ? 3.648 -9.602 -22.375 1 96.88 257 TYR B C 1
ATOM 6165 O O . TYR B 1 257 ? 3.803 -8.633 -21.625 1 96.88 257 TYR B O 1
ATOM 6173 N N . TRP B 1 258 ? 2.5 -10 -22.719 1 97.31 258 TRP B N 1
ATOM 6174 C CA . TRP B 1 258 ? 1.221 -9.602 -22.141 1 97.31 258 TRP B CA 1
ATOM 6175 C C . TRP B 1 258 ? 0.365 -10.828 -21.812 1 97.31 258 TRP B C 1
ATOM 6177 O O . TRP B 1 258 ? 0.519 -11.875 -22.438 1 97.31 258 TRP B O 1
ATOM 6187 N N . GLY B 1 259 ? -0.41 -10.805 -20.75 1 98.38 259 GLY B N 1
ATOM 6188 C CA . GLY B 1 259 ? -1.363 -11.875 -20.5 1 98.38 259 GLY B CA 1
ATOM 6189 C C . GLY B 1 259 ? -2.549 -11.852 -21.453 1 98.38 259 GLY B C 1
ATOM 6190 O O . GLY B 1 259 ? -3.094 -10.789 -21.75 1 98.38 259 GLY B O 1
ATOM 6191 N N . GLY B 1 260 ? -2.912 -12.945 -21.906 1 98.38 260 GLY B N 1
ATOM 6192 C CA . GLY B 1 260 ? -4.035 -13.055 -22.812 1 98.38 260 GLY B CA 1
ATOM 6193 C C . GLY B 1 260 ? -4.008 -14.32 -23.656 1 98.38 260 GLY B C 1
ATOM 6194 O O . GLY B 1 260 ? -3.189 -15.211 -23.422 1 98.38 260 GLY B O 1
ATOM 6195 N N . LEU B 1 261 ? -4.941 -14.438 -24.594 1 98.25 261 LEU B N 1
ATOM 6196 C CA . LEU B 1 261 ? -5.07 -15.602 -25.453 1 98.25 261 LEU B CA 1
ATOM 6197 C C . LEU B 1 261 ? -5.156 -15.188 -26.922 1 98.25 261 LEU B C 1
ATOM 6199 O O . LEU B 1 261 ? -5.77 -14.172 -27.25 1 98.25 261 LEU B O 1
ATOM 6203 N N . ARG B 1 262 ? -4.562 -15.93 -27.75 1 97.31 262 ARG B N 1
ATOM 6204 C CA . ARG B 1 262 ? -4.785 -15.758 -29.172 1 97.31 262 ARG B CA 1
ATOM 6205 C C . ARG B 1 262 ? -6.199 -16.172 -29.562 1 97.31 262 ARG B C 1
ATOM 6207 O O . ARG B 1 262 ? -6.875 -16.875 -28.812 1 97.31 262 ARG B O 1
ATOM 6214 N N . LYS B 1 263 ? -6.621 -15.789 -30.766 1 97.06 263 LYS B N 1
ATOM 6215 C CA . LYS B 1 263 ? -7.965 -16.094 -31.266 1 97.06 263 LYS B CA 1
ATOM 6216 C C . LYS B 1 263 ? -8.18 -17.594 -31.375 1 97.06 263 LYS B C 1
ATOM 6218 O O . LYS B 1 263 ? -9.273 -18.094 -31.109 1 97.06 263 LYS B O 1
ATOM 6223 N N . ASP B 1 264 ? -7.168 -18.328 -31.844 1 97.31 264 ASP B N 1
ATOM 6224 C CA . ASP B 1 264 ? -7.293 -19.766 -32.031 1 97.31 264 ASP B CA 1
ATOM 6225 C C . ASP B 1 264 ? -7.48 -20.469 -30.672 1 97.31 264 ASP B C 1
ATOM 6227 O O . ASP B 1 264 ? -8.242 -21.438 -30.578 1 97.31 264 ASP B O 1
ATOM 6231 N N . GLN B 1 265 ? -6.848 -20.016 -29.641 1 97.81 265 GLN B N 1
ATOM 6232 C CA . GLN B 1 265 ? -6.98 -20.594 -28.297 1 97.81 265 GLN B CA 1
ATOM 6233 C C . GLN B 1 265 ? -8.383 -20.375 -27.75 1 97.81 265 GLN B C 1
ATOM 6235 O O . GLN B 1 265 ? -8.977 -21.281 -27.156 1 97.81 265 GLN B O 1
ATOM 6240 N N . LEU B 1 266 ? -8.898 -19.172 -27.938 1 98.31 266 LEU B N 1
ATOM 6241 C CA . LEU B 1 266 ? -10.258 -18.875 -27.5 1 98.31 266 LEU B CA 1
ATOM 6242 C C . LEU B 1 266 ? -11.273 -19.734 -28.234 1 98.31 266 LEU B C 1
ATOM 6244 O O . LEU B 1 266 ? -12.242 -20.203 -27.641 1 98.31 266 LEU B O 1
ATOM 6248 N N . ALA B 1 267 ? -11.047 -19.875 -29.5 1 98.5 267 ALA B N 1
ATOM 6249 C CA . ALA B 1 267 ? -11.922 -20.734 -30.297 1 98.5 267 ALA B CA 1
ATOM 6250 C C . ALA B 1 267 ? -11.906 -22.172 -29.766 1 98.5 267 ALA B C 1
ATOM 6252 O O . ALA B 1 267 ? -12.945 -22.812 -29.688 1 98.5 267 ALA B O 1
ATOM 6253 N N . PHE B 1 268 ? -10.781 -22.641 -29.469 1 98.62 268 PHE B N 1
ATOM 6254 C CA . PHE B 1 268 ? -10.68 -23.984 -28.891 1 98.62 268 PHE B CA 1
ATOM 6255 C C . PHE B 1 268 ? -11.516 -24.094 -27.625 1 98.62 268 PHE B C 1
ATOM 6257 O O . PHE B 1 268 ? -12.258 -25.062 -27.453 1 98.62 268 PHE B O 1
ATOM 6264 N N . VAL B 1 269 ? -11.359 -23.141 -26.688 1 98.88 269 VAL B N 1
ATOM 6265 C CA . VAL B 1 269 ? -12.078 -23.172 -25.422 1 98.88 269 VAL B CA 1
ATOM 6266 C C . VAL B 1 269 ? -13.578 -23.234 -25.688 1 98.88 269 VAL B C 1
ATOM 6268 O O . VAL B 1 269 ? -14.289 -24.047 -25.078 1 98.88 269 VAL B O 1
ATOM 6271 N N . GLU B 1 270 ? -14 -22.375 -26.578 1 98.69 270 GLU B N 1
ATOM 6272 C CA . GLU B 1 270 ? -15.422 -22.328 -26.922 1 98.69 270 GLU B CA 1
ATOM 6273 C C . GLU B 1 270 ? -15.898 -23.672 -27.484 1 98.69 270 GLU B C 1
ATOM 6275 O O . GLU B 1 270 ? -16.891 -24.219 -27 1 98.69 270 GLU B O 1
ATOM 6280 N N . ASN B 1 271 ? -15.164 -24.219 -28.484 1 98.88 271 ASN B N 1
ATOM 6281 C CA . ASN B 1 271 ? -15.531 -25.484 -29.125 1 98.88 271 ASN B CA 1
ATOM 6282 C C . ASN B 1 271 ? -15.484 -26.656 -28.141 1 98.88 271 ASN B C 1
ATOM 6284 O O . ASN B 1 271 ? -16.344 -27.531 -28.188 1 98.88 271 ASN B O 1
ATOM 6288 N N . ASN B 1 272 ? -14.508 -26.656 -27.344 1 98.88 272 ASN B N 1
ATOM 6289 C CA . ASN B 1 272 ? -14.328 -27.703 -26.344 1 98.88 272 ASN B CA 1
ATOM 6290 C C . ASN B 1 272 ? -15.484 -27.734 -25.344 1 98.88 272 ASN B C 1
ATOM 6292 O O . ASN B 1 272 ? -16.047 -28.781 -25.078 1 98.88 272 ASN B O 1
ATOM 6296 N N . LEU B 1 273 ? -15.891 -26.578 -24.812 1 98.75 273 LEU B N 1
ATOM 6297 C CA . LEU B 1 273 ? -16.891 -26.484 -23.75 1 98.75 273 LEU B CA 1
ATOM 6298 C C . LEU B 1 273 ? -18.281 -26.859 -24.266 1 98.75 273 LEU B C 1
ATOM 6300 O O . LEU B 1 273 ? -19.172 -27.141 -23.484 1 98.75 273 LEU B O 1
ATOM 6304 N N . GLU B 1 274 ? -18.422 -26.891 -25.609 1 98 274 GLU B N 1
ATOM 6305 C CA . GLU B 1 274 ? -19.688 -27.312 -26.188 1 98 274 GLU B CA 1
ATOM 6306 C C . GLU B 1 274 ? -19.984 -28.781 -25.859 1 98 274 GLU B C 1
ATOM 6308 O O . GLU B 1 274 ? -21.141 -29.172 -25.75 1 98 274 GLU B O 1
ATOM 6313 N N . PHE B 1 275 ? -18.922 -29.516 -25.625 1 98.12 275 PHE B N 1
ATOM 6314 C CA . PHE B 1 275 ? -19.094 -30.953 -25.422 1 98.12 275 PHE B CA 1
ATOM 6315 C C . PHE B 1 275 ? -18.969 -31.297 -23.953 1 98.12 275 PHE B C 1
ATOM 6317 O O . PHE B 1 275 ? -18.906 -32.469 -23.594 1 98.12 275 PHE B O 1
ATOM 6324 N N . VAL B 1 276 ? -18.938 -30.391 -23.031 1 98.5 276 VAL B N 1
ATOM 6325 C CA . VAL B 1 276 ? -18.781 -30.641 -21.594 1 98.5 276 VAL B CA 1
ATOM 6326 C C . VAL B 1 276 ? -20.141 -30.469 -20.891 1 98.5 276 VAL B C 1
ATOM 6328 O O . VAL B 1 276 ? -20.766 -29.406 -20.984 1 98.5 276 VAL B O 1
ATOM 6331 N N . PRO B 1 277 ? -20.562 -31.469 -20.25 1 97.75 277 PRO B N 1
ATOM 6332 C CA . PRO B 1 277 ? -21.812 -31.312 -19.5 1 97.75 277 PRO B CA 1
ATOM 6333 C C . PRO B 1 277 ? -21.766 -30.188 -18.484 1 97.75 277 PRO B C 1
ATOM 6335 O O . PRO B 1 277 ? -20.734 -29.969 -17.844 1 97.75 277 PRO B O 1
ATOM 6338 N N . LYS B 1 278 ? -22.875 -29.531 -18.297 1 97.19 278 LYS B N 1
ATOM 6339 C CA . LYS B 1 278 ? -22.906 -28.266 -17.562 1 97.19 278 LYS B CA 1
ATOM 6340 C C . LYS B 1 278 ? -22.812 -28.516 -16.062 1 97.19 278 LYS B C 1
ATOM 6342 O O . LYS B 1 278 ? -22.562 -27.578 -15.289 1 97.19 278 LYS B O 1
ATOM 6347 N N . ASP B 1 279 ? -22.969 -29.734 -15.602 1 96.5 279 ASP B N 1
ATOM 6348 C CA . ASP B 1 279 ? -22.922 -30.047 -14.18 1 96.5 279 ASP B CA 1
ATOM 6349 C C . ASP B 1 279 ? -21.5 -30.391 -13.742 1 96.5 279 ASP B C 1
ATOM 6351 O O . ASP B 1 279 ? -21.25 -30.625 -12.555 1 96.5 279 ASP B O 1
ATOM 6355 N N . LYS B 1 280 ? -20.531 -30.453 -14.695 1 97.69 280 LYS B N 1
ATOM 6356 C CA . LYS B 1 280 ? -19.141 -30.75 -14.383 1 97.69 280 LYS B CA 1
ATOM 6357 C C . LYS B 1 280 ? -18.453 -29.562 -13.719 1 97.69 280 LYS B C 1
ATOM 6359 O O . LYS B 1 280 ? -18.875 -28.422 -13.906 1 97.69 280 LYS B O 1
ATOM 6364 N N . LEU B 1 281 ? -17.453 -29.875 -12.867 1 98.5 281 LEU B N 1
ATOM 6365 C CA . LEU B 1 281 ? -16.5 -28.859 -12.445 1 98.5 281 LEU B CA 1
ATOM 6366 C C . LEU B 1 281 ? -15.547 -28.5 -13.578 1 98.5 281 LEU B C 1
ATOM 6368 O O . LEU B 1 281 ? -14.906 -29.375 -14.156 1 98.5 281 LEU B O 1
ATOM 6372 N N . VAL B 1 282 ? -15.523 -27.25 -13.992 1 98.81 282 VAL B N 1
ATOM 6373 C CA . VAL B 1 282 ? -14.562 -26.781 -14.984 1 98.81 282 VAL B CA 1
ATOM 6374 C C . VAL B 1 282 ? -13.375 -26.109 -14.289 1 98.81 282 VAL B C 1
ATOM 6376 O O . VAL B 1 282 ? -13.555 -25.156 -13.539 1 98.81 282 VAL B O 1
ATOM 6379 N N . VAL B 1 283 ? -12.18 -26.609 -14.477 1 98.94 283 VAL B N 1
ATOM 6380 C CA . VAL B 1 283 ? -10.961 -26.078 -13.875 1 98.94 283 VAL B CA 1
ATOM 6381 C C . VAL B 1 283 ? -10.055 -25.516 -14.969 1 98.94 283 VAL B C 1
ATOM 6383 O O . VAL B 1 283 ? -9.617 -26.25 -15.859 1 98.94 283 VAL B O 1
ATOM 6386 N N . LEU B 1 284 ? -9.828 -24.219 -14.906 1 98.94 284 LEU B N 1
ATOM 6387 C CA . LEU B 1 284 ? -8.867 -23.594 -15.812 1 98.94 284 LEU B CA 1
ATOM 6388 C C . LEU B 1 284 ? -7.48 -23.547 -15.18 1 98.94 284 LEU B C 1
ATOM 6390 O O . LEU B 1 284 ? -7.316 -23.094 -14.047 1 98.94 284 LEU B O 1
ATOM 6394 N N . LEU B 1 285 ? -6.516 -24.094 -15.875 1 98.94 285 LEU B N 1
ATOM 6395 C CA . LEU B 1 285 ? -5.113 -24.062 -15.469 1 98.94 285 LEU B CA 1
ATOM 6396 C C . LEU B 1 285 ? -4.312 -23.125 -16.359 1 98.94 285 LEU B C 1
ATOM 6398 O O . LEU B 1 285 ? -4.285 -23.281 -17.578 1 98.94 285 LEU B O 1
ATOM 6402 N N . MET B 1 286 ? -3.725 -22.094 -15.758 1 98.88 286 MET B N 1
ATOM 6403 C CA . MET B 1 286 ? -2.977 -21.094 -16.516 1 98.88 286 MET B CA 1
ATOM 6404 C C . MET B 1 286 ? -1.792 -20.562 -15.703 1 98.88 286 MET B C 1
ATOM 6406 O O . MET B 1 286 ? -1.628 -20.922 -14.539 1 98.88 286 MET B O 1
ATOM 6410 N N . HIS B 1 287 ? -0.966 -19.812 -16.375 1 98.81 287 HIS B N 1
ATOM 6411 C CA . HIS B 1 287 ? 0.214 -19.281 -15.703 1 98.81 287 HIS B CA 1
ATOM 6412 C C . HIS B 1 287 ? -0.028 -17.859 -15.203 1 98.81 287 HIS B C 1
ATOM 6414 O O . HIS B 1 287 ? 0.084 -17.594 -14 1 98.81 287 HIS B O 1
ATOM 6420 N N . ILE B 1 288 ? -0.418 -16.922 -16.109 1 98.75 288 ILE B N 1
ATOM 6421 C CA . ILE B 1 288 ? -0.634 -15.516 -15.766 1 98.75 288 ILE B CA 1
ATOM 6422 C C . ILE B 1 288 ? -2.025 -15.336 -15.164 1 98.75 288 ILE B C 1
ATOM 6424 O O . ILE B 1 288 ? -3.02 -15.781 -15.742 1 98.75 288 ILE B O 1
ATOM 6428 N N . PRO B 1 289 ? -2.115 -14.773 -14.016 1 98.62 289 PRO B N 1
ATOM 6429 C CA . PRO B 1 289 ? -3.42 -14.648 -13.359 1 98.62 289 PRO B CA 1
ATOM 6430 C C . PRO B 1 289 ? -4.383 -13.75 -14.141 1 98.62 289 PRO B C 1
ATOM 6432 O O . PRO B 1 289 ? -3.947 -12.844 -14.852 1 98.62 289 PRO B O 1
ATOM 6435 N N . LEU B 1 290 ? -5.652 -13.938 -13.898 1 98.25 290 LEU B N 1
ATOM 6436 C CA . LEU B 1 290 ? -6.711 -13.172 -14.555 1 98.25 290 LEU B CA 1
ATOM 6437 C C . LEU B 1 290 ? -6.828 -11.781 -13.953 1 98.25 290 LEU B C 1
ATOM 6439 O O . LEU B 1 290 ? -7.418 -10.883 -14.57 1 98.25 290 LEU B O 1
ATOM 6443 N N . PHE B 1 291 ? -6.324 -11.578 -12.711 1 96.94 291 PHE B N 1
ATOM 6444 C CA . PHE B 1 291 ? -6.398 -10.258 -12.102 1 96.94 291 PHE B CA 1
ATOM 6445 C C . PHE B 1 291 ? -5.23 -9.383 -12.555 1 96.94 291 PHE B C 1
ATOM 6447 O O . PHE B 1 291 ? -4.238 -9.891 -13.078 1 96.94 291 PHE B O 1
ATOM 6454 N N . GLU B 1 292 ? -5.371 -8.062 -12.391 1 92.38 292 GLU B N 1
ATOM 6455 C CA . GLU B 1 292 ? -4.332 -7.113 -12.766 1 92.38 292 GLU B CA 1
ATOM 6456 C C . GLU B 1 292 ? -3.24 -7.039 -11.695 1 92.38 292 GLU B C 1
ATOM 6458 O O . GLU B 1 292 ? -3.537 -7 -10.5 1 92.38 292 GLU B O 1
ATOM 6463 N N . GLU B 1 293 ? -2.066 -7.125 -12.102 1 84.31 293 GLU B N 1
ATOM 6464 C CA . GLU B 1 293 ? -0.886 -6.945 -11.266 1 84.31 293 GLU B CA 1
ATOM 6465 C C . GLU B 1 293 ? -0.105 -5.699 -11.672 1 84.31 293 GLU B C 1
ATOM 6467 O O . GLU B 1 293 ? 0.498 -5.66 -12.742 1 84.31 293 GLU B O 1
ATOM 6472 N N . ASN B 1 294 ? 0.062 -4.652 -10.812 1 79.69 294 ASN B N 1
ATOM 6473 C CA . ASN B 1 294 ? 0.894 -3.477 -11.039 1 79.69 294 ASN B CA 1
ATOM 6474 C C . ASN B 1 294 ? 0.544 -2.793 -12.359 1 79.69 294 ASN B C 1
ATOM 6476 O O . ASN B 1 294 ? 1.433 -2.465 -13.148 1 79.69 294 ASN B O 1
ATOM 6480 N N . GLY B 1 295 ? -0.685 -2.752 -12.688 1 82.88 295 GLY B N 1
ATOM 6481 C CA . GLY B 1 295 ? -1.091 -2.119 -13.938 1 82.88 295 GLY B CA 1
ATOM 6482 C C . GLY B 1 295 ? -1.855 -3.051 -14.859 1 82.88 295 GLY B C 1
ATOM 6483 O O . GLY B 1 295 ? -2.648 -3.875 -14.398 1 82.88 295 GLY B O 1
ATOM 6484 N N . ASP B 1 296 ? -1.62 -2.9 -16.219 1 89.44 296 ASP B N 1
ATOM 6485 C CA . ASP B 1 296 ? -2.334 -3.648 -17.25 1 89.44 296 ASP B CA 1
ATOM 6486 C C . ASP B 1 296 ? -1.579 -4.922 -17.625 1 89.44 296 ASP B C 1
ATOM 6488 O O . ASP B 1 296 ? -0.924 -4.973 -18.672 1 89.44 296 ASP B O 1
ATOM 6492 N N . SER B 1 297 ? -1.726 -5.984 -16.75 1 95 297 SER B N 1
ATOM 6493 C CA . SER B 1 297 ? -0.913 -7.188 -16.906 1 95 297 SER B CA 1
ATOM 6494 C C . SER B 1 297 ? -1.651 -8.258 -17.703 1 95 297 SER B C 1
ATOM 6496 O O . SER B 1 297 ? -1.056 -9.258 -18.094 1 95 297 SER B O 1
ATOM 6498 N N . PHE B 1 298 ? -2.955 -8.086 -17.906 1 97.81 298 PHE B N 1
ATOM 6499 C CA . PHE B 1 298 ? -3.773 -9.062 -18.625 1 97.81 298 PHE B CA 1
ATOM 6500 C C . PHE B 1 298 ? -4.805 -8.359 -19.5 1 97.81 298 PHE B C 1
ATOM 6502 O O . PHE B 1 298 ? -5.473 -7.426 -19.062 1 97.81 298 PHE B O 1
ATOM 6509 N N . ARG B 1 299 ? -4.934 -8.766 -20.719 1 97.19 299 ARG B N 1
ATOM 6510 C CA . ARG B 1 299 ? -5.875 -8.156 -21.656 1 97.19 299 ARG B CA 1
ATOM 6511 C C . ARG B 1 299 ? -7.309 -8.305 -21.156 1 97.19 299 ARG B C 1
ATOM 6513 O O . ARG B 1 299 ? -7.82 -9.422 -21.047 1 97.19 299 ARG B O 1
ATOM 6520 N N . ASN B 1 300 ? -7.98 -7.266 -20.906 1 96.31 300 ASN B N 1
ATOM 6521 C CA . ASN B 1 300 ? -9.305 -7.25 -20.312 1 96.31 300 ASN B CA 1
ATOM 6522 C C . ASN B 1 300 ? -10.32 -8.016 -21.156 1 96.31 300 ASN B C 1
ATOM 6524 O O . ASN B 1 300 ? -11.133 -8.773 -20.625 1 96.31 300 ASN B O 1
ATOM 6528 N N . ALA B 1 301 ? -10.273 -7.863 -22.453 1 96.56 301 ALA B N 1
ATOM 6529 C CA . ALA B 1 301 ? -11.25 -8.492 -23.344 1 96.56 301 ALA B CA 1
ATOM 6530 C C . ALA B 1 301 ? -11.164 -10.008 -23.281 1 96.56 301 ALA B C 1
ATOM 6532 O O . ALA B 1 301 ? -12.18 -10.703 -23.375 1 96.56 301 ALA B O 1
ATOM 6533 N N . ASP B 1 302 ? -10 -10.531 -23.188 1 98.12 302 ASP B N 1
ATOM 6534 C CA . ASP B 1 302 ? -9.82 -11.977 -23.109 1 98.12 302 ASP B CA 1
ATOM 6535 C C . ASP B 1 302 ? -10.328 -12.523 -21.781 1 98.12 302 ASP B C 1
ATOM 6537 O O . ASP B 1 302 ? -10.945 -13.594 -21.734 1 98.12 302 ASP B O 1
ATOM 6541 N N . ARG B 1 303 ? -10.055 -11.82 -20.656 1 97.94 303 ARG B N 1
ATOM 6542 C CA . ARG B 1 303 ? -10.602 -12.219 -19.359 1 97.94 303 ARG B CA 1
ATOM 6543 C C . ARG B 1 303 ? -12.125 -12.289 -19.406 1 97.94 303 ARG B C 1
ATOM 6545 O O . ARG B 1 303 ? -12.719 -13.266 -18.953 1 97.94 303 ARG B O 1
ATOM 6552 N N . GLU B 1 304 ? -12.742 -11.273 -19.969 1 97.19 304 GLU B N 1
ATOM 6553 C CA . GLU B 1 304 ? -14.195 -11.219 -20.078 1 97.19 304 GLU B CA 1
ATOM 6554 C C . GLU B 1 304 ? -14.734 -12.391 -20.906 1 97.19 304 GLU B C 1
ATOM 6556 O O . GLU B 1 304 ? -15.734 -13.008 -20.531 1 97.19 304 GLU B O 1
ATOM 6561 N N . LYS B 1 305 ? -14.062 -12.672 -21.984 1 98 305 LYS B N 1
ATOM 6562 C CA . LYS B 1 305 ? -14.5 -13.758 -22.859 1 98 305 LYS B CA 1
ATOM 6563 C C . LYS B 1 305 ? -14.383 -15.109 -22.172 1 98 305 LYS B C 1
ATOM 6565 O O . LYS B 1 305 ? -15.273 -15.953 -22.281 1 98 305 LYS B O 1
ATOM 6570 N N . ILE B 1 306 ? -13.297 -15.328 -21.469 1 98.56 306 ILE B N 1
ATOM 6571 C CA . ILE B 1 306 ? -13.109 -16.562 -20.719 1 98.56 306 ILE B CA 1
ATOM 6572 C C . ILE B 1 306 ? -14.25 -16.734 -19.719 1 98.56 306 ILE B C 1
ATOM 6574 O O . ILE B 1 306 ? -14.867 -17.797 -19.641 1 98.56 306 ILE B O 1
ATOM 6578 N N . LEU B 1 307 ? -14.523 -15.695 -18.953 1 98.5 307 LEU B N 1
ATOM 6579 C CA . LEU B 1 307 ? -15.555 -15.742 -17.922 1 98.5 307 LEU B CA 1
ATOM 6580 C C . LEU B 1 307 ? -16.922 -15.969 -18.531 1 98.5 307 LEU B C 1
ATOM 6582 O O . LEU B 1 307 ? -17.734 -16.719 -18 1 98.5 307 LEU B O 1
ATOM 6586 N N . GLU B 1 308 ? -17.141 -15.344 -19.688 1 97.88 308 GLU B N 1
ATOM 6587 C CA . GLU B 1 308 ? -18.391 -15.562 -20.422 1 97.88 308 GLU B CA 1
ATOM 6588 C C . GLU B 1 308 ? -18.531 -17.016 -20.828 1 97.88 308 GLU B C 1
ATOM 6590 O O . GLU B 1 308 ? -19.594 -17.609 -20.672 1 97.88 308 GLU B O 1
ATOM 6595 N N . LEU B 1 309 ? -17.484 -17.609 -21.359 1 98.38 309 LEU B N 1
ATOM 6596 C CA . LEU B 1 309 ? -17.516 -18.969 -21.891 1 98.38 309 LEU B CA 1
ATOM 6597 C C . LEU B 1 309 ? -17.781 -19.984 -20.781 1 98.38 309 LEU B C 1
ATOM 6599 O O . LEU B 1 309 ? -18.422 -21.016 -21.031 1 98.38 309 LEU B O 1
ATOM 6603 N N . ILE B 1 310 ? -17.375 -19.688 -19.516 1 98.56 310 ILE B N 1
ATOM 6604 C CA . ILE B 1 310 ? -17.562 -20.672 -18.453 1 98.56 310 ILE B CA 1
ATOM 6605 C C . ILE B 1 310 ? -18.812 -20.344 -17.656 1 98.56 310 ILE B C 1
ATOM 6607 O O . ILE B 1 310 ? -19.188 -21.094 -16.75 1 98.56 310 ILE B O 1
ATOM 6611 N N . SER B 1 311 ? -19.5 -19.312 -17.953 1 97.81 311 SER B N 1
ATOM 6612 C CA . SER B 1 311 ? -20.672 -18.828 -17.203 1 97.81 311 SER B CA 1
ATOM 6613 C C . SER B 1 311 ? -21.766 -19.875 -17.172 1 97.81 311 SER B C 1
ATOM 6615 O O . SER B 1 311 ? -22.547 -19.938 -16.219 1 97.81 311 SER B O 1
ATOM 6617 N N . PRO B 1 312 ? -21.938 -20.734 -18.219 1 97.5 312 PRO B N 1
ATOM 6618 C CA . PRO B 1 312 ? -22.984 -21.75 -18.156 1 97.5 312 PRO B CA 1
ATOM 6619 C C . PRO B 1 312 ? -22.719 -22.828 -17.109 1 97.5 312 PRO B C 1
ATOM 6621 O O . PRO B 1 312 ? -23.594 -23.625 -16.797 1 97.5 312 PRO B O 1
ATOM 6624 N N . PHE B 1 313 ? -21.531 -22.922 -16.625 1 97.69 313 PHE B N 1
ATOM 6625 C CA . PHE B 1 313 ? -21.156 -23.906 -15.609 1 97.69 313 PHE B CA 1
ATOM 6626 C C . PHE B 1 313 ? -21.234 -23.312 -14.211 1 97.69 313 PHE B C 1
ATOM 6628 O O . PHE B 1 313 ? -20.656 -22.25 -13.961 1 97.69 313 PHE B O 1
ATOM 6635 N N . SER B 1 314 ? -21.844 -23.984 -13.289 1 94.19 314 SER B N 1
ATOM 6636 C CA . SER B 1 314 ? -22.078 -23.438 -11.953 1 94.19 314 SER B CA 1
ATOM 6637 C C . SER B 1 314 ? -20.875 -23.688 -11.039 1 94.19 314 SER B C 1
ATOM 6639 O O . SER B 1 314 ? -20.75 -23.047 -10 1 94.19 314 SER B O 1
ATOM 6641 N N . ASN B 1 315 ? -20.094 -24.688 -11.391 1 96.69 315 ASN B N 1
ATOM 6642 C CA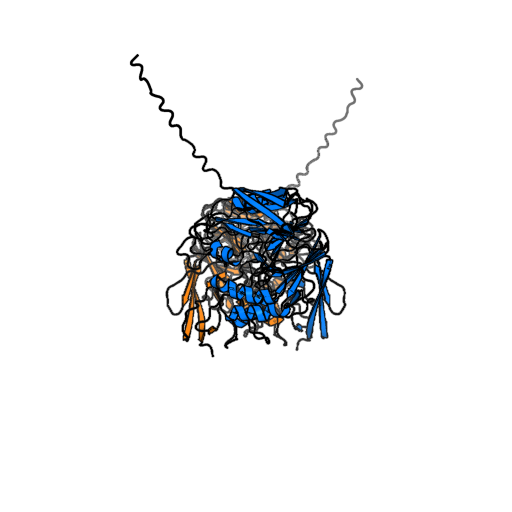 . ASN B 1 315 ? -18.891 -25 -10.617 1 96.69 315 ASN B CA 1
ATOM 6643 C C . ASN B 1 315 ? -17.625 -24.766 -11.438 1 96.69 315 ASN B C 1
ATOM 6645 O O . ASN B 1 315 ? -17.344 -25.516 -12.375 1 96.69 315 ASN B O 1
ATOM 6649 N N . THR B 1 316 ? -16.875 -23.688 -11.047 1 98.44 316 THR B N 1
ATOM 6650 C CA . THR B 1 316 ? -15.68 -23.344 -11.82 1 98.44 316 THR B CA 1
ATOM 6651 C C . THR B 1 316 ? -14.539 -22.922 -10.891 1 98.44 316 THR B C 1
ATOM 6653 O O . THR B 1 316 ? -14.781 -22.422 -9.789 1 98.44 316 THR B O 1
ATOM 6656 N N . LEU B 1 317 ? -13.32 -23.141 -11.281 1 98.75 317 LEU B N 1
ATOM 6657 C CA . LEU B 1 317 ? -12.078 -22.797 -10.602 1 98.75 317 LEU B CA 1
ATOM 6658 C C . LEU B 1 317 ? -10.984 -22.453 -11.617 1 98.75 317 LEU B C 1
ATOM 6660 O O . LEU B 1 317 ? -10.883 -23.094 -12.664 1 98.75 317 LEU B O 1
ATOM 6664 N N . SER B 1 318 ? -10.273 -21.453 -11.367 1 98.88 318 SER B N 1
ATOM 6665 C CA . SER B 1 318 ? -9.039 -21.234 -12.125 1 98.88 318 SER B CA 1
ATOM 6666 C C . SER B 1 318 ? -7.836 -21.125 -11.195 1 98.88 318 SER B C 1
ATOM 6668 O O . SER B 1 318 ? -7.93 -20.562 -10.109 1 98.88 318 SER B O 1
ATOM 6670 N N . LEU B 1 319 ? -6.738 -21.688 -11.57 1 98.88 319 LEU B N 1
ATOM 6671 C CA . LEU B 1 319 ? -5.473 -21.672 -10.844 1 98.88 319 LEU B CA 1
ATOM 6672 C C . LEU B 1 319 ? -4.375 -21.031 -11.688 1 98.88 319 LEU B C 1
ATOM 6674 O O . LEU B 1 319 ? -4.297 -21.25 -12.891 1 98.88 319 LEU B O 1
ATOM 6678 N N . SER B 1 320 ? -3.613 -20.156 -11.055 1 98.81 320 SER B N 1
ATOM 6679 C CA . SER B 1 320 ? -2.457 -19.531 -11.68 1 98.81 320 SER B CA 1
ATOM 6680 C C . SER B 1 320 ? -1.279 -19.453 -10.711 1 98.81 320 SER B C 1
ATOM 6682 O O . SER B 1 320 ? -1.368 -19.938 -9.578 1 98.81 320 SER B O 1
ATOM 6684 N N . ALA B 1 321 ? -0.118 -18.906 -11.133 1 98.56 321 ALA B N 1
ATOM 6685 C CA . ALA B 1 321 ? 1.091 -18.641 -10.352 1 98.56 321 ALA B CA 1
ATOM 6686 C C . ALA B 1 321 ? 1.784 -17.375 -10.812 1 98.56 321 ALA B C 1
ATOM 6688 O O . ALA B 1 321 ? 1.222 -16.281 -10.711 1 98.56 321 ALA B O 1
ATOM 6689 N N . HIS B 1 322 ? 2.969 -17.391 -11.391 1 98.19 322 HIS B N 1
ATOM 6690 C CA . HIS B 1 322 ? 3.561 -16.281 -12.133 1 98.19 322 HIS B CA 1
ATOM 6691 C C . HIS B 1 322 ? 4.02 -15.172 -11.195 1 98.19 322 HIS B C 1
ATOM 6693 O O . HIS B 1 322 ? 5.113 -14.625 -11.359 1 98.19 322 HIS B O 1
ATOM 6699 N N . THR B 1 323 ? 3.312 -14.828 -10.07 1 97.75 323 THR B N 1
ATOM 6700 C CA . THR B 1 323 ? 3.51 -13.602 -9.312 1 97.75 323 THR B CA 1
ATOM 6701 C C . THR B 1 323 ? 4.445 -13.836 -8.125 1 97.75 323 THR B C 1
ATOM 6703 O O . THR B 1 323 ? 4.992 -12.891 -7.562 1 97.75 323 THR B O 1
ATOM 6706 N N . HIS B 1 324 ? 4.578 -15.109 -7.676 1 98.12 324 HIS B N 1
ATOM 6707 C CA . HIS B 1 324 ? 5.379 -15.492 -6.516 1 98.12 324 HIS B CA 1
ATOM 6708 C C . HIS B 1 324 ? 4.824 -14.883 -5.234 1 98.12 324 HIS B C 1
ATOM 6710 O O . HIS B 1 324 ? 5.586 -14.43 -4.379 1 98.12 324 HIS B O 1
ATOM 6716 N N . TYR B 1 325 ? 3.557 -14.719 -5.18 1 98 325 TYR B N 1
ATOM 6717 C CA . TYR B 1 325 ? 2.719 -14.492 -4.008 1 98 325 TYR B CA 1
ATOM 6718 C C . TYR B 1 325 ? 1.331 -15.086 -4.203 1 98 325 TYR B C 1
ATOM 6720 O O . TYR B 1 325 ? 0.947 -15.43 -5.324 1 98 325 TYR B O 1
ATOM 6728 N N . MET B 1 326 ? 0.623 -15.32 -3.146 1 98.19 326 MET B N 1
ATOM 6729 C CA . MET B 1 326 ? -0.69 -15.953 -3.254 1 98.19 326 MET B CA 1
ATOM 6730 C C . MET B 1 326 ? -1.802 -14.914 -3.188 1 98.19 326 MET B C 1
ATOM 6732 O O . MET B 1 326 ? -1.657 -13.883 -2.52 1 98.19 326 MET B O 1
ATOM 6736 N N . LYS B 1 327 ? -2.869 -15.203 -3.879 1 98 327 LYS B N 1
ATOM 6737 C CA . LYS B 1 327 ? -4.027 -14.312 -3.885 1 98 327 LYS B CA 1
ATOM 6738 C C . LYS B 1 327 ? -5.289 -15.055 -4.324 1 98 327 LYS B C 1
ATOM 6740 O O . LYS B 1 327 ? -5.258 -15.82 -5.289 1 98 327 LYS B O 1
ATOM 6745 N N . GLN B 1 328 ? -6.34 -14.945 -3.586 1 98 328 GLN B N 1
ATOM 6746 C CA . GLN B 1 328 ? -7.668 -15.406 -3.969 1 98 328 GLN B CA 1
ATOM 6747 C C . GLN B 1 328 ? -8.516 -14.266 -4.523 1 98 328 GLN B C 1
ATOM 6749 O O . GLN B 1 328 ? -8.672 -13.234 -3.869 1 98 328 GLN B O 1
ATOM 6754 N N . THR B 1 329 ? -9.008 -14.43 -5.699 1 97.88 329 THR B N 1
ATOM 6755 C CA . THR B 1 329 ? -9.859 -13.438 -6.344 1 97.88 329 THR B CA 1
ATOM 6756 C C . THR B 1 329 ? -11.195 -14.055 -6.762 1 97.88 329 THR B C 1
ATOM 6758 O O . THR B 1 329 ? -11.242 -15.219 -7.172 1 97.88 329 THR B O 1
ATOM 6761 N N . PHE B 1 330 ? -12.227 -13.289 -6.715 1 98.06 330 PHE B N 1
ATOM 6762 C CA . PHE B 1 330 ? -13.57 -13.734 -7.066 1 98.06 330 PHE B CA 1
ATOM 6763 C C . PHE B 1 330 ? -14.188 -12.812 -8.117 1 98.06 330 PHE B C 1
ATOM 6765 O O . PHE B 1 330 ? -14.32 -11.609 -7.895 1 98.06 330 PHE B O 1
ATOM 6772 N N . PHE B 1 331 ? -14.484 -13.375 -9.258 1 98.06 331 PHE B N 1
ATOM 6773 C CA . PHE B 1 331 ? -15.062 -12.617 -10.359 1 98.06 331 PHE B CA 1
ATOM 6774 C C . PHE B 1 331 ? -16.578 -12.828 -10.43 1 98.06 331 PHE B C 1
ATOM 6776 O O . PHE B 1 331 ? -17.031 -13.961 -10.547 1 98.06 331 PHE B O 1
ATOM 6783 N N . GLY B 1 332 ? -17.297 -11.719 -10.359 1 97.25 332 GLY B N 1
ATOM 6784 C CA . GLY B 1 332 ? -18.75 -11.805 -10.398 1 97.25 332 GLY B CA 1
ATOM 6785 C C . GLY B 1 332 ? -19.344 -11.258 -11.688 1 97.25 332 GLY B C 1
ATOM 6786 O O . GLY B 1 332 ? -18.672 -11.227 -12.719 1 97.25 332 GLY B O 1
ATOM 6787 N N . LYS B 1 333 ? -20.594 -10.883 -11.586 1 95.44 333 LYS B N 1
ATOM 6788 C CA . LYS B 1 333 ? -21.344 -10.422 -12.75 1 95.44 333 LYS B CA 1
ATOM 6789 C C . LYS B 1 333 ? -20.719 -9.172 -13.359 1 95.44 333 LYS B C 1
ATOM 6791 O O . LYS B 1 333 ? -20.703 -9.016 -14.578 1 95.44 333 LYS B O 1
ATOM 6796 N N . GLU B 1 334 ? -20.188 -8.375 -12.5 1 94.44 334 GLU B N 1
ATOM 6797 C CA . GLU B 1 334 ? -19.578 -7.133 -12.969 1 94.44 334 GLU B CA 1
ATOM 6798 C C . GLU B 1 334 ? -18.328 -7.41 -13.797 1 94.44 334 GLU B C 1
ATOM 6800 O O . GLU B 1 334 ? -17.906 -6.566 -14.586 1 94.44 334 GLU B O 1
ATOM 6805 N N . ASP B 1 335 ? -17.828 -8.617 -13.68 1 94.81 335 ASP B N 1
ATOM 6806 C CA . ASP B 1 335 ? -16.625 -9 -14.406 1 94.81 335 ASP B CA 1
ATOM 6807 C C . ASP B 1 335 ? -16.969 -9.797 -15.664 1 94.81 335 ASP B C 1
ATOM 6809 O O . ASP B 1 335 ? -16.094 -10.125 -16.469 1 94.81 335 ASP B O 1
ATOM 6813 N N . GLY B 1 336 ? -18.203 -10.195 -15.789 1 94.44 336 GLY B N 1
ATOM 6814 C CA . GLY B 1 336 ? -18.656 -10.938 -16.953 1 94.44 336 GLY B CA 1
ATOM 6815 C C . GLY B 1 336 ? -19.016 -12.375 -16.641 1 94.44 336 GLY B C 1
ATOM 6816 O O . GLY B 1 336 ? -19.422 -13.133 -17.531 1 94.44 336 GLY B O 1
ATOM 6817 N N . TYR B 1 337 ? -18.844 -12.836 -15.414 1 96.25 337 TYR B N 1
ATOM 6818 C CA . TYR B 1 337 ? -19.25 -14.172 -15.016 1 96.25 337 TYR B CA 1
ATOM 6819 C C . TYR B 1 337 ? -20.703 -14.18 -14.539 1 96.25 337 TYR B C 1
ATOM 6821 O O . TYR B 1 337 ? -21.016 -13.641 -13.477 1 96.25 337 TYR B O 1
ATOM 6829 N N . ASN B 1 338 ? -21.594 -14.898 -15.18 1 94.25 338 ASN B N 1
ATOM 6830 C CA . ASN B 1 338 ? -23.031 -14.742 -14.977 1 94.25 338 ASN B CA 1
ATOM 6831 C C . ASN B 1 338 ? -23.609 -15.883 -14.148 1 94.25 338 ASN B C 1
ATOM 6833 O O . ASN B 1 338 ? -24.531 -16.578 -14.586 1 94.25 338 ASN B O 1
ATOM 6837 N N . GLN B 1 339 ? -23.031 -16.188 -13.023 1 93.5 339 GLN B N 1
ATOM 6838 C CA . GLN B 1 339 ? -23.578 -17.125 -12.039 1 93.5 339 GLN B CA 1
ATOM 6839 C C . GLN B 1 339 ? -23.781 -16.453 -10.688 1 93.5 339 GLN B C 1
ATOM 6841 O O . GLN B 1 339 ? -23.25 -15.367 -10.445 1 93.5 339 GLN B O 1
ATOM 6846 N N . GLU B 1 340 ? -24.578 -17 -9.867 1 92.88 340 GLU B N 1
ATOM 6847 C CA . GLU B 1 340 ? -24.828 -16.469 -8.539 1 92.88 340 GLU B CA 1
ATOM 6848 C C . GLU B 1 340 ? -23.562 -16.5 -7.68 1 92.88 340 GLU B C 1
ATOM 6850 O O . GLU B 1 340 ? -23.219 -15.492 -7.047 1 92.88 340 GLU B O 1
ATOM 6855 N N . LYS B 1 341 ? -22.938 -17.656 -7.727 1 94.88 341 LYS B N 1
ATOM 6856 C CA . LYS B 1 341 ? -21.656 -17.766 -7.027 1 94.88 341 LYS B CA 1
ATOM 6857 C C . LYS B 1 341 ? -20.5 -17.281 -7.91 1 94.88 341 LYS B C 1
ATOM 6859 O O . LYS B 1 341 ? -20.391 -17.688 -9.062 1 94.88 341 LYS B O 1
ATOM 6864 N N . PRO B 1 342 ? -19.672 -16.375 -7.414 1 97.5 342 PRO B N 1
ATOM 6865 C CA . PRO B 1 342 ? -18.578 -15.867 -8.234 1 97.5 342 PRO B CA 1
ATOM 6866 C C . PRO B 1 342 ? -17.578 -16.953 -8.617 1 97.5 342 PRO B C 1
ATOM 6868 O O . PRO B 1 342 ? -17.453 -17.969 -7.93 1 97.5 342 PRO B O 1
ATOM 6871 N N . HIS B 1 343 ? -16.891 -16.734 -9.734 1 98.38 343 HIS B N 1
ATOM 6872 C CA . HIS B 1 343 ? -15.805 -17.609 -10.156 1 98.38 343 HIS B CA 1
ATOM 6873 C C . HIS B 1 343 ? -14.586 -17.438 -9.258 1 98.38 343 HIS B C 1
ATOM 6875 O O . HIS B 1 343 ? -14.109 -16.312 -9.055 1 98.38 343 HIS B O 1
ATOM 6881 N N . HIS B 1 344 ? -14.133 -18.562 -8.727 1 98.31 344 HIS B N 1
ATOM 6882 C CA . HIS B 1 344 ? -12.984 -18.578 -7.828 1 98.31 344 HIS B CA 1
ATOM 6883 C C . HIS B 1 344 ? -11.68 -18.688 -8.609 1 98.31 344 HIS B C 1
ATOM 6885 O O . HIS B 1 344 ? -11.484 -19.625 -9.391 1 98.31 344 HIS B O 1
ATOM 6891 N N . HIS B 1 345 ? -10.828 -17.641 -8.508 1 98.69 345 HIS B N 1
ATOM 6892 C CA . HIS B 1 345 ? -9.484 -17.656 -9.07 1 98.69 345 HIS B CA 1
ATOM 6893 C C . HIS B 1 345 ? -8.43 -17.672 -7.973 1 98.69 345 HIS B C 1
ATOM 6895 O O . HIS B 1 345 ? -8.328 -16.734 -7.184 1 98.69 345 HIS B O 1
ATOM 6901 N N . PHE B 1 346 ? -7.641 -18.719 -7.918 1 98.69 346 PHE B N 1
ATOM 6902 C CA . PHE B 1 346 ? -6.609 -18.859 -6.895 1 98.69 346 PHE B CA 1
ATOM 6903 C C . PHE B 1 346 ? -5.219 -18.828 -7.52 1 98.69 346 PHE B C 1
ATOM 6905 O O . PHE B 1 346 ? -4.84 -19.734 -8.258 1 98.69 346 PHE B O 1
ATOM 6912 N N . ASN B 1 347 ? -4.469 -17.734 -7.34 1 98.75 347 ASN B N 1
ATOM 6913 C CA . ASN B 1 347 ? -3.041 -17.656 -7.637 1 98.75 347 ASN B CA 1
ATOM 6914 C C . ASN B 1 347 ? -2.203 -18.297 -6.539 1 98.75 347 ASN B C 1
ATOM 6916 O O . ASN B 1 347 ? -2.1 -17.766 -5.434 1 98.75 347 ASN B O 1
ATOM 6920 N N . ILE B 1 348 ? -1.6 -19.406 -6.828 1 98.62 348 ILE B N 1
ATOM 6921 C CA . ILE B 1 348 ? -1.087 -20.266 -5.77 1 98.62 348 ILE B CA 1
ATOM 6922 C C . ILE B 1 348 ? 0.385 -19.953 -5.516 1 98.62 348 ILE B C 1
ATOM 6924 O O . ILE B 1 348 ? 1.022 -19.25 -6.305 1 98.62 348 ILE B O 1
ATOM 6928 N N . GLY B 1 349 ? 0.876 -20.453 -4.387 1 98.19 349 GLY B N 1
ATOM 6929 C CA . GLY B 1 349 ? 2.291 -20.359 -4.07 1 98.19 349 GLY B CA 1
ATOM 6930 C C . GLY B 1 349 ? 3.166 -21.234 -4.941 1 98.19 349 GLY B C 1
ATOM 6931 O O . GLY B 1 349 ? 2.662 -22.078 -5.68 1 98.19 349 GLY B O 1
ATOM 6932 N N . THR B 1 350 ? 4.496 -21.047 -4.812 1 98.44 350 THR B N 1
ATOM 6933 C CA . THR B 1 350 ? 5.379 -21.688 -5.781 1 98.44 350 THR B CA 1
ATOM 6934 C C . THR B 1 350 ? 6.434 -22.531 -5.078 1 98.44 350 THR B C 1
ATOM 6936 O O . THR B 1 350 ? 6.859 -22.203 -3.965 1 98.44 350 THR B O 1
ATOM 6939 N N . PRO B 1 351 ? 6.887 -23.547 -5.742 1 98.56 351 PRO B N 1
ATOM 6940 C CA . PRO B 1 351 ? 8.023 -24.328 -5.273 1 98.56 351 PRO B CA 1
ATOM 6941 C C . PRO B 1 351 ? 9.305 -23.516 -5.133 1 98.56 351 PRO B C 1
ATOM 6943 O O . PRO B 1 351 ? 10.117 -23.766 -4.242 1 98.56 351 PRO B O 1
ATOM 6946 N N . SER B 1 352 ? 9.453 -22.547 -5.984 1 98.75 352 SER B N 1
ATOM 6947 C CA . SER B 1 352 ? 10.68 -21.75 -5.945 1 98.75 352 SER B CA 1
ATOM 6948 C C . SER B 1 352 ? 10.547 -20.578 -4.988 1 98.75 352 SER B C 1
ATOM 6950 O O . SER B 1 352 ? 11.508 -19.844 -4.754 1 98.75 352 SER B O 1
ATOM 6952 N N . GLY B 1 353 ? 9.344 -20.422 -4.418 1 98.62 353 GLY B N 1
ATOM 6953 C CA . GLY B 1 353 ? 9.117 -19.281 -3.547 1 98.62 353 GLY B CA 1
ATOM 6954 C C . GLY B 1 353 ? 9.508 -17.953 -4.18 1 98.62 353 GLY B C 1
ATOM 6955 O O . GLY B 1 353 ? 9.031 -17.625 -5.27 1 98.62 353 GLY B O 1
ATOM 6956 N N . ASP B 1 354 ? 10.32 -17.25 -3.5 1 98.38 354 ASP B N 1
ATOM 6957 C CA . ASP B 1 354 ? 10.906 -16.016 -4.02 1 98.38 354 ASP B CA 1
ATOM 6958 C C . ASP B 1 354 ? 12.188 -16.312 -4.797 1 98.38 354 ASP B C 1
ATOM 6960 O O . ASP B 1 354 ? 13.258 -15.805 -4.449 1 98.38 354 ASP B O 1
ATOM 6964 N N . TRP B 1 355 ? 12.078 -17.172 -5.895 1 98.25 355 TRP B N 1
ATOM 6965 C CA . TRP B 1 355 ? 13.141 -17.516 -6.828 1 98.25 355 TRP B CA 1
ATOM 6966 C C . TRP B 1 355 ? 14.391 -17.984 -6.082 1 98.25 355 TRP B C 1
ATOM 6968 O O . TRP B 1 355 ? 15.492 -17.5 -6.344 1 98.25 355 TRP B O 1
ATOM 6978 N N . TYR B 1 356 ? 14.164 -18.844 -5.168 1 98.19 356 TYR B N 1
ATOM 6979 C CA . TYR B 1 356 ? 15.219 -19.547 -4.441 1 98.19 356 TYR B CA 1
ATOM 6980 C C . TYR B 1 356 ? 16.094 -18.562 -3.668 1 98.19 356 TYR B C 1
ATOM 6982 O O . TYR B 1 356 ? 17.297 -18.766 -3.535 1 98.19 356 TYR B O 1
ATOM 6990 N N . SER B 1 357 ? 15.531 -17.422 -3.203 1 98 357 SER B N 1
ATOM 6991 C CA . SER B 1 357 ? 16.266 -16.469 -2.385 1 98 357 SER B CA 1
ATOM 6992 C C . SER B 1 357 ? 16.094 -16.75 -0.899 1 98 357 SER B C 1
ATOM 6994 O O . SER B 1 357 ? 15.352 -17.672 -0.522 1 98 357 SER B O 1
ATOM 6996 N N . GLY B 1 358 ? 16.859 -16.031 -0.084 1 97.81 358 GLY B N 1
ATOM 6997 C CA . GLY B 1 358 ? 16.781 -16.172 1.362 1 97.81 358 GLY B CA 1
ATOM 6998 C C . GLY B 1 358 ? 17.953 -16.938 1.947 1 97.81 358 GLY B C 1
ATOM 6999 O O . GLY B 1 358 ? 18.828 -17.391 1.215 1 97.81 358 GLY B O 1
ATOM 7000 N N . LYS B 1 359 ? 17.922 -17.078 3.232 1 97.75 359 LYS B N 1
ATOM 7001 C CA . LYS B 1 359 ? 18.969 -17.812 3.961 1 97.75 359 LYS B CA 1
ATOM 7002 C C . LYS B 1 359 ? 18.922 -19.297 3.643 1 97.75 359 LYS B C 1
ATOM 7004 O O . LYS B 1 359 ? 17.844 -19.875 3.461 1 97.75 359 LYS B O 1
ATOM 7009 N N . ILE B 1 360 ? 20.078 -19.859 3.604 1 97.69 360 ILE B N 1
ATOM 7010 C CA . ILE B 1 360 ? 20.156 -21.312 3.439 1 97.69 360 ILE B CA 1
ATOM 7011 C C . ILE B 1 360 ? 19.75 -22 4.738 1 97.69 360 ILE B C 1
ATOM 7013 O O . ILE B 1 360 ? 20.297 -21.703 5.805 1 97.69 360 ILE B O 1
ATOM 7017 N N . LEU B 1 361 ? 18.797 -22.828 4.609 1 95.81 361 LEU B N 1
ATOM 7018 C CA . LEU B 1 361 ? 18.25 -23.547 5.762 1 95.81 361 LEU B CA 1
ATOM 7019 C C . LEU B 1 361 ? 19.109 -24.75 6.109 1 95.81 361 LEU B C 1
ATOM 7021 O O . LEU B 1 361 ? 20.094 -25.031 5.422 1 95.81 361 LEU B O 1
ATOM 7025 N N . ALA B 1 362 ? 18.688 -25.453 7.207 1 93.81 362 ALA B N 1
ATOM 7026 C CA . ALA B 1 362 ? 19.438 -26.594 7.715 1 93.81 362 ALA B CA 1
ATOM 7027 C C . ALA B 1 362 ? 19.484 -27.734 6.691 1 93.81 362 ALA B C 1
ATOM 7029 O O . ALA B 1 362 ? 20.453 -28.469 6.621 1 93.81 362 ALA B O 1
ATOM 7030 N N . ASP B 1 363 ? 18.5 -27.812 5.812 1 92.62 363 ASP B N 1
ATOM 7031 C CA . ASP B 1 363 ? 18.453 -28.875 4.824 1 92.62 363 ASP B CA 1
ATOM 7032 C C . ASP B 1 363 ? 19.25 -28.516 3.578 1 92.62 363 ASP B C 1
ATOM 7034 O O . ASP B 1 363 ? 19.266 -29.266 2.598 1 92.62 363 ASP B O 1
ATOM 7038 N N . GLY B 1 364 ? 19.828 -27.375 3.613 1 96.19 364 GLY B N 1
ATOM 7039 C CA . GLY B 1 364 ? 20.719 -26.969 2.533 1 96.19 364 GLY B CA 1
ATOM 7040 C C . GLY B 1 364 ? 20 -26.188 1.444 1 96.19 364 GLY B C 1
ATOM 7041 O O . GLY B 1 364 ? 20.641 -25.734 0.481 1 96.19 364 GLY B O 1
ATOM 7042 N N . THR B 1 365 ? 18.688 -26.016 1.515 1 97.81 365 THR B N 1
ATOM 7043 C CA . THR B 1 365 ? 17.953 -25.25 0.512 1 97.81 365 THR B CA 1
ATOM 7044 C C . THR B 1 365 ? 17.625 -23.859 1.021 1 97.81 365 THR B C 1
ATOM 7046 O O . THR B 1 365 ? 17.594 -23.625 2.23 1 97.81 365 THR B O 1
ATOM 7049 N N . PRO B 1 366 ? 17.406 -22.906 0.171 1 98.19 366 PRO B N 1
ATOM 7050 C CA . PRO B 1 366 ? 17.031 -21.562 0.61 1 98.19 366 PRO B CA 1
ATOM 7051 C C . PRO B 1 366 ? 15.625 -21.516 1.196 1 98.19 366 PRO B C 1
ATOM 7053 O O . PRO B 1 366 ? 14.75 -22.297 0.79 1 98.19 366 PRO B O 1
ATOM 7056 N N . ALA B 1 367 ? 15.398 -20.562 2.072 1 98.12 367 ALA B N 1
ATOM 7057 C CA . ALA B 1 367 ? 14.086 -20.359 2.691 1 98.12 367 ALA B CA 1
ATOM 7058 C C . ALA B 1 367 ? 13.031 -20.047 1.643 1 98.12 367 ALA B C 1
ATOM 7060 O O . ALA B 1 367 ? 11.922 -20.594 1.68 1 98.12 367 ALA B O 1
ATOM 7061 N N . SER B 1 368 ? 13.312 -19.156 0.73 1 98.56 368 SER B N 1
ATOM 7062 C CA . SER B 1 368 ? 12.492 -18.797 -0.427 1 98.56 368 SER B CA 1
ATOM 7063 C C . SER B 1 368 ? 11.109 -18.328 -0 1 98.56 368 SER B C 1
ATOM 7065 O O . SER B 1 368 ? 10.102 -18.703 -0.604 1 98.56 368 SER B O 1
ATOM 7067 N N . THR B 1 369 ? 11.062 -17.531 1.132 1 98.62 369 THR B N 1
ATOM 7068 C CA . THR B 1 369 ? 9.797 -16.906 1.511 1 98.62 369 THR B CA 1
ATOM 7069 C C . THR B 1 369 ? 9.305 -15.977 0.409 1 98.62 369 THR B C 1
ATOM 7071 O O . THR B 1 369 ? 10.055 -15.141 -0.095 1 98.62 369 THR B O 1
ATOM 7074 N N . MET B 1 370 ? 8.047 -16.203 0.003 1 98.62 370 MET B N 1
ATOM 7075 C CA . MET B 1 370 ? 7.508 -15.406 -1.09 1 98.62 370 MET B CA 1
ATOM 7076 C C . MET B 1 370 ? 7.27 -13.969 -0.644 1 98.62 370 MET B C 1
ATOM 7078 O O . MET B 1 370 ? 7.348 -13.664 0.548 1 98.62 370 MET B O 1
ATOM 7082 N N . ARG B 1 371 ? 6.98 -13.039 -1.543 1 97.62 371 ARG B N 1
ATOM 7083 C CA . ARG B 1 371 ? 6.965 -11.602 -1.314 1 97.62 371 ARG B CA 1
ATOM 7084 C C . ARG B 1 371 ? 5.801 -11.203 -0.415 1 97.62 371 ARG B C 1
ATOM 7086 O O . ARG B 1 371 ? 5.793 -10.109 0.155 1 97.62 371 ARG B O 1
ATOM 7093 N N . ASP B 1 372 ? 4.785 -12.055 -0.275 1 98.25 372 ASP B N 1
ATOM 7094 C CA . ASP B 1 372 ? 3.637 -11.805 0.589 1 98.25 372 ASP B CA 1
ATOM 7095 C C . ASP B 1 372 ? 3.873 -12.352 1.993 1 98.25 372 ASP B C 1
ATOM 7097 O O . ASP B 1 372 ? 2.977 -12.32 2.838 1 98.25 372 ASP B O 1
ATOM 7101 N N . GLY B 1 373 ? 5.008 -12.914 2.207 1 98.62 373 GLY B N 1
ATOM 7102 C CA . GLY B 1 373 ? 5.355 -13.461 3.51 1 98.62 373 GLY B CA 1
ATOM 7103 C C . GLY B 1 373 ? 5.027 -14.93 3.648 1 98.62 373 GLY B C 1
ATOM 7104 O O . GLY B 1 373 ? 5.309 -15.539 4.684 1 98.62 373 GLY B O 1
ATOM 7105 N N . SER B 1 374 ? 4.504 -15.609 2.652 1 98.56 374 SER B N 1
ATOM 7106 C CA . SER B 1 374 ? 4.164 -17.031 2.717 1 98.56 374 SER B CA 1
ATOM 7107 C C . SER B 1 374 ? 5.363 -17.891 2.369 1 98.56 374 SER B C 1
ATOM 7109 O O . SER B 1 374 ? 6.207 -17.516 1.558 1 98.56 374 SER B O 1
ATOM 7111 N N . PRO B 1 375 ? 5.438 -19.078 2.953 1 98.44 375 PRO B N 1
ATOM 7112 C CA . PRO B 1 375 ? 6.523 -20 2.602 1 98.44 375 PRO B CA 1
ATOM 7113 C C . PRO B 1 375 ? 6.352 -20.609 1.212 1 98.44 375 PRO B C 1
ATOM 7115 O O . PRO B 1 375 ? 5.242 -20.625 0.675 1 98.44 375 PRO B O 1
ATOM 7118 N N . LYS B 1 376 ? 7.504 -21.078 0.619 1 98.69 376 LYS B N 1
ATOM 7119 C CA . LYS B 1 376 ? 7.398 -21.875 -0.601 1 98.69 376 LYS B CA 1
ATOM 7120 C C . LYS B 1 376 ? 6.586 -23.141 -0.36 1 98.69 376 LYS B C 1
ATOM 7122 O O . LYS B 1 376 ? 6.527 -23.641 0.765 1 98.69 376 LYS B O 1
ATOM 7127 N N . GLY B 1 377 ? 5.945 -23.625 -1.418 1 98.62 377 GLY B N 1
ATOM 7128 C CA . GLY B 1 377 ? 5.133 -24.812 -1.234 1 98.62 377 GLY B CA 1
ATOM 7129 C C . GLY B 1 377 ? 4.359 -25.203 -2.479 1 98.62 377 GLY B C 1
ATOM 7130 O O . GLY B 1 377 ? 4.84 -25.031 -3.6 1 98.62 377 GLY B O 1
ATOM 7131 N N . TYR B 1 378 ? 3.287 -25.922 -2.26 1 98.75 378 TYR B N 1
ATOM 7132 C CA . TYR B 1 378 ? 2.445 -26.453 -3.326 1 98.75 378 TYR B CA 1
ATOM 7133 C C . TYR B 1 378 ? 1.022 -26.688 -2.834 1 98.75 378 TYR B C 1
ATOM 7135 O O . TYR B 1 378 ? 0.721 -26.469 -1.659 1 98.75 378 TYR B O 1
ATOM 7143 N N . VAL B 1 379 ? 0.136 -27.062 -3.756 1 98.75 379 VAL B N 1
ATOM 7144 C CA . VAL B 1 379 ? -1.28 -27.156 -3.416 1 98.75 379 VAL B CA 1
ATOM 7145 C C . VAL B 1 379 ? -1.787 -28.578 -3.688 1 98.75 379 VAL B C 1
ATOM 7147 O O . VAL B 1 379 ? -1.451 -29.172 -4.711 1 98.75 379 VAL B O 1
ATOM 7150 N N . PHE B 1 380 ? -2.541 -29.156 -2.754 1 98.69 380 PHE B N 1
ATOM 7151 C CA . PHE B 1 380 ? -3.414 -30.297 -3.014 1 98.69 380 PHE B CA 1
ATOM 7152 C C . PHE B 1 380 ? -4.797 -29.828 -3.455 1 98.69 380 PHE B C 1
ATOM 7154 O O . PHE B 1 380 ? -5.465 -29.094 -2.734 1 98.69 380 PHE B O 1
ATOM 7161 N N . LEU B 1 381 ? -5.188 -30.141 -4.609 1 98.88 381 LEU B N 1
ATOM 7162 C CA . LEU B 1 381 ? -6.543 -29.922 -5.098 1 98.88 381 LEU B CA 1
ATOM 7163 C C . LEU B 1 381 ? -7.41 -31.156 -4.898 1 98.88 381 LEU B C 1
ATOM 7165 O O . LEU B 1 381 ? -7.242 -32.156 -5.602 1 98.88 381 LEU B O 1
ATOM 7169 N N . GLU B 1 382 ? -8.281 -31.078 -3.971 1 98.69 382 GLU B N 1
ATOM 7170 C CA . GLU B 1 382 ? -9.172 -32.188 -3.656 1 98.69 382 GLU B CA 1
ATOM 7171 C C . GLU B 1 382 ? -10.531 -32 -4.324 1 98.69 382 GLU B C 1
ATOM 7173 O O . GLU B 1 382 ? -11.219 -31.016 -4.086 1 98.69 382 GLU B O 1
ATOM 7178 N N . ILE B 1 383 ? -10.883 -33 -5.102 1 98.56 383 ILE B N 1
ATOM 7179 C CA . ILE B 1 383 ? -12.148 -32.938 -5.828 1 98.56 383 ILE B CA 1
ATOM 7180 C C . ILE B 1 383 ? -13.07 -34.062 -5.379 1 98.56 383 ILE B C 1
ATOM 7182 O O . ILE B 1 383 ? -12.625 -35.188 -5.211 1 98.56 383 ILE B O 1
ATOM 7186 N N . ASP B 1 384 ? -14.281 -33.781 -5.121 1 98.38 384 ASP B N 1
ATOM 7187 C CA . ASP B 1 384 ? -15.375 -34.719 -4.828 1 98.38 384 ASP B CA 1
ATOM 7188 C C . ASP B 1 384 ? -16.594 -34.406 -5.684 1 98.38 384 ASP B C 1
ATOM 7190 O O . ASP B 1 384 ? -17.328 -33.469 -5.414 1 98.38 384 ASP B O 1
ATOM 7194 N N . GLY B 1 385 ? -16.797 -35.281 -6.66 1 97.62 385 GLY B N 1
ATOM 7195 C CA . GLY B 1 385 ? -17.797 -34.938 -7.664 1 97.62 385 GLY B CA 1
ATOM 7196 C C . GLY B 1 385 ? -17.453 -33.688 -8.445 1 97.62 385 GLY B C 1
ATOM 7197 O O . GLY B 1 385 ? -16.375 -33.594 -9.047 1 97.62 385 GLY B O 1
ATOM 7198 N N . ASN B 1 386 ? -18.391 -32.75 -8.352 1 97.5 386 ASN B N 1
ATOM 7199 C CA . ASN B 1 386 ? -18.141 -31.5 -9.086 1 97.5 386 ASN B CA 1
ATOM 7200 C C . ASN B 1 386 ? -17.797 -30.359 -8.133 1 97.5 386 ASN B C 1
ATOM 7202 O O . ASN B 1 386 ? -17.953 -29.188 -8.492 1 97.5 386 ASN B O 1
ATOM 7206 N N . THR B 1 387 ? -17.359 -30.672 -6.887 1 97.19 387 THR B N 1
ATOM 7207 C CA . THR B 1 387 ? -16.906 -29.688 -5.906 1 97.19 387 THR B CA 1
ATOM 7208 C C . THR B 1 387 ? -15.414 -29.844 -5.633 1 97.19 387 THR B C 1
ATOM 7210 O O . THR B 1 387 ? -14.797 -30.828 -6.055 1 97.19 387 THR B O 1
ATOM 7213 N N . TYR B 1 388 ? -14.867 -28.812 -5.02 1 98.44 388 TYR B N 1
ATOM 7214 C CA . TYR B 1 388 ? -13.43 -28.875 -4.789 1 98.44 388 TYR B CA 1
ATOM 7215 C C . TYR B 1 388 ? -13.055 -28.203 -3.48 1 98.44 388 TYR B C 1
ATOM 7217 O O . TYR B 1 388 ? -13.836 -27.438 -2.924 1 98.44 388 TYR B O 1
ATOM 7225 N N . GLN B 1 389 ? -11.875 -28.516 -2.957 1 98.06 389 GLN B N 1
ATOM 7226 C CA . GLN B 1 389 ? -11.141 -27.828 -1.903 1 98.06 389 GLN B CA 1
ATOM 7227 C C . GLN B 1 389 ? -9.648 -27.766 -2.215 1 98.06 389 GLN B C 1
ATOM 7229 O O . GLN B 1 389 ? -9.117 -28.656 -2.9 1 98.06 389 GLN B O 1
ATOM 7234 N N . THR B 1 390 ? -9.062 -26.719 -1.77 1 98.06 390 THR B N 1
ATOM 7235 C CA . THR B 1 390 ? -7.617 -26.578 -1.934 1 98.06 390 THR B CA 1
ATOM 7236 C C . THR B 1 390 ? -6.922 -26.531 -0.576 1 98.06 390 THR B C 1
ATOM 7238 O O . THR B 1 390 ? -7.441 -25.938 0.371 1 98.06 390 THR B O 1
ATOM 7241 N N . LYS B 1 391 ? -5.812 -27.141 -0.536 1 97.38 391 LYS B N 1
ATOM 7242 C CA . LYS B 1 391 ? -4.969 -27.094 0.656 1 97.38 391 LYS B CA 1
ATOM 7243 C C . LYS B 1 391 ? -3.52 -26.781 0.293 1 97.38 391 LYS B C 1
ATOM 7245 O O . LYS B 1 391 ? -2.879 -27.547 -0.432 1 97.38 391 LYS B O 1
ATOM 7250 N N . TYR B 1 392 ? -3.07 -25.672 0.822 1 98.12 392 TYR B N 1
ATOM 7251 C CA . TYR B 1 392 ? -1.671 -25.328 0.613 1 98.12 392 TYR B CA 1
ATOM 7252 C C . TYR B 1 392 ? -0.77 -26.062 1.597 1 98.12 392 TYR B C 1
ATOM 7254 O O . TYR B 1 392 ? -1.112 -26.203 2.771 1 98.12 392 TYR B O 1
ATOM 7262 N N . LYS B 1 393 ? 0.31 -26.609 1.111 1 98.44 393 LYS B N 1
ATOM 7263 C CA . LYS B 1 393 ? 1.332 -27.266 1.923 1 98.44 393 LYS B CA 1
ATOM 7264 C C . LYS B 1 393 ? 2.662 -26.516 1.835 1 98.44 393 LYS B C 1
ATOM 7266 O O . LYS B 1 393 ? 3.357 -26.594 0.82 1 98.44 393 LYS B O 1
ATOM 7271 N N . ALA B 1 394 ? 2.982 -25.844 2.957 1 98 394 ALA B N 1
ATOM 7272 C CA . ALA B 1 394 ? 4.312 -25.25 3.047 1 98 394 ALA B CA 1
ATOM 7273 C C . ALA B 1 394 ? 5.395 -26.328 3.062 1 98 394 ALA B C 1
ATOM 7275 O O . ALA B 1 394 ? 5.328 -27.266 3.854 1 98 394 ALA B O 1
ATOM 7276 N N . ALA B 1 395 ? 6.359 -26.172 2.225 1 97.5 395 ALA B N 1
ATOM 7277 C CA . ALA B 1 395 ? 7.41 -27.188 2.117 1 97.5 395 ALA B CA 1
ATOM 7278 C C . ALA B 1 395 ? 8.195 -27.297 3.42 1 97.5 395 ALA B C 1
ATOM 7280 O O . ALA B 1 395 ? 8.578 -26.281 4.012 1 97.5 395 ALA B O 1
ATOM 7281 N N . GLY B 1 396 ? 8.406 -28.484 3.795 1 96.06 396 GLY B N 1
ATOM 7282 C CA . GLY B 1 396 ? 9.219 -28.766 4.969 1 96.06 396 GLY B CA 1
ATOM 7283 C C . GLY B 1 396 ? 8.484 -28.5 6.273 1 96.06 396 GLY B C 1
ATOM 7284 O O . GLY B 1 396 ? 9.062 -28.641 7.355 1 96.06 396 GLY B O 1
ATOM 7285 N N . LYS B 1 397 ? 7.23 -28.125 6.207 1 96.19 397 LYS B N 1
ATOM 7286 C CA . LYS B 1 397 ? 6.434 -27.844 7.398 1 96.19 397 LYS B CA 1
ATOM 7287 C C . LYS B 1 397 ? 5.27 -28.828 7.52 1 96.19 397 LYS B C 1
ATOM 7289 O O . LYS B 1 397 ? 4.977 -29.578 6.582 1 96.19 397 LYS B O 1
ATOM 7294 N N . SER B 1 398 ? 4.703 -28.828 8.711 1 95.69 398 SER B N 1
ATOM 7295 C CA . SER B 1 398 ? 3.5 -29.625 8.906 1 95.69 398 SER B CA 1
ATOM 7296 C C . SER B 1 398 ? 2.354 -29.125 8.039 1 95.69 398 SER B C 1
ATOM 7298 O O . SER B 1 398 ? 2.297 -27.938 7.703 1 95.69 398 SER B O 1
ATOM 7300 N N . SER B 1 399 ? 1.473 -30.047 7.637 1 94.44 399 SER B N 1
ATOM 7301 C CA . SER B 1 399 ? 0.303 -29.688 6.848 1 94.44 399 SER B CA 1
ATOM 7302 C C . SER B 1 399 ? -0.599 -28.719 7.609 1 94.44 399 SER B C 1
ATOM 7304 O O . SER B 1 399 ? -1.458 -28.062 7.016 1 94.44 399 SER B O 1
ATOM 7306 N N . GLU B 1 400 ? -0.359 -28.594 8.906 1 96 400 GLU B N 1
ATOM 7307 C CA . GLU B 1 400 ? -1.187 -27.734 9.742 1 96 400 GLU B CA 1
ATOM 7308 C C . GLU B 1 400 ? -0.679 -26.281 9.727 1 96 400 GLU B C 1
ATOM 7310 O O . GLU B 1 400 ? -1.369 -25.375 10.188 1 96 400 GLU B O 1
ATOM 7315 N N . HIS B 1 401 ? 0.479 -26.094 9.258 1 97.38 401 HIS B N 1
ATOM 7316 C CA . HIS B 1 401 ? 1.046 -24.75 9.203 1 97.38 401 HIS B CA 1
ATOM 7317 C C . HIS B 1 401 ? 0.415 -23.922 8.086 1 97.38 401 HIS B C 1
ATOM 7319 O O . HIS B 1 401 ? 0.811 -24.047 6.922 1 97.38 401 HIS B O 1
ATOM 7325 N N . GLN B 1 402 ? -0.598 -23.078 8.453 1 98.19 402 GLN B N 1
ATOM 7326 C CA . GLN B 1 402 ? -1.346 -22.344 7.441 1 98.19 402 GLN B CA 1
ATOM 7327 C C . GLN B 1 402 ? -1.282 -20.844 7.707 1 98.19 402 GLN B C 1
ATOM 7329 O O . GLN B 1 402 ? -1.778 -20.047 6.906 1 98.19 402 GLN B O 1
ATOM 7334 N N . LEU B 1 403 ? -0.749 -20.422 8.82 1 97.56 403 LEU B N 1
ATOM 7335 C CA . LEU B 1 403 ? -0.656 -19 9.117 1 97.56 403 LEU B CA 1
ATOM 7336 C C . LEU B 1 403 ? 0.531 -18.703 10.031 1 97.56 403 LEU B C 1
ATOM 7338 O O . LEU B 1 403 ? 1.05 -19.609 10.688 1 97.56 403 LEU B O 1
ATOM 7342 N N . ASN B 1 404 ? 1.047 -17.531 9.953 1 98.06 404 ASN B N 1
ATOM 7343 C CA . ASN B 1 404 ? 2.074 -16.984 10.836 1 98.06 404 ASN B CA 1
ATOM 7344 C C . ASN B 1 404 ? 1.545 -15.812 11.656 1 98.06 404 ASN B C 1
ATOM 7346 O O . ASN B 1 404 ? 0.729 -15.031 11.164 1 98.06 404 ASN B O 1
ATOM 7350 N N . ILE B 1 405 ? 1.962 -15.727 12.891 1 98.69 405 ILE B N 1
ATOM 7351 C CA . ILE B 1 405 ? 1.572 -14.625 13.766 1 98.69 405 ILE B CA 1
ATOM 7352 C C . ILE B 1 405 ? 2.775 -13.719 14.016 1 98.69 405 ILE B C 1
ATOM 7354 O O . ILE B 1 405 ? 3.869 -14.195 14.32 1 98.69 405 ILE B O 1
ATOM 7358 N N . HIS B 1 406 ? 2.605 -12.438 13.805 1 98.62 406 HIS B N 1
ATOM 7359 C CA . HIS B 1 406 ? 3.553 -11.43 14.258 1 98.62 406 HIS B CA 1
ATOM 7360 C C . HIS B 1 406 ? 2.994 -10.641 15.445 1 98.62 406 HIS B C 1
ATOM 7362 O O . HIS B 1 406 ? 1.887 -10.109 15.367 1 98.62 406 HIS B O 1
ATOM 7368 N N . ALA B 1 407 ? 3.666 -10.594 16.484 1 98.31 407 ALA B N 1
ATOM 7369 C CA . ALA B 1 407 ? 3.35 -9.82 17.688 1 98.31 407 ALA B CA 1
ATOM 7370 C C . ALA B 1 407 ? 4.605 -9.539 18.5 1 98.31 407 ALA B C 1
ATOM 7372 O O . ALA B 1 407 ? 5.633 -10.195 18.328 1 98.31 407 ALA B O 1
ATOM 7373 N N . PRO B 1 408 ? 4.566 -8.547 19.375 1 97.75 408 PRO B N 1
ATOM 7374 C CA . PRO B 1 408 ? 5.754 -8.234 20.188 1 97.75 408 PRO B CA 1
ATOM 7375 C C . PRO B 1 408 ? 6.148 -9.383 21.109 1 97.75 408 PRO B C 1
ATOM 7377 O O . PRO B 1 408 ? 5.293 -10.156 21.531 1 97.75 408 PRO B O 1
ATOM 7380 N N . LYS B 1 409 ? 7.441 -9.414 21.438 1 98 409 LYS B N 1
ATOM 7381 C CA . LYS B 1 409 ? 7.949 -10.391 22.406 1 98 409 LYS B CA 1
ATOM 7382 C C . LYS B 1 409 ? 7.652 -9.945 23.844 1 98 409 LYS B C 1
ATOM 7384 O O . LYS B 1 409 ? 7.434 -10.781 24.719 1 98 409 LYS B O 1
ATOM 7389 N N . ILE B 1 410 ? 7.707 -8.617 24.031 1 97.38 410 ILE B N 1
ATOM 7390 C CA . ILE B 1 410 ? 7.395 -8.141 25.375 1 97.38 410 ILE B CA 1
ATOM 7391 C C . ILE B 1 410 ? 6.52 -6.891 25.281 1 97.38 410 ILE B C 1
ATOM 7393 O O . ILE B 1 410 ? 6.539 -6.176 24.281 1 97.38 410 ILE B O 1
ATOM 7397 N N . LEU B 1 411 ? 5.715 -6.633 26.266 1 97 411 LEU B N 1
ATOM 7398 C CA . LEU B 1 411 ? 5 -5.402 26.578 1 97 411 LEU B CA 1
ATOM 7399 C C . LEU B 1 411 ? 5.379 -4.895 27.969 1 97 411 LEU B C 1
ATOM 7401 O O . LEU B 1 411 ? 5.914 -5.648 28.781 1 97 411 LEU B O 1
ATOM 7405 N N . ILE B 1 412 ? 5.191 -3.676 28.172 1 96 412 ILE B N 1
ATOM 7406 C CA . ILE B 1 412 ? 5.48 -3.082 29.484 1 96 412 ILE B CA 1
ATOM 7407 C C . ILE B 1 412 ? 4.18 -2.811 30.219 1 96 412 ILE B C 1
ATOM 7409 O O . ILE B 1 412 ? 3.281 -2.146 29.703 1 96 412 ILE B O 1
ATOM 7413 N N . GLU B 1 413 ? 4.133 -3.324 31.453 1 96.12 413 GLU B N 1
ATOM 7414 C CA . GLU B 1 413 ? 2.93 -3.166 32.25 1 96.12 413 GLU B CA 1
ATOM 7415 C C . GLU B 1 413 ? 2.572 -1.693 32.438 1 96.12 413 GLU B C 1
ATOM 7417 O O . GLU B 1 413 ? 3.416 -0.89 32.844 1 96.12 413 GLU B O 1
ATOM 7422 N N . GLY B 1 414 ? 1.347 -1.368 32.094 1 91.62 414 GLY B N 1
ATOM 7423 C CA . GLY B 1 414 ? 0.845 -0.025 32.344 1 91.62 414 GLY B CA 1
ATOM 7424 C C . GLY B 1 414 ? 1.198 0.952 31.25 1 91.62 414 GLY B C 1
ATOM 7425 O O . GLY B 1 414 ? 0.859 2.135 31.328 1 91.62 414 GLY B O 1
ATOM 7426 N N . VAL B 1 415 ? 1.884 0.538 30.281 1 91.06 415 VAL B N 1
ATOM 7427 C CA . VAL B 1 415 ? 2.26 1.423 29.188 1 91.06 415 VAL B CA 1
ATOM 7428 C C . VAL B 1 415 ? 1.416 1.107 27.953 1 91.06 415 VAL B C 1
ATOM 7430 O O . VAL B 1 415 ? 1.361 -0.041 27.516 1 91.06 415 VAL B O 1
ATOM 7433 N N . ARG B 1 416 ? 0.795 2.174 27.438 1 89.25 416 ARG B N 1
ATOM 7434 C CA . ARG B 1 416 ? 0.002 2.021 26.219 1 89.25 416 ARG B CA 1
ATOM 7435 C C . ARG B 1 416 ? 0.885 1.649 25.031 1 89.25 416 ARG B C 1
ATOM 7437 O O . ARG B 1 416 ? 2.025 2.105 24.938 1 89.25 416 ARG B O 1
ATOM 7444 N N . THR B 1 417 ? 0.303 0.78 24.141 1 93.88 417 THR B N 1
ATOM 7445 C CA . THR B 1 417 ? 1.092 0.351 23 1 93.88 417 THR B CA 1
ATOM 7446 C C . THR B 1 417 ? 0.281 0.466 21.703 1 93.88 417 THR B C 1
ATOM 7448 O O . THR B 1 417 ? -0.949 0.378 21.734 1 93.88 417 THR B O 1
ATOM 7451 N N . THR B 1 418 ? 0.945 0.76 20.609 1 95.31 418 THR B N 1
ATOM 7452 C CA . THR B 1 418 ? 0.348 0.776 19.281 1 95.31 418 THR B CA 1
ATOM 7453 C C . THR B 1 418 ? 0.609 -0.54 18.547 1 95.31 418 THR B C 1
ATOM 7455 O O . THR B 1 418 ? 0.31 -0.668 17.359 1 95.31 418 THR B O 1
ATOM 7458 N N . ALA B 1 419 ? 1.22 -1.498 19.25 1 96.94 419 ALA B N 1
ATOM 7459 C CA . ALA B 1 419 ? 1.544 -2.793 18.656 1 96.94 419 ALA B CA 1
ATOM 7460 C C . ALA B 1 419 ? 0.278 -3.541 18.25 1 96.94 419 ALA B C 1
ATOM 7462 O O . ALA B 1 419 ? -0.795 -3.311 18.812 1 96.94 419 ALA B O 1
ATOM 7463 N N . GLN B 1 420 ? 0.47 -4.379 17.281 1 97.94 420 GLN B N 1
ATOM 7464 C CA . GLN B 1 420 ? -0.64 -5.18 16.781 1 97.94 420 GLN B CA 1
ATOM 7465 C C . GLN B 1 420 ? -0.286 -6.668 16.766 1 97.94 420 GLN B C 1
ATOM 7467 O O . GLN B 1 420 ? 0.892 -7.027 16.75 1 97.94 420 GLN B O 1
ATOM 7472 N N . ILE B 1 421 ? -1.343 -7.484 16.906 1 98.56 421 ILE B N 1
ATOM 7473 C CA . ILE B 1 421 ? -1.28 -8.875 16.453 1 98.56 421 ILE B CA 1
ATOM 7474 C C . ILE B 1 421 ? -1.584 -8.945 14.969 1 98.56 421 ILE B C 1
ATOM 7476 O O . ILE B 1 421 ? -2.645 -8.5 14.516 1 98.56 421 ILE B O 1
ATOM 7480 N N . VAL B 1 422 ? -0.625 -9.445 14.188 1 98.75 422 VAL B N 1
ATOM 7481 C CA . VAL B 1 422 ? -0.846 -9.602 12.758 1 98.75 422 VAL B CA 1
ATOM 7482 C C . VAL B 1 422 ? -0.791 -11.078 12.383 1 98.75 422 VAL B C 1
ATOM 7484 O O . VAL B 1 422 ? 0.184 -11.766 12.688 1 98.75 422 VAL B O 1
ATOM 7487 N N . ALA B 1 423 ? -1.829 -11.562 11.805 1 98.88 423 ALA B N 1
ATOM 7488 C CA . ALA B 1 423 ? -1.878 -12.922 11.281 1 98.88 423 ALA B CA 1
ATOM 7489 C C . ALA B 1 423 ? -1.771 -12.93 9.758 1 98.88 423 ALA B C 1
ATOM 7491 O O . ALA B 1 423 ? -2.561 -12.273 9.07 1 98.88 423 ALA B O 1
ATOM 7492 N N . ASN B 1 424 ? -0.757 -13.539 9.289 1 98.88 424 ASN B N 1
ATOM 7493 C CA . ASN B 1 424 ? -0.673 -13.844 7.867 1 98.88 424 ASN B CA 1
ATOM 7494 C C . ASN B 1 424 ? -1.279 -15.211 7.555 1 98.88 424 ASN B C 1
ATOM 7496 O O . ASN B 1 424 ? -0.641 -16.25 7.766 1 98.88 424 ASN B O 1
ATOM 7500 N N . PHE B 1 425 ? -2.547 -15.234 7.121 1 98.81 425 PHE B N 1
ATOM 7501 C CA . PHE B 1 425 ? -3.25 -16.438 6.719 1 98.81 425 PHE B CA 1
ATOM 7502 C C . PHE B 1 425 ? -3.006 -16.75 5.246 1 98.81 425 PHE B C 1
ATOM 7504 O O . PHE B 1 425 ? -3.68 -16.188 4.371 1 98.81 425 PHE B O 1
ATOM 7511 N N . PHE B 1 426 ? -2.062 -17.625 4.938 1 98.44 426 PHE B N 1
ATOM 7512 C CA . PHE B 1 426 ? -1.398 -17.734 3.643 1 98.44 426 PHE B CA 1
ATOM 7513 C C . PHE B 1 426 ? -2.42 -17.797 2.514 1 98.44 426 PHE B C 1
ATOM 7515 O O . PHE B 1 426 ? -2.252 -17.141 1.481 1 98.44 426 PHE B O 1
ATOM 7522 N N . THR B 1 427 ? -3.471 -18.562 2.674 1 97.94 427 THR B N 1
ATOM 7523 C CA . THR B 1 427 ? -4.445 -18.75 1.605 1 97.94 427 THR B CA 1
ATOM 7524 C C . THR B 1 427 ? -5.754 -18.031 1.94 1 97.94 427 THR B C 1
ATOM 7526 O O . THR B 1 427 ? -6.82 -18.422 1.461 1 97.94 427 THR B O 1
ATOM 7529 N N . GLY B 1 428 ? -5.672 -17.047 2.852 1 98.19 428 GLY B N 1
ATOM 7530 C CA . GLY B 1 428 ? -6.879 -16.359 3.273 1 98.19 428 GLY B CA 1
ATOM 7531 C C . GLY B 1 428 ? -7.488 -15.5 2.182 1 98.19 428 GLY B C 1
ATOM 7532 O O . GLY B 1 428 ? -6.77 -14.859 1.418 1 98.19 428 GLY B O 1
ATOM 7533 N N . ALA B 1 429 ? -8.805 -15.57 2.104 1 97.12 429 ALA B N 1
ATOM 7534 C CA . ALA B 1 429 ? -9.586 -14.609 1.336 1 97.12 429 ALA B CA 1
ATOM 7535 C C . ALA B 1 429 ? -10.133 -13.5 2.234 1 97.12 429 ALA B C 1
ATOM 7537 O O . ALA B 1 429 ? -10.312 -13.695 3.439 1 97.12 429 ALA B O 1
ATOM 7538 N N . THR B 1 430 ? -10.461 -12.328 1.649 1 95.19 430 THR B N 1
ATOM 7539 C CA . THR B 1 430 ? -10.812 -11.141 2.422 1 95.19 430 THR B CA 1
ATOM 7540 C C . THR B 1 430 ? -12.055 -11.398 3.266 1 95.19 430 THR B C 1
ATOM 7542 O O . THR B 1 430 ? -12.234 -10.781 4.32 1 95.19 430 THR B O 1
ATOM 7545 N N . GLN B 1 431 ? -12.891 -12.352 2.887 1 94.38 431 GLN B N 1
ATOM 7546 C CA . GLN B 1 431 ? -14.156 -12.578 3.572 1 94.38 431 GLN B CA 1
ATOM 7547 C C . GLN B 1 431 ? -14.008 -13.633 4.668 1 94.38 431 GLN B C 1
ATOM 7549 O O . GLN B 1 431 ? -14.945 -13.883 5.422 1 94.38 431 GLN B O 1
ATOM 7554 N N . ASP B 1 432 ? -12.859 -14.258 4.777 1 97.88 432 ASP B N 1
ATOM 7555 C CA . ASP B 1 432 ? -12.648 -15.305 5.777 1 97.88 432 ASP B CA 1
ATOM 7556 C C . ASP B 1 432 ? -12.664 -14.719 7.191 1 97.88 432 ASP B C 1
ATOM 7558 O O . ASP B 1 432 ? -12.406 -13.523 7.375 1 97.88 432 ASP B O 1
ATOM 7562 N N . GLU B 1 433 ? -12.984 -15.562 8.086 1 98.19 433 GLU B N 1
ATOM 7563 C CA . GLU B 1 433 ? -13.016 -15.141 9.484 1 98.19 433 GLU B CA 1
ATOM 7564 C C . GLU B 1 433 ? -11.727 -15.531 10.203 1 98.19 433 GLU B C 1
ATOM 7566 O O . GLU B 1 433 ? -11.305 -16.688 10.141 1 98.19 433 GLU B O 1
ATOM 7571 N N . VAL B 1 434 ? -11.102 -14.594 10.82 1 98.81 434 VAL B N 1
ATOM 7572 C CA . VAL B 1 434 ? -9.945 -14.82 11.672 1 98.81 434 VAL B CA 1
ATOM 7573 C C . VAL B 1 434 ? -10.188 -14.227 13.055 1 98.81 434 VAL B C 1
ATOM 7575 O O . VAL B 1 434 ? -10.648 -13.086 13.172 1 98.81 434 VAL B O 1
ATOM 7578 N N . LYS B 1 435 ? -9.977 -15 14.094 1 98.81 435 LYS B N 1
ATOM 7579 C CA . LYS B 1 435 ? -10.156 -14.594 15.484 1 98.81 435 LYS B CA 1
ATOM 7580 C C . LYS B 1 435 ? -8.898 -14.852 16.312 1 98.81 435 LYS B C 1
ATOM 7582 O O . LYS B 1 435 ? -8.039 -15.641 15.906 1 98.81 435 LYS B O 1
ATOM 7587 N N . PHE B 1 436 ? -8.812 -14.172 17.391 1 98.75 436 PHE B N 1
ATOM 7588 C CA . PHE B 1 436 ? -7.719 -14.422 18.328 1 98.75 436 PHE B CA 1
ATOM 7589 C C . PHE B 1 436 ? -8.211 -14.383 19.766 1 98.75 436 PHE B C 1
ATOM 7591 O O . PHE B 1 436 ? -9.305 -13.883 20.047 1 98.75 436 PHE B O 1
ATOM 7598 N N . ARG B 1 437 ? -7.496 -14.977 20.625 1 98.31 437 ARG B N 1
ATOM 7599 C CA . ARG B 1 437 ? -7.691 -14.844 22.078 1 98.31 437 ARG B CA 1
ATOM 7600 C C . ARG B 1 437 ? -6.355 -14.906 22.812 1 98.31 437 ARG B C 1
ATOM 7602 O O . ARG B 1 437 ? -5.348 -15.336 22.25 1 98.31 437 ARG B O 1
ATOM 7609 N N . ILE B 1 438 ? -6.32 -14.414 24 1 97.88 438 ILE B N 1
ATOM 7610 C CA . ILE B 1 438 ? -5.145 -14.43 24.859 1 97.88 438 ILE B CA 1
ATOM 7611 C C . ILE B 1 438 ? -5.438 -15.234 26.125 1 97.88 438 ILE B C 1
ATOM 7613 O O . ILE B 1 438 ? -6.441 -15 26.797 1 97.88 438 ILE B O 1
ATOM 7617 N N . ASN B 1 439 ? -4.578 -16.141 26.531 1 94.25 439 ASN B N 1
ATOM 7618 C CA . ASN B 1 439 ? -4.668 -17.016 27.703 1 94.25 439 ASN B CA 1
ATOM 7619 C C . ASN B 1 439 ? -6.07 -17.594 27.859 1 94.25 439 ASN B C 1
ATOM 7621 O O . ASN B 1 439 ? -6.648 -17.547 28.938 1 94.25 439 ASN B O 1
ATOM 7625 N N . GLN B 1 440 ? -6.652 -18.125 26.828 1 91.44 440 GLN B N 1
ATOM 7626 C CA . GLN B 1 440 ? -7.934 -18.812 26.812 1 91.44 440 GLN B CA 1
ATOM 7627 C C . GLN B 1 440 ? -9.078 -17.875 27.156 1 91.44 440 GLN B C 1
ATOM 7629 O O . GLN B 1 440 ? -10.102 -18.297 27.703 1 91.44 440 GLN B O 1
ATOM 7634 N N . GLY B 1 441 ? -8.82 -16.625 26.969 1 95.12 441 GLY B N 1
ATOM 7635 C CA . GLY B 1 441 ? -9.891 -15.656 27.125 1 95.12 441 GLY B CA 1
ATOM 7636 C C . GLY B 1 441 ? -10.93 -15.734 26.031 1 95.12 441 GLY B C 1
ATOM 7637 O O . GLY B 1 441 ? -11.094 -16.781 25.391 1 95.12 441 GLY B O 1
ATOM 7638 N N . GLU B 1 442 ? -11.695 -14.711 25.891 1 96.81 442 GLU B N 1
ATOM 7639 C CA . GLU B 1 442 ? -12.75 -14.641 24.875 1 96.81 442 GLU B CA 1
ATOM 7640 C C . GLU B 1 442 ? -12.164 -14.453 23.484 1 96.81 442 GLU B C 1
ATOM 7642 O O . GLU B 1 442 ? -11.211 -13.695 23.297 1 96.81 442 GLU B O 1
ATOM 7647 N N . TRP B 1 443 ? -12.758 -15.164 22.531 1 98.06 443 TRP B N 1
ATOM 7648 C CA . TRP B 1 443 ? -12.375 -14.969 21.125 1 98.06 443 TRP B CA 1
ATOM 7649 C C . TRP B 1 443 ? -12.805 -13.586 20.641 1 98.06 443 TRP B C 1
ATOM 7651 O O . TRP B 1 443 ? -13.93 -13.156 20.891 1 98.06 443 TRP B O 1
ATOM 7661 N N . LYS B 1 444 ? -11.906 -12.906 20.031 1 98.25 444 LYS B N 1
ATOM 7662 C CA . LYS B 1 444 ? -12.172 -11.617 19.422 1 98.25 444 LYS B CA 1
ATOM 7663 C C . LYS B 1 444 ? -11.867 -11.648 17.922 1 98.25 444 LYS B C 1
ATOM 7665 O O . LYS B 1 444 ? -10.922 -12.32 17.484 1 98.25 444 LYS B O 1
ATOM 7670 N N . SER B 1 445 ? -12.648 -10.93 17.156 1 98.44 445 SER B N 1
ATOM 7671 C CA . SER B 1 445 ? -12.461 -10.883 15.703 1 98.44 445 SER B CA 1
ATOM 7672 C C . SER B 1 445 ? -11.234 -10.055 15.336 1 98.44 445 SER B C 1
ATOM 7674 O O . SER B 1 445 ? -10.961 -9.031 15.953 1 98.44 445 SER B O 1
ATOM 7676 N N . MET B 1 446 ? -10.523 -10.5 14.438 1 98.56 446 MET B N 1
ATOM 7677 C CA . MET B 1 446 ? -9.469 -9.711 13.805 1 98.56 446 MET B CA 1
ATOM 7678 C C . MET B 1 446 ? -9.984 -9.055 12.531 1 98.56 446 MET B C 1
ATOM 7680 O O . MET B 1 446 ? -10.984 -9.492 11.961 1 98.56 446 MET B O 1
ATOM 7684 N N . TYR B 1 447 ? -9.273 -8.008 12.094 1 98 447 TYR B N 1
ATOM 7685 C CA . TYR B 1 447 ? -9.719 -7.25 10.93 1 98 447 TYR B CA 1
ATOM 7686 C C . TYR B 1 447 ? -8.781 -7.449 9.75 1 98 447 TYR B C 1
ATOM 7688 O O . TYR B 1 447 ? -7.566 -7.273 9.875 1 98 447 TYR B O 1
ATOM 7696 N N . ASN B 1 448 ? -9.391 -7.812 8.578 1 98.38 448 ASN B N 1
ATOM 7697 C CA . ASN B 1 448 ? -8.609 -7.961 7.355 1 98.38 448 ASN B CA 1
ATOM 7698 C C . ASN B 1 448 ? -8.102 -6.617 6.844 1 98.38 448 ASN B C 1
ATOM 7700 O O . ASN B 1 448 ? -8.812 -5.609 6.93 1 98.38 448 ASN B O 1
ATOM 7704 N N . TYR B 1 449 ? -6.898 -6.598 6.336 1 96.19 449 TYR B N 1
ATOM 7705 C CA . TYR B 1 449 ? -6.367 -5.387 5.727 1 96.19 449 TYR B CA 1
ATOM 7706 C C . TYR B 1 449 ? -5.32 -5.719 4.672 1 96.19 449 TYR B C 1
ATOM 7708 O O . TYR B 1 449 ? -4.746 -6.812 4.68 1 96.19 449 TYR B O 1
ATOM 7716 N N . GLU B 1 450 ? -5.145 -4.816 3.695 1 95.56 450 GLU B N 1
ATOM 7717 C CA . GLU B 1 450 ? -4.055 -4.934 2.73 1 95.56 450 GLU B CA 1
ATOM 7718 C C . GLU B 1 450 ? -2.791 -4.242 3.236 1 95.56 450 GLU B C 1
ATOM 7720 O O . GLU B 1 450 ? -2.84 -3.09 3.672 1 95.56 450 GLU B O 1
ATOM 7725 N N . GLY B 1 451 ? -1.719 -4.891 3.312 1 96 451 GLY B N 1
ATOM 7726 C CA . GLY B 1 451 ? -0.442 -4.359 3.76 1 96 451 GLY B CA 1
ATOM 7727 C C . GLY B 1 451 ? 0.726 -5.281 3.463 1 96 451 GLY B C 1
ATOM 7728 O O . GLY B 1 451 ? 0.636 -6.141 2.586 1 96 451 GLY B O 1
ATOM 7729 N N . THR B 1 452 ? 1.888 -4.988 4.039 1 97.31 452 THR B N 1
ATOM 7730 C CA . THR B 1 452 ? 3.053 -5.855 3.924 1 97.31 452 THR B CA 1
ATOM 7731 C C . THR B 1 452 ? 3.293 -6.617 5.223 1 97.31 452 THR B C 1
ATOM 7733 O O . THR B 1 452 ? 2.996 -6.113 6.309 1 97.31 452 THR B O 1
ATOM 7736 N N . ASP B 1 453 ? 3.74 -7.82 5.117 1 98.12 453 ASP B N 1
ATOM 7737 C CA . ASP B 1 453 ? 3.936 -8.695 6.266 1 98.12 453 ASP B CA 1
ATOM 7738 C C . ASP B 1 453 ? 5.113 -8.234 7.117 1 98.12 453 ASP B C 1
ATOM 7740 O O . ASP B 1 453 ? 6.262 -8.273 6.676 1 98.12 453 ASP B O 1
ATOM 7744 N N . PRO B 1 454 ? 4.871 -7.855 8.414 1 98.19 454 PRO B N 1
ATOM 7745 C CA . PRO B 1 454 ? 5.973 -7.383 9.25 1 98.19 454 PRO B CA 1
ATOM 7746 C C . PRO B 1 454 ? 7.043 -8.445 9.477 1 98.19 454 PRO B C 1
ATOM 7748 O O . PRO B 1 454 ? 8.234 -8.125 9.57 1 98.19 454 PRO B O 1
ATOM 7751 N N . SER B 1 455 ? 6.629 -9.703 9.562 1 97.81 455 SER B N 1
ATOM 7752 C CA . SER B 1 455 ? 7.602 -10.773 9.758 1 97.81 455 SER B CA 1
ATOM 7753 C C . SER B 1 455 ? 8.531 -10.898 8.555 1 97.81 455 SER B C 1
ATOM 7755 O O . SER B 1 455 ? 9.711 -11.211 8.703 1 97.81 455 SER B O 1
ATOM 7757 N N . PHE B 1 456 ? 7.984 -10.68 7.391 1 98.38 456 PHE B N 1
ATOM 7758 C CA . PHE B 1 456 ? 8.828 -10.75 6.203 1 98.38 456 PHE B CA 1
ATOM 7759 C C . PHE B 1 456 ? 9.773 -9.562 6.137 1 98.38 456 PHE B C 1
ATOM 7761 O O . PHE B 1 456 ? 10.922 -9.695 5.711 1 98.38 456 PHE B O 1
ATOM 7768 N N . TRP B 1 457 ? 9.32 -8.352 6.535 1 98.19 457 TRP B N 1
ATOM 7769 C CA . TRP B 1 457 ? 10.203 -7.195 6.652 1 98.19 457 TRP B CA 1
ATOM 7770 C C . TRP B 1 457 ? 11.422 -7.527 7.516 1 98.19 457 TRP B C 1
ATOM 7772 O O . TRP B 1 457 ? 12.547 -7.156 7.184 1 98.19 457 TRP B O 1
ATOM 7782 N N . LEU B 1 458 ? 11.195 -8.203 8.656 1 97.44 458 LEU B N 1
ATOM 7783 C CA . LEU B 1 458 ? 12.289 -8.586 9.539 1 97.44 458 LEU B CA 1
ATOM 7784 C C . LEU B 1 458 ? 13.328 -9.422 8.789 1 97.44 458 LEU B C 1
ATOM 7786 O O . LEU B 1 458 ? 14.531 -9.18 8.922 1 97.44 458 LEU B O 1
ATOM 7790 N N . GLU B 1 459 ? 12.82 -10.344 7.969 1 97 459 GLU B N 1
ATOM 7791 C CA . GLU B 1 459 ? 13.711 -11.211 7.199 1 97 459 GLU B CA 1
ATOM 7792 C C . GLU B 1 459 ? 14.523 -10.406 6.188 1 97 459 GLU B C 1
ATOM 7794 O O . GLU B 1 459 ? 15.742 -10.578 6.082 1 97 459 GLU B O 1
ATOM 7799 N N . VAL B 1 460 ? 13.875 -9.531 5.484 1 98 460 VAL B N 1
ATOM 7800 C CA . VAL B 1 460 ? 14.5 -8.789 4.395 1 98 460 VAL B CA 1
ATOM 7801 C C . VAL B 1 460 ? 15.5 -7.785 4.957 1 98 460 VAL B C 1
ATOM 7803 O O . VAL B 1 460 ? 16.625 -7.66 4.449 1 98 460 VAL B O 1
ATOM 7806 N N . LEU B 1 461 ? 15.125 -7.098 6.055 1 98.06 461 LEU B N 1
ATOM 7807 C CA . LEU B 1 461 ? 15.93 -6 6.582 1 98.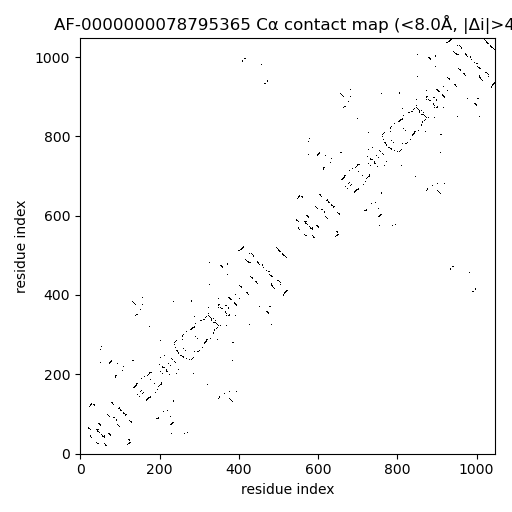06 461 LEU B CA 1
ATOM 7808 C C . LEU B 1 461 ? 17.188 -6.527 7.25 1 98.06 461 LEU B C 1
ATOM 7810 O O . LEU B 1 461 ? 18.156 -5.781 7.434 1 98.06 461 LEU B O 1
ATOM 7814 N N . GLU B 1 462 ? 17.188 -7.805 7.625 1 97.69 462 GLU B N 1
ATOM 7815 C CA . GLU B 1 462 ? 18.422 -8.414 8.102 1 97.69 462 GLU B CA 1
ATOM 7816 C C . GLU B 1 462 ? 19.531 -8.312 7.055 1 97.69 462 GLU B C 1
ATOM 7818 O O . GLU B 1 462 ? 20.672 -8.023 7.387 1 97.69 462 GLU B O 1
ATOM 7823 N N . TRP B 1 463 ? 19.188 -8.508 5.797 1 97.62 463 TRP B N 1
ATOM 7824 C CA . TRP B 1 463 ? 20.141 -8.477 4.695 1 97.62 463 TRP B CA 1
ATOM 7825 C C . TRP B 1 463 ? 20.641 -7.059 4.449 1 97.62 463 TRP B C 1
ATOM 7827 O O . TRP B 1 463 ? 21.766 -6.863 3.953 1 97.62 463 TRP B O 1
ATOM 7837 N N . ASP B 1 464 ? 19.812 -6.02 4.777 1 97.88 464 ASP B N 1
ATOM 7838 C CA . ASP B 1 464 ? 20.203 -4.633 4.527 1 97.88 464 ASP B CA 1
ATOM 7839 C C . ASP B 1 464 ? 21.047 -4.078 5.676 1 97.88 464 ASP B C 1
ATOM 7841 O O . ASP B 1 464 ? 21.734 -3.072 5.516 1 97.88 464 ASP B O 1
ATOM 7845 N N . THR B 1 465 ? 20.938 -4.73 6.879 1 97.94 465 THR B N 1
ATOM 7846 C CA . THR B 1 465 ? 21.594 -4.152 8.055 1 97.94 465 THR B CA 1
ATOM 7847 C C . THR B 1 465 ? 22.812 -4.977 8.461 1 97.94 465 THR B C 1
ATOM 7849 O O . THR B 1 465 ? 23.625 -4.531 9.266 1 97.94 465 THR B O 1
ATOM 7852 N N . THR B 1 466 ? 22.953 -6.219 7.922 1 97.5 466 THR B N 1
ATOM 7853 C CA . THR B 1 466 ? 24.062 -7.082 8.297 1 97.5 466 THR B CA 1
ATOM 7854 C C . THR B 1 466 ? 25.391 -6.453 7.906 1 97.5 466 THR B C 1
ATOM 7856 O O . THR B 1 466 ? 25.484 -5.727 6.914 1 97.5 466 THR B O 1
ATOM 7859 N N . GLU B 1 467 ? 26.438 -6.742 8.703 1 96.06 467 GLU B N 1
ATOM 7860 C CA . GLU B 1 467 ? 27.797 -6.34 8.406 1 96.06 467 GLU B CA 1
ATOM 7861 C C . GLU B 1 467 ? 28.656 -7.539 7.992 1 96.06 467 GLU B C 1
ATOM 7863 O O . GLU B 1 467 ? 29.859 -7.398 7.75 1 96.06 467 GLU B O 1
ATOM 7868 N N . TYR B 1 468 ? 27.906 -8.695 7.922 1 95.31 468 TYR B N 1
ATOM 7869 C CA . TYR B 1 468 ? 28.625 -9.938 7.617 1 95.31 468 TYR B CA 1
ATOM 7870 C C . TYR B 1 468 ? 27.922 -10.711 6.512 1 95.31 468 TYR B C 1
ATOM 7872 O O . TYR B 1 468 ? 26.75 -10.461 6.219 1 95.31 468 TYR B O 1
ATOM 7880 N N . PHE B 1 469 ? 28.703 -11.672 5.969 1 95.88 469 PHE B N 1
ATOM 7881 C CA . PHE B 1 469 ? 28.172 -12.523 4.906 1 95.88 469 PHE B CA 1
ATOM 7882 C C . PHE B 1 469 ? 27.094 -13.461 5.441 1 95.88 469 PHE B C 1
ATOM 7884 O O . PHE B 1 469 ? 27.297 -14.117 6.465 1 95.88 469 PHE B O 1
ATOM 7891 N N . ILE B 1 470 ? 25.953 -13.484 4.82 1 96.25 470 ILE B N 1
ATOM 7892 C CA . ILE B 1 470 ? 24.875 -14.445 5.078 1 96.25 470 ILE B CA 1
ATOM 7893 C C . ILE B 1 470 ? 24.75 -15.398 3.891 1 96.25 470 ILE B C 1
ATOM 7895 O O . ILE B 1 470 ? 24.516 -14.969 2.76 1 96.25 470 ILE B O 1
ATOM 7899 N N . PRO B 1 471 ? 24.953 -16.734 4.102 1 95.75 471 PRO B N 1
ATOM 7900 C CA . PRO B 1 471 ? 24.75 -17.656 2.984 1 95.75 471 PRO B CA 1
ATOM 7901 C C . PRO B 1 471 ? 23.359 -17.562 2.369 1 95.75 471 PRO B C 1
ATOM 7903 O O . PRO B 1 471 ? 22.359 -17.5 3.094 1 95.75 471 PRO B O 1
ATOM 7906 N N . GLY B 1 472 ? 23.359 -17.578 1.037 1 95.88 472 GLY B N 1
ATOM 7907 C CA . GLY B 1 472 ? 22.125 -17.359 0.292 1 95.88 472 GLY B CA 1
ATOM 7908 C C . GLY B 1 472 ? 22.125 -16.062 -0.483 1 95.88 472 GLY B C 1
ATOM 7909 O O . GLY B 1 472 ? 23.188 -15.578 -0.897 1 95.88 472 GLY B O 1
ATOM 7910 N N . ARG B 1 473 ? 20.922 -15.586 -0.735 1 95.56 473 ARG B N 1
ATOM 7911 C CA . ARG B 1 473 ? 20.766 -14.344 -1.483 1 95.56 473 ARG B CA 1
ATOM 7912 C C . ARG B 1 473 ? 19.625 -13.508 -0.913 1 95.56 473 ARG B C 1
ATOM 7914 O O . ARG B 1 473 ? 18.594 -14.047 -0.502 1 95.56 473 ARG B O 1
ATOM 7921 N N . ARG B 1 474 ? 19.797 -12.156 -0.927 1 96.88 474 ARG B N 1
ATOM 7922 C CA . ARG B 1 474 ? 18.766 -11.266 -0.394 1 96.88 474 ARG B CA 1
ATOM 7923 C C . ARG B 1 474 ? 17.422 -11.5 -1.082 1 96.88 474 ARG B C 1
ATOM 7925 O O . ARG B 1 474 ? 17.359 -11.562 -2.311 1 96.88 474 ARG B O 1
ATOM 7932 N N . PRO B 1 475 ? 16.328 -11.617 -0.348 1 98.06 475 PRO B N 1
ATOM 7933 C CA . PRO B 1 475 ? 15 -11.75 -0.951 1 98.06 475 PRO B CA 1
ATOM 7934 C C . PRO B 1 475 ? 14.516 -10.461 -1.612 1 98.06 475 PRO B C 1
ATOM 7936 O O . PRO B 1 475 ? 15.109 -9.398 -1.401 1 98.06 475 PRO B O 1
ATOM 7939 N N . SER B 1 476 ? 13.461 -10.602 -2.418 1 97.44 476 SER B N 1
ATOM 7940 C CA . SER B 1 476 ? 12.75 -9.438 -2.938 1 97.44 476 SER B CA 1
ATOM 7941 C C . SER B 1 476 ? 12.141 -8.609 -1.809 1 97.44 476 SER B C 1
ATOM 7943 O O . SER B 1 476 ? 11.984 -9.102 -0.688 1 97.44 476 SER B O 1
ATOM 7945 N N . ASN B 1 477 ? 11.914 -7.344 -2.098 1 96.56 477 ASN B N 1
ATOM 7946 C CA . ASN B 1 477 ? 11.203 -6.512 -1.129 1 96.56 477 ASN B CA 1
ATOM 7947 C C . ASN B 1 477 ? 9.766 -6.98 -0.93 1 96.56 477 ASN B C 1
ATOM 7949 O O . ASN B 1 477 ? 9.156 -7.543 -1.846 1 96.56 477 ASN B O 1
ATOM 7953 N N . PRO B 1 478 ? 9.203 -6.789 0.275 1 97.25 478 PRO B N 1
ATOM 7954 C CA . PRO B 1 478 ? 7.836 -7.238 0.541 1 97.25 478 PRO B CA 1
ATOM 7955 C C . PRO B 1 478 ? 6.812 -6.602 -0.396 1 97.25 478 PRO B C 1
ATOM 7957 O O . PRO B 1 478 ? 6.926 -5.418 -0.726 1 97.25 478 PRO B O 1
ATOM 7960 N N . ALA B 1 479 ? 5.855 -7.418 -0.796 1 95 479 ALA B N 1
ATOM 7961 C CA . ALA B 1 479 ? 4.758 -6.945 -1.638 1 95 479 ALA B CA 1
ATOM 7962 C C . ALA B 1 479 ? 3.482 -6.762 -0.823 1 95 479 ALA B C 1
ATOM 7964 O O . ALA B 1 479 ? 3.293 -7.422 0.203 1 95 479 ALA B O 1
ATOM 7965 N N . LEU B 1 480 ? 2.609 -5.867 -1.299 1 94.19 480 LEU B N 1
ATOM 7966 C CA . LEU B 1 480 ? 1.287 -5.73 -0.695 1 94.19 480 LEU B CA 1
ATOM 7967 C C . LEU B 1 480 ? 0.487 -7.02 -0.843 1 94.19 480 LEU B C 1
ATOM 7969 O O . LEU B 1 480 ? 0.518 -7.656 -1.897 1 94.19 480 LEU B O 1
ATOM 7973 N N . THR B 1 481 ? -0.138 -7.434 0.201 1 96.5 481 THR B N 1
ATOM 7974 C CA . THR B 1 481 ? -0.988 -8.617 0.184 1 96.5 481 THR B CA 1
ATOM 7975 C C . THR B 1 481 ? -2.285 -8.367 0.946 1 96.5 481 THR B C 1
ATOM 7977 O O . THR B 1 481 ? -2.318 -7.559 1.877 1 96.5 481 THR B O 1
ATOM 7980 N N . ASP B 1 482 ? -3.363 -9.039 0.583 1 96.81 482 ASP B N 1
ATOM 7981 C CA . ASP B 1 482 ? -4.672 -8.828 1.199 1 96.81 482 ASP B CA 1
ATOM 7982 C C . ASP B 1 482 ? -5.035 -9.984 2.125 1 96.81 482 ASP B C 1
ATOM 7984 O O . ASP B 1 482 ? -6.184 -10.094 2.568 1 96.81 482 ASP B O 1
ATOM 7988 N N . HIS B 1 483 ? -4.105 -10.883 2.418 1 98.5 483 HIS B N 1
ATOM 7989 C CA . HIS B 1 483 ? -4.426 -11.984 3.322 1 98.5 483 HIS B CA 1
ATOM 7990 C C . HIS B 1 483 ? -3.754 -11.797 4.68 1 98.5 483 HIS B C 1
ATOM 7992 O O . HIS B 1 483 ? -3.217 -12.75 5.246 1 98.5 483 HIS B O 1
ATOM 7998 N N . LEU B 1 484 ? -3.803 -10.547 5.121 1 98.69 484 LEU B N 1
ATOM 7999 C CA . LEU B 1 484 ? -3.389 -10.188 6.473 1 98.69 484 LEU B CA 1
ATOM 8000 C C . LEU B 1 484 ? -4.594 -9.805 7.328 1 98.69 484 LEU B C 1
ATOM 8002 O O . LEU B 1 484 ? -5.539 -9.188 6.832 1 98.69 484 LEU B O 1
ATOM 8006 N N . TRP B 1 485 ? -4.57 -10.188 8.57 1 98.81 485 TRP B N 1
ATOM 8007 C CA . TRP B 1 485 ? -5.531 -9.766 9.586 1 98.81 485 TRP B CA 1
ATOM 8008 C C . TRP B 1 485 ? -4.816 -9.156 10.789 1 98.81 485 TRP B C 1
ATOM 8010 O O . TRP B 1 485 ? -3.738 -9.617 11.18 1 98.81 485 TRP B O 1
ATOM 8020 N N . ARG B 1 486 ? -5.473 -8.156 11.391 1 98.62 486 ARG B N 1
ATOM 8021 C CA . ARG B 1 486 ? -4.805 -7.5 12.516 1 98.62 486 ARG B CA 1
ATOM 8022 C C . ARG B 1 486 ? -5.777 -7.262 13.664 1 98.62 486 ARG B C 1
ATOM 8024 O O . ARG B 1 486 ? -6.996 -7.242 13.461 1 98.62 486 ARG B O 1
ATOM 8031 N N . ALA B 1 487 ? -5.285 -7.141 14.836 1 98.31 487 ALA B N 1
ATOM 8032 C CA . ALA B 1 487 ? -5.953 -6.699 16.062 1 98.31 487 ALA B CA 1
ATOM 8033 C C . ALA B 1 487 ? -4.992 -5.93 16.969 1 98.31 487 ALA B C 1
ATOM 8035 O O . ALA B 1 487 ? -3.779 -6.156 16.922 1 98.31 487 ALA B O 1
ATOM 8036 N N . ALA B 1 488 ? -5.531 -5.027 17.766 1 97.12 488 ALA B N 1
ATOM 8037 C CA . ALA B 1 488 ? -4.707 -4.262 18.703 1 97.12 488 ALA B CA 1
ATOM 8038 C C . ALA B 1 488 ? -4.227 -5.133 19.844 1 97.12 488 ALA B C 1
ATOM 8040 O O . ALA B 1 488 ? -4.98 -5.965 20.359 1 97.12 488 ALA B O 1
ATOM 8041 N N . MET B 1 489 ? -2.984 -4.961 20.266 1 96.19 489 MET B N 1
ATOM 8042 C CA . MET B 1 489 ? -2.523 -5.574 21.516 1 96.19 489 MET B CA 1
ATOM 8043 C C . MET B 1 489 ? -3.236 -4.969 22.719 1 96.19 489 MET B C 1
ATOM 8045 O O . MET B 1 489 ? -3.453 -3.758 22.766 1 96.19 489 MET B O 1
ATOM 8049 N N . PRO B 1 490 ? -3.592 -5.797 23.609 1 90.94 490 PRO B N 1
ATOM 8050 C CA . PRO B 1 490 ? -4.188 -5.215 24.812 1 90.94 490 PRO B CA 1
ATOM 8051 C C . PRO B 1 490 ? -3.195 -4.383 25.625 1 90.94 490 PRO B C 1
ATOM 8053 O O . PRO B 1 490 ? -2.018 -4.734 25.719 1 90.94 490 PRO B O 1
ATOM 8056 N N . GLY B 1 491 ? -3.648 -3.283 26.188 1 85.5 491 GLY B N 1
ATOM 8057 C CA . GLY B 1 491 ? -2.783 -2.387 26.938 1 85.5 491 GLY B CA 1
ATOM 8058 C C . GLY B 1 491 ? -2.908 -2.561 28.438 1 85.5 491 GLY B C 1
ATOM 8059 O O . GLY B 1 491 ? -2.221 -1.881 29.203 1 85.5 491 GLY B O 1
ATOM 8060 N N . ASP B 1 492 ? -3.711 -3.422 28.938 1 89.19 492 ASP B N 1
ATOM 8061 C CA . ASP B 1 492 ? -4.012 -3.475 30.359 1 89.19 492 ASP B CA 1
ATOM 8062 C C . ASP B 1 492 ? -3.617 -4.824 30.953 1 89.19 492 ASP B C 1
ATOM 8064 O O . ASP B 1 492 ? -4.184 -5.254 31.953 1 89.19 492 ASP B O 1
ATOM 8068 N N . LEU B 1 493 ? -2.633 -5.473 30.453 1 94.75 493 LEU B N 1
ATOM 8069 C CA . LEU B 1 493 ? -2.197 -6.766 30.969 1 94.75 493 LEU B CA 1
ATOM 8070 C C . LEU B 1 493 ? -1.196 -6.586 32.094 1 94.75 493 LEU B C 1
ATOM 8072 O O . LEU B 1 493 ? -0.339 -5.703 32.062 1 94.75 493 LEU B O 1
ATOM 8076 N N . SER B 1 494 ? -1.327 -7.398 33.125 1 96.25 494 SER B N 1
ATOM 8077 C CA . SER B 1 494 ? -0.359 -7.422 34.219 1 96.25 494 SER B CA 1
ATOM 8078 C C . SER B 1 494 ? 0.897 -8.195 33.812 1 96.25 494 SER B C 1
ATOM 8080 O O . SER B 1 494 ? 0.868 -9.008 32.906 1 96.25 494 SER B O 1
ATOM 8082 N N . ALA B 1 495 ? 1.968 -7.918 34.562 1 97.62 495 ALA B N 1
ATOM 8083 C CA . ALA B 1 495 ? 3.213 -8.641 34.312 1 97.62 495 ALA B CA 1
ATOM 8084 C C . ALA B 1 495 ? 2.99 -10.148 34.375 1 97.62 495 ALA B C 1
ATOM 8086 O O . ALA B 1 495 ? 2.271 -10.641 35.25 1 97.62 495 ALA B O 1
ATOM 8087 N N . GLY B 1 496 ? 3.492 -10.883 33.406 1 97.75 496 GLY B N 1
ATOM 8088 C CA . GLY B 1 496 ? 3.301 -12.32 33.312 1 97.75 496 GLY B CA 1
ATOM 8089 C C . GLY B 1 496 ? 3.58 -12.867 31.906 1 97.75 496 GLY B C 1
ATOM 8090 O O . GLY B 1 496 ? 4.09 -12.148 31.047 1 97.75 496 GLY B O 1
ATOM 8091 N N . GLU B 1 497 ? 3.354 -14.148 31.797 1 98 497 GLU B N 1
ATOM 8092 C CA . GLU B 1 497 ? 3.506 -14.844 30.516 1 98 497 GLU B CA 1
ATOM 8093 C C . GLU B 1 497 ? 2.156 -15.055 29.844 1 98 497 GLU B C 1
ATOM 8095 O O . GLU B 1 497 ? 1.173 -15.398 30.5 1 98 497 GLU B O 1
ATOM 8100 N N . TYR B 1 498 ? 2.135 -14.781 28.547 1 98.25 498 TYR B N 1
ATOM 8101 C CA . TYR B 1 498 ? 0.875 -14.852 27.828 1 98.25 498 TYR B CA 1
ATOM 8102 C C . TYR B 1 498 ? 1.048 -15.625 26.516 1 98.25 498 TYR B C 1
ATOM 8104 O O . TYR B 1 498 ? 2.15 -15.688 25.969 1 98.25 498 TYR B O 1
ATOM 8112 N N . ILE B 1 499 ? -0.037 -16.25 26.078 1 98.44 499 ILE B N 1
ATOM 8113 C CA . ILE B 1 499 ? -0.085 -16.938 24.797 1 98.44 499 ILE B CA 1
ATOM 8114 C C . ILE B 1 499 ? -1.215 -16.359 23.938 1 98.44 499 ILE B C 1
ATOM 8116 O O . ILE B 1 499 ? -2.365 -16.297 24.391 1 98.44 499 ILE B O 1
ATOM 8120 N N . ILE B 1 500 ? -0.875 -15.844 22.734 1 98.56 500 ILE B N 1
ATOM 8121 C CA . ILE B 1 500 ? -1.861 -15.484 21.719 1 98.56 500 ILE B CA 1
ATOM 8122 C C . ILE B 1 500 ? -2.232 -16.719 20.906 1 98.56 500 ILE B C 1
ATOM 8124 O O . ILE B 1 500 ? -1.354 -17.422 20.406 1 98.56 500 ILE B O 1
ATOM 8128 N N . GLU B 1 501 ? -3.455 -17.047 20.828 1 98.62 501 GLU B N 1
ATOM 8129 C CA . GLU B 1 501 ? -3.961 -18.062 19.906 1 98.62 501 GLU B CA 1
ATOM 8130 C C . GLU B 1 501 ? -4.773 -17.422 18.781 1 98.62 501 GLU B C 1
ATOM 8132 O O . GLU B 1 501 ? -5.641 -16.578 19.031 1 98.62 501 GLU B O 1
ATOM 8137 N N . VAL B 1 502 ? -4.48 -17.781 17.531 1 98.81 502 VAL B N 1
ATOM 8138 C CA . VAL B 1 502 ? -5.23 -17.312 16.375 1 98.81 502 VAL B CA 1
ATOM 8139 C C . VAL B 1 502 ? -5.918 -18.484 15.695 1 98.81 502 VAL B C 1
ATOM 8141 O O . VAL B 1 502 ? -5.32 -19.562 15.531 1 98.81 502 VAL B O 1
ATOM 8144 N N . GLU B 1 503 ? -7.156 -18.344 15.336 1 98.75 503 GLU B N 1
ATOM 8145 C CA . GLU B 1 503 ? -7.922 -19.312 14.562 1 98.75 503 GLU B CA 1
ATOM 8146 C C . GLU B 1 503 ? -8.477 -18.688 13.281 1 98.75 503 GLU B C 1
ATOM 8148 O O . GLU B 1 503 ? -9.141 -17.656 13.336 1 98.75 503 GLU B O 1
ATOM 8153 N N . ALA B 1 504 ? -8.164 -19.25 12.18 1 98.75 504 ALA B N 1
ATOM 8154 C CA . ALA B 1 504 ? -8.656 -18.812 10.883 1 98.75 504 ALA B CA 1
ATOM 8155 C C . ALA B 1 504 ? -9.547 -19.875 10.242 1 98.75 504 ALA B C 1
ATOM 8157 O O . ALA B 1 504 ? -9.188 -21.062 10.211 1 98.75 504 ALA B O 1
ATOM 8158 N N . THR B 1 505 ? -10.672 -19.5 9.789 1 98.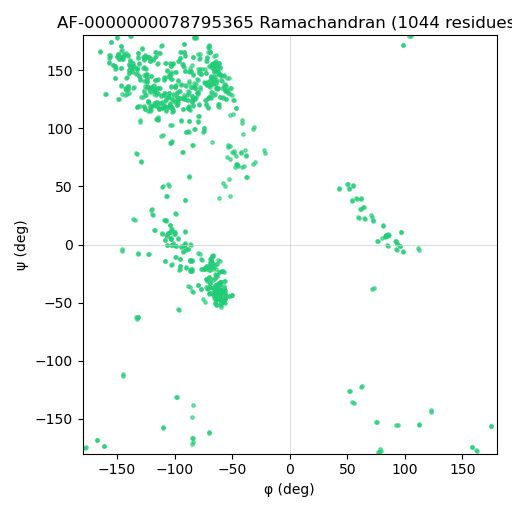62 505 THR B N 1
ATOM 8159 C CA . THR B 1 505 ? -11.562 -20.391 9.039 1 98.62 505 THR B CA 1
ATOM 8160 C C . THR B 1 505 ? -11.523 -20.047 7.551 1 98.62 505 THR B C 1
ATOM 8162 O O . THR B 1 505 ? -11.867 -18.922 7.16 1 98.62 505 THR B O 1
ATOM 8165 N N . ASP B 1 506 ? -11.125 -20.984 6.758 1 97.56 506 ASP B N 1
ATOM 8166 C CA . ASP B 1 506 ? -10.969 -20.703 5.336 1 97.56 506 ASP B CA 1
ATOM 8167 C C . ASP B 1 506 ? -12.305 -20.812 4.605 1 97.56 506 ASP B C 1
ATOM 8169 O O . ASP B 1 506 ? -13.336 -21.078 5.223 1 97.56 506 ASP B O 1
ATOM 8173 N N . MET B 1 507 ? -12.344 -20.547 3.328 1 96.94 507 MET B N 1
ATOM 8174 C CA . MET B 1 507 ? -13.562 -20.438 2.541 1 96.94 507 MET B CA 1
ATOM 8175 C C . MET B 1 507 ? -14.258 -21.797 2.43 1 96.94 507 MET B C 1
ATOM 8177 O O . MET B 1 507 ? -15.414 -21.875 2.016 1 96.94 507 MET B O 1
ATOM 8181 N N . PHE B 1 508 ? -13.602 -22.906 2.854 1 97.12 508 PHE B N 1
ATOM 8182 C CA . PHE B 1 508 ? -14.172 -24.234 2.789 1 97.12 508 PHE B CA 1
ATOM 8183 C C . PHE B 1 508 ? -14.656 -24.688 4.16 1 97.12 508 PHE B C 1
ATOM 8185 O O . PHE B 1 508 ? -15.102 -25.828 4.328 1 97.12 508 PHE B O 1
ATOM 8192 N N . GLY B 1 509 ? -14.477 -23.844 5.121 1 97.44 509 GLY B N 1
ATOM 8193 C CA . GLY B 1 509 ? -14.961 -24.125 6.461 1 97.44 509 GLY B CA 1
ATOM 8194 C C . GLY B 1 509 ? -13.93 -24.812 7.336 1 97.44 509 GLY B C 1
ATOM 8195 O O . GLY B 1 509 ? -14.219 -25.172 8.477 1 97.44 509 GLY B O 1
ATOM 8196 N N . LYS B 1 510 ? -12.742 -25.016 6.844 1 97.25 510 LYS B N 1
ATOM 8197 C CA . LYS B 1 510 ? -11.68 -25.641 7.617 1 97.25 510 LYS B CA 1
ATOM 8198 C C . LYS B 1 510 ? -11.023 -24.656 8.578 1 97.25 510 LYS B C 1
ATOM 8200 O O . LYS B 1 510 ? -10.789 -23.5 8.211 1 97.25 510 LYS B O 1
ATOM 8205 N N . LYS B 1 511 ? -10.688 -25.125 9.742 1 98 511 LYS B N 1
ATOM 8206 C CA . LYS B 1 511 ? -10.078 -24.266 10.758 1 98 511 LYS B CA 1
ATOM 8207 C C . LYS B 1 511 ? -8.578 -24.5 10.852 1 98 511 LYS B C 1
ATOM 8209 O O . LYS B 1 511 ? -8.117 -25.656 10.781 1 98 511 LYS B O 1
ATOM 8214 N N . HIS B 1 512 ? -7.867 -23.469 10.922 1 98.25 512 HIS B N 1
ATOM 8215 C CA . HIS B 1 512 ? -6.418 -23.469 11.094 1 98.25 512 HIS B CA 1
ATOM 8216 C C . HIS B 1 512 ? -6.008 -22.641 12.305 1 98.25 512 HIS B C 1
ATOM 8218 O O . HIS B 1 512 ? -6.645 -21.625 12.609 1 98.25 512 HIS B O 1
ATOM 8224 N N . ALA B 1 513 ? -4.957 -23.078 12.953 1 97.81 513 ALA B N 1
ATOM 8225 C CA . ALA B 1 513 ? -4.602 -22.391 14.188 1 97.81 513 ALA B CA 1
ATOM 8226 C C . ALA B 1 513 ? -3.092 -22.203 14.297 1 97.81 513 ALA B C 1
ATOM 8228 O O . ALA B 1 513 ? -2.322 -22.953 13.695 1 97.81 513 ALA B O 1
ATOM 8229 N N . ALA B 1 514 ? -2.666 -21.203 15 1 97.81 514 ALA B N 1
ATOM 8230 C CA . ALA B 1 514 ? -1.282 -20.938 15.375 1 97.81 514 ALA B CA 1
ATOM 8231 C C . ALA B 1 514 ? -1.21 -20.234 16.734 1 97.81 514 ALA B C 1
ATOM 8233 O O . ALA B 1 514 ? -2.217 -19.734 17.234 1 97.81 514 ALA B O 1
ATOM 8234 N N . LYS B 1 515 ? -0.063 -20.25 17.312 1 97.88 515 LYS B N 1
ATOM 8235 C CA . LYS B 1 515 ? 0.147 -19.656 18.625 1 97.88 515 LYS B CA 1
ATOM 8236 C C . LYS B 1 515 ? 1.403 -18.781 18.641 1 97.88 515 LYS B C 1
ATOM 8238 O O . LYS B 1 515 ? 2.309 -18.984 17.828 1 97.88 515 LYS B O 1
ATOM 8243 N N . HIS B 1 516 ? 1.433 -17.781 19.469 1 97.69 516 HIS B N 1
ATOM 8244 C CA . HIS B 1 516 ? 2.574 -16.922 19.719 1 97.69 516 HIS B CA 1
ATOM 8245 C C . HIS B 1 516 ? 2.676 -16.562 21.203 1 97.69 516 HIS B C 1
ATOM 8247 O O . HIS B 1 516 ? 1.686 -16.156 21.812 1 97.69 516 HIS B O 1
ATOM 8253 N N . SER B 1 517 ? 3.834 -16.734 21.781 1 98.06 517 SER B N 1
ATOM 8254 C CA . SER B 1 517 ? 4.051 -16.406 23.188 1 98.06 517 SER B CA 1
ATOM 8255 C C . SER B 1 517 ? 4.672 -15.031 23.344 1 98.06 517 SER B C 1
ATOM 8257 O O . SER B 1 517 ? 5.5 -14.617 22.531 1 98.06 517 SER B O 1
ATOM 8259 N N . PHE B 1 518 ? 4.258 -14.289 24.359 1 97.81 518 PHE B N 1
ATOM 8260 C CA . PHE B 1 518 ? 4.879 -13.016 24.719 1 97.81 518 PHE B CA 1
ATOM 8261 C C . PHE B 1 518 ? 4.836 -12.797 26.219 1 97.81 518 PHE B C 1
ATOM 8263 O O . PHE B 1 518 ? 4.164 -13.539 26.938 1 97.81 518 PHE B O 1
ATOM 8270 N N . LYS B 1 519 ? 5.625 -11.789 26.672 1 98 519 LYS B N 1
ATOM 8271 C CA . LYS B 1 519 ? 5.695 -11.477 28.109 1 98 519 LYS B CA 1
ATOM 8272 C C . LYS B 1 519 ? 5.34 -10.016 28.359 1 98 519 LYS B C 1
ATOM 8274 O O . LYS B 1 519 ? 5.609 -9.148 27.531 1 98 519 LYS B O 1
ATOM 8279 N N . VAL B 1 520 ? 4.66 -9.773 29.438 1 97.81 520 VAL B N 1
ATOM 8280 C CA . VAL B 1 520 ? 4.504 -8.43 29.984 1 97.81 520 VAL B CA 1
ATOM 8281 C C . VAL B 1 520 ? 5.438 -8.234 31.188 1 97.81 520 VAL B C 1
ATOM 8283 O O . VAL B 1 520 ? 5.414 -9.031 32.125 1 97.81 520 VAL B O 1
ATOM 8286 N N . ILE B 1 521 ? 6.223 -7.23 31.109 1 97.19 521 ILE B N 1
ATOM 8287 C CA . ILE B 1 521 ? 7.18 -7.031 32.188 1 97.19 521 ILE B CA 1
ATOM 8288 C C . ILE B 1 521 ? 6.922 -5.684 32.875 1 97.19 521 ILE B C 1
ATOM 8290 O O . ILE B 1 521 ? 6.289 -4.805 32.281 1 97.19 521 ILE B O 1
ATOM 8294 N N . LYS B 1 522 ? 7.387 -5.543 34.094 1 95.5 522 LYS B N 1
ATOM 8295 C CA . LYS B 1 522 ? 7.289 -4.27 34.781 1 95.5 522 LYS B CA 1
ATOM 8296 C C . LYS B 1 522 ? 8.359 -3.293 34.312 1 95.5 522 LYS B C 1
ATOM 8298 O O . LYS B 1 522 ? 9.438 -3.705 33.906 1 95.5 522 LYS B O 1
ATOM 8303 N N . GLN B 1 523 ? 7.941 -2.072 34.375 1 91.5 523 GLN B N 1
ATOM 8304 C CA . GLN B 1 523 ? 8.969 -1.068 34.094 1 91.5 523 GLN B CA 1
ATOM 8305 C C . GLN B 1 523 ? 10.078 -1.118 35.156 1 91.5 523 GLN B C 1
ATOM 8307 O O . GLN B 1 523 ? 9.812 -1.235 36.344 1 91.5 523 GLN B O 1
ATOM 8312 N N . PRO B 1 524 ? 11.344 -1.082 34.688 1 87.38 524 PRO B N 1
ATOM 8313 C CA . PRO B 1 524 ? 12.422 -1.119 35.688 1 87.38 524 PRO B CA 1
ATOM 8314 C C . PRO B 1 524 ? 12.469 0.136 36.531 1 87.38 524 PRO B C 1
ATOM 8316 O O . PRO B 1 524 ? 12.055 1.211 36.094 1 87.38 524 PRO B O 1
#

Secondary structure (DSSP, 8-state):
---------------------EEEEEEEE-TT-SSS--TTSPBPTT-EEESSS-EEE--TTSEEEEE--TTEEEEE-B-TTEE--B-TT--B--EEEE-TT-SPTT-SS--PPP--SPPS---EEEEE----SEEEEEEE------SHHHHHHHIIIIIHHHTT-SS--EEEE-S--SSS-GGGHHHHHHHHGGG-SEEEE---TTSS-TT-SSGGGTTHHHHHHHS-SSEEEEETTEEEEE---EESS-TTTSSS-EE---HHHHHHHHHHHTTS-TTSEEEEE-SS-SS--SS--B-HHHHHHHHHHHTT-SEEEEEE-SSSS-EEEEE-GGGT--SSSPEEEEE---TTTTTT-EEB-TTSSB----TTSPPSEEEEEEEETTEEEEEEEETTS-TT--EEEE--SEEETT-----EEEEEETT--TT-EEEEEETT---EE-EEEEE--HHHHHHHHHHHH-SS--SEEPPPPPPPEEEEEEEEPPS-PPSEEEEEEEEEE-TTS-EEEEEEEEEEE---/---------------------EEEEEEEE-TT-SSS--TTSPB-TT-EEESSS-EEE--TTSEEEEE--TTEEEEE-B-TTEE--B-TT--B--EEEE-TT-SPTT-SS--PPP--SPPS---EEEEE----SEEEEEEE------SHHHHHHHIIIIIHHHTT-SS--EEEE-S--SSS-GGGHHHHHHHHGGG-SEEEE---TTSS-TT-SSGGGTTHHHHHHHS-SSEEEEETTEEEEE---EESS-TTTSSS-EE---HHHHHHHHHHHTTS-TTSEEEEE-SS-SS--SS--B-HHHHHHHHHHHTT-SEEEEEE-SSSS-EEEEE-GGGT--SSSPEEEEE---TTTTTT-EEB-TTSSB----TTSPPSEEEEEEEETTEEEEEEEETTS-TT--EEEE--SEEETT-----EEEEEETT--TT-EEEEEETT---EE-EEEEE--HHHHHHHHHHHH-SS--SEEPPPPPPPEEEEEEEEPPS-PPSEEEEEEEEEE-TTS-EEEEEEEEEEE---

Solvent-accessible surface area (backbone atoms only — not comparable to full-atom values): 54339 Å² total; per-residue (Å²): 124,91,72,74,76,74,77,76,76,74,76,75,70,70,68,71,66,71,71,77,46,66,45,34,28,37,34,29,44,27,85,84,70,74,81,60,90,49,89,86,42,49,39,41,53,66,41,40,36,29,42,50,35,58,57,43,56,18,39,83,64,4,38,42,70,44,71,49,56,85,74,29,39,36,33,54,36,44,49,33,44,39,42,70,43,54,51,98,42,26,37,60,60,53,66,46,73,39,22,46,78,28,43,78,82,86,48,94,62,66,39,37,69,55,57,42,74,83,64,90,55,60,65,46,53,29,32,81,44,77,60,43,51,59,48,29,32,40,40,35,17,30,50,37,30,71,49,71,68,41,48,50,37,46,34,69,52,45,43,60,80,41,43,62,54,78,80,52,68,31,33,36,33,24,5,18,65,25,38,70,33,66,86,45,51,66,61,49,40,59,51,60,23,48,31,64,38,44,42,48,73,31,47,20,89,32,34,44,38,85,80,40,90,41,47,92,48,23,44,33,39,43,34,53,73,66,39,72,49,52,50,50,36,36,51,38,38,30,39,38,36,36,37,46,33,65,31,36,50,12,84,90,79,61,63,64,67,35,27,30,63,57,71,53,54,51,43,18,54,54,45,48,54,72,76,48,66,53,79,31,17,39,35,41,38,23,11,59,48,84,62,69,58,98,58,91,44,35,45,64,69,49,49,30,49,53,33,44,69,49,26,77,31,82,30,53,39,34,40,20,16,79,70,34,36,54,47,62,47,71,41,31,58,94,54,40,20,69,44,92,66,53,42,43,35,39,26,37,40,13,56,20,14,35,75,60,13,24,50,54,41,96,87,69,30,46,55,6,52,14,33,46,49,37,60,17,18,33,34,40,42,38,32,52,45,45,45,75,48,77,43,66,35,31,50,94,53,55,75,61,54,51,54,49,77,39,56,43,38,45,48,48,37,77,43,75,58,56,53,47,40,34,36,40,32,57,84,36,44,75,85,44,53,40,32,33,28,52,72,85,48,70,78,38,78,41,44,69,43,73,43,59,44,66,65,41,47,56,61,44,48,46,57,33,65,34,92,65,94,65,66,63,35,61,40,62,66,73,33,78,31,54,33,30,31,36,39,76,49,81,45,80,53,66,62,43,81,43,39,40,40,39,42,35,33,45,97,83,70,49,76,39,61,45,74,48,69,31,34,27,37,70,74,129,121,93,68,77,76,76,76,77,78,72,75,76,71,72,69,72,66,71,73,76,46,67,45,36,28,38,33,28,42,27,84,84,69,74,81,61,90,48,90,85,43,49,38,40,53,66,42,42,36,30,41,50,35,58,58,44,56,17,39,84,65,4,38,40,72,45,71,49,56,85,72,29,39,35,33,54,36,44,49,34,44,40,42,71,42,54,50,98,41,27,38,59,59,52,66,45,71,38,22,45,77,28,46,77,81,85,47,92,62,67,41,36,67,55,57,42,75,83,63,90,54,61,67,46,53,29,32,82,44,76,60,43,50,60,50,26,33,41,39,36,15,29,51,38,30,73,48,71,68,43,48,50,36,46,34,69,52,46,42,58,81,42,45,62,52,77,81,52,68,30,32,35,32,24,6,19,66,25,38,69,33,65,87,44,51,67,62,48,40,60,50,58,24,47,30,66,38,44,42,48,74,30,46,21,88,32,33,43,39,84,81,41,91,41,49,92,48,23,43,33,38,42,32,54,72,67,39,69,49,52,51,50,36,37,50,38,35,29,40,38,37,35,37,47,32,65,32,35,50,11,84,88,81,61,62,63,66,35,24,30,64,55,70,53,54,52,44,21,52,54,45,48,53,72,75,49,66,54,78,32,16,40,34,40,40,22,11,59,49,86,61,68,58,99,58,93,44,35,45,64,69,48,51,31,50,53,32,45,70,48,26,77,32,83,31,54,38,32,41,20,16,80,71,35,35,54,49,62,46,71,42,32,57,93,56,40,21,69,45,91,66,52,43,41,34,39,27,37,40,13,55,19,15,34,75,59,12,24,50,53,41,96,87,69,31,46,54,6,52,14,33,48,48,36,61,16,19,32,32,40,42,37,33,52,45,45,44,74,48,76,43,66,36,32,50,94,52,56,76,62,57,51,52,49,77,40,55,44,39,44,48,49,38,77,44,75,58,55,52,45,38,35,36,40,32,57,85,37,44,75,84,44,53,40,32,33,28,51,73,85,48,70,79,38,77,42,44,69,42,74,42,59,44,68,64,41,49,57,61,42,49,47,56,33,67,34,91,64,93,67,67,65,37,61,40,61,68,74,32,78,33,54,33,30,30,35,38,76,48,82,47,82,53,66,63,44,81,44,40,40,39,39,41,36,34,44,96,83,69,49,77,40,59,47,73,47,69,31,34,28,38,71,74,130

Organism: Cecembia lonarensis (strain CCUG 58316 / KCTC 22772 / LW9) (NCBI:txid1225176)

InterPro domains:
  IPR004843 Calcineurin-like, phosphoesterase domain [PF00149] (138-325)
  IPR013783 Immunoglobulin-like fold [G3DSA:2.60.40.10] (21-134)
  IPR029052 Metallo-dependent phosphatase-like [G3DSA:3.60.21.10] (135-423)
  IPR029052 Metallo-dependent phosphatase-like [SSF56300] (134-393)
  IPR032285 Calcineurin-like phosphoesterase, N-terminal [PF16371] (33-106)
  IPR032288 Calcineurin-like phosphoesterase, C-terminal [PF16370] (346-511)
  IPR051918 Serine/threonine-protein phosphatase CPPED1 [PTHR43143] (168-394)

Sequence (1048 aa):
MKKLQILLIALFLTSLALAQEKASGIVYEDLNKNGKKERREKGIPGVAVSNGIQVVLTDDKGKYEIPIAEHQTLFVIKPSDYNLPHDENNIPQFYYIHKPNGSPSGLNYPGVSPTGPLPKSVDFGLYPSEKKSSFTALIFGDPQPYNENELDWFYEGIVKEVAGIQGISFGVSLGDIVGDRPDFFPAYKDIIGKVGVSWFQVMGNHDMNFDASSDEFSDESFTAAFGPATYAFNHGDAHFIVLENILYPDPRDGQGYWGGLRKDQLAFVENNLEFVPKDKLVVLLMHIPLFEENGDSFRNADREKILELISPFSNTLSLSAHTHYMKQTFFGKEDGYNQEKPHHHFNIGTPSGDWYSGKILADGTPASTMRDGSPKGYVFLEIDGNTYQTKYKAAGKSSEHQLNIHAPKILIEGVRTTAQIVANFFTGATQDEVKFRINQGEWKSMYNYEGTDPSFWLEVLEWDTTEYFIPGRRPSNPALTDHLWRAAMPGDLSAGEYIIEVEATDMFGKKHAAKHSFKVIKQPMKKLQILLIALFLTSLALAQEKASGIVYEDLNKNGKKERREKGIPGVAVSNGIQVVLTDDKGKYEIPIAEHQTLFVIKPSDYNLPHDENNIPQFYYIHKPNGSPSGLNYPGVSPTGPLPKSVDFGLYPSEKKSSFTALIFGDPQPYNENELDWFYEGIVKEVAGIQGISFGVSLGDIVGDRPDFFPAYKDIIGKVGVSWFQVMGNHDMNFDASSDEFSDESFTAAFGPATYAFNHGDAHFIVLENILYPDPRDGQGYWGGLRKDQLAFVENNLEFVPKDKLVVLLMHIPLFEENGDSFRNADREKILELISPFSNTLSLSAHTHYMKQTFFGKEDGYNQEKPHHHFNIGTPSGDWYSGKILADGTPASTMRDGSPKGYVFLEIDGNTYQTKYKAAGKSSEHQLNIHAPKILIEGVRTTAQIVANFFTGATQDEVKFRINQGEWKSMYNYEGTDPSFWLEVLEWDTTEYFIPGRRPSNPALTDHLWRAAMPGDLSAGEYIIEVEATDMFGKKHAAKHSFKVIKQP